Protein AF-A0A261BFL3-F1 (afdb_monomer)

Foldseek 3Di:
DDDDDDDDFFPQCQCANLQRDHDLNVVLVVCVVVVNCPVVLVVCQVPVQVQWDVSQPWDWDFLLVLVVVQLVLVVVPDDPVCVVVCLSDADPPPCVPPPPVPDDPVVVVVVVVVVPDDDDPPDDADRIDTATGDQVRAGPQQHHSLRSLLVNVDPSSLVVNLSCCVVRLVQQQHAGSHQAWGQPGSLLSCLVVVPPPSNLSSLVSPRDQFGFTQHLNQDQPVFSSVWHDDSRHNHIATDQDDLSHDLRNQATGSLSSNLSVVPLSSNVSSVVSVRDQCDAGNQQDGSLLNCLSNVPLVSNVSSVVSPHDQCRAGPVRDGSLLSNLLNLPVVNNVSSQVVQKDWPDDDVLKTKIWGFCCQADQAHLPQLHGDCSHSLNSLLPHPDLSSLVVCPPPSVVVLVLLCVLPVVVLVVVVVVLVVVLVVLVVLLVVLDDDDDDDDDDDDDDDDDDDDPPPPPPVPPDDDDPVVVVVVVVVVVPPDPPPQLSVPDQPDPSSVSNVVSLVVNLVSLVVVVVLLVVLCVLQPVVVSVVLQVVPVVSVVVVVVSVVSVVVVVVSVVSVPPPPPVVVPPPPVVVVVVVCVVPDDDPDDDDDPPPPPLADDPVSVVVVLVVVLVPPCVVSVVVLVPDPDPCSVVVVVVVVVSVVVSVVVVVVVVVVVVVVCVVCVVSVVSVVSSNSSSSSVSSSSSDDSVVSSVSVVVQWDADPVGRVTITGMDMDRHDPDPDPDDDDDDDDDDDDDDDDDDDDDDDDDDDPPLVPDDPVVSVVVVVVVVVVVVVVVVVVVPPPDDPVVVVVVVVVVVDDDPDDPQFDKDWDQDPLQAIEIEGAPQDFKKKKKKKFQQAQLPDDPLCACLLVLLQLLQLADFPVGGSCCLVVLCVVQVKDWHWDHDLGMTMIMIMGGQVCVLVVLQSRLRRGQGRPLDQVVLVVSLVVLVVVVVPDDQVLVLVLQLQLQFQPPGSSNGRRHGDPVCRPVDGSVNSVVSSVVIQANSRMYMYMYNYDRVSRNCCSPPPRPTHRDHHDDGDDGHTDAGEDEDEDAAQKKKKWKKFWADALLDLLSVLLLLLLQLQQFWADLDPPDPRCDHLLNVLQPNFKTKHWDWDYYHNIIITTIIMMGGLVCQQRSVVSNLVSLQVDAGDDSVVSLVVSLVVVVVCVVPVVSVRVVVRRSSSRDPDDSSVSSVVDDRVSNVVRSCNTSVGMHMYIYYNCPNHDGSVRD

Nearest PDB structures (foldseek):
  8ugh-assembly1_3O  TM=9.359E-01  e=1.080E-28  Sus scrofa
  8ibc-assembly1_AB  TM=9.229E-01  e=9.442E-29  Mus musculus
  8ic5-assembly1_AB  TM=9.222E-01  e=3.775E-28  Mus musculus
  6fo6-assembly1_B  TM=9.155E-01  e=2.257E-27  Bos taurus
  6fo0-assembly1_B  TM=9.151E-01  e=2.207E-26  Bos taurus

InterPro domains:
  IPR002110 Ankyrin repeat [PF00023] (182-212)
  IPR002110 Ankyrin repeat [PF12796] (255-343)
  IPR002110 Ankyrin repeat [PS50088] (182-214)
  IPR002110 Ankyrin repeat [PS50088] (283-315)
  IPR002110 Ankyrin repeat [SM00248] (182-211)
  IPR002110 Ankyrin repeat [SM00248] (250-279)
  IPR002110 Ankyrin repeat [SM00248] (283-312)
  IPR002110 Ankyrin repeat [SM00248] (316-345)
  IPR005821 Ion transport domain [PF00520] (504-667)
  IPR007863 Peptidase M16, C-terminal [PF05193] (967-1129)
  IPR011249 Metalloenzyme, LuxS/M16 peptidase-like [SSF63411] (808-998)
  IPR011249 Metalloenzyme, LuxS/M16 peptidase-like [SSF63411] (1018-1207)
  IPR011765 Peptidase M16, N-terminal [PF00675] (824-961)
  IPR024862 Transient receptor potential cation channel subfamily V [PTHR10582] (5-558)
  IPR036770 Ankyrin repeat-containing domain superfamily [G3DSA:1.25.40.20] (121-389)
  IPR036770 Ankyrin repeat-containing domain superfamily [SSF48403] (133-347)

Mean predicted aligned error: 21.4 Å

Secondary structure (DSSP, 8-state):
------S---GGGGTS-TTS-STHHHHHHHHHHHS--HHHHHHIIIIIGGGBGGGGT-EEEEHHHHHHHHHHHHHHHS-HHHHHTTTT--S--TTTTS-GGGS-HHHHHHHHHHSS---STT-----EEEE-B-STT--TTS--HHHHHHHH--HHHHHHHHHHHHH-GGGGG----STTTTT--HHHHHHHTT-HHHHHHHHHTT--TTPPP--STTS-HHHHTT-EE-TT-SSEE--S-----SS----SSHHHHHHHTT-HHHHHHHHHTT--TT---TTS--HHHHHHHTT-HHHHHHHHHTT--TT---TTS--HHHHHHHHT-HHHHHHHHHHH-EEEEEETTEEEEEEE-TTTSSB-TTT--B-TTSHHHHHHT--SGGGGGGGSSHHHHHHHHHIIIIIHHHHHHHHHHHHHHHHHHHHHHHTSPPPPP---------------GGGSSGGG----HHHHHHHHHHHHHHSSSTT-TTS---SHHHHHHHHHHHHHHHHHHHHHHHHHHHHHHH-HHHHHHHHHT-HHHHHHHHHHHHHHHHHHHHHGGGGTTTTSGGG-SHHHHHHHHHHHTT--S----------S--SHHHHHHHHHHHHHT--HHHHHHHHS--STTHHHHHHHHHHHHHHHHHHHHHHHHHHHHHHHHHHHHHHHHHHHHHHHHHHHHHHHS-HHHHHHHHHHH-EE-SS-TTSEEEEEEEE--------PPPPPPPPPPP----------SS-----GGGS-HHHHHHHHHHHHHHHHHHHHHHH---S-HHHHHHHHHHHH-------PPPEEEEE-TTS-EEEEE----SEEEEEEEES-SGGG--TT-TTHHHHHHHTTTS-BSSS-HHHHHHHHHHTT-EEEEEE-SS-EEEEEEEEGGGHHHHHHHHHHHHH-B---HHHHHHHHHHHHHHHHT--HHHHHHHHHHHHHSTTSGGGS-SSPPTTTTT---HHHHHHHHHHHSBGGGEEEEEESS-HHHHHHHHHHT--PBP-PPPPPPP-----EEEEEE-S-SEEEEEEEEE---TT-HHHHHHHHHHHHHH----SSTT-TT--SHHHHHH-SSEEEEEEEEE-SS-EEEEEEEEEEGGGHHHHHHHHHHHHHT---S-HHHHHHHHHHHHHHHHTSHHHHHHHHHHHHTT-SS-HHHHGGG--HHHHHHHHHHHHTS-EEEEEES-TTPPPGGG-

Organism: Caenorhabditis remanei (NCBI:txid31234)

Solvent-accessible surface area (backbone atoms only — not comparable to full-atom values): 68328 Å² total; per-residue (Å²): 138,90,76,87,88,85,70,84,82,52,76,54,46,54,44,49,30,102,84,64,42,43,70,51,40,63,48,46,53,48,22,67,76,69,73,52,56,67,69,52,51,56,48,45,62,62,65,52,34,79,45,24,28,80,67,43,75,37,42,78,42,52,42,47,59,56,50,48,54,32,52,53,53,52,58,68,74,48,53,74,70,43,63,74,69,57,65,76,65,55,68,85,62,83,59,79,83,50,65,74,89,74,58,59,78,67,59,55,52,52,54,50,58,73,66,60,65,78,87,67,87,87,60,88,75,74,60,58,44,74,38,25,64,36,82,90,63,34,40,96,58,33,35,50,74,63,53,56,31,59,74,67,64,39,76,62,34,52,49,50,46,52,54,49,43,71,77,31,51,62,54,50,64,33,52,24,59,23,56,48,47,19,37,41,31,56,61,44,52,28,53,76,69,68,36,60,68,55,40,53,50,45,50,75,61,66,34,63,59,77,46,56,34,68,12,51,60,38,39,32,58,78,47,58,84,54,55,37,63,50,72,85,48,88,65,65,46,67,68,80,86,77,86,69,40,69,91,55,47,38,61,30,33,43,59,27,40,22,48,66,71,65,36,65,66,54,36,52,49,41,44,73,73,66,43,69,53,69,57,56,38,91,68,31,43,28,41,58,38,47,26,46,76,71,70,37,59,71,51,40,52,52,42,46,76,75,69,35,69,74,81,56,54,24,74,79,67,31,27,39,59,26,45,15,32,58,73,37,36,58,73,52,36,55,52,48,50,63,70,67,40,44,75,77,50,75,56,89,50,36,37,32,40,30,38,64,34,78,56,42,38,43,54,35,87,86,72,21,45,77,40,79,66,9,23,53,44,31,31,60,73,42,88,56,76,60,27,47,64,56,57,62,60,70,54,38,57,52,51,50,50,47,34,74,71,47,40,54,62,55,50,50,55,50,49,53,56,47,52,53,50,50,52,37,45,48,51,30,54,71,46,49,87,74,83,76,75,92,71,90,81,82,84,89,83,83,90,77,85,80,81,82,78,68,76,76,70,69,83,76,64,97,73,55,77,69,56,56,53,50,52,50,56,58,53,60,72,80,70,64,79,80,82,55,78,88,75,69,53,90,46,77,60,29,45,53,20,53,56,26,46,52,51,45,52,52,52,48,53,56,48,54,53,51,52,52,52,49,29,66,75,62,35,59,71,54,41,50,54,59,40,64,76,37,62,68,54,50,52,50,52,51,49,50,50,51,60,62,45,46,59,64,52,61,67,46,65,83,65,63,85,68,73,67,63,74,81,57,57,67,72,55,52,54,54,56,53,52,73,74,62,74,78,70,98,80,79,87,85,77,83,80,78,73,63,96,59,88,44,78,67,55,41,53,51,53,53,50,45,42,72,76,66,64,47,67,70,58,53,53,58,56,69,72,51,94,56,96,56,42,69,57,54,51,52,52,49,53,51,49,53,51,49,53,51,51,52,51,50,52,51,47,50,56,47,57,63,46,47,67,68,37,54,70,50,48,58,36,49,47,53,39,52,53,49,49,50,48,54,52,54,54,68,74,46,53,43,66,57,46,40,54,53,52,60,72,69,40,44,67,36,89,92,46,71,89,43,49,15,40,74,47,82,43,77,49,74,92,71,87,68,86,73,73,83,81,82,78,88,83,82,86,79,86,83,91,82,94,75,91,79,88,88,83,80,100,68,91,76,76,76,66,84,80,56,62,70,74,60,47,58,54,52,54,52,50,52,53,53,52,50,52,52,56,51,55,62,66,68,58,87,77,79,54,73,62,63,58,47,50,58,52,44,62,76,64,63,71,78,82,82,69,85,73,64,67,74,48,75,47,75,46,95,63,45,32,36,38,36,25,34,49,72,78,47,68,57,19,39,40,34,45,34,25,60,46,12,29,31,76,47,55,90,92,41,56,28,50,47,42,49,56,46,67,48,53,59,46,42,25,73,89,44,54,12,67,56,50,48,49,53,36,49,76,60,68,31,49,80,45,64,50,75,41,49,64,32,28,32,35,36,41,37,30,42,40,92,51,47,77,60,48,53,58,50,50,41,42,49,60,47,37,65,46,58,51,66,68,58,58,61,69,39,48,64,55,56,54,48,56,64,69,68,57,48,73,64,58,51,24,55,41,34,33,33,36,17,22,16,64,98,21,33,62,25,46,49,65,61,47,51,82,89,38,67,83,74,72,51,39,66,62,52,51,57,50,44,70,69,30,43,17,22,32,26,30,38,42,32,30,37,24,41,65,60,65,62,52,50,51,37,64,76,76,68,54,83,50,44,80,38,75,57,79,81,79,77,83,46,65,82,64,37,33,68,36,78,46,77,42,100,44,73,41,23,37,34,36,43,31,14,57,34,41,26,47,58,38,42,65,46,44,20,33,50,48,33,41,42,52,56,38,23,41,27,55,77,54,95,82,47,93,50,54,72,31,62,31,26,66,34,21,50,92,66,23,31,25,33,58,38,75,48,74,36,72,86,33,25,36,30,37,37,36,36,40,22,38,24,95,49,24,38,61,33,51,50,35,39,52,50,54,52,72,68,57,76,85,89,57,61,68,62,33,35,55,49,29,46,50,51,53,53,57,50,50,69,40,62,69,62,34,50,53,54,47,48,61,39,60,77,55,34,89,72,61,33,74,77,42,33,80,74,54,52,68,67,53,34,47,51,50,44,52,53,20,63,70,48,56,18,38,7,34,31,21,29,49,89,43,52,75,50,78,93,79,107

Sequence (1207 aa):
MSFNSSDVPSTLYSLVDEQGGGILSPWIKYARSSGDYSILEEYLDTAVKSYLYNGGKGKLVPISQLVTIRNKQRNALLGALRRKKGRGKSGPNILEHIDQDALSSGDFLKALKVLDGGMIKGRRSFKYRELVWDMDQRGRLGENLLHVCMLLNTADMNELVKQMTYRFPKIVNDIFLSEEYYGLSPLHQAIVNEDLEMVYFLCRKGADVHQRCYGSFFCADDQKASRTDSLEHEWVDLVQNTKYIGQMYWGEYPLSFAACTNQVDCFRLLRAMKADPNMPDTNGNTVLHLTVIHDLPEMFMLAVELGANLHVRNNLKLTPLALAARLAKKQIYDLILECDMDISWRYGPVVCKAYPLNDVDTINESDGSLNPNSVIANVVYGDKVEHLEFFDGLIEEVLESKWQTFGKKQLFMSLAGYIYFLAVFYLAFMTRDAHVLPNEQNEEDEIIEADYSNYTEILSAGLSLREHLAIARLAERNVLPAHCHLWDYSGPSQQIRMISEVLCLFAVVVRTFKDCIDAQRTGFSRWWNSIKAFPEKVLHKFCQILVMCTVPLRVGCYLDDTFFVIFKSCERAEIVYREKHNYTDDEEYIERFENIMEDGVEAVMRMFIMSVGEFGALYKNLNECKSSIAPQSKVFFILFELIVTVMLLNLLIAMMTRTYEKIAETEKEWKRQWAQVILMLEQSSSASERLLSLYRYTRPIRSDKRRRAFVVKERQQPQFKLIAPRGKPSIRLSNNSSIHVFSIKNEVFINVFSLPEELRVRVYTRCAQGHKKRVSQKSGNMLSLNVVAVRGAHKAASSATASKPVEKVTKLGNGLTVGTIDSKKPLTQLVLAFRAGSRYEQANQAGLTHTIRNFVGRDSKNHFGTAIVWSAANYGGVVKSFTSRDLFGVSLTVPRDSTSYAFHVLAQAAANPGFKPWEVADVLPTMRADNGFRTAYDYVVDLIHKAAYRNGGLGNSIYAPCSTIGSVSAQTLSEFAEKHFVTGNAVLFATNAAHEDLVLFGDNYSPIRNGSAVSPSSSAYKGGEVRRDVDSKYAHVIVAGEGAAGNNAKALATQAVLLTALGNSSPVKFSSSASGVLAKAAGAHGSASAYQAVHSDSGLAGVYVVAEGAQANQVVTNVVGALKSFKVADIEAVKKQAHNNALRASAHSDNYSIERTSQLFQSQDNYIELIPNVSASDVEAAAKKLTSKLSVASYGNVNEVPYVDSL

Radius of gyration: 46.44 Å; Cα contacts (8 Å, |Δi|>4): 1643; chains: 1; bounding box: 108×110×139 Å

Structure (mmCIF, N/CA/C/O backbone):
data_AF-A0A261BFL3-F1
#
_entry.id   AF-A0A261BFL3-F1
#
loop_
_atom_site.group_PDB
_atom_site.id
_atom_site.type_symbol
_atom_site.label_atom_id
_atom_site.label_alt_id
_atom_site.label_comp_id
_atom_site.label_asym_id
_atom_site.label_entity_id
_atom_site.label_seq_id
_atom_site.pdbx_PDB_ins_code
_atom_site.Cartn_x
_atom_site.Cartn_y
_atom_site.Cartn_z
_atom_site.occupancy
_atom_site.B_iso_or_equiv
_atom_site.auth_seq_id
_atom_site.auth_comp_id
_atom_site.auth_asym_id
_atom_site.auth_atom_id
_atom_site.pdbx_PDB_model_num
ATOM 1 N N . MET A 1 1 ? -32.269 -10.586 -13.414 1.00 29.61 1 MET A N 1
ATOM 2 C CA . MET A 1 1 ? -32.080 -11.224 -14.734 1.00 29.61 1 MET A CA 1
ATOM 3 C C . MET A 1 1 ? -33.459 -11.593 -15.255 1.00 29.61 1 MET A C 1
ATOM 5 O O . MET A 1 1 ? -34.162 -12.291 -14.543 1.00 29.61 1 MET A O 1
ATOM 9 N N . SER A 1 2 ? -33.879 -11.077 -16.412 1.00 22.86 2 SER A N 1
ATOM 10 C CA . SER A 1 2 ? -35.145 -11.454 -17.059 1.00 22.86 2 SER A CA 1
ATOM 11 C C . SER A 1 2 ? -34.863 -12.529 -18.109 1.00 22.86 2 SER A C 1
ATOM 13 O O . SER A 1 2 ? -34.175 -12.253 -19.093 1.00 22.86 2 SER A O 1
ATOM 15 N N . PHE A 1 3 ? -35.353 -13.746 -17.889 1.00 32.78 3 PHE A N 1
ATOM 16 C CA . PHE A 1 3 ? -35.210 -14.862 -18.822 1.00 32.78 3 PHE A CA 1
ATOM 17 C C . PHE A 1 3 ? -36.466 -14.983 -19.707 1.00 32.78 3 PHE A C 1
ATOM 19 O O . PHE A 1 3 ? -37.584 -14.791 -19.236 1.00 32.78 3 PHE A O 1
ATOM 26 N N . ASN A 1 4 ? -36.270 -15.246 -21.005 1.00 30.06 4 ASN A N 1
ATOM 27 C CA . ASN A 1 4 ? -37.323 -15.297 -22.031 1.00 30.06 4 ASN A CA 1
ATOM 28 C C . ASN A 1 4 ? -38.400 -16.366 -21.747 1.00 30.06 4 ASN A C 1
ATOM 30 O O . ASN A 1 4 ? -38.109 -17.470 -21.290 1.00 30.06 4 ASN A O 1
ATOM 34 N N . SER A 1 5 ? -39.649 -16.025 -22.069 1.00 30.05 5 SER A N 1
ATOM 35 C CA . SER A 1 5 ? -40.896 -16.580 -21.525 1.00 30.05 5 SER A CA 1
ATOM 36 C C . SER A 1 5 ? -41.658 -17.557 -22.440 1.00 30.05 5 SER A C 1
ATOM 38 O O . SER A 1 5 ? -42.885 -17.598 -22.396 1.00 30.05 5 SER A O 1
ATOM 40 N N . SER A 1 6 ? -40.991 -18.360 -23.273 1.00 32.66 6 SER A N 1
ATOM 41 C CA . SER A 1 6 ? -41.684 -19.103 -24.343 1.00 32.66 6 SER A CA 1
ATOM 42 C C . SER A 1 6 ? -41.487 -20.624 -24.337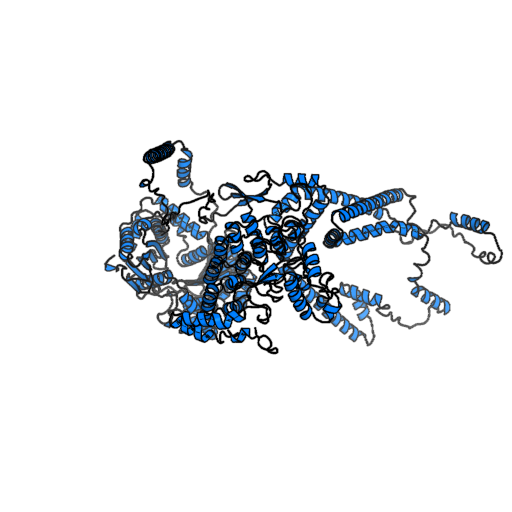 1.00 32.66 6 SER A C 1
ATOM 44 O O . SER A 1 6 ? -41.115 -21.164 -25.368 1.00 32.66 6 SER A O 1
ATOM 46 N N . ASP A 1 7 ? -41.752 -21.308 -23.218 1.00 38.84 7 ASP A N 1
ATOM 47 C CA . ASP A 1 7 ? -41.995 -22.765 -23.177 1.00 38.84 7 ASP A CA 1
ATOM 48 C C . ASP A 1 7 ? -42.851 -23.126 -21.946 1.00 38.84 7 ASP A C 1
ATOM 50 O O . ASP A 1 7 ? -42.769 -22.457 -20.918 1.00 38.84 7 ASP A O 1
ATOM 54 N N . VAL A 1 8 ? -43.706 -24.149 -22.046 1.00 43.06 8 VAL A N 1
ATOM 55 C CA . VAL A 1 8 ? -44.733 -24.543 -21.050 1.00 43.06 8 VAL A CA 1
ATOM 56 C C . VAL A 1 8 ? -44.197 -24.503 -19.598 1.00 43.06 8 VAL A C 1
ATOM 58 O O . VAL A 1 8 ? -43.133 -25.071 -19.338 1.00 43.06 8 VAL A O 1
ATOM 61 N N . PRO A 1 9 ? -44.876 -23.830 -18.641 1.00 51.12 9 PRO A N 1
ATOM 62 C CA . PRO A 1 9 ? -44.414 -23.766 -17.254 1.00 51.12 9 PRO A CA 1
ATOM 63 C C . PRO A 1 9 ? -44.399 -25.171 -16.642 1.00 51.12 9 PRO A C 1
ATOM 65 O O . PRO A 1 9 ? -45.390 -25.899 -16.722 1.00 51.12 9 PRO A O 1
ATOM 68 N N . SER A 1 10 ? -43.267 -25.571 -16.058 1.00 62.03 10 SER A N 1
ATOM 69 C CA . SER A 1 10 ? -43.170 -26.858 -15.370 1.00 62.03 10 SER A CA 1
ATOM 70 C C . SER A 1 10 ? -44.127 -26.880 -14.174 1.00 62.03 10 SER A C 1
ATOM 72 O O . SER A 1 10 ? -44.329 -25.872 -13.492 1.00 62.03 10 SER A O 1
ATOM 74 N N . THR A 1 11 ? -44.712 -28.047 -13.900 1.00 72.12 11 THR A N 1
ATOM 75 C CA . THR A 1 11 ? -45.637 -28.275 -12.775 1.00 72.12 11 THR A CA 1
ATOM 76 C C . THR A 1 11 ? -45.026 -27.875 -11.426 1.00 72.12 11 THR A C 1
ATOM 78 O O . THR A 1 11 ? -45.754 -27.456 -10.529 1.00 72.12 11 THR A O 1
ATOM 81 N N . LEU A 1 12 ? -43.693 -27.901 -11.307 1.00 83.31 12 LEU A N 1
ATOM 82 C CA . LEU A 1 12 ? -42.933 -27.464 -10.133 1.00 83.31 12 LEU A CA 1
ATOM 83 C C . LEU A 1 12 ? -43.244 -26.018 -9.705 1.00 83.31 12 LEU A C 1
ATOM 85 O O . LEU A 1 12 ? -43.482 -25.784 -8.520 1.00 83.31 12 LEU A O 1
ATOM 89 N N . TYR A 1 13 ? -43.283 -25.060 -10.640 1.00 85.00 13 TYR A N 1
ATOM 90 C CA . TYR A 1 13 ? -43.478 -23.638 -10.304 1.00 85.00 13 TYR A CA 1
ATOM 91 C C . TYR A 1 13 ? -44.912 -23.313 -9.852 1.00 85.00 13 TYR A C 1
ATOM 93 O O . TYR A 1 13 ? -45.177 -22.232 -9.334 1.00 85.00 13 TYR A O 1
ATOM 101 N N . SER A 1 14 ? -45.850 -24.262 -9.978 1.00 83.12 14 SER A N 1
ATOM 102 C CA . SER A 1 14 ? -47.188 -24.123 -9.383 1.00 83.12 14 SER A CA 1
ATOM 103 C C . SER A 1 14 ? -47.172 -24.242 -7.850 1.00 83.12 14 SER A C 1
ATOM 105 O O . SER A 1 14 ? -48.014 -23.651 -7.168 1.00 83.12 14 SER A O 1
ATOM 107 N N . LEU A 1 15 ? -46.203 -24.982 -7.291 1.00 83.94 15 LEU A N 1
ATOM 108 C CA . LEU A 1 15 ? -46.058 -25.167 -5.844 1.00 83.94 15 LEU A CA 1
ATOM 109 C C . LEU A 1 15 ? -45.499 -23.906 -5.187 1.00 83.94 15 LEU A C 1
ATOM 111 O O . LEU A 1 15 ? -46.071 -23.415 -4.209 1.00 83.94 15 LEU A O 1
ATOM 115 N N . VAL A 1 16 ? -44.404 -23.391 -5.747 1.00 83.81 16 VAL A N 1
ATOM 116 C CA . VAL A 1 16 ? -43.786 -22.114 -5.392 1.00 83.81 16 VAL A CA 1
ATOM 117 C C . VAL A 1 16 ? -43.333 -21.437 -6.680 1.00 83.81 16 VAL A C 1
ATOM 119 O O . VAL A 1 16 ? -42.542 -22.006 -7.431 1.00 83.81 16 VAL A O 1
ATOM 122 N N . ASP A 1 17 ? -43.852 -20.239 -6.923 1.00 79.94 17 ASP A N 1
ATOM 123 C CA . ASP A 1 17 ? -43.555 -19.456 -8.126 1.00 79.94 17 ASP A CA 1
ATOM 124 C C . ASP A 1 17 ? -42.246 -18.653 -7.969 1.00 79.94 17 ASP A C 1
ATOM 126 O O . ASP A 1 17 ? -41.762 -18.446 -6.853 1.00 79.94 17 ASP A O 1
ATOM 130 N N . GLU A 1 18 ? -41.701 -18.127 -9.069 1.00 74.31 18 GLU A N 1
ATOM 131 C CA . GLU A 1 18 ? -40.462 -17.330 -9.124 1.00 74.31 18 GLU A CA 1
ATOM 132 C C . GLU A 1 18 ? -40.511 -16.038 -8.282 1.00 74.31 18 GLU A C 1
ATOM 134 O O . GLU A 1 18 ? -39.479 -15.424 -8.022 1.00 74.31 18 GLU A O 1
ATOM 139 N N . GLN A 1 19 ? -41.697 -15.613 -7.831 1.00 78.06 19 GLN A N 1
ATOM 140 C CA . GLN A 1 19 ? -41.889 -14.461 -6.937 1.00 78.06 19 GLN A CA 1
ATOM 141 C C . GLN A 1 19 ? -42.128 -14.858 -5.464 1.00 78.06 19 GLN A C 1
ATOM 143 O O . GLN A 1 19 ? -42.401 -13.997 -4.628 1.00 78.06 19 GLN A O 1
ATOM 148 N N . GLY A 1 20 ? -42.070 -16.151 -5.122 1.00 70.31 20 GLY A N 1
ATOM 149 C CA . GLY A 1 20 ? -42.398 -16.661 -3.781 1.00 70.31 20 GLY A CA 1
ATOM 150 C C . GLY A 1 20 ? -43.900 -16.778 -3.488 1.00 70.31 20 GLY A C 1
ATOM 151 O O . GLY A 1 20 ? -44.307 -16.898 -2.326 1.00 70.31 20 GLY A O 1
ATOM 152 N N . GLY A 1 21 ? -44.729 -16.735 -4.537 1.00 75.81 21 GLY A N 1
ATOM 153 C CA . GLY A 1 21 ? -46.143 -17.121 -4.516 1.00 75.81 21 GLY A CA 1
ATOM 154 C C . GLY A 1 21 ? -46.328 -18.639 -4.654 1.00 75.81 21 GLY A C 1
ATOM 155 O O . GLY A 1 21 ? -45.393 -19.395 -4.421 1.00 75.81 21 GLY A O 1
ATOM 156 N N . GLY A 1 22 ? -47.520 -19.095 -5.040 1.00 84.06 22 GLY A N 1
ATOM 157 C CA . GLY A 1 22 ? -47.824 -20.520 -5.253 1.00 84.06 22 GLY A CA 1
ATOM 158 C C . GLY A 1 22 ? -48.637 -21.160 -4.126 1.00 84.06 22 GLY A C 1
ATOM 159 O O . GLY A 1 22 ? -48.965 -20.514 -3.129 1.00 84.06 22 GLY A O 1
ATOM 160 N N . ILE A 1 23 ? -48.986 -22.436 -4.298 1.00 84.56 23 ILE A N 1
ATOM 161 C CA . ILE A 1 23 ? -49.917 -23.161 -3.415 1.00 84.56 23 ILE A CA 1
ATOM 162 C C . ILE A 1 23 ? -49.405 -23.224 -1.968 1.00 84.56 23 ILE A C 1
ATOM 164 O O . ILE A 1 23 ? -50.207 -23.153 -1.041 1.00 84.56 23 ILE A O 1
ATOM 168 N N . LEU A 1 24 ? -48.088 -23.313 -1.750 1.00 86.44 24 LEU A N 1
ATOM 169 C CA . LEU A 1 24 ? -47.500 -23.467 -0.410 1.00 86.44 24 LEU A CA 1
ATOM 170 C C . LEU A 1 24 ? -47.307 -22.137 0.345 1.00 86.44 24 LEU A C 1
ATOM 172 O O . LEU A 1 24 ? -47.205 -22.139 1.573 1.00 86.44 24 LEU A O 1
ATOM 176 N N . SER A 1 25 ? -47.294 -21.000 -0.359 1.00 85.88 25 SER A N 1
ATOM 177 C CA . SER A 1 25 ? -46.985 -19.675 0.208 1.00 85.88 25 SER A CA 1
ATOM 178 C C . SER A 1 25 ? -48.018 -19.173 1.246 1.00 85.88 25 SER A C 1
ATOM 180 O O . SER A 1 25 ? -47.620 -18.686 2.308 1.00 85.88 25 SER A O 1
ATOM 182 N N . PRO A 1 26 ? -49.345 -19.321 1.043 1.00 87.38 26 PRO A N 1
ATOM 183 C CA . PRO A 1 26 ? -50.333 -18.957 2.063 1.00 87.38 26 PRO A CA 1
ATOM 184 C C . PRO A 1 26 ? -50.246 -19.831 3.321 1.00 87.38 26 PRO A C 1
ATOM 186 O O . PRO A 1 26 ? -50.366 -19.326 4.437 1.00 87.38 26 PRO A O 1
ATOM 189 N N . TRP A 1 27 ? -50.002 -21.134 3.151 1.00 86.56 27 TRP A N 1
ATOM 190 C CA . TRP A 1 27 ? -49.961 -22.090 4.259 1.00 86.56 27 TRP A CA 1
ATOM 191 C C . TRP A 1 27 ? -48.743 -21.899 5.154 1.00 86.56 27 TRP A C 1
ATOM 193 O O . TRP A 1 27 ? -48.875 -21.994 6.371 1.00 86.56 27 TRP A O 1
ATOM 203 N N . ILE A 1 28 ? -47.578 -21.557 4.594 1.00 88.44 28 ILE A N 1
ATOM 204 C CA . ILE A 1 28 ? -46.400 -21.247 5.414 1.00 88.44 28 ILE A CA 1
ATOM 205 C C . ILE A 1 28 ? -46.581 -19.944 6.208 1.00 88.44 28 ILE A C 1
ATOM 207 O O . ILE A 1 28 ? -46.198 -19.881 7.374 1.00 88.44 28 ILE A O 1
ATOM 211 N N . LYS A 1 29 ? -47.242 -18.929 5.631 1.00 88.62 29 LYS A N 1
ATOM 212 C CA . LYS A 1 29 ? -47.584 -17.686 6.346 1.00 88.62 29 LYS A CA 1
ATOM 213 C C . LYS A 1 29 ? -48.555 -17.953 7.492 1.00 88.62 29 LYS A C 1
ATOM 215 O O . LYS A 1 29 ? -48.359 -17.444 8.596 1.00 88.62 29 LYS A O 1
ATOM 220 N N . TYR A 1 30 ? -49.559 -18.796 7.249 1.00 88.25 30 TYR A N 1
ATOM 221 C CA . TYR A 1 30 ? -50.476 -19.256 8.287 1.00 88.25 30 TYR A CA 1
ATOM 222 C C . TYR A 1 30 ? -49.736 -20.020 9.394 1.00 88.25 30 TYR A C 1
ATOM 224 O O . TYR A 1 30 ? -49.858 -19.649 10.563 1.00 88.25 30 TYR A O 1
ATOM 232 N N . ALA A 1 31 ? -48.911 -21.011 9.044 1.00 87.50 31 ALA A N 1
ATOM 233 C CA . ALA A 1 31 ? -48.146 -21.815 9.999 1.00 87.50 31 ALA A CA 1
ATOM 234 C C . ALA A 1 31 ? -47.190 -20.960 10.850 1.00 87.50 31 ALA A C 1
ATOM 236 O O . ALA A 1 31 ? -47.112 -21.124 12.063 1.00 87.50 31 ALA A O 1
ATOM 237 N N . ARG A 1 32 ? -46.530 -19.966 10.245 1.00 84.94 32 ARG A N 1
ATOM 238 C CA . ARG A 1 32 ? -45.644 -19.036 10.959 1.00 84.94 32 ARG A CA 1
ATOM 239 C C . ARG A 1 32 ? -46.398 -18.130 11.938 1.00 84.94 32 ARG A C 1
ATOM 241 O O . ARG A 1 32 ? -45.884 -17.848 13.016 1.00 84.94 32 ARG A O 1
ATOM 248 N N . SER A 1 33 ? -47.593 -17.666 11.564 1.00 87.38 33 SER A N 1
ATOM 249 C CA . SER A 1 33 ? -48.430 -16.805 12.417 1.00 87.38 33 SER A CA 1
ATOM 250 C C . SER A 1 33 ? -49.089 -17.556 13.579 1.00 87.38 33 SER A C 1
ATOM 252 O O . SER A 1 33 ? -49.232 -17.000 14.664 1.00 87.38 33 SER A O 1
ATOM 254 N N . SER A 1 34 ? -49.463 -18.817 13.358 1.00 85.62 34 SER A N 1
ATOM 255 C CA . SER A 1 34 ? -50.153 -19.669 14.334 1.00 85.62 34 SER A CA 1
ATOM 256 C C . SER A 1 34 ? -49.201 -20.499 15.201 1.00 85.62 34 SER A C 1
ATOM 258 O O . SER A 1 34 ? -49.577 -20.908 16.296 1.00 85.62 34 SER A O 1
ATOM 260 N N . GLY A 1 35 ? -47.976 -20.749 14.728 1.00 82.50 35 GLY A N 1
ATOM 261 C CA . GLY A 1 35 ? -47.024 -21.674 15.344 1.00 82.50 35 GLY A CA 1
ATOM 262 C C . GLY A 1 35 ? -47.365 -23.156 15.136 1.00 82.50 35 GLY A C 1
ATOM 263 O O . GLY A 1 35 ? -46.624 -24.006 15.629 1.00 82.50 35 GLY A O 1
ATOM 264 N N . ASP A 1 36 ? -48.452 -23.473 14.422 1.00 87.56 36 ASP A N 1
ATOM 265 C CA . ASP A 1 36 ? -48.895 -24.838 14.128 1.00 87.56 36 ASP A CA 1
ATOM 266 C C . ASP A 1 36 ? -48.510 -25.239 12.694 1.00 87.56 36 ASP A C 1
ATOM 268 O O . ASP A 1 36 ? -48.960 -24.644 11.713 1.00 87.56 36 ASP A O 1
ATOM 272 N N . TYR A 1 37 ? -47.661 -26.262 12.581 1.00 86.81 37 TYR A N 1
ATOM 273 C CA . TYR A 1 37 ? -47.132 -26.767 11.310 1.00 86.81 37 TYR A CA 1
ATOM 274 C C . TYR A 1 37 ? -47.860 -28.020 10.800 1.00 86.81 37 TYR A C 1
ATOM 276 O O . TYR A 1 37 ? -47.589 -28.458 9.684 1.00 86.81 37 TYR A O 1
ATOM 284 N N . SER A 1 38 ? -48.809 -28.577 11.559 1.00 85.94 38 SER A N 1
ATOM 285 C CA . SER A 1 38 ? -49.479 -29.848 11.234 1.00 85.94 38 SER A CA 1
ATOM 286 C C . SER A 1 38 ? -50.189 -29.836 9.872 1.00 85.94 38 SER A C 1
ATOM 288 O O . SER A 1 38 ? -50.020 -30.751 9.068 1.00 85.94 38 SER A O 1
ATOM 290 N N . ILE A 1 39 ? -50.916 -28.756 9.573 1.00 85.12 39 ILE A N 1
ATOM 291 C CA . ILE A 1 39 ? -51.625 -28.574 8.296 1.00 85.12 39 ILE A CA 1
ATOM 292 C C . ILE A 1 39 ? -50.628 -28.520 7.132 1.00 85.12 39 ILE A C 1
ATOM 294 O O . ILE A 1 39 ? -50.836 -29.144 6.094 1.00 85.12 39 ILE A O 1
ATOM 298 N N . LEU A 1 40 ? -49.518 -27.798 7.303 1.00 86.50 40 LEU A N 1
ATOM 299 C CA . LEU A 1 40 ? -48.486 -27.700 6.274 1.00 86.50 40 LEU A CA 1
ATOM 300 C C . LEU A 1 40 ? -47.838 -29.068 6.006 1.00 86.50 40 LEU A C 1
ATOM 302 O O . LEU A 1 40 ? -47.579 -29.397 4.851 1.00 86.50 40 LEU A O 1
ATOM 306 N N . GLU A 1 41 ? -47.605 -29.874 7.042 1.00 84.75 41 GLU A N 1
ATOM 307 C CA . GLU A 1 41 ? -47.037 -31.221 6.910 1.00 84.75 41 GLU A CA 1
ATOM 308 C C . GLU A 1 41 ? -47.941 -32.171 6.108 1.00 84.75 41 GLU A C 1
ATOM 310 O O . GLU A 1 41 ? -47.448 -32.890 5.235 1.00 84.75 41 GLU A O 1
ATOM 315 N N . GLU A 1 42 ? -49.258 -32.140 6.333 1.00 85.56 42 GLU A N 1
ATOM 316 C CA . GLU A 1 42 ? -50.223 -32.942 5.565 1.00 85.56 42 GLU A CA 1
ATOM 317 C C . GLU A 1 42 ? -50.256 -32.529 4.081 1.00 85.56 42 GLU A C 1
ATOM 319 O O . GLU A 1 42 ? -50.272 -33.372 3.175 1.00 85.56 42 GLU A O 1
ATOM 324 N N . TYR A 1 43 ? -50.172 -31.224 3.809 1.00 83.81 43 TYR A N 1
ATOM 325 C CA . TYR A 1 43 ? -50.059 -30.711 2.443 1.00 83.81 43 TYR A CA 1
ATOM 326 C C . TYR A 1 43 ? -48.722 -31.074 1.779 1.00 83.81 43 TYR A C 1
ATOM 328 O O . TYR A 1 43 ? -48.694 -31.372 0.584 1.00 83.81 43 TYR A O 1
ATOM 336 N N . LEU A 1 44 ? -47.612 -31.115 2.522 1.00 86.62 44 LEU A N 1
ATOM 337 C CA . LEU A 1 44 ? -46.328 -31.595 1.995 1.00 86.62 44 LEU A CA 1
ATOM 338 C C . LEU A 1 44 ? -46.396 -33.086 1.615 1.00 86.62 44 LEU A C 1
ATOM 340 O O . LEU A 1 44 ? -45.870 -33.483 0.573 1.00 86.62 44 LEU A O 1
ATOM 344 N N . ASP A 1 45 ? -47.084 -33.910 2.406 1.00 84.69 45 ASP A N 1
ATOM 345 C CA . ASP A 1 45 ? -47.251 -35.343 2.138 1.00 84.69 45 ASP A CA 1
ATOM 346 C C . ASP A 1 45 ? -48.145 -35.654 0.931 1.00 84.69 45 ASP A C 1
ATOM 348 O O . ASP A 1 45 ? -47.984 -36.706 0.307 1.00 84.69 45 ASP A O 1
ATOM 352 N N . THR A 1 46 ? -49.075 -34.765 0.591 1.00 83.50 46 THR A N 1
ATOM 353 C CA . THR A 1 46 ? -49.981 -34.933 -0.554 1.00 83.50 46 THR A CA 1
ATOM 354 C C . THR A 1 46 ? -49.406 -34.306 -1.821 1.00 83.50 46 THR A C 1
ATOM 356 O O . THR A 1 46 ? -49.318 -34.973 -2.853 1.00 83.50 46 THR A O 1
ATOM 359 N N . ALA A 1 47 ? -48.955 -33.051 -1.745 1.00 81.62 47 ALA A N 1
ATOM 360 C CA . ALA A 1 47 ? -48.490 -32.294 -2.901 1.00 81.62 47 ALA A CA 1
ATOM 361 C C . ALA A 1 47 ? -47.066 -32.680 -3.326 1.00 81.62 47 ALA A C 1
ATOM 363 O O . ALA A 1 47 ? -46.840 -32.972 -4.497 1.00 81.62 47 ALA A O 1
ATOM 364 N N . VAL A 1 48 ? -46.104 -32.731 -2.394 1.00 84.25 48 VAL A N 1
ATOM 365 C CA . VAL A 1 48 ? -44.673 -32.908 -2.723 1.00 84.25 48 VAL A CA 1
ATOM 366 C C . VAL A 1 48 ? -44.303 -34.377 -2.921 1.00 84.25 48 VAL A C 1
ATOM 368 O O . VAL A 1 48 ? -43.452 -34.696 -3.747 1.00 84.25 48 VAL A O 1
ATOM 371 N N . LYS A 1 49 ? -44.963 -35.305 -2.223 1.00 83.56 49 LYS A N 1
ATOM 372 C CA . LYS A 1 49 ? -44.632 -36.740 -2.273 1.00 83.56 49 LYS A CA 1
ATOM 373 C C . LYS A 1 49 ? -44.755 -37.362 -3.668 1.00 83.56 49 LYS A C 1
ATOM 375 O O . LYS A 1 49 ? -44.022 -38.303 -3.961 1.00 83.56 49 LYS A O 1
ATOM 380 N N . SER A 1 50 ? -45.634 -36.828 -4.519 1.00 84.81 50 SER A N 1
ATOM 381 C CA . SER A 1 50 ? -45.795 -37.255 -5.919 1.00 84.81 50 SER A CA 1
ATOM 382 C C . SER A 1 50 ? -44.571 -36.947 -6.796 1.00 84.81 50 SER A C 1
ATOM 384 O O . SER A 1 50 ? -44.342 -37.642 -7.780 1.00 84.81 50 SER A O 1
ATOM 386 N N . TYR A 1 51 ? -43.747 -35.971 -6.399 1.00 85.94 51 TYR A N 1
ATOM 387 C CA . TYR A 1 51 ? -42.529 -35.548 -7.098 1.00 85.94 51 TYR A CA 1
ATOM 388 C C . TYR A 1 51 ? -41.265 -36.295 -6.624 1.00 85.94 51 TYR A C 1
ATOM 390 O O . TYR A 1 51 ? -40.173 -36.085 -7.156 1.00 85.94 51 TYR A O 1
ATOM 398 N N . LEU A 1 52 ? -41.374 -37.147 -5.596 1.00 88.19 52 LEU A N 1
ATOM 399 C CA . LEU A 1 52 ? -40.238 -37.819 -4.960 1.00 88.19 52 LEU A CA 1
ATOM 400 C C . LEU A 1 52 ? -40.184 -39.307 -5.321 1.00 88.19 52 LEU A C 1
ATOM 402 O O . LEU A 1 52 ? -41.166 -40.040 -5.186 1.00 88.19 52 LEU A O 1
ATOM 406 N N . TYR A 1 53 ? -38.988 -39.809 -5.628 1.00 86.81 53 TYR A N 1
ATOM 407 C CA . TYR A 1 53 ? -38.770 -41.241 -5.804 1.00 86.81 53 TYR A CA 1
ATOM 408 C C . TYR A 1 53 ? -39.052 -42.007 -4.508 1.00 86.81 53 TYR A C 1
ATOM 410 O O . TYR A 1 53 ? -38.496 -41.708 -3.442 1.00 86.81 53 TYR A O 1
ATOM 418 N N . ASN A 1 54 ? -39.891 -43.043 -4.609 1.00 85.25 54 ASN A N 1
ATOM 419 C CA . ASN A 1 54 ? -40.266 -43.919 -3.496 1.00 85.25 54 ASN A CA 1
ATOM 420 C C . ASN A 1 54 ? -40.780 -43.143 -2.264 1.00 85.25 54 ASN A C 1
ATOM 422 O O . ASN A 1 54 ? -40.510 -43.538 -1.125 1.00 85.25 54 ASN A O 1
ATOM 426 N N . GLY A 1 55 ? -41.460 -42.009 -2.483 1.00 79.50 55 GLY A N 1
ATOM 427 C CA . GLY A 1 55 ? -41.981 -41.150 -1.417 1.00 79.50 55 GLY A CA 1
ATOM 428 C C . GLY A 1 55 ? -40.898 -40.537 -0.522 1.00 79.50 55 GLY A C 1
ATOM 429 O O . GLY A 1 55 ? -41.124 -40.384 0.675 1.00 79.50 55 GLY A O 1
ATOM 430 N N . GLY A 1 56 ? -39.712 -40.248 -1.073 1.00 80.50 56 GLY A N 1
ATOM 431 C CA . GLY A 1 56 ? -38.606 -39.579 -0.370 1.00 80.50 56 GLY A CA 1
ATOM 432 C C . GLY A 1 56 ? -37.469 -40.498 0.092 1.00 80.50 56 GLY A C 1
ATOM 433 O O . GLY A 1 56 ? -36.513 -40.030 0.710 1.00 80.50 56 GLY A O 1
ATOM 434 N N . LYS A 1 57 ? -37.525 -41.803 -0.215 1.00 81.25 57 LYS A N 1
ATOM 435 C CA . LYS A 1 57 ? -36.439 -42.752 0.108 1.00 81.25 57 LYS A CA 1
ATOM 436 C C . LYS A 1 57 ? -35.257 -42.692 -0.865 1.00 81.25 57 LYS A C 1
ATOM 438 O O . LYS A 1 57 ? -34.183 -43.166 -0.490 1.00 81.25 57 LYS A O 1
ATOM 443 N N . GLY A 1 58 ? -35.453 -42.114 -2.051 1.00 83.25 58 GLY A N 1
ATOM 444 C CA . GLY A 1 58 ? -34.445 -41.992 -3.104 1.00 83.25 58 GLY A CA 1
ATOM 445 C C . GLY A 1 58 ? -34.391 -43.177 -4.073 1.00 83.25 58 GLY A C 1
ATOM 446 O O . GLY A 1 58 ? -34.974 -44.240 -3.829 1.00 83.25 58 GLY A O 1
ATOM 447 N N . LYS A 1 59 ? -33.696 -42.968 -5.195 1.00 85.19 59 LYS A N 1
ATOM 448 C CA . LYS A 1 59 ? -33.405 -43.943 -6.255 1.00 85.19 59 LYS A CA 1
ATOM 449 C C . LYS A 1 59 ? -31.930 -43.831 -6.646 1.00 85.19 59 LYS A C 1
ATOM 451 O O . LYS A 1 59 ? -31.411 -42.729 -6.804 1.00 85.19 59 LYS A O 1
ATOM 456 N N . LEU A 1 60 ? -31.262 -44.970 -6.818 1.00 80.81 60 LEU A N 1
ATOM 457 C CA . LEU A 1 60 ? -29.905 -45.018 -7.366 1.00 80.81 60 LEU A CA 1
ATOM 458 C C . LEU A 1 60 ? -29.975 -44.922 -8.893 1.00 80.81 60 LEU A C 1
ATOM 460 O O . LEU A 1 60 ? -30.561 -45.785 -9.545 1.00 80.81 60 LEU A O 1
ATOM 464 N N . VAL A 1 61 ? -29.386 -43.869 -9.450 1.00 82.44 61 VAL A N 1
ATOM 465 C CA . VAL A 1 61 ? -29.333 -43.583 -10.888 1.00 82.44 61 VAL A CA 1
ATOM 466 C C . VAL A 1 61 ? -27.896 -43.783 -11.384 1.00 82.44 61 VAL A C 1
ATOM 468 O O . VAL A 1 61 ? -26.965 -43.307 -10.729 1.00 82.44 61 VAL A O 1
ATOM 471 N N . PRO A 1 62 ? -27.668 -44.497 -12.502 1.00 80.81 62 PRO A N 1
ATOM 472 C CA . PRO A 1 62 ? -26.327 -44.683 -13.049 1.00 80.81 62 PRO A CA 1
ATOM 473 C C . PRO A 1 62 ? -25.749 -43.361 -13.572 1.00 80.81 62 PRO A C 1
ATOM 475 O O . PRO A 1 62 ? -26.430 -42.587 -14.243 1.00 80.81 62 PRO A O 1
ATOM 478 N N . ILE A 1 63 ? -24.465 -43.113 -13.311 1.00 78.06 63 ILE A N 1
ATOM 479 C CA . ILE A 1 63 ? -23.791 -41.860 -13.701 1.00 78.06 63 ILE A CA 1
ATOM 480 C C . ILE A 1 63 ? -23.735 -41.694 -15.221 1.00 78.06 63 ILE A C 1
ATOM 482 O O . ILE A 1 63 ? -23.876 -40.580 -15.716 1.00 78.06 63 ILE A O 1
ATOM 486 N N . SER A 1 64 ? -23.618 -42.791 -15.974 1.00 74.00 64 SER A N 1
ATOM 487 C CA . SER A 1 64 ? -23.662 -42.766 -17.442 1.00 74.00 64 SER A CA 1
ATOM 488 C C . SER A 1 64 ? -24.946 -42.122 -17.978 1.00 74.00 64 SER A C 1
ATOM 490 O O . SER A 1 64 ? -24.899 -41.368 -18.951 1.00 74.00 64 SER A O 1
ATOM 492 N N . GLN A 1 65 ? -26.086 -42.349 -17.316 1.00 78.81 65 GLN A N 1
ATOM 493 C CA . GLN A 1 65 ? -27.363 -41.736 -17.678 1.00 78.81 65 GLN A CA 1
ATOM 494 C C . GLN A 1 65 ? -27.352 -40.221 -17.417 1.00 78.81 65 GLN A C 1
ATOM 496 O O . GLN A 1 65 ? -27.758 -39.453 -18.288 1.00 78.81 65 GLN A O 1
ATOM 501 N N . LEU A 1 66 ? -26.820 -39.776 -16.273 1.00 81.31 66 LEU A N 1
ATOM 502 C CA . LEU A 1 66 ? -26.698 -38.348 -15.935 1.00 81.31 66 LEU A CA 1
ATOM 503 C C . LEU A 1 66 ? -25.761 -37.607 -16.900 1.00 81.31 66 LEU A C 1
ATOM 505 O O . LEU A 1 66 ? -26.094 -36.531 -17.400 1.00 81.31 66 LEU A O 1
ATOM 509 N N . VAL A 1 67 ? -24.619 -38.215 -17.229 1.00 77.94 67 VAL A N 1
ATOM 510 C CA . VAL A 1 67 ? -23.656 -37.675 -18.199 1.00 77.94 67 VAL A CA 1
ATOM 511 C C . VAL A 1 67 ? -24.272 -37.581 -19.599 1.00 77.94 67 VAL A C 1
ATOM 513 O O . VAL A 1 67 ? -24.045 -36.602 -20.308 1.00 77.94 67 VAL A O 1
ATOM 516 N N . THR A 1 68 ? -25.107 -38.547 -19.993 1.00 75.88 68 THR A N 1
ATOM 517 C CA . THR A 1 68 ? -25.808 -38.520 -21.289 1.00 75.88 68 THR A CA 1
ATOM 518 C C . THR A 1 68 ? -26.791 -37.350 -21.376 1.00 75.88 68 THR A C 1
ATOM 520 O O . THR A 1 68 ? -26.809 -36.638 -22.383 1.00 75.88 68 THR A O 1
ATOM 523 N N . ILE A 1 69 ? -27.563 -37.093 -20.313 1.00 78.06 69 ILE A N 1
ATOM 524 C CA . ILE A 1 69 ? -28.479 -35.941 -20.236 1.00 78.06 69 ILE A CA 1
ATOM 525 C C . ILE A 1 69 ? -27.695 -34.626 -20.345 1.00 78.06 69 ILE A C 1
ATOM 527 O O . ILE A 1 69 ? -28.050 -33.757 -21.146 1.00 78.06 69 ILE A O 1
ATOM 531 N N . ARG A 1 70 ? -26.584 -34.507 -19.610 1.00 78.81 70 ARG A N 1
ATOM 532 C CA . ARG A 1 70 ? -25.689 -33.341 -19.654 1.00 78.81 70 ARG A CA 1
ATOM 533 C C . ARG A 1 70 ? -25.105 -33.112 -21.051 1.00 78.81 70 ARG A C 1
ATOM 535 O O . ARG A 1 70 ? -25.136 -31.992 -21.557 1.00 78.81 70 ARG A O 1
ATOM 542 N N . ASN A 1 71 ? -24.637 -34.170 -21.714 1.00 75.94 71 ASN A N 1
ATOM 543 C CA . ASN A 1 71 ? -24.126 -34.104 -23.086 1.00 75.94 71 ASN A CA 1
ATOM 544 C C . ASN A 1 71 ? -25.204 -33.673 -24.089 1.00 75.94 71 ASN A C 1
ATOM 546 O O . ASN A 1 71 ? -24.925 -32.886 -24.996 1.00 75.94 71 ASN A O 1
ATOM 550 N N . LYS A 1 72 ? -26.445 -34.148 -23.920 1.00 76.00 72 LYS A N 1
ATOM 551 C CA . LYS A 1 72 ? -27.582 -33.736 -24.752 1.00 76.00 72 LYS A CA 1
ATOM 552 C C . LYS A 1 72 ? -27.859 -32.234 -24.616 1.00 76.00 72 LYS A C 1
ATOM 554 O O . LYS A 1 72 ? -28.014 -31.565 -25.637 1.00 76.00 72 LYS A O 1
ATOM 559 N N . GLN A 1 73 ? -27.858 -31.699 -23.391 1.00 76.19 73 GLN A N 1
ATOM 560 C CA . GLN A 1 73 ? -28.008 -30.257 -23.137 1.00 76.19 73 GLN A CA 1
ATOM 561 C C . GLN A 1 73 ? -26.866 -29.443 -23.767 1.00 76.19 73 GLN A C 1
ATOM 563 O O . GLN A 1 73 ? -27.127 -28.487 -24.497 1.00 76.19 73 GLN A O 1
ATOM 568 N N . ARG A 1 74 ? -25.613 -29.887 -23.609 1.00 74.44 74 ARG A N 1
ATOM 569 C CA . ARG A 1 74 ? -24.440 -29.240 -24.221 1.00 74.44 74 ARG A CA 1
ATOM 570 C C . ARG A 1 74 ? -24.532 -29.145 -25.731 1.00 74.44 74 ARG A C 1
ATOM 572 O O . ARG A 1 74 ? -24.284 -28.092 -26.319 1.00 74.44 74 ARG A O 1
ATOM 579 N N . ASN A 1 75 ? -24.915 -30.242 -26.376 1.00 71.12 75 ASN A N 1
ATOM 580 C CA . ASN A 1 75 ? -25.067 -30.283 -27.825 1.00 71.12 75 ASN A CA 1
ATOM 581 C C . ASN A 1 75 ? -26.200 -29.370 -28.319 1.00 71.12 75 ASN A C 1
ATOM 583 O O . ASN A 1 75 ? -26.082 -28.806 -29.411 1.00 71.12 75 ASN A O 1
ATOM 587 N N . ALA A 1 76 ? -27.253 -29.183 -27.516 1.00 71.00 76 ALA A N 1
ATOM 588 C CA . ALA A 1 76 ? -28.325 -28.235 -27.806 1.00 71.00 76 ALA A CA 1
ATOM 589 C C . ALA A 1 76 ? -27.852 -26.769 -27.716 1.00 71.00 76 ALA A C 1
ATOM 591 O O . ALA A 1 76 ? -28.224 -25.963 -28.568 1.00 71.00 76 ALA A O 1
ATOM 592 N N . LEU A 1 77 ? -26.976 -26.439 -26.757 1.00 68.00 77 LEU A N 1
ATOM 593 C CA . LEU A 1 77 ? -26.415 -25.091 -26.567 1.00 68.00 77 LEU A CA 1
ATOM 594 C C . LEU A 1 77 ? -25.349 -24.705 -27.616 1.00 68.00 77 LEU A C 1
ATOM 596 O O . LEU A 1 77 ? -25.053 -23.524 -27.814 1.00 68.00 77 LEU A O 1
ATOM 600 N N . LEU A 1 78 ? -24.759 -25.674 -28.327 1.00 65.69 78 LEU A N 1
ATOM 601 C CA . LEU A 1 78 ? -23.771 -25.414 -29.379 1.00 65.69 78 LEU A CA 1
ATOM 602 C C . LEU A 1 78 ? -24.430 -25.003 -30.713 1.00 65.69 78 LEU A C 1
ATOM 604 O O . LEU A 1 78 ? -25.284 -25.702 -31.266 1.00 65.69 78 LEU A O 1
ATOM 608 N N . GLY A 1 79 ? -23.956 -23.898 -31.303 1.00 60.59 79 GLY A N 1
ATOM 609 C CA . GLY A 1 79 ? -24.387 -23.436 -32.631 1.00 60.59 79 GLY A CA 1
ATOM 610 C C . GLY A 1 79 ? -24.054 -24.416 -33.773 1.00 60.59 79 GLY A C 1
ATOM 611 O O . GLY A 1 79 ? -23.069 -25.157 -33.713 1.00 60.59 79 GLY A O 1
ATOM 612 N N . ALA A 1 80 ? -24.843 -24.389 -34.856 1.00 53.97 80 ALA A N 1
ATOM 613 C CA . ALA A 1 80 ? -24.768 -25.350 -35.970 1.00 53.97 80 ALA A CA 1
ATOM 614 C C . ALA A 1 80 ? -23.369 -25.467 -36.624 1.00 53.97 80 ALA A C 1
ATOM 616 O O . ALA A 1 80 ? -22.909 -26.564 -36.939 1.00 53.97 80 ALA A O 1
ATOM 617 N N . LEU A 1 81 ? -22.646 -24.349 -36.766 1.00 46.09 81 LEU A N 1
ATOM 618 C CA . LEU A 1 81 ? -21.272 -24.301 -37.297 1.00 46.09 81 LEU A CA 1
ATOM 619 C C . LEU A 1 81 ? -20.233 -24.953 -36.366 1.00 46.09 81 LEU A C 1
ATOM 621 O O . LEU A 1 81 ? -19.274 -25.566 -36.840 1.00 46.09 81 LEU A O 1
ATOM 625 N N . ARG A 1 82 ? -20.417 -24.847 -35.041 1.00 55.03 82 ARG A N 1
ATOM 626 C CA . ARG A 1 82 ? -19.539 -25.479 -34.039 1.00 55.03 82 ARG A CA 1
ATOM 627 C C . ARG A 1 82 ? -19.753 -26.991 -33.983 1.00 55.03 82 ARG A C 1
ATOM 629 O O . ARG A 1 82 ? -18.758 -27.713 -33.946 1.00 55.03 82 ARG A O 1
ATOM 636 N N . ARG A 1 83 ? -21.006 -27.457 -34.117 1.00 56.00 83 ARG A N 1
ATOM 637 C CA . ARG A 1 83 ? -21.334 -28.887 -34.296 1.00 56.00 83 ARG A CA 1
ATOM 638 C C . ARG A 1 83 ? -20.605 -29.487 -35.506 1.00 56.00 83 ARG A C 1
ATOM 640 O O . ARG A 1 83 ? -20.000 -30.548 -35.400 1.00 56.00 83 ARG A O 1
ATOM 647 N N . LYS A 1 84 ? -20.567 -28.758 -36.630 1.00 46.25 84 LYS A N 1
ATOM 648 C CA . LYS A 1 84 ? -19.925 -29.190 -37.888 1.00 46.25 84 LYS A CA 1
ATOM 649 C C . LYS A 1 84 ? -18.386 -29.219 -37.830 1.00 46.25 84 LYS A C 1
ATOM 651 O O . LYS A 1 84 ? -17.772 -30.054 -38.482 1.00 46.25 84 LYS A O 1
ATOM 656 N N . LYS A 1 85 ? -17.754 -28.344 -37.029 1.00 49.94 85 LYS A N 1
ATOM 657 C CA . LYS A 1 85 ? -16.285 -28.288 -36.830 1.00 49.94 85 LYS A CA 1
ATOM 658 C C . LYS A 1 85 ? -15.729 -29.342 -35.858 1.00 49.94 85 LYS A C 1
ATOM 660 O O . LYS A 1 85 ? -14.527 -29.346 -35.608 1.00 49.94 85 LYS A O 1
ATOM 665 N N . GLY A 1 86 ? -16.568 -30.201 -35.273 1.00 48.44 86 GLY A N 1
ATOM 666 C CA . GLY A 1 86 ? -16.123 -31.249 -34.347 1.00 48.44 86 GLY A CA 1
ATOM 667 C C . GLY A 1 86 ? -15.567 -30.745 -33.006 1.00 48.44 86 GLY A C 1
ATOM 668 O O . GLY A 1 86 ? -14.993 -31.532 -32.259 1.00 48.44 86 GLY A O 1
ATOM 669 N N . ARG A 1 87 ? -15.734 -29.456 -32.674 1.00 45.81 87 ARG A N 1
ATOM 670 C CA . ARG A 1 87 ? -15.435 -28.919 -31.337 1.00 45.81 87 ARG A CA 1
ATOM 671 C C . ARG A 1 87 ? -16.667 -29.136 -30.460 1.00 45.81 87 ARG A C 1
ATOM 673 O O . ARG A 1 87 ? -17.669 -28.453 -30.647 1.00 45.81 87 ARG A O 1
ATOM 680 N N . GLY A 1 88 ? -16.583 -30.128 -29.577 1.00 49.22 88 GLY A N 1
ATOM 681 C CA . GLY A 1 88 ? -17.707 -30.661 -28.799 1.00 49.22 88 GLY A CA 1
ATOM 682 C C . GLY A 1 88 ? -17.924 -32.168 -28.961 1.00 49.22 88 GLY A C 1
ATOM 683 O O . GLY A 1 88 ? -18.890 -32.689 -28.420 1.00 49.22 88 GLY A O 1
ATOM 684 N N . LYS A 1 89 ? -17.056 -32.887 -29.692 1.00 44.88 89 LYS A N 1
ATOM 685 C CA . LYS A 1 89 ? -17.113 -34.353 -29.707 1.00 44.88 89 LYS A CA 1
ATOM 686 C C . LYS A 1 89 ? -16.819 -34.876 -28.298 1.00 44.88 89 LYS A C 1
ATOM 688 O O . LYS A 1 89 ? -15.705 -34.712 -27.802 1.00 44.88 89 LYS A O 1
ATOM 693 N N . SER A 1 90 ? -17.813 -35.515 -27.685 1.00 46.50 90 SER A N 1
ATOM 694 C CA . SER A 1 90 ? -17.571 -36.580 -26.715 1.00 46.50 90 SER A CA 1
ATOM 695 C C . SER A 1 90 ? -16.618 -37.600 -27.349 1.00 46.50 90 SER A C 1
ATOM 697 O O . SER A 1 90 ? -16.600 -37.752 -28.577 1.00 46.50 90 SER A O 1
ATOM 699 N N . GLY A 1 91 ? -15.813 -38.298 -26.542 1.00 43.16 91 GLY A N 1
ATOM 700 C CA . GLY A 1 91 ? -15.097 -39.481 -27.031 1.00 43.16 91 GLY A CA 1
ATOM 701 C C . GLY A 1 91 ? -16.056 -40.416 -27.789 1.00 43.16 91 GLY A C 1
ATOM 702 O O . GLY A 1 91 ? -17.270 -40.322 -27.586 1.00 43.16 91 GLY A O 1
ATOM 703 N N . PRO A 1 92 ? -15.555 -41.267 -28.703 1.00 35.88 92 PRO A N 1
ATOM 704 C CA . PRO A 1 92 ? -16.413 -42.124 -29.516 1.00 35.88 92 PRO A CA 1
ATOM 705 C C . PRO A 1 92 ? -17.411 -42.869 -28.620 1.00 35.88 92 PRO A C 1
ATOM 707 O O . PRO A 1 92 ? -17.014 -43.657 -27.761 1.00 35.88 92 PRO A O 1
ATOM 710 N N . ASN A 1 93 ? -18.705 -42.587 -28.798 1.00 43.28 93 ASN A N 1
ATOM 711 C CA . ASN A 1 93 ? -19.779 -43.326 -28.152 1.00 43.28 93 ASN A CA 1
ATOM 712 C C . ASN A 1 93 ? -19.781 -44.731 -28.755 1.00 43.28 93 ASN A C 1
ATOM 714 O O . ASN A 1 93 ? -20.436 -44.990 -29.760 1.00 43.28 93 ASN A O 1
ATOM 718 N N . ILE A 1 94 ? -19.065 -45.662 -28.130 1.00 40.44 94 ILE A N 1
ATOM 719 C CA . ILE A 1 94 ? -19.084 -47.082 -28.518 1.00 40.44 94 ILE A CA 1
ATOM 720 C C . ILE A 1 94 ? -20.524 -47.649 -28.467 1.00 40.44 94 ILE A C 1
ATOM 722 O O . ILE A 1 94 ? -20.825 -48.639 -29.124 1.00 40.44 94 ILE A O 1
ATOM 726 N N . LEU A 1 95 ? -21.435 -46.984 -27.744 1.00 41.16 95 LEU A N 1
ATOM 727 C CA . LEU A 1 95 ? -22.837 -47.368 -27.563 1.00 41.16 95 LEU A CA 1
ATOM 728 C C . LEU A 1 95 ? -23.838 -46.603 -28.456 1.00 41.16 95 LEU A C 1
ATOM 730 O O . LEU A 1 95 ? -25.014 -46.939 -28.410 1.00 41.16 95 LEU A O 1
ATOM 734 N N . GLU A 1 96 ? -23.428 -45.620 -29.277 1.00 43.56 96 GLU A N 1
ATOM 735 C CA . GLU A 1 96 ? -24.368 -44.931 -30.202 1.00 43.56 96 GLU A CA 1
ATOM 736 C C . GLU A 1 96 ? -24.855 -45.856 -31.327 1.00 43.56 96 GLU A C 1
ATOM 738 O O . GLU A 1 96 ? -25.898 -45.618 -31.924 1.00 43.56 96 GLU A O 1
ATOM 743 N N . HIS A 1 97 ? -24.103 -46.925 -31.600 1.00 40.59 97 HIS A N 1
ATOM 744 C CA . HIS A 1 97 ? -24.451 -47.959 -32.574 1.00 40.59 97 HIS A CA 1
ATOM 745 C C . HIS A 1 97 ? -25.131 -49.185 -31.950 1.00 40.59 97 HIS A C 1
ATOM 747 O O . HIS A 1 97 ? -25.359 -50.169 -32.650 1.00 40.59 97 HIS A O 1
ATOM 753 N N . ILE A 1 98 ? -25.428 -49.159 -30.648 1.00 41.59 98 ILE A N 1
ATOM 754 C CA . ILE A 1 98 ? -26.105 -50.263 -29.967 1.00 41.59 98 ILE A CA 1
ATOM 755 C C . ILE A 1 98 ? -27.545 -49.829 -29.711 1.00 41.59 98 ILE A C 1
ATOM 757 O O . ILE A 1 98 ? -27.807 -49.007 -28.835 1.00 41.59 98 ILE A O 1
ATOM 761 N N . ASP A 1 99 ? -28.463 -50.390 -30.499 1.00 42.47 99 ASP A N 1
ATOM 762 C CA . ASP A 1 99 ? -29.907 -50.212 -30.346 1.00 42.47 99 ASP A CA 1
ATOM 763 C C . ASP A 1 99 ? -30.335 -50.762 -28.976 1.00 42.47 99 ASP A C 1
ATOM 765 O O . ASP A 1 99 ? -30.373 -51.975 -28.747 1.00 42.47 99 ASP A O 1
ATOM 769 N N . GLN A 1 100 ? -30.593 -49.861 -28.027 1.00 43.91 100 GLN A N 1
ATOM 770 C CA . GLN A 1 100 ? -30.888 -50.212 -26.631 1.00 43.91 100 GLN A CA 1
ATOM 771 C C . GLN A 1 100 ? -32.235 -50.930 -26.488 1.00 43.91 100 GLN A C 1
ATOM 773 O O . GLN A 1 100 ? -32.407 -51.723 -25.564 1.00 43.91 100 GLN A O 1
ATOM 778 N N . ASP A 1 101 ? -33.140 -50.724 -27.444 1.00 45.28 101 ASP A N 1
ATOM 779 C CA . ASP A 1 101 ? -34.458 -51.357 -27.484 1.00 45.28 101 ASP A CA 1
ATOM 780 C C . ASP A 1 101 ? -34.414 -52.795 -28.040 1.00 45.28 101 ASP A C 1
ATOM 782 O O . ASP A 1 101 ? -35.382 -53.543 -27.907 1.00 45.28 101 ASP A O 1
ATOM 786 N N . ALA A 1 102 ? -33.285 -53.215 -28.631 1.00 46.38 102 ALA A N 1
ATOM 787 C CA . ALA A 1 102 ? -33.122 -54.536 -29.244 1.00 46.38 102 ALA A CA 1
ATOM 788 C C . ALA A 1 102 ? -32.452 -55.583 -28.330 1.00 46.38 102 ALA A C 1
ATOM 790 O O . ALA A 1 102 ? -32.396 -56.760 -28.697 1.00 46.38 102 ALA A O 1
ATOM 791 N N . LEU A 1 103 ? -31.943 -55.208 -27.147 1.00 44.34 103 LEU A N 1
ATOM 792 C CA . LEU A 1 103 ? -31.272 -56.151 -26.243 1.00 44.34 103 LEU A CA 1
ATOM 793 C C . LEU A 1 103 ? -32.212 -56.723 -25.173 1.00 44.34 103 LEU A C 1
ATOM 795 O O . LEU A 1 103 ? -32.738 -56.018 -24.316 1.00 44.34 103 LEU A O 1
ATOM 799 N N . SER A 1 104 ? -32.330 -58.054 -25.169 1.00 45.94 104 SER A N 1
ATOM 800 C CA . SER A 1 104 ? -32.918 -58.827 -24.073 1.00 45.94 104 SER A CA 1
ATOM 801 C C . SER A 1 104 ? -32.226 -58.491 -22.743 1.00 45.94 104 SER A C 1
ATOM 803 O O . SER A 1 104 ? -30.995 -58.453 -22.639 1.00 45.94 104 SER A O 1
ATOM 805 N N . SER A 1 105 ? -33.038 -58.285 -21.705 1.00 47.53 105 SER A N 1
ATOM 806 C CA . SER A 1 105 ? -32.654 -57.859 -20.352 1.00 47.53 105 SER A CA 1
ATOM 807 C C . SER A 1 105 ? -31.568 -58.722 -19.685 1.00 47.53 105 SER A C 1
ATOM 809 O O . SER A 1 105 ? -30.901 -58.263 -18.756 1.00 47.53 105 SER A O 1
ATOM 811 N N . GLY A 1 106 ? -31.333 -59.944 -20.177 1.00 47.28 106 GLY A N 1
ATOM 812 C CA . GLY A 1 106 ? -30.277 -60.844 -19.704 1.00 47.28 106 GLY A CA 1
ATOM 813 C C . GLY A 1 106 ? -28.862 -60.518 -20.206 1.00 47.28 106 GLY A C 1
ATOM 814 O O . GLY A 1 106 ? -27.900 -60.686 -19.452 1.00 47.28 106 GLY A O 1
ATOM 815 N N . ASP A 1 107 ? -28.713 -60.014 -21.435 1.00 44.06 107 ASP A N 1
ATOM 816 C CA . ASP A 1 107 ? -27.396 -59.720 -22.028 1.00 44.06 107 ASP A CA 1
ATOM 817 C C . ASP A 1 107 ? -26.875 -58.338 -21.612 1.00 44.06 107 ASP A C 1
ATOM 819 O O . ASP A 1 107 ? -25.674 -58.165 -21.389 1.00 44.06 107 ASP A O 1
ATOM 823 N N . PHE A 1 108 ? -27.785 -57.394 -21.348 1.00 46.84 108 PHE A N 1
ATOM 824 C CA . PHE A 1 108 ? -27.473 -56.117 -20.701 1.00 46.84 108 PHE A CA 1
ATOM 825 C C . PHE A 1 108 ? -26.900 -56.322 -19.289 1.00 46.84 108 PHE A C 1
ATOM 827 O O . PHE A 1 108 ? -25.908 -55.693 -18.927 1.00 46.84 108 PHE A O 1
ATOM 834 N N . LEU A 1 109 ? -27.445 -57.273 -18.515 1.00 45.06 109 LEU A N 1
ATOM 835 C CA . LEU A 1 109 ? -26.927 -57.624 -17.187 1.00 45.06 109 LEU A CA 1
ATOM 836 C C . LEU A 1 109 ? -25.542 -58.290 -17.246 1.00 45.06 109 LEU A C 1
ATOM 838 O O . LEU A 1 109 ? -24.725 -58.081 -16.349 1.00 45.06 109 LEU A O 1
ATOM 842 N N . LYS A 1 110 ? -25.254 -59.075 -18.294 1.00 43.81 110 LYS A N 1
ATOM 843 C CA . LYS A 1 110 ? -23.921 -59.658 -18.538 1.00 43.81 110 LYS A CA 1
ATOM 844 C C . LYS A 1 110 ? -22.897 -58.599 -18.953 1.00 43.81 110 LYS A C 1
ATOM 846 O O . LYS A 1 110 ? -21.779 -58.634 -18.443 1.00 43.81 110 LYS A O 1
ATOM 851 N N . ALA A 1 111 ? -23.278 -57.636 -19.795 1.00 48.78 111 ALA A N 1
ATOM 852 C CA . ALA A 1 111 ? -22.439 -56.488 -20.145 1.00 48.78 111 ALA A CA 1
ATOM 853 C C . ALA A 1 111 ? -22.173 -55.581 -18.925 1.00 48.78 111 ALA A C 1
ATOM 855 O O . ALA A 1 111 ? -21.034 -55.174 -18.701 1.00 48.78 111 ALA A O 1
ATOM 856 N N . LEU A 1 112 ? -23.181 -55.362 -18.069 1.00 45.72 112 LEU A N 1
ATOM 857 C CA . LEU A 1 112 ? -23.050 -54.692 -16.767 1.00 45.72 112 LEU A CA 1
ATOM 858 C C . LEU A 1 112 ? -22.119 -55.437 -15.804 1.00 45.72 112 LEU A C 1
ATOM 860 O O . LEU A 1 112 ? -21.358 -54.792 -15.094 1.00 45.72 112 LEU A O 1
ATOM 864 N N . LYS A 1 113 ? -22.119 -56.777 -15.814 1.00 42.03 113 LYS A N 1
ATOM 865 C CA . LYS A 1 113 ? -21.225 -57.603 -14.982 1.00 42.03 113 LYS A CA 1
ATOM 866 C C . LYS A 1 113 ? -19.759 -57.539 -15.419 1.00 42.03 113 LYS A C 1
ATOM 868 O O . LYS A 1 113 ? -18.873 -57.608 -14.576 1.00 42.03 113 LYS A O 1
ATOM 873 N N . VAL A 1 114 ? -19.500 -57.395 -16.720 1.00 44.88 114 VAL A N 1
ATOM 874 C CA . VAL A 1 114 ? -18.148 -57.168 -17.274 1.00 44.88 114 VAL A CA 1
ATOM 875 C C . VAL A 1 114 ? -17.706 -55.713 -17.059 1.00 44.88 114 VAL A C 1
ATOM 877 O O . VAL A 1 114 ? -16.526 -55.449 -16.834 1.00 44.88 114 VAL A O 1
ATOM 880 N N . LEU A 1 115 ? -18.658 -54.775 -17.032 1.00 46.72 115 LEU A N 1
ATOM 881 C CA . LEU A 1 115 ? -18.453 -53.383 -16.631 1.00 46.72 115 LEU A CA 1
ATOM 882 C C . LEU A 1 115 ? -18.406 -53.188 -15.112 1.00 46.72 115 LEU A C 1
ATOM 884 O O . LEU A 1 115 ? -18.027 -52.104 -14.672 1.00 46.72 115 LEU A O 1
ATOM 888 N N . ASP A 1 116 ? -18.699 -54.206 -14.295 1.00 39.59 116 ASP A N 1
ATOM 889 C CA . ASP A 1 116 ? -18.591 -54.202 -12.832 1.00 39.59 116 ASP A CA 1
ATOM 890 C C . ASP A 1 116 ? -17.140 -54.374 -12.337 1.00 39.59 116 ASP A C 1
ATOM 892 O O . ASP A 1 116 ? -16.801 -55.235 -11.542 1.00 39.59 116 ASP A O 1
ATOM 896 N N . GLY A 1 117 ? -16.272 -53.460 -12.786 1.00 41.72 117 GLY A N 1
ATOM 897 C CA . GLY A 1 117 ? -15.202 -52.868 -11.976 1.00 41.72 117 GLY A CA 1
ATOM 898 C C . GLY A 1 117 ? -14.078 -53.793 -11.505 1.00 41.72 117 GLY A C 1
ATOM 899 O O . GLY A 1 117 ? -14.014 -54.157 -10.333 1.00 41.72 117 GLY A O 1
ATOM 900 N N . GLY A 1 118 ? -13.087 -54.013 -12.370 1.00 36.47 118 GLY A N 1
ATOM 901 C CA . GLY A 1 118 ? -11.721 -54.284 -11.917 1.00 36.47 118 GLY A CA 1
ATOM 902 C C . GLY A 1 118 ? -11.115 -53.048 -11.236 1.00 36.47 118 GLY A C 1
ATOM 903 O O . GLY A 1 118 ? -11.326 -51.917 -11.675 1.00 36.47 118 GLY A O 1
ATOM 904 N N . MET A 1 119 ? -10.363 -53.252 -10.148 1.00 35.41 119 MET A N 1
ATOM 905 C CA . MET A 1 119 ? -9.640 -52.182 -9.455 1.00 35.41 119 MET A CA 1
ATOM 906 C C . MET A 1 119 ? -8.632 -51.511 -10.394 1.00 35.41 119 MET A C 1
ATOM 908 O O . MET A 1 119 ? -7.618 -52.110 -10.745 1.00 35.41 119 MET A O 1
ATOM 912 N N . ILE A 1 120 ? -8.830 -50.230 -10.700 1.00 43.03 120 ILE A N 1
ATOM 913 C CA . ILE A 1 120 ? -7.763 -49.385 -11.239 1.00 43.03 120 ILE A CA 1
ATOM 914 C C . ILE A 1 120 ? -7.322 -48.437 -10.118 1.00 43.03 120 ILE A C 1
ATOM 916 O O . ILE A 1 120 ? -8.037 -47.519 -9.728 1.00 43.03 120 ILE A O 1
ATOM 920 N N . LYS A 1 121 ? -6.127 -48.688 -9.565 1.00 39.38 121 LYS A N 1
ATOM 921 C CA . LYS A 1 121 ? -5.403 -47.805 -8.623 1.00 39.38 121 LYS A CA 1
ATOM 922 C C . LYS A 1 121 ? -6.132 -47.437 -7.313 1.00 39.38 121 LYS A C 1
ATOM 924 O O . LYS A 1 121 ? -5.991 -46.323 -6.816 1.00 39.38 121 LYS A O 1
ATOM 929 N N . GLY A 1 122 ? -6.874 -48.365 -6.709 1.00 39.75 122 GLY A N 1
ATOM 930 C CA . GLY A 1 122 ? -7.264 -48.260 -5.292 1.00 39.75 122 GLY A CA 1
ATOM 931 C C . GLY A 1 122 ? -8.291 -47.177 -4.918 1.00 39.75 122 GLY A C 1
ATOM 932 O O . GLY A 1 122 ? -8.504 -46.956 -3.727 1.00 39.75 122 GLY A O 1
ATOM 933 N N . ARG A 1 123 ? -8.961 -46.520 -5.878 1.00 40.03 123 ARG A N 1
ATOM 934 C CA . ARG A 1 123 ? -10.104 -45.623 -5.610 1.00 40.03 123 ARG A CA 1
ATOM 935 C C . ARG A 1 123 ? -11.414 -46.272 -6.058 1.00 40.03 123 ARG A C 1
ATOM 937 O O . ARG A 1 123 ? -11.525 -46.726 -7.190 1.00 40.03 123 ARG A O 1
ATOM 944 N N . ARG A 1 124 ? -12.414 -46.298 -5.169 1.00 42.38 124 ARG A N 1
ATOM 945 C CA . ARG A 1 124 ? -13.791 -46.690 -5.508 1.00 42.38 124 ARG A CA 1
ATOM 946 C C . ARG A 1 124 ? -14.397 -45.589 -6.385 1.00 42.38 124 ARG A C 1
ATOM 948 O O . ARG A 1 124 ? -14.584 -44.484 -5.885 1.00 42.38 124 ARG A O 1
ATOM 955 N N . SER A 1 125 ? -14.689 -45.857 -7.659 1.00 51.19 125 SER A N 1
ATOM 956 C CA . SER A 1 125 ? -15.601 -44.990 -8.412 1.00 51.19 125 SER A CA 1
ATOM 957 C C . SER A 1 125 ? -17.029 -45.361 -8.017 1.00 51.19 125 SER A C 1
ATOM 959 O O . SER A 1 125 ? -17.433 -46.524 -8.086 1.00 51.19 125 SER A O 1
ATOM 961 N N . PHE A 1 126 ? -17.788 -44.387 -7.521 1.00 59.53 126 PHE A N 1
ATOM 962 C CA . PHE A 1 126 ? -19.231 -44.553 -7.406 1.00 59.53 126 PHE A CA 1
ATOM 963 C C . PHE A 1 126 ? -19.753 -44.573 -8.838 1.00 59.53 126 PHE A C 1
ATOM 965 O O . PHE A 1 126 ? -19.469 -43.643 -9.573 1.00 59.53 126 PHE A O 1
ATOM 972 N N . LYS A 1 127 ? -20.424 -45.645 -9.264 1.00 68.81 127 LYS A N 1
ATOM 973 C CA . LYS A 1 127 ? -21.062 -45.734 -10.595 1.00 68.81 127 LYS A CA 1
ATOM 974 C C . LYS A 1 127 ? -22.518 -45.281 -10.582 1.00 68.81 127 LYS A C 1
ATOM 976 O O . LYS A 1 127 ? -23.118 -45.078 -11.633 1.00 68.81 127 LYS A O 1
ATOM 981 N N . TYR A 1 128 ? -23.068 -45.134 -9.382 1.00 77.56 128 TYR A N 1
ATOM 982 C CA . TYR A 1 128 ? -24.448 -44.768 -9.126 1.00 77.56 128 TYR A CA 1
ATOM 983 C C . TYR A 1 128 ? -24.489 -43.570 -8.183 1.00 77.56 128 TYR A C 1
ATOM 985 O O . TYR A 1 128 ? -23.689 -43.478 -7.250 1.00 77.56 128 TYR A O 1
ATOM 993 N N . ARG A 1 129 ? -25.448 -42.683 -8.430 1.00 83.25 129 ARG A N 1
ATOM 994 C CA . ARG A 1 129 ? -25.760 -41.493 -7.644 1.00 83.25 129 ARG A CA 1
ATOM 995 C C . ARG A 1 129 ? -27.152 -41.666 -7.041 1.00 83.25 129 ARG A C 1
ATOM 997 O O . ARG A 1 129 ? -28.075 -42.068 -7.743 1.00 83.25 129 ARG A O 1
ATOM 1004 N N . GLU A 1 130 ? -27.320 -41.378 -5.757 1.00 85.44 130 GLU A N 1
ATOM 1005 C CA . GLU A 1 130 ? -28.646 -41.375 -5.131 1.00 85.44 130 GLU A CA 1
ATOM 1006 C C . GLU A 1 130 ? -29.343 -40.033 -5.398 1.00 85.44 130 GLU A C 1
ATOM 1008 O O . GLU A 1 130 ? -28.815 -38.986 -5.030 1.00 85.44 130 GLU A O 1
ATOM 1013 N N . LEU A 1 131 ? -30.512 -40.063 -6.045 1.00 88.12 131 LEU A N 1
ATOM 1014 C CA . LEU A 1 131 ? -31.372 -38.896 -6.270 1.00 88.12 131 LEU A CA 1
ATOM 1015 C C . LEU A 1 131 ? -32.716 -39.099 -5.569 1.00 88.12 131 LEU A C 1
ATOM 1017 O O . LEU A 1 131 ? -33.278 -40.196 -5.592 1.00 88.12 131 LEU A O 1
ATOM 1021 N N . VAL A 1 132 ? -33.236 -38.043 -4.941 1.00 89.62 132 VAL A N 1
ATOM 1022 C CA . VAL A 1 132 ? -34.499 -38.097 -4.182 1.00 89.62 132 VAL A CA 1
ATOM 1023 C C . VAL A 1 132 ? -35.667 -37.556 -4.996 1.00 89.62 132 VAL A C 1
ATOM 1025 O O . VAL A 1 132 ? -36.726 -38.180 -5.016 1.00 89.62 132 VAL A O 1
ATOM 1028 N N . TRP A 1 133 ? -35.466 -36.437 -5.689 1.00 90.25 133 TRP A N 1
ATOM 1029 C CA . TRP A 1 133 ? -36.470 -35.840 -6.565 1.00 90.25 133 TRP A CA 1
ATOM 1030 C C . TRP A 1 133 ? -36.467 -36.494 -7.948 1.00 90.25 133 TRP A C 1
ATOM 1032 O O . TRP A 1 133 ? -35.387 -36.726 -8.511 1.00 90.25 133 TRP A O 1
ATOM 1042 N N . ASP A 1 134 ? -37.658 -36.760 -8.487 1.00 87.88 134 ASP A N 1
ATOM 1043 C CA . ASP A 1 134 ? -37.841 -37.391 -9.796 1.00 87.88 134 ASP A CA 1
ATOM 1044 C C . ASP A 1 134 ? -37.188 -36.563 -10.915 1.00 87.88 134 ASP A C 1
ATOM 1046 O O . ASP A 1 134 ? -37.262 -35.340 -10.908 1.00 87.88 134 ASP A O 1
ATOM 1050 N N . MET A 1 135 ? -36.508 -37.204 -11.868 1.00 83.56 135 MET A N 1
ATOM 1051 C CA . MET A 1 135 ? -35.777 -36.484 -12.920 1.00 83.56 135 MET A CA 1
ATOM 1052 C C . MET A 1 135 ? -36.722 -35.781 -13.898 1.00 83.56 135 MET A C 1
ATOM 1054 O O . MET A 1 135 ? -36.400 -34.684 -14.349 1.00 83.56 135 MET A O 1
ATOM 1058 N N . ASP A 1 136 ? -37.886 -36.374 -14.168 1.00 83.38 136 ASP A N 1
ATOM 1059 C CA . ASP A 1 136 ? -38.850 -35.849 -15.143 1.00 83.38 136 ASP A CA 1
ATOM 1060 C C . ASP A 1 136 ? -39.698 -34.695 -14.576 1.00 83.38 136 ASP A C 1
ATOM 1062 O O . ASP A 1 136 ? -40.291 -33.925 -15.326 1.00 83.38 136 ASP A O 1
ATOM 1066 N N . GLN A 1 137 ? -39.729 -34.544 -13.246 1.00 83.94 137 GLN A N 1
ATOM 1067 C CA . GLN A 1 137 ? -40.544 -33.558 -12.522 1.00 83.94 137 GLN A CA 1
ATOM 1068 C C . GLN A 1 137 ? -39.711 -32.398 -11.936 1.00 83.94 137 GLN A C 1
ATOM 1070 O O . GLN A 1 137 ? -40.079 -31.798 -10.920 1.00 83.94 137 GLN A O 1
ATOM 1075 N N . ARG A 1 138 ? -38.545 -32.105 -12.525 1.00 85.81 138 ARG A N 1
ATOM 1076 C CA . ARG A 1 138 ? -37.662 -30.990 -12.127 1.00 85.81 138 ARG A CA 1
ATOM 1077 C C . ARG A 1 138 ? -37.948 -29.713 -12.912 1.00 85.81 138 ARG A C 1
ATOM 1079 O O . ARG A 1 138 ? -38.611 -29.729 -13.946 1.00 85.81 138 ARG A O 1
ATOM 1086 N N . GLY A 1 139 ? -37.437 -28.594 -12.401 1.00 81.50 139 GLY A N 1
ATOM 1087 C CA . GLY A 1 139 ? -37.479 -27.303 -13.088 1.00 81.50 139 GLY A CA 1
ATOM 1088 C C . GLY A 1 139 ? -36.578 -27.259 -14.326 1.00 81.50 139 GLY A C 1
ATOM 1089 O O . GLY A 1 139 ? -35.864 -28.217 -14.640 1.00 81.50 139 GLY A O 1
ATOM 1090 N N . ARG A 1 140 ? -36.604 -26.135 -15.050 1.00 79.56 140 ARG A N 1
ATOM 1091 C CA . ARG A 1 140 ? -35.890 -25.987 -16.334 1.00 79.56 140 ARG A CA 1
ATOM 1092 C C . ARG A 1 140 ? -34.370 -26.131 -16.199 1.00 79.56 140 ARG A C 1
ATOM 1094 O O . ARG A 1 140 ? -33.719 -26.615 -17.121 1.00 79.56 140 ARG A O 1
ATOM 1101 N N . LEU A 1 141 ? -33.806 -25.745 -15.055 1.00 77.38 141 LEU A N 1
ATOM 1102 C CA . LEU A 1 141 ? -32.382 -25.859 -14.725 1.00 77.38 141 LEU A CA 1
ATOM 1103 C C . LEU A 1 141 ? -32.062 -27.175 -13.982 1.00 77.38 141 LEU A C 1
ATOM 1105 O O . LEU A 1 141 ? -30.946 -27.359 -13.483 1.00 77.38 141 LEU A O 1
ATOM 1109 N N . GLY A 1 142 ? -33.008 -28.117 -13.909 1.00 84.44 142 GLY A N 1
ATOM 1110 C CA . GLY A 1 142 ? -32.857 -29.367 -13.163 1.00 84.44 142 GLY A CA 1
ATOM 1111 C C . GLY A 1 142 ? -32.926 -29.183 -11.642 1.00 84.44 142 GLY A C 1
ATOM 1112 O O . GLY A 1 142 ? -32.408 -30.018 -10.894 1.00 84.44 142 GLY A O 1
ATOM 1113 N N . GLU A 1 143 ? -33.518 -28.085 -11.184 1.00 87.81 143 GLU A N 1
ATOM 1114 C CA . GLU A 1 143 ? -33.725 -27.740 -9.786 1.00 87.81 143 GLU A CA 1
ATOM 1115 C C . GLU A 1 143 ? -34.909 -28.492 -9.163 1.00 87.81 143 GLU A C 1
ATOM 1117 O O . GLU A 1 143 ? -35.822 -28.946 -9.856 1.00 87.81 143 GLU A O 1
ATOM 1122 N N . ASN A 1 144 ? -34.880 -28.628 -7.839 1.00 89.56 144 ASN A N 1
ATOM 1123 C CA . ASN A 1 144 ? -35.982 -29.160 -7.047 1.00 89.56 144 ASN A CA 1
ATOM 1124 C C . ASN A 1 144 ? -36.670 -28.011 -6.288 1.00 89.56 144 ASN A C 1
ATOM 1126 O O . ASN A 1 144 ? -36.191 -26.875 -6.285 1.00 89.56 144 ASN A O 1
ATOM 1130 N N . LEU A 1 145 ? -37.782 -28.302 -5.610 1.00 88.25 145 LEU A N 1
ATOM 1131 C CA . LEU A 1 145 ? -38.525 -27.285 -4.857 1.00 88.25 145 LEU A CA 1
ATOM 1132 C C . LEU A 1 145 ? -37.673 -26.616 -3.760 1.00 88.25 145 LEU A C 1
ATOM 1134 O O . LEU A 1 145 ? -37.800 -25.417 -3.519 1.00 88.25 145 LEU A O 1
ATOM 1138 N N . LEU A 1 146 ? -36.772 -27.376 -3.129 1.00 90.38 146 LEU A N 1
ATOM 1139 C CA . LEU A 1 146 ? -35.880 -26.876 -2.082 1.00 90.38 146 LEU A CA 1
ATOM 1140 C C . LEU A 1 146 ? -34.902 -25.826 -2.643 1.00 90.38 146 LEU A C 1
ATOM 1142 O O . LEU A 1 146 ? -34.716 -24.772 -2.039 1.00 90.38 146 LEU A O 1
ATOM 1146 N N . HIS A 1 147 ? -34.341 -26.066 -3.829 1.00 90.19 147 HIS A N 1
ATOM 1147 C CA . HIS A 1 147 ? -33.494 -25.118 -4.550 1.00 90.19 147 HIS A CA 1
ATOM 1148 C C . HIS A 1 147 ? -34.234 -23.819 -4.891 1.00 90.19 147 HIS A C 1
ATOM 1150 O O . HIS A 1 147 ? -33.689 -22.748 -4.640 1.00 90.19 147 HIS A O 1
ATOM 1156 N N . VAL A 1 148 ? -35.473 -23.899 -5.395 1.00 88.94 148 VAL A N 1
ATOM 1157 C CA . VAL A 1 148 ? -36.296 -22.710 -5.701 1.00 88.94 148 VAL A CA 1
ATOM 1158 C C . VAL A 1 148 ? -36.524 -21.870 -4.440 1.00 88.94 148 VAL A C 1
ATOM 1160 O O . VAL A 1 148 ? -36.312 -20.659 -4.454 1.00 88.94 148 VAL A O 1
ATOM 1163 N N . CYS A 1 149 ? -36.870 -22.512 -3.320 1.00 90.00 149 CYS A N 1
ATOM 1164 C CA . CYS A 1 149 ? -37.093 -21.819 -2.049 1.00 90.00 149 CYS A CA 1
ATOM 1165 C C . CYS A 1 149 ? -35.826 -21.109 -1.538 1.00 90.00 149 CYS A C 1
ATOM 1167 O O . CYS A 1 149 ? -35.902 -19.964 -1.095 1.00 90.00 149 CYS A O 1
ATOM 1169 N N . MET A 1 150 ? -34.655 -21.752 -1.635 1.00 89.88 150 MET A N 1
ATOM 1170 C CA . MET A 1 150 ? -33.391 -21.122 -1.236 1.00 89.88 150 MET A CA 1
ATOM 1171 C C . MET A 1 150 ? -32.953 -20.014 -2.196 1.00 89.88 150 MET A C 1
ATOM 1173 O O . MET A 1 150 ? -32.357 -19.048 -1.740 1.00 89.88 150 MET A O 1
ATOM 1177 N N . LEU A 1 151 ? -33.241 -20.105 -3.498 1.00 89.44 151 LEU A N 1
ATOM 1178 C CA . LEU A 1 151 ? -32.933 -19.024 -4.444 1.00 89.44 151 LEU A CA 1
ATOM 1179 C C . LEU A 1 151 ? -33.712 -17.737 -4.122 1.00 89.44 151 LEU A C 1
ATOM 1181 O O . LEU A 1 151 ? -33.180 -16.645 -4.301 1.00 89.44 151 LEU A O 1
ATOM 1185 N N . LEU A 1 152 ? -34.943 -17.860 -3.614 1.00 87.44 152 LEU A N 1
ATOM 1186 C CA . LEU A 1 152 ? -35.764 -16.722 -3.185 1.00 87.44 152 LEU A CA 1
ATOM 1187 C C . LEU A 1 152 ? -35.295 -16.099 -1.863 1.00 87.44 152 LEU A C 1
ATOM 1189 O O . LEU A 1 152 ? -35.464 -14.898 -1.665 1.00 87.44 152 LEU A O 1
ATOM 1193 N N . ASN A 1 153 ? -34.745 -16.916 -0.956 1.00 86.81 153 ASN A N 1
ATOM 1194 C CA . ASN A 1 153 ? -34.176 -16.511 0.336 1.00 86.81 153 ASN A CA 1
ATOM 1195 C C . ASN A 1 153 ? -35.071 -15.576 1.183 1.00 86.81 153 ASN A C 1
ATOM 1197 O O . ASN A 1 153 ? -34.597 -14.638 1.826 1.00 86.81 153 ASN A O 1
ATOM 1201 N N . THR A 1 154 ? -36.389 -15.796 1.185 1.00 88.88 154 THR A N 1
ATOM 1202 C CA . THR A 1 154 ? -37.304 -15.078 2.087 1.00 88.88 154 THR A CA 1
ATOM 1203 C C . THR A 1 154 ? -37.472 -15.848 3.395 1.00 88.88 154 THR A C 1
ATOM 1205 O O . THR A 1 154 ? -37.342 -17.071 3.431 1.00 88.88 154 THR A O 1
ATOM 1208 N N . ALA A 1 155 ? -37.804 -15.152 4.486 1.00 87.06 155 ALA A N 1
ATOM 1209 C CA . ALA A 1 155 ? -37.964 -15.783 5.801 1.00 87.06 155 ALA A CA 1
ATOM 1210 C C . ALA A 1 155 ? -38.996 -16.929 5.799 1.00 87.06 155 ALA A C 1
ATOM 1212 O O . ALA A 1 155 ? -38.777 -17.952 6.444 1.00 87.06 155 ALA A O 1
ATOM 1213 N N . ASP A 1 156 ? -40.088 -16.778 5.042 1.00 87.94 156 ASP A N 1
ATOM 1214 C CA . ASP A 1 156 ? -41.118 -17.813 4.909 1.00 87.94 156 ASP A CA 1
ATOM 1215 C C . ASP A 1 156 ? -40.576 -19.032 4.142 1.00 87.94 156 ASP A C 1
ATOM 1217 O O . ASP A 1 156 ? -40.762 -20.169 4.568 1.00 87.94 156 ASP A O 1
ATOM 1221 N N . MET A 1 157 ? -39.836 -18.812 3.049 1.00 89.88 157 MET A N 1
ATOM 1222 C CA . MET A 1 157 ? -39.251 -19.901 2.259 1.00 89.88 157 MET A CA 1
ATOM 1223 C C . MET A 1 157 ? -38.130 -20.628 3.012 1.00 89.88 157 MET A C 1
ATOM 1225 O O . MET A 1 157 ? -38.049 -21.851 2.931 1.00 89.88 157 MET A O 1
ATOM 1229 N N . ASN A 1 158 ? -37.316 -19.926 3.804 1.00 89.94 158 ASN A N 1
ATOM 1230 C CA . ASN A 1 158 ? -36.292 -20.555 4.646 1.00 89.94 158 ASN A CA 1
ATOM 1231 C C . ASN A 1 158 ? -36.923 -21.451 5.723 1.00 89.94 158 ASN A C 1
ATOM 1233 O O . ASN A 1 158 ? -36.390 -22.518 6.032 1.00 89.94 158 ASN A O 1
ATOM 1237 N N . GLU A 1 159 ? -38.083 -21.067 6.262 1.00 89.25 159 GLU A N 1
ATOM 1238 C CA . GLU A 1 159 ? -38.828 -21.914 7.194 1.00 89.25 159 GLU A CA 1
ATOM 1239 C C . GLU A 1 159 ? -39.461 -23.120 6.484 1.00 89.25 159 GLU A C 1
ATOM 1241 O O . GLU A 1 159 ? -39.347 -24.245 6.973 1.00 89.25 159 GLU A O 1
ATOM 1246 N N . LEU A 1 160 ? -40.017 -22.934 5.281 1.00 89.75 160 LEU A N 1
ATOM 1247 C CA . LEU A 1 160 ? -40.502 -24.036 4.441 1.00 89.75 160 LEU A CA 1
ATOM 1248 C C . LEU A 1 160 ? -39.385 -25.047 4.128 1.00 89.75 160 LEU A C 1
ATOM 1250 O O . LEU A 1 160 ? -39.600 -26.254 4.242 1.00 89.75 160 LEU A O 1
ATOM 1254 N N . VAL A 1 161 ? -38.172 -24.573 3.814 1.00 91.81 161 VAL A N 1
ATOM 1255 C CA . VAL A 1 161 ? -36.986 -25.424 3.610 1.00 91.81 161 VAL A CA 1
ATOM 1256 C C . VAL A 1 161 ? -36.697 -26.257 4.856 1.00 91.81 161 VAL A C 1
ATOM 1258 O O . VAL A 1 161 ? -36.494 -27.469 4.738 1.00 91.81 161 VAL A O 1
ATOM 1261 N N . LYS A 1 162 ? -36.733 -25.666 6.059 1.00 91.38 162 LYS A N 1
ATOM 1262 C CA . LYS A 1 162 ? -36.528 -26.415 7.312 1.00 91.38 162 LYS A CA 1
ATOM 1263 C C . LYS A 1 162 ? -37.579 -27.510 7.482 1.00 91.38 162 LYS A C 1
ATOM 1265 O O . LYS A 1 162 ? -37.198 -28.652 7.746 1.00 91.38 162 LYS A O 1
ATOM 1270 N N . GLN A 1 163 ? -38.860 -27.200 7.269 1.00 89.31 163 GLN A N 1
ATOM 1271 C CA . GLN A 1 163 ? -39.959 -28.169 7.400 1.00 89.31 163 GLN A CA 1
ATOM 1272 C C . GLN A 1 163 ? -39.848 -29.319 6.390 1.00 89.31 163 GLN A C 1
ATOM 1274 O O . GLN A 1 163 ? -39.903 -30.493 6.766 1.00 89.31 163 GLN A O 1
ATOM 1279 N N . MET A 1 164 ? -39.559 -29.013 5.122 1.00 88.50 164 MET A N 1
ATOM 1280 C CA . MET A 1 164 ? -39.290 -30.031 4.101 1.00 88.50 164 MET A CA 1
ATOM 1281 C C . MET A 1 164 ? -38.105 -30.925 4.476 1.00 88.50 164 MET A C 1
ATOM 1283 O O . MET A 1 164 ? -38.146 -32.136 4.264 1.00 88.50 164 MET A O 1
ATOM 1287 N N . THR A 1 165 ? -37.063 -30.346 5.070 1.00 91.00 165 THR A N 1
ATOM 1288 C CA . THR A 1 165 ? -35.867 -31.083 5.489 1.00 91.00 165 THR A CA 1
ATOM 1289 C C . THR A 1 165 ? -36.134 -31.999 6.686 1.00 91.00 165 THR A C 1
ATOM 1291 O O . THR A 1 165 ? -35.554 -33.082 6.775 1.00 91.00 165 THR A O 1
ATOM 1294 N N . TYR A 1 166 ? -37.021 -31.604 7.608 1.00 89.94 166 TYR A N 1
ATOM 1295 C CA . TYR A 1 166 ? -37.470 -32.483 8.689 1.00 89.94 166 TYR A CA 1
ATOM 1296 C C . TYR A 1 166 ? -38.257 -33.678 8.151 1.00 89.94 166 TYR A C 1
ATOM 1298 O O . TYR A 1 166 ? -38.029 -34.801 8.605 1.00 89.94 166 TYR A O 1
ATOM 1306 N N . ARG A 1 167 ? -39.141 -33.451 7.169 1.00 87.75 167 ARG A N 1
ATOM 1307 C CA . ARG A 1 167 ? -39.988 -34.505 6.601 1.00 87.75 167 ARG A CA 1
ATOM 1308 C C . ARG A 1 167 ? -39.224 -35.457 5.679 1.00 87.75 167 ARG A C 1
ATOM 1310 O O . ARG A 1 167 ? -39.391 -36.672 5.777 1.00 87.75 167 ARG A O 1
ATOM 1317 N N . PHE A 1 168 ? -38.361 -34.919 4.818 1.00 89.25 168 PHE A N 1
ATOM 1318 C CA . PHE A 1 168 ? -37.613 -35.664 3.803 1.00 89.25 168 PHE A CA 1
ATOM 1319 C C . PHE A 1 168 ? -36.095 -35.496 3.999 1.00 89.25 168 PHE A C 1
ATOM 1321 O O . PHE A 1 168 ? -35.452 -34.768 3.250 1.00 89.25 168 PHE A O 1
ATOM 1328 N N . PRO A 1 169 ? -35.454 -36.192 4.955 1.00 87.94 169 PRO A N 1
ATOM 1329 C CA . PRO A 1 169 ? -34.073 -35.899 5.360 1.00 87.94 169 PRO A CA 1
ATOM 1330 C C . PRO A 1 169 ? -33.020 -36.115 4.261 1.00 87.94 169 PRO A C 1
ATOM 1332 O O . PRO A 1 169 ? -31.978 -35.466 4.269 1.00 87.94 169 PRO A O 1
ATOM 1335 N N . LYS A 1 170 ? -33.269 -37.005 3.291 1.00 87.38 170 LYS A N 1
ATOM 1336 C CA . LYS A 1 170 ? -32.317 -37.282 2.202 1.00 87.38 170 LYS A CA 1
ATOM 1337 C C . LYS A 1 170 ? -32.255 -36.179 1.140 1.00 87.38 170 LYS A C 1
ATOM 1339 O O . LYS A 1 170 ? -31.279 -36.126 0.396 1.00 87.38 170 LYS A O 1
ATOM 1344 N N . ILE A 1 171 ? -33.262 -35.303 1.065 1.00 90.38 171 ILE A N 1
ATOM 1345 C CA . ILE A 1 171 ? -33.345 -34.253 0.036 1.00 90.38 171 ILE A CA 1
ATOM 1346 C C . ILE A 1 171 ? -32.208 -33.221 0.151 1.00 90.38 171 ILE A C 1
ATOM 1348 O O . ILE A 1 171 ? -31.872 -32.557 -0.822 1.00 90.38 171 ILE A O 1
ATOM 1352 N N . VAL A 1 172 ? -31.571 -33.133 1.324 1.00 91.75 172 VAL A N 1
ATOM 1353 C CA . VAL A 1 172 ? -30.458 -32.218 1.629 1.00 91.75 172 VAL A CA 1
ATOM 1354 C C . VAL A 1 172 ? -29.255 -32.402 0.697 1.00 91.75 172 VAL A C 1
ATOM 1356 O O . VAL A 1 172 ? -28.538 -31.441 0.433 1.00 91.75 172 VAL A O 1
ATOM 1359 N N . ASN A 1 173 ? -29.035 -33.620 0.194 1.00 90.75 173 ASN A N 1
ATOM 1360 C CA . ASN A 1 173 ? -27.895 -33.965 -0.666 1.00 90.75 173 ASN A CA 1
ATOM 1361 C C . ASN A 1 173 ? -28.254 -34.046 -2.155 1.00 90.75 173 ASN A C 1
ATOM 1363 O O . ASN A 1 173 ? -27.443 -34.496 -2.969 1.00 90.75 173 ASN A O 1
ATOM 1367 N N . ASP A 1 174 ? -29.471 -33.639 -2.506 1.00 90.69 174 ASP A N 1
ATOM 1368 C CA . ASP A 1 174 ? -29.895 -33.553 -3.893 1.00 90.69 174 ASP A CA 1
ATOM 1369 C C . ASP A 1 174 ? -29.158 -32.408 -4.613 1.00 90.69 174 ASP A C 1
ATOM 1371 O O . ASP A 1 174 ? -28.660 -31.482 -3.975 1.00 90.69 174 ASP A O 1
ATOM 1375 N N . ILE A 1 175 ? -29.034 -32.487 -5.937 1.00 91.38 175 ILE A N 1
ATOM 1376 C CA . ILE A 1 175 ? -28.204 -31.561 -6.726 1.00 91.38 175 ILE A CA 1
ATOM 1377 C C . ILE A 1 175 ? -28.960 -30.987 -7.919 1.00 91.38 175 ILE A C 1
ATOM 1379 O O . ILE A 1 175 ? -29.952 -31.559 -8.377 1.00 91.38 175 ILE A O 1
ATOM 1383 N N . PHE A 1 176 ? -28.478 -29.864 -8.444 1.00 91.56 176 PHE A N 1
ATOM 1384 C CA . PHE A 1 176 ? -28.864 -29.381 -9.769 1.00 91.56 176 PHE A CA 1
ATOM 1385 C C . PHE A 1 176 ? -28.306 -30.299 -10.865 1.00 91.56 176 PHE A C 1
ATOM 1387 O O . PHE A 1 176 ? -27.163 -30.758 -10.780 1.00 91.56 176 PHE A O 1
ATOM 1394 N N . LEU A 1 177 ? -29.107 -30.537 -11.909 1.00 88.44 177 LEU A N 1
ATOM 1395 C CA . LEU A 1 177 ? -28.756 -31.423 -13.030 1.00 88.44 177 LEU A CA 1
ATOM 1396 C C . LEU A 1 177 ? -28.473 -30.692 -14.353 1.00 88.44 177 LEU A C 1
ATOM 1398 O O . LEU A 1 177 ? -28.001 -31.333 -15.292 1.00 88.44 177 LEU A O 1
ATOM 1402 N N . SER A 1 178 ? -28.733 -29.382 -14.456 1.00 86.31 178 SER A N 1
ATOM 1403 C CA . SER A 1 178 ? -28.379 -28.616 -15.662 1.00 86.31 178 SER A CA 1
ATOM 1404 C C . SER A 1 178 ? -26.875 -28.574 -15.892 1.00 86.31 178 SER A C 1
ATOM 1406 O O . SER A 1 178 ? -26.093 -28.548 -14.948 1.00 86.31 178 SER A O 1
ATOM 1408 N N . GLU A 1 179 ? -26.449 -28.488 -17.151 1.00 83.56 179 GLU A N 1
ATOM 1409 C CA . GLU A 1 179 ? -25.029 -28.347 -17.486 1.00 83.56 179 GLU A CA 1
ATOM 1410 C C . GLU A 1 179 ? -24.351 -27.144 -16.799 1.00 83.56 179 GLU A C 1
ATOM 1412 O O . GLU A 1 179 ? -23.175 -27.216 -16.419 1.00 83.56 179 GLU A O 1
ATOM 1417 N N . GLU A 1 180 ? -25.071 -26.034 -16.636 1.00 86.06 180 GLU A N 1
ATOM 1418 C CA . GLU A 1 180 ? -24.537 -24.802 -16.056 1.00 86.06 180 GLU A CA 1
ATOM 1419 C C . GLU A 1 180 ? -24.279 -24.920 -14.555 1.00 86.06 180 GLU A C 1
ATOM 1421 O O . GLU A 1 180 ? -23.209 -24.504 -14.111 1.00 86.06 180 GLU A O 1
ATOM 1426 N N . TYR A 1 181 ? -25.193 -25.548 -13.809 1.00 89.88 181 TYR A N 1
ATOM 1427 C CA . TYR A 1 181 ? -25.158 -25.644 -12.343 1.00 89.88 181 TYR A CA 1
ATOM 1428 C C . TYR A 1 181 ? -24.947 -27.071 -11.823 1.00 89.88 181 TYR A C 1
ATOM 1430 O O . TYR A 1 181 ? -25.146 -27.334 -10.640 1.00 89.88 181 TYR A O 1
ATOM 1438 N N . TYR A 1 182 ? -24.538 -28.005 -12.685 1.00 90.50 182 TYR A N 1
ATOM 1439 C CA . TYR A 1 182 ? -24.435 -29.424 -12.349 1.00 90.50 182 TYR A CA 1
ATOM 1440 C C . TYR A 1 182 ? -23.680 -29.659 -11.033 1.00 90.50 182 TYR A C 1
ATOM 1442 O O . TYR A 1 182 ? -22.543 -29.214 -10.869 1.00 90.50 182 TYR A O 1
ATOM 1450 N N . GLY A 1 183 ? -24.283 -30.399 -10.104 1.00 89.81 183 GLY A N 1
ATOM 1451 C CA . GLY A 1 183 ? -23.659 -30.742 -8.823 1.00 89.81 183 GLY A CA 1
ATOM 1452 C C . GLY A 1 183 ? -23.728 -29.649 -7.751 1.00 89.81 183 GLY A C 1
ATOM 1453 O O . GLY A 1 183 ? -23.279 -29.893 -6.630 1.00 89.81 183 GLY A O 1
ATOM 1454 N N . LEU A 1 184 ? -24.299 -28.474 -8.052 1.00 92.69 184 LEU A N 1
ATOM 1455 C CA . LEU A 1 184 ? -24.623 -27.469 -7.038 1.00 92.69 184 LEU A CA 1
ATOM 1456 C C . LEU A 1 184 ? -25.611 -28.088 -6.042 1.00 92.69 184 LEU A C 1
ATOM 1458 O O . LEU A 1 184 ? -26.613 -28.675 -6.449 1.00 92.69 184 LEU A O 1
ATOM 1462 N N . SER A 1 185 ? -25.306 -27.989 -4.750 1.00 92.56 185 SER A N 1
ATOM 1463 C CA . SER A 1 185 ? -26.119 -28.568 -3.675 1.00 92.56 185 SER A CA 1
ATOM 1464 C C . SER A 1 185 ? -26.771 -27.485 -2.817 1.00 92.56 185 SER A C 1
ATOM 1466 O O . SER A 1 185 ? -26.310 -26.339 -2.836 1.00 92.56 185 SER A O 1
ATOM 1468 N N . PRO A 1 186 ? -27.775 -27.834 -1.994 1.00 93.62 186 PRO A N 1
ATOM 1469 C CA . PRO A 1 186 ? -28.377 -26.911 -1.042 1.00 93.62 186 PRO A CA 1
ATOM 1470 C C . PRO A 1 186 ? -27.369 -26.197 -0.149 1.00 93.62 186 PRO A C 1
ATOM 1472 O O . PRO A 1 186 ? -27.491 -25.002 0.108 1.00 93.62 186 PRO A O 1
ATOM 1475 N N . LEU A 1 187 ? -26.321 -26.914 0.263 1.00 94.88 187 LEU A N 1
ATOM 1476 C CA . LEU A 1 187 ? -25.257 -26.352 1.083 1.00 94.88 187 LEU A CA 1
ATOM 1477 C C . LEU A 1 187 ? -24.462 -25.266 0.342 1.00 94.88 187 LEU A C 1
ATOM 1479 O O . LEU A 1 187 ? -24.120 -24.258 0.949 1.00 94.88 187 LEU A O 1
ATOM 1483 N N . HIS A 1 188 ? -24.201 -25.433 -0.959 1.00 94.12 188 HIS A N 1
ATOM 1484 C CA . HIS A 1 188 ? -23.560 -24.385 -1.759 1.00 94.12 188 HIS A CA 1
ATOM 1485 C C . HIS A 1 188 ? -24.450 -23.145 -1.860 1.00 94.12 188 HIS A C 1
ATOM 1487 O O . HIS A 1 188 ? -23.963 -22.035 -1.670 1.00 94.12 188 HIS A O 1
ATOM 1493 N N . GLN A 1 189 ? -25.751 -23.325 -2.114 1.00 92.50 189 GLN A N 1
ATOM 1494 C CA . GLN A 1 189 ? -26.686 -22.205 -2.238 1.00 92.50 189 GLN A CA 1
ATOM 1495 C C . GLN A 1 189 ? -26.811 -21.415 -0.929 1.00 92.50 189 GLN A C 1
ATOM 1497 O O . GLN A 1 189 ? -26.800 -20.189 -0.958 1.00 92.50 189 GLN A O 1
ATOM 1502 N N . ALA A 1 190 ? -26.862 -22.096 0.221 1.00 93.75 190 ALA A N 1
ATOM 1503 C CA . ALA A 1 190 ? -26.906 -21.440 1.529 1.00 93.75 190 ALA A CA 1
ATOM 1504 C C . ALA A 1 190 ? -25.664 -20.564 1.792 1.00 93.75 190 ALA A C 1
ATOM 1506 O O . ALA A 1 190 ? -25.787 -19.477 2.351 1.00 93.75 190 ALA A O 1
ATOM 1507 N N . ILE A 1 191 ? -24.484 -21.003 1.336 1.00 95.00 191 ILE A N 1
ATOM 1508 C CA . ILE A 1 191 ? -23.240 -20.221 1.420 1.00 95.00 191 ILE A CA 1
ATOM 1509 C C . ILE A 1 191 ? -23.299 -19.009 0.485 1.00 95.00 191 ILE A C 1
ATOM 1511 O O . ILE A 1 191 ? -22.945 -17.908 0.891 1.00 95.00 191 ILE A O 1
ATOM 1515 N N . VAL A 1 192 ? -23.782 -19.179 -0.749 1.00 92.38 192 VAL A N 1
ATOM 1516 C CA . VAL A 1 192 ? -23.948 -18.063 -1.701 1.00 92.38 192 VAL A CA 1
ATOM 1517 C C . VAL A 1 192 ? -24.932 -17.011 -1.173 1.00 92.38 192 VAL A C 1
ATOM 1519 O O . VAL A 1 192 ? -24.717 -15.823 -1.382 1.00 92.38 192 VAL A O 1
ATOM 1522 N N . ASN A 1 193 ? -25.966 -17.435 -0.444 1.00 91.12 193 ASN A N 1
ATOM 1523 C CA . ASN A 1 193 ? -26.934 -16.552 0.212 1.00 91.12 193 ASN A CA 1
ATOM 1524 C C . ASN A 1 193 ? -26.412 -15.887 1.500 1.00 91.12 193 ASN A C 1
ATOM 1526 O O . ASN A 1 193 ? -27.124 -15.074 2.084 1.00 91.12 193 ASN A O 1
ATOM 1530 N N . GLU A 1 194 ? -25.212 -16.254 1.957 1.00 92.00 194 GLU A N 1
ATOM 1531 C CA . GLU A 1 194 ? -24.579 -15.770 3.193 1.00 92.00 194 GLU A CA 1
ATOM 1532 C C . GLU A 1 194 ? -25.357 -16.100 4.485 1.00 92.00 194 GLU A C 1
ATOM 1534 O O . GLU A 1 194 ? -25.218 -15.423 5.504 1.00 92.00 194 GLU A O 1
ATOM 1539 N N . ASP A 1 195 ? -26.162 -17.170 4.476 1.00 91.12 195 ASP A N 1
ATOM 1540 C CA . ASP A 1 195 ? -26.978 -17.578 5.626 1.00 91.12 195 ASP A CA 1
ATOM 1541 C C . ASP A 1 195 ? -26.257 -18.627 6.492 1.00 91.12 195 ASP A C 1
ATOM 1543 O O . ASP A 1 195 ? -26.333 -19.841 6.265 1.00 91.12 195 ASP A O 1
ATOM 1547 N N . LEU A 1 196 ? -25.569 -18.151 7.535 1.00 93.38 196 LEU A N 1
ATOM 1548 C CA . LEU A 1 196 ? -24.851 -18.999 8.491 1.00 93.38 196 LEU A CA 1
ATOM 1549 C C . LEU A 1 196 ? -25.779 -19.970 9.247 1.00 93.38 196 LEU A C 1
ATOM 1551 O O . LEU A 1 196 ? -25.374 -21.101 9.540 1.00 93.38 196 LEU A O 1
ATOM 1555 N N . GLU A 1 197 ? -27.007 -19.554 9.575 1.00 93.00 197 GLU A N 1
ATOM 1556 C CA . GLU A 1 197 ? -27.956 -20.394 10.314 1.00 93.00 197 GLU A CA 1
ATOM 1557 C C . GLU A 1 197 ? -28.418 -21.569 9.457 1.00 93.00 197 GLU A C 1
ATOM 1559 O O . GLU A 1 197 ? -28.443 -22.713 9.926 1.00 93.00 197 GLU A O 1
ATOM 1564 N N . MET A 1 198 ? -28.720 -21.307 8.183 1.00 92.69 198 MET A N 1
ATOM 1565 C CA . MET A 1 198 ? -29.084 -22.351 7.232 1.00 92.69 198 MET A CA 1
ATOM 1566 C C . MET A 1 198 ? -27.915 -23.307 6.976 1.00 92.69 198 MET A C 1
ATOM 1568 O O . MET A 1 198 ? -28.106 -24.524 6.991 1.00 92.69 198 MET A O 1
ATOM 1572 N N . VAL A 1 199 ? -26.687 -22.797 6.827 1.00 94.69 199 VAL A N 1
ATOM 1573 C CA . VAL A 1 199 ? -25.484 -23.639 6.689 1.00 94.69 199 VAL A CA 1
ATOM 1574 C C . VAL A 1 199 ? -25.322 -24.564 7.901 1.00 94.69 199 VAL A C 1
ATOM 1576 O O . VAL A 1 199 ? -25.109 -25.771 7.736 1.00 94.69 199 VAL A O 1
ATOM 1579 N N . TYR A 1 200 ? -25.475 -24.038 9.121 1.00 95.31 200 TYR A N 1
ATOM 1580 C CA . TYR A 1 200 ? -25.430 -24.837 10.350 1.00 95.31 200 TYR A CA 1
ATOM 1581 C C . TYR A 1 200 ? -26.535 -25.900 10.386 1.00 95.31 200 TYR A C 1
ATOM 1583 O O . TYR A 1 200 ? -26.272 -27.067 10.705 1.00 95.31 200 TYR A O 1
ATOM 1591 N N . PHE A 1 201 ? -27.763 -25.519 10.027 1.00 94.75 201 PHE A N 1
ATOM 1592 C CA . PHE A 1 201 ? -28.917 -26.410 9.993 1.00 94.75 201 PHE A CA 1
ATOM 1593 C C . PHE A 1 201 ? -28.718 -27.573 9.011 1.00 94.75 201 PHE A C 1
ATOM 1595 O O . PHE A 1 201 ? -28.841 -28.735 9.411 1.00 94.75 201 PHE A O 1
ATOM 1602 N N . LEU A 1 202 ? -28.345 -27.282 7.761 1.00 94.44 202 LEU A N 1
ATOM 1603 C CA . LEU A 1 202 ? -28.131 -28.289 6.719 1.00 94.44 202 LEU A CA 1
ATOM 1604 C C . LEU A 1 202 ? -27.012 -29.264 7.110 1.00 94.44 202 LEU A C 1
ATOM 1606 O O . LEU A 1 202 ? -27.189 -30.481 7.019 1.00 94.44 202 LEU A O 1
ATOM 1610 N N . CYS A 1 203 ? -25.893 -28.761 7.642 1.00 93.69 203 CYS A N 1
ATOM 1611 C CA . CYS A 1 203 ? -24.795 -29.615 8.102 1.00 93.69 203 CYS A CA 1
ATOM 1612 C C . CYS A 1 203 ? -25.228 -30.541 9.253 1.00 93.69 203 CYS A C 1
ATOM 1614 O O . CYS A 1 203 ? -24.865 -31.718 9.278 1.00 93.69 203 CYS A O 1
ATOM 1616 N N . ARG A 1 204 ? -26.052 -30.056 10.193 1.00 93.81 204 ARG A N 1
ATOM 1617 C CA . ARG A 1 204 ? -26.598 -30.876 11.290 1.00 93.81 204 ARG A CA 1
ATOM 1618 C C . ARG A 1 204 ? -27.586 -31.940 10.801 1.00 93.81 204 ARG A C 1
ATOM 1620 O O . ARG A 1 204 ? -27.736 -32.972 11.455 1.00 93.81 204 ARG A O 1
ATOM 1627 N N . LYS A 1 205 ? -28.246 -31.702 9.665 1.00 93.06 205 LYS A N 1
ATOM 1628 C CA . LYS A 1 205 ? -29.161 -32.645 9.004 1.00 93.06 205 LYS A CA 1
ATOM 1629 C C . LYS A 1 205 ? -28.476 -33.617 8.040 1.00 93.06 205 LYS A C 1
ATOM 1631 O O . LYS A 1 205 ? -29.163 -34.434 7.438 1.00 93.06 205 LYS A O 1
ATOM 1636 N N . GLY A 1 206 ? -27.144 -33.609 7.969 1.00 90.00 206 GLY A N 1
ATOM 1637 C CA . GLY A 1 206 ? -26.371 -34.577 7.188 1.00 90.00 206 GLY A CA 1
ATOM 1638 C C . GLY A 1 206 ? -26.057 -34.126 5.762 1.00 90.00 206 GLY A C 1
ATOM 1639 O O . GLY A 1 206 ? -25.872 -34.982 4.895 1.00 90.00 206 GLY A O 1
ATOM 1640 N N . ALA A 1 207 ? -25.996 -32.812 5.516 1.00 93.69 207 ALA A N 1
ATOM 1641 C CA . ALA A 1 207 ? -25.460 -32.280 4.268 1.00 93.69 207 ALA A CA 1
ATOM 1642 C C . ALA A 1 207 ? -24.009 -32.734 4.049 1.00 93.69 207 ALA A C 1
ATOM 1644 O O . ALA A 1 207 ? -23.178 -32.634 4.955 1.00 93.69 207 ALA A O 1
ATOM 1645 N N . ASP A 1 208 ? -23.704 -33.207 2.842 1.00 91.19 208 ASP A N 1
ATOM 1646 C CA . ASP A 1 208 ? -22.351 -33.585 2.453 1.00 91.19 208 ASP A CA 1
ATOM 1647 C C . ASP A 1 208 ? -21.486 -32.338 2.231 1.00 91.19 208 ASP A C 1
ATOM 1649 O O . ASP A 1 208 ? -21.649 -31.575 1.276 1.00 91.19 208 ASP A O 1
ATOM 1653 N N . VAL A 1 209 ? -20.530 -32.155 3.136 1.00 93.88 209 VAL A N 1
ATOM 1654 C CA . VAL A 1 209 ? -19.583 -31.037 3.140 1.00 93.88 209 VAL A CA 1
ATOM 1655 C C . VAL A 1 209 ? -18.532 -31.169 2.028 1.00 93.88 209 VAL A C 1
ATOM 1657 O O . VAL A 1 209 ? -17.852 -30.197 1.700 1.00 93.88 209 VAL A O 1
ATOM 1660 N N . HIS A 1 210 ? -18.406 -32.351 1.419 1.00 92.31 210 HIS A N 1
ATOM 1661 C CA . HIS A 1 210 ? -17.487 -32.633 0.315 1.00 92.31 210 HIS A CA 1
ATOM 1662 C C . HIS A 1 210 ? -18.192 -32.782 -1.036 1.00 92.31 210 HIS A C 1
ATOM 1664 O O . HIS A 1 210 ? -17.578 -33.246 -2.001 1.00 92.31 210 HIS A O 1
ATOM 1670 N N . GLN A 1 211 ? -19.458 -32.371 -1.126 1.00 91.25 211 GLN A N 1
ATOM 1671 C CA . GLN A 1 211 ? -20.204 -32.399 -2.374 1.00 91.25 211 GLN A CA 1
ATOM 1672 C C . GLN A 1 211 ? -19.507 -31.544 -3.442 1.00 91.25 211 GLN A C 1
ATOM 1674 O O . GLN A 1 211 ? -19.134 -30.412 -3.166 1.00 91.25 211 GLN A O 1
ATOM 1679 N N . ARG A 1 212 ? -19.338 -32.073 -4.659 1.00 90.88 212 ARG A N 1
ATOM 1680 C CA . ARG A 1 212 ? -18.658 -31.369 -5.759 1.00 90.88 212 ARG A CA 1
ATOM 1681 C C . ARG A 1 212 ? -19.655 -30.740 -6.732 1.00 90.88 212 ARG A C 1
ATOM 1683 O O . ARG A 1 212 ? -20.598 -31.407 -7.158 1.00 90.88 212 ARG A O 1
ATOM 1690 N N . CYS A 1 213 ? -19.405 -29.492 -7.121 1.00 91.69 213 CYS A N 1
ATOM 1691 C CA . CYS A 1 213 ? -20.118 -28.778 -8.176 1.00 91.69 213 CYS A CA 1
ATOM 1692 C C . CYS A 1 213 ? -19.282 -28.747 -9.468 1.00 91.69 213 CYS A C 1
ATOM 1694 O O . CYS A 1 213 ? -18.203 -28.171 -9.494 1.00 91.69 213 CYS A O 1
ATOM 1696 N N . TYR A 1 214 ? -19.777 -29.361 -10.546 1.00 87.75 214 TYR A N 1
ATOM 1697 C CA . TYR A 1 214 ? -19.089 -29.466 -11.843 1.00 87.75 214 TYR A CA 1
ATOM 1698 C C . TYR A 1 214 ? -19.633 -28.513 -12.906 1.00 87.75 214 TYR A C 1
ATOM 1700 O O . TYR A 1 214 ? -19.298 -28.659 -14.081 1.00 87.75 214 TYR A O 1
ATOM 1708 N N . GLY A 1 215 ? -20.528 -27.601 -12.533 1.00 87.50 215 GLY A N 1
ATOM 1709 C CA . GLY A 1 215 ? -21.257 -26.746 -13.461 1.00 87.50 215 GLY A CA 1
ATOM 1710 C C . GLY A 1 215 ? -20.357 -25.941 -14.404 1.00 87.50 215 GLY A C 1
ATOM 1711 O O . GLY A 1 215 ? -19.265 -25.507 -14.035 1.00 87.50 215 GLY A O 1
ATOM 1712 N N . SER A 1 216 ? -20.826 -25.715 -15.638 1.00 86.62 216 SER A N 1
ATOM 1713 C CA . SER A 1 216 ? -20.154 -24.816 -16.594 1.00 86.62 216 SER A CA 1
ATOM 1714 C C . SER A 1 216 ? -19.954 -23.425 -16.020 1.00 86.62 216 SER A C 1
ATOM 1716 O O . SER A 1 216 ? -18.928 -22.801 -16.270 1.00 86.62 216 SER A O 1
ATOM 1718 N N . PHE A 1 217 ? -20.926 -22.953 -15.239 1.00 88.31 217 PHE A N 1
ATOM 1719 C CA . PHE A 1 217 ? -20.927 -21.618 -14.665 1.00 88.31 217 PHE A CA 1
ATOM 1720 C C . PHE A 1 217 ? -19.729 -21.390 -13.734 1.00 88.31 217 PHE A C 1
ATOM 1722 O O . PHE A 1 217 ? -19.098 -20.337 -13.804 1.00 88.31 217 PHE A O 1
ATOM 1729 N N . PHE A 1 218 ? -19.365 -22.417 -12.958 1.00 89.06 218 PHE A N 1
ATOM 1730 C CA . PHE A 1 218 ? -18.274 -22.389 -11.980 1.00 89.06 218 PHE A CA 1
ATOM 1731 C C . PHE A 1 218 ? -16.927 -22.859 -12.540 1.00 89.06 218 PHE A C 1
ATOM 1733 O O . PHE A 1 218 ? -15.979 -23.037 -11.783 1.00 89.06 218 PHE A O 1
ATOM 1740 N N . CYS A 1 219 ? -16.820 -23.080 -13.853 1.00 87.62 219 CYS A N 1
ATOM 1741 C CA . CYS A 1 219 ? -15.558 -23.369 -14.534 1.00 87.62 219 CYS A CA 1
ATOM 1742 C C . CYS A 1 219 ? -14.911 -22.067 -15.039 1.00 87.62 219 CYS A C 1
ATOM 1744 O O . CYS A 1 219 ? -15.614 -21.125 -15.404 1.00 87.62 219 CYS A O 1
ATOM 1746 N N . ALA A 1 220 ? -13.5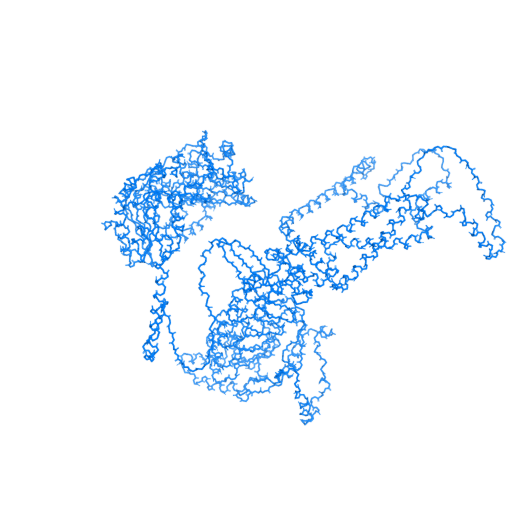78 -22.030 -15.135 1.00 89.12 220 ALA A N 1
ATOM 1747 C CA . ALA A 1 220 ? -12.872 -20.896 -15.736 1.00 89.12 220 ALA A CA 1
ATOM 1748 C C . ALA A 1 220 ? -13.291 -20.687 -17.206 1.00 89.12 220 ALA A C 1
ATOM 1750 O O . ALA A 1 220 ? -13.447 -21.650 -17.964 1.00 89.12 220 ALA A O 1
ATOM 1751 N N . ASP A 1 221 ? -13.473 -19.430 -17.616 1.00 86.81 221 ASP A N 1
ATOM 1752 C CA . ASP A 1 221 ? -14.048 -19.046 -18.912 1.00 86.81 221 ASP A CA 1
ATOM 1753 C C . ASP A 1 221 ? -13.235 -19.567 -20.104 1.00 86.81 221 ASP A C 1
ATOM 1755 O O . ASP A 1 221 ? -13.802 -19.974 -21.121 1.00 86.81 221 ASP A O 1
ATOM 1759 N N . ASP A 1 222 ? -11.909 -19.620 -19.969 1.00 86.12 222 ASP A N 1
ATOM 1760 C CA . ASP A 1 222 ? -10.994 -20.143 -20.985 1.00 86.12 222 ASP A CA 1
ATOM 1761 C C . ASP A 1 222 ? -11.129 -21.659 -21.190 1.00 86.12 222 ASP A C 1
ATOM 1763 O O . ASP A 1 222 ? -10.880 -22.166 -22.287 1.00 86.12 222 ASP A O 1
ATOM 1767 N N . GLN A 1 223 ? -11.581 -22.382 -20.163 1.00 84.50 223 GLN A N 1
ATOM 1768 C CA . GLN A 1 223 ? -11.807 -23.823 -20.222 1.00 84.50 223 GLN A CA 1
ATOM 1769 C C . GLN A 1 223 ? -13.225 -24.199 -20.657 1.00 84.50 223 GLN A C 1
ATOM 1771 O O . GLN A 1 223 ? -13.418 -25.317 -21.126 1.00 84.50 223 GLN A O 1
ATOM 1776 N N . LYS A 1 224 ? -14.221 -23.304 -20.569 1.00 81.81 224 LYS A N 1
ATOM 1777 C CA . LYS A 1 224 ? -15.634 -23.633 -20.867 1.00 81.81 224 LYS A CA 1
ATOM 1778 C C . LYS A 1 224 ? -15.829 -24.295 -22.233 1.00 81.81 224 LYS A C 1
ATOM 1780 O O . LYS A 1 224 ? -16.603 -25.239 -22.360 1.00 81.81 224 LYS A O 1
ATOM 1785 N N . ALA A 1 225 ? -15.097 -23.837 -23.250 1.00 75.94 225 ALA A N 1
ATOM 1786 C CA . ALA A 1 225 ? -15.194 -24.363 -24.612 1.00 75.94 225 ALA A CA 1
ATOM 1787 C C . ALA A 1 225 ? -14.458 -25.698 -24.841 1.00 75.94 225 ALA A C 1
ATOM 1789 O O . ALA A 1 225 ? -14.670 -26.323 -25.880 1.00 75.94 225 ALA A O 1
ATOM 1790 N N . SER A 1 226 ? -13.571 -26.106 -23.930 1.00 74.00 226 SER A N 1
ATOM 1791 C CA . SER A 1 226 ? -12.719 -27.295 -24.058 1.00 74.00 226 SER A CA 1
ATOM 1792 C C . SER A 1 226 ? -13.129 -28.448 -23.137 1.00 74.00 226 SER A C 1
ATOM 1794 O O . SER A 1 226 ? -12.427 -29.454 -23.080 1.00 74.00 226 SER A O 1
ATOM 1796 N N . ARG A 1 227 ? -14.266 -28.311 -22.445 1.00 77.00 227 ARG A N 1
ATOM 1797 C CA . ARG A 1 227 ? -14.842 -29.321 -21.549 1.00 77.00 227 ARG A CA 1
ATOM 1798 C C . ARG A 1 227 ? -15.272 -30.560 -22.328 1.00 77.00 227 ARG A C 1
ATOM 1800 O O . ARG A 1 227 ? -15.985 -30.449 -23.327 1.00 77.00 227 ARG A O 1
ATOM 1807 N N . THR A 1 228 ? -14.896 -31.730 -21.829 1.00 74.50 228 THR A N 1
ATOM 1808 C CA . THR A 1 228 ? -15.351 -33.028 -22.339 1.00 74.50 228 THR A CA 1
ATOM 1809 C C . THR A 1 228 ? -15.831 -33.901 -21.193 1.00 74.50 228 THR A C 1
ATOM 1811 O O . THR A 1 228 ? -15.308 -33.814 -20.088 1.00 74.50 228 THR A O 1
ATOM 1814 N N . ASP A 1 229 ? -16.821 -34.748 -21.455 1.00 71.56 229 ASP A N 1
ATOM 1815 C CA . ASP A 1 229 ? -17.316 -35.705 -20.469 1.00 71.56 229 ASP A CA 1
ATOM 1816 C C . ASP A 1 229 ? -16.869 -37.125 -20.807 1.00 71.56 229 ASP A C 1
ATOM 1818 O O . ASP A 1 229 ? -16.818 -37.505 -21.981 1.00 71.56 229 ASP A O 1
ATOM 1822 N N . SER A 1 230 ? -16.633 -37.910 -19.759 1.00 71.69 230 SER A N 1
ATOM 1823 C CA . SER A 1 230 ? -16.371 -39.345 -19.826 1.00 71.69 230 SER A CA 1
ATOM 1824 C C . SER A 1 230 ? -17.522 -40.106 -19.165 1.00 71.69 230 SER A C 1
ATOM 1826 O O . SER A 1 230 ? -18.043 -39.684 -18.137 1.00 71.69 230 SER A O 1
ATOM 1828 N N . LEU A 1 231 ? -17.939 -41.242 -19.736 1.00 67.44 231 LEU A N 1
ATOM 1829 C CA . LEU A 1 231 ? -19.023 -42.067 -19.167 1.00 67.44 231 LEU A CA 1
ATOM 1830 C C . LEU A 1 231 ? -18.592 -42.839 -17.906 1.00 67.44 231 LEU A C 1
ATOM 1832 O O . LEU A 1 231 ? -19.437 -43.357 -17.179 1.00 67.44 231 LEU A O 1
ATOM 1836 N N . GLU A 1 232 ? -17.285 -42.925 -17.653 1.00 63.97 232 GLU A N 1
ATOM 1837 C CA . GLU A 1 232 ? -16.702 -43.676 -16.537 1.00 63.97 232 GLU A CA 1
ATOM 1838 C C . GLU A 1 232 ? -16.767 -42.928 -15.197 1.00 63.97 232 GLU A C 1
ATOM 1840 O O . GLU A 1 232 ? -16.685 -43.555 -14.137 1.00 63.97 232 GLU A O 1
ATOM 1845 N N . HIS A 1 233 ? -16.909 -41.598 -15.223 1.00 73.81 233 HIS A N 1
ATOM 1846 C CA . HIS A 1 233 ? -16.909 -40.760 -14.026 1.00 73.81 233 HIS A CA 1
ATOM 1847 C C . HIS A 1 233 ? -17.770 -39.502 -14.163 1.00 73.81 233 HIS A C 1
ATOM 1849 O O . HIS A 1 233 ? -18.016 -38.998 -15.250 1.00 73.81 233 HIS A O 1
ATOM 1855 N N . GLU A 1 234 ? -18.205 -38.956 -13.026 1.00 78.12 234 GLU A N 1
ATOM 1856 C CA . GLU A 1 234 ? -19.136 -37.820 -12.986 1.00 78.12 234 GLU A CA 1
ATOM 1857 C C . GLU A 1 234 ? -18.470 -36.456 -13.260 1.00 78.12 234 GLU A C 1
ATOM 1859 O O . GLU A 1 234 ? -19.106 -35.552 -13.821 1.00 78.12 234 GLU A O 1
ATOM 1864 N N . TRP A 1 235 ? -17.192 -36.302 -12.884 1.00 80.00 235 TRP A N 1
ATOM 1865 C CA . TRP A 1 235 ? -16.438 -35.063 -13.102 1.00 80.00 235 TRP A CA 1
ATOM 1866 C C . TRP A 1 235 ? -16.142 -34.832 -14.588 1.00 80.00 235 TRP A C 1
ATOM 1868 O O . TRP A 1 235 ? -16.217 -35.748 -15.406 1.00 80.00 235 TRP A O 1
ATOM 1878 N N . VAL A 1 236 ? -15.826 -33.586 -14.925 1.00 80.38 236 VAL A N 1
ATOM 1879 C CA . VAL A 1 236 ? -15.599 -33.131 -16.302 1.00 80.38 236 VAL A CA 1
ATOM 1880 C C . VAL A 1 236 ? -14.105 -33.169 -16.599 1.00 80.38 236 VAL A C 1
ATOM 1882 O O . VAL A 1 236 ? -13.305 -32.765 -15.762 1.00 80.38 236 VAL A O 1
ATOM 1885 N N . ASP A 1 237 ? -13.718 -33.613 -17.788 1.00 80.00 237 ASP A N 1
ATOM 1886 C CA . ASP A 1 237 ? -12.330 -33.574 -18.233 1.00 80.00 237 ASP A CA 1
ATOM 1887 C C . ASP A 1 237 ? -12.013 -32.211 -18.851 1.00 80.00 237 ASP A C 1
ATOM 1889 O O . ASP A 1 237 ? -12.727 -31.703 -19.724 1.00 80.00 237 ASP A O 1
ATOM 1893 N N . LEU A 1 238 ? -10.933 -31.600 -18.366 1.00 81.19 238 LEU A N 1
ATOM 1894 C CA . LEU A 1 238 ? -10.512 -30.256 -18.740 1.00 81.19 238 LEU A CA 1
ATOM 1895 C C . LEU A 1 238 ? -9.137 -30.276 -19.406 1.00 81.19 238 LEU A C 1
ATOM 1897 O O . LEU A 1 238 ? -8.241 -31.036 -19.030 1.00 81.19 238 LEU A O 1
ATOM 1901 N N . VAL A 1 239 ? -8.936 -29.367 -20.361 1.00 76.75 239 VAL A N 1
ATOM 1902 C CA . VAL A 1 239 ? -7.602 -29.100 -20.906 1.00 76.75 239 VAL A CA 1
ATOM 1903 C C . VAL A 1 239 ? -6.739 -28.453 -19.824 1.00 76.75 239 VAL A C 1
ATOM 1905 O O . VAL A 1 239 ? -7.144 -27.484 -19.182 1.00 76.75 239 VAL A O 1
ATOM 1908 N N . GLN A 1 240 ? -5.527 -28.982 -19.647 1.00 70.38 240 GLN A N 1
ATOM 1909 C CA . GLN A 1 240 ? -4.651 -28.638 -18.524 1.00 70.38 240 GLN A CA 1
ATOM 1910 C C . GLN A 1 240 ? -4.048 -27.226 -18.591 1.00 70.38 240 GLN A C 1
ATOM 1912 O O . GLN A 1 240 ? -3.558 -26.746 -17.578 1.00 70.38 240 GLN A O 1
ATOM 1917 N N . ASN A 1 241 ? -4.051 -26.549 -19.744 1.00 79.38 241 ASN A N 1
ATOM 1918 C CA . ASN A 1 241 ? -3.449 -25.219 -19.876 1.00 79.38 241 ASN A CA 1
ATOM 1919 C C . ASN A 1 241 ? -4.482 -24.116 -19.629 1.00 79.38 241 ASN A C 1
ATOM 1921 O O . ASN A 1 241 ? -5.322 -23.863 -20.492 1.00 79.38 241 ASN A O 1
ATOM 1925 N N . THR A 1 242 ? -4.383 -23.454 -18.476 1.00 84.81 242 THR A N 1
ATOM 1926 C CA . THR A 1 242 ? -5.342 -22.434 -18.043 1.00 84.81 242 THR A CA 1
ATOM 1927 C C . THR A 1 242 ? -4.659 -21.132 -17.649 1.00 84.81 242 THR A C 1
ATOM 1929 O O . THR A 1 242 ? -3.503 -21.094 -17.199 1.00 84.81 242 THR A O 1
ATOM 1932 N N . LYS A 1 243 ? -5.402 -20.042 -17.827 1.00 85.50 243 LYS A N 1
ATOM 1933 C CA . LYS A 1 243 ? -5.099 -18.708 -17.301 1.00 85.50 243 LYS A CA 1
ATOM 1934 C C . LYS A 1 243 ? -6.069 -18.291 -16.190 1.00 85.50 243 LYS A C 1
ATOM 1936 O O . LYS A 1 243 ? -5.894 -17.207 -15.647 1.00 85.50 243 LYS A O 1
ATOM 1941 N N . TYR A 1 244 ? -7.042 -19.147 -15.854 1.00 88.38 244 TYR A N 1
ATOM 1942 C CA . TYR A 1 244 ? -8.071 -18.910 -14.834 1.00 88.38 244 TYR A CA 1
ATOM 1943 C C . TYR A 1 244 ? -8.825 -17.596 -15.068 1.00 88.38 244 TYR A C 1
ATOM 1945 O O . TYR A 1 244 ? -8.937 -16.756 -14.181 1.00 88.38 244 TYR A O 1
ATOM 1953 N N . ILE A 1 245 ? -9.292 -17.395 -16.303 1.00 82.75 245 ILE A N 1
ATOM 1954 C CA . ILE A 1 245 ? -10.041 -16.191 -16.674 1.00 82.75 245 ILE A CA 1
ATOM 1955 C C . ILE A 1 245 ? -11.487 -16.339 -16.179 1.00 82.75 245 ILE A C 1
ATOM 1957 O O . ILE A 1 245 ? -12.061 -17.423 -16.275 1.00 82.75 245 ILE A O 1
ATOM 1961 N N . GLY A 1 246 ? -12.071 -15.251 -15.678 1.00 78.38 246 GLY A N 1
ATOM 1962 C CA . GLY A 1 246 ? -13.458 -15.200 -15.207 1.00 78.38 246 GLY A CA 1
ATOM 1963 C C . GLY A 1 246 ? -13.577 -15.061 -13.687 1.00 78.38 246 GLY A C 1
ATOM 1964 O O . GLY A 1 246 ? -12.684 -15.450 -12.941 1.00 78.38 246 GLY A O 1
ATOM 1965 N N . GLN A 1 247 ? -14.687 -14.481 -13.223 1.00 74.50 247 GLN A N 1
ATOM 1966 C CA . GLN A 1 247 ? -14.905 -14.163 -11.800 1.00 74.50 247 GLN A CA 1
ATOM 1967 C C . GLN A 1 247 ? -15.582 -15.293 -11.002 1.00 74.50 247 GLN A C 1
ATOM 1969 O O . GLN A 1 247 ? -15.501 -15.316 -9.779 1.00 74.50 247 GLN A O 1
ATOM 1974 N N . MET A 1 248 ? -16.237 -16.244 -11.675 1.00 84.75 248 MET A N 1
ATOM 1975 C CA . MET A 1 248 ? -17.118 -17.236 -11.031 1.00 84.75 248 MET A CA 1
ATOM 1976 C C . MET A 1 248 ? -16.450 -18.595 -10.758 1.00 84.75 248 MET A C 1
ATOM 1978 O O . MET A 1 248 ? -17.121 -19.568 -10.427 1.00 84.75 248 MET A O 1
ATOM 1982 N N . TYR A 1 249 ? -15.126 -18.696 -10.893 1.00 91.56 249 TYR A N 1
ATOM 1983 C CA . TYR A 1 249 ? -14.393 -19.935 -10.620 1.00 91.56 249 TYR A CA 1
ATOM 1984 C C . TYR A 1 249 ? -14.112 -20.098 -9.116 1.00 91.56 249 TYR A C 1
ATOM 1986 O O . TYR A 1 249 ? -13.047 -19.722 -8.635 1.00 91.56 249 TYR A O 1
ATOM 1994 N N . TRP A 1 250 ? -15.060 -20.647 -8.353 1.00 91.12 250 TRP A N 1
ATOM 1995 C CA . TRP A 1 250 ? -14.963 -20.790 -6.884 1.00 91.12 250 TRP A CA 1
ATOM 1996 C C . TRP A 1 250 ? -14.480 -22.169 -6.408 1.00 91.12 250 TRP A C 1
ATOM 1998 O O . TRP A 1 250 ? -14.597 -22.530 -5.232 1.00 91.12 250 TRP A O 1
ATOM 2008 N N . GLY A 1 251 ? -13.933 -22.962 -7.329 1.00 89.75 251 GLY A N 1
ATOM 2009 C CA . GLY A 1 251 ? -13.689 -24.383 -7.108 1.00 89.75 251 GLY A CA 1
ATOM 2010 C C . GLY A 1 251 ? -14.997 -25.167 -7.047 1.00 89.75 251 GLY A C 1
ATOM 2011 O O . GLY A 1 251 ? -16.025 -24.724 -7.548 1.00 89.75 251 GLY A O 1
ATOM 2012 N N . GLU A 1 252 ? -14.951 -26.351 -6.446 1.00 91.81 252 GLU A N 1
ATOM 2013 C CA . GLU A 1 252 ? -16.062 -27.308 -6.522 1.00 91.81 252 GLU A CA 1
ATOM 2014 C C . GLU A 1 252 ? -16.691 -27.637 -5.172 1.00 91.81 252 GLU A C 1
ATOM 2016 O O . GLU A 1 252 ? -17.738 -28.270 -5.161 1.00 91.81 252 GLU A O 1
ATOM 2021 N N . TYR A 1 253 ? -16.056 -27.279 -4.053 1.00 94.25 253 TYR A N 1
ATOM 2022 C CA . TYR A 1 253 ? -16.482 -27.708 -2.721 1.00 94.25 253 TYR A CA 1
ATOM 2023 C C . TYR A 1 253 ? -17.181 -26.568 -1.961 1.00 94.25 253 TYR A C 1
ATOM 2025 O O . TYR A 1 253 ? -16.787 -25.409 -2.103 1.00 94.25 253 TYR A O 1
ATOM 2033 N N . PRO A 1 254 ? -18.102 -26.866 -1.025 1.00 95.50 254 PRO A N 1
ATOM 2034 C CA . PRO A 1 254 ? -18.733 -25.852 -0.180 1.00 95.50 254 PRO A CA 1
ATOM 2035 C C . PRO A 1 254 ? -17.709 -24.999 0.581 1.00 95.50 254 PRO A C 1
ATOM 2037 O O . PRO A 1 254 ? -17.833 -23.781 0.673 1.00 95.50 254 PRO A O 1
ATOM 2040 N N . LEU A 1 255 ? -16.638 -25.628 1.079 1.00 95.44 255 LEU A N 1
ATOM 2041 C CA . LEU A 1 255 ? -15.564 -24.921 1.777 1.00 95.44 255 LEU A CA 1
ATOM 2042 C C . LEU A 1 255 ? -14.822 -23.931 0.865 1.00 95.44 255 LEU A C 1
ATOM 2044 O O . LEU A 1 255 ? -14.411 -22.872 1.335 1.00 95.44 255 LEU A O 1
ATOM 2048 N N . SER A 1 256 ? -14.647 -24.255 -0.422 1.00 94.69 256 SER A N 1
ATOM 2049 C CA . SER A 1 256 ? -14.009 -23.335 -1.363 1.00 94.69 256 SER A CA 1
ATOM 2050 C C . SER A 1 256 ? -14.931 -22.186 -1.759 1.00 94.69 256 SER A C 1
ATOM 2052 O O . SER A 1 256 ? -14.454 -21.063 -1.867 1.00 94.69 256 SER A O 1
ATOM 2054 N N . PHE A 1 257 ? -16.243 -22.426 -1.856 1.00 94.44 257 PHE A N 1
ATOM 2055 C CA . PHE A 1 257 ? -17.238 -21.366 -2.046 1.00 94.44 257 PHE A CA 1
ATOM 2056 C C . PHE A 1 257 ? -17.186 -20.350 -0.903 1.00 94.44 257 PHE A C 1
ATOM 2058 O O . PHE A 1 257 ? -17.023 -19.165 -1.167 1.00 94.44 257 PHE A O 1
ATOM 2065 N N . ALA A 1 258 ? -17.215 -20.811 0.355 1.00 94.94 258 ALA A N 1
ATOM 2066 C CA . ALA A 1 258 ? -17.124 -19.927 1.522 1.00 94.94 258 ALA A CA 1
ATOM 2067 C C . ALA A 1 258 ? -15.806 -19.131 1.559 1.00 94.94 258 ALA A C 1
ATOM 2069 O O . ALA A 1 258 ? -15.774 -17.989 2.015 1.00 94.94 258 ALA A O 1
ATOM 2070 N N . ALA A 1 259 ? -14.712 -19.725 1.066 1.00 94.12 259 ALA A N 1
ATOM 2071 C CA . ALA A 1 259 ? -13.437 -19.029 0.945 1.00 94.12 259 ALA A CA 1
ATOM 2072 C C . ALA A 1 259 ? -13.478 -17.941 -0.142 1.00 94.12 259 ALA A C 1
ATOM 2074 O O . ALA A 1 259 ? -13.039 -16.821 0.102 1.00 94.12 259 ALA A O 1
ATOM 2075 N N . CYS A 1 260 ? -14.021 -18.246 -1.323 1.00 93.00 260 CYS A N 1
ATOM 2076 C CA . CYS A 1 260 ? -14.103 -17.311 -2.445 1.00 93.00 260 CYS A CA 1
ATOM 2077 C C . CYS A 1 260 ? -15.100 -16.167 -2.214 1.00 93.00 260 CYS A C 1
ATOM 2079 O O . CYS A 1 260 ? -14.855 -15.063 -2.690 1.00 93.00 260 CYS A O 1
ATOM 2081 N N . THR A 1 261 ? -16.178 -16.391 -1.455 1.00 90.75 261 THR A N 1
ATOM 2082 C CA . THR A 1 261 ? -17.108 -15.329 -1.026 1.00 90.75 261 THR A CA 1
ATOM 2083 C C . THR A 1 261 ? -16.605 -14.537 0.185 1.00 90.75 261 THR A C 1
ATOM 2085 O O . THR A 1 261 ? -17.293 -13.646 0.669 1.00 90.75 261 THR A O 1
ATOM 2088 N N . ASN A 1 262 ? -15.395 -14.828 0.678 1.00 92.50 262 ASN A N 1
ATOM 2089 C CA . ASN A 1 262 ? -14.778 -14.185 1.841 1.00 92.50 262 ASN A CA 1
ATOM 2090 C C . ASN A 1 262 ? -15.595 -14.306 3.152 1.00 92.50 262 ASN A C 1
ATOM 2092 O O . ASN A 1 262 ? -15.519 -13.452 4.035 1.00 92.50 262 ASN A O 1
ATOM 2096 N N . GLN A 1 263 ? -16.352 -15.396 3.322 1.00 92.50 263 GLN A N 1
ATOM 2097 C CA . GLN A 1 263 ? -17.179 -15.640 4.509 1.00 92.50 263 GLN A CA 1
ATOM 2098 C C . GLN A 1 263 ? -16.412 -16.413 5.589 1.00 92.50 263 GLN A C 1
ATOM 2100 O O . GLN A 1 263 ? -16.413 -17.647 5.650 1.00 92.50 263 GLN A O 1
ATOM 2105 N N . VAL A 1 264 ? -15.768 -15.668 6.489 1.00 93.56 264 VAL A N 1
ATOM 2106 C CA . VAL A 1 264 ? -14.914 -16.198 7.570 1.00 93.56 264 VAL A CA 1
ATOM 2107 C C . VAL A 1 264 ? -15.661 -17.148 8.515 1.00 93.56 264 VAL A C 1
ATOM 2109 O O . VAL A 1 264 ? -15.122 -18.191 8.901 1.00 93.56 264 VAL A O 1
ATOM 2112 N N . ASP A 1 265 ? -16.899 -16.822 8.885 1.00 93.56 265 ASP A N 1
ATOM 2113 C CA . ASP A 1 265 ? -17.663 -17.612 9.856 1.00 93.56 265 ASP A CA 1
ATOM 2114 C C . ASP A 1 265 ? -18.197 -18.914 9.252 1.00 93.56 265 ASP A C 1
ATOM 2116 O O . ASP A 1 265 ? -18.057 -19.975 9.868 1.00 93.56 265 ASP A O 1
ATOM 2120 N N . CYS A 1 266 ? -18.689 -18.872 8.008 1.00 92.88 266 CYS A N 1
ATOM 2121 C CA . CYS A 1 266 ? -19.044 -20.070 7.245 1.00 92.88 266 CYS A CA 1
ATOM 2122 C C . CYS A 1 266 ? -17.829 -20.993 7.083 1.00 92.88 266 CYS A C 1
ATOM 2124 O O . CYS A 1 266 ? -17.930 -22.199 7.310 1.00 92.88 266 CYS A O 1
ATOM 2126 N N . PHE A 1 267 ? -16.653 -20.436 6.777 1.00 94.81 267 PHE A N 1
ATOM 2127 C CA . PHE A 1 267 ? -15.420 -21.210 6.642 1.00 94.81 267 PHE A CA 1
ATOM 2128 C C . PHE A 1 267 ? -15.029 -21.926 7.949 1.00 94.81 267 PHE A C 1
ATOM 2130 O O . PHE A 1 267 ? -14.744 -23.129 7.953 1.00 94.81 267 PHE A O 1
ATOM 2137 N N . ARG A 1 268 ? -15.071 -21.215 9.086 1.00 94.25 268 ARG A N 1
ATOM 2138 C CA . ARG A 1 268 ? -14.815 -21.792 10.420 1.00 94.25 268 ARG A CA 1
ATOM 2139 C C . ARG A 1 268 ? -15.826 -22.877 10.776 1.00 94.25 268 ARG A C 1
ATOM 2141 O O . ARG A 1 268 ? -15.435 -23.923 11.297 1.00 94.25 268 ARG A O 1
ATOM 2148 N N . LEU A 1 269 ? -17.104 -22.642 10.484 1.00 94.06 269 LEU A N 1
ATOM 2149 C CA . LEU A 1 269 ? -18.178 -23.589 10.750 1.00 94.06 269 LEU A CA 1
ATOM 2150 C C . LEU A 1 269 ? -18.006 -24.877 9.935 1.00 94.06 269 LEU A C 1
ATOM 2152 O O . LEU A 1 269 ? -18.028 -25.968 10.503 1.00 94.06 269 LEU A O 1
ATOM 2156 N N . LEU A 1 270 ? -17.767 -24.771 8.628 1.00 93.88 270 LEU A N 1
ATOM 2157 C CA . LEU A 1 270 ? -17.535 -25.931 7.764 1.00 93.88 270 LEU A CA 1
ATOM 2158 C C . LEU A 1 270 ? -16.306 -26.723 8.224 1.00 93.88 270 LEU A C 1
ATOM 2160 O O . LEU A 1 270 ? -16.347 -27.954 8.295 1.00 93.88 270 LEU A O 1
ATOM 2164 N N . ARG A 1 271 ? -15.230 -26.039 8.637 1.00 94.25 271 ARG A N 1
ATOM 2165 C CA . ARG A 1 271 ? -14.059 -26.709 9.214 1.00 94.25 271 ARG A CA 1
ATOM 2166 C C . ARG A 1 271 ? -14.382 -27.420 10.531 1.00 94.25 271 ARG A C 1
ATOM 2168 O O . ARG A 1 271 ? -13.900 -28.532 10.749 1.00 94.25 271 ARG A O 1
ATOM 2175 N N . ALA A 1 272 ? -15.220 -26.833 11.388 1.00 92.81 272 ALA A N 1
ATOM 2176 C CA . ALA A 1 272 ? -15.720 -27.493 12.597 1.00 92.81 272 ALA A CA 1
ATOM 2177 C C . ALA A 1 272 ? -16.559 -28.744 12.266 1.00 92.81 272 ALA A C 1
ATOM 2179 O O . ALA A 1 272 ? -16.470 -29.747 12.977 1.00 92.81 272 ALA A O 1
ATOM 2180 N N . MET A 1 273 ? -17.274 -28.727 11.136 1.00 92.31 273 MET A N 1
ATOM 2181 C CA . MET A 1 273 ? -17.997 -29.868 10.559 1.00 92.31 273 MET A CA 1
ATOM 2182 C C . MET A 1 273 ? -17.101 -30.827 9.748 1.00 92.31 273 MET A C 1
ATOM 2184 O O . MET A 1 273 ? -17.607 -31.655 8.997 1.00 92.31 273 MET A O 1
ATOM 2188 N N . LYS A 1 274 ? -15.774 -30.780 9.955 1.00 91.38 274 LYS A N 1
ATOM 2189 C CA . LYS A 1 274 ? -14.751 -31.654 9.343 1.00 91.38 274 LYS A CA 1
ATOM 2190 C C . LYS A 1 274 ? -14.530 -31.467 7.834 1.00 91.38 274 LYS A C 1
ATOM 2192 O O . LYS A 1 274 ? -13.991 -32.366 7.199 1.00 91.38 274 LYS A O 1
ATOM 2197 N N . ALA A 1 275 ? -14.852 -30.304 7.266 1.00 93.69 275 ALA A N 1
ATOM 2198 C CA . ALA A 1 275 ? -14.444 -29.974 5.898 1.00 93.69 275 ALA A CA 1
ATOM 2199 C C . ALA A 1 275 ? -12.913 -29.964 5.761 1.00 93.69 275 ALA A C 1
ATOM 2201 O O . ALA A 1 275 ? -12.233 -29.346 6.585 1.00 93.69 275 ALA A O 1
ATOM 2202 N N . ASP A 1 276 ? -12.363 -30.573 4.709 1.00 91.31 276 ASP A N 1
ATOM 2203 C CA . ASP A 1 276 ? -10.916 -30.645 4.479 1.00 91.31 276 ASP A CA 1
ATOM 2204 C C . ASP A 1 276 ? -10.441 -29.594 3.459 1.00 91.31 276 ASP A C 1
ATOM 2206 O O . ASP A 1 276 ? -10.811 -29.673 2.287 1.00 91.31 276 ASP A O 1
ATOM 2210 N N . PRO A 1 277 ? -9.567 -28.640 3.848 1.00 94.19 277 PRO A N 1
ATOM 2211 C CA . PRO A 1 277 ? -9.119 -27.548 2.970 1.00 94.19 277 PRO A CA 1
ATOM 2212 C C . PRO A 1 277 ? -8.128 -27.983 1.880 1.00 94.19 277 PRO A C 1
ATOM 2214 O O . PRO A 1 277 ? -7.828 -27.220 0.962 1.00 94.19 277 PRO A O 1
ATOM 2217 N N . ASN A 1 278 ? -7.601 -29.205 1.984 1.00 94.25 278 ASN A N 1
ATOM 2218 C CA . ASN A 1 278 ? -6.586 -29.746 1.080 1.00 94.25 278 ASN A CA 1
ATOM 2219 C C . ASN A 1 278 ? -7.178 -30.605 -0.045 1.00 94.25 278 ASN A C 1
ATOM 2221 O O . ASN A 1 278 ? -6.418 -31.183 -0.820 1.00 94.25 278 ASN A O 1
ATOM 2225 N N . MET A 1 279 ? -8.507 -30.716 -0.128 1.00 91.38 279 MET A N 1
ATOM 2226 C CA . MET A 1 279 ? -9.167 -31.445 -1.206 1.00 91.38 279 MET A CA 1
ATOM 2227 C C . MET A 1 279 ? -9.015 -30.674 -2.525 1.00 91.38 279 MET A C 1
ATOM 2229 O O . MET A 1 279 ? -9.390 -29.501 -2.582 1.00 91.38 279 MET A O 1
ATOM 2233 N N . PRO A 1 280 ? -8.444 -31.297 -3.570 1.00 92.06 280 PRO A N 1
ATOM 2234 C CA . PRO A 1 280 ? -8.287 -30.653 -4.861 1.00 92.06 280 PRO A CA 1
ATOM 2235 C C . PRO A 1 280 ? -9.574 -30.730 -5.688 1.00 92.06 280 PRO A C 1
ATOM 2237 O O . PRO A 1 280 ? -10.314 -31.720 -5.621 1.00 92.06 280 PRO A O 1
ATOM 2240 N N . ASP A 1 281 ? -9.810 -29.695 -6.487 1.00 90.50 281 ASP A N 1
ATOM 2241 C CA . ASP A 1 281 ? -10.817 -29.685 -7.549 1.00 90.50 281 ASP A CA 1
ATOM 2242 C C . ASP A 1 281 ? -10.337 -30.428 -8.819 1.00 90.50 281 ASP A C 1
ATOM 2244 O O . ASP A 1 281 ? -9.268 -31.046 -8.831 1.00 90.50 281 ASP A O 1
ATOM 2248 N N . THR A 1 282 ? -11.105 -30.375 -9.915 1.00 88.56 282 THR A N 1
ATOM 2249 C CA . THR A 1 282 ? -10.732 -31.003 -11.200 1.00 88.56 282 THR A CA 1
ATOM 2250 C C . THR A 1 282 ? -9.419 -30.466 -11.789 1.00 88.56 282 THR A C 1
ATOM 2252 O O . THR A 1 282 ? -8.664 -31.225 -12.400 1.00 88.56 282 THR A O 1
ATOM 2255 N N . ASN A 1 283 ? -9.085 -29.190 -11.569 1.00 89.31 283 ASN A N 1
ATOM 2256 C CA . ASN A 1 283 ? -7.811 -28.596 -11.995 1.00 89.31 283 ASN A CA 1
ATOM 2257 C C . ASN A 1 283 ? -6.647 -28.927 -11.034 1.00 89.31 283 ASN A C 1
ATOM 2259 O O . ASN A 1 283 ? -5.494 -28.564 -11.291 1.00 89.31 283 ASN A O 1
ATOM 2263 N N . GLY A 1 284 ? -6.918 -29.640 -9.940 1.00 90.81 284 GLY A N 1
ATOM 2264 C CA . GLY A 1 284 ? -5.944 -29.933 -8.894 1.00 90.81 284 GLY A CA 1
ATOM 2265 C C . GLY A 1 284 ? -5.754 -28.782 -7.899 1.00 90.81 284 GLY A C 1
ATOM 2266 O O . GLY A 1 284 ? -4.830 -28.828 -7.090 1.00 90.81 284 GLY A O 1
ATOM 2267 N N . ASN A 1 285 ? -6.580 -27.738 -7.959 1.00 93.69 285 ASN A N 1
ATOM 2268 C CA . ASN A 1 285 ? -6.487 -26.567 -7.098 1.00 93.69 285 ASN A CA 1
ATOM 2269 C C . ASN A 1 285 ? -7.137 -26.846 -5.740 1.00 93.69 285 ASN A C 1
ATOM 2271 O O . ASN A 1 285 ? -8.245 -27.370 -5.647 1.00 93.69 285 ASN A O 1
ATOM 2275 N N . THR A 1 286 ? -6.431 -26.478 -4.676 1.00 95.31 286 THR A N 1
ATOM 2276 C CA . THR A 1 286 ? -6.950 -26.481 -3.300 1.00 95.31 286 THR A CA 1
ATOM 2277 C C . THR A 1 286 ? -7.577 -25.131 -2.954 1.00 95.31 286 THR A C 1
ATOM 2279 O O . THR A 1 286 ? -7.436 -24.166 -3.707 1.00 95.31 286 THR A O 1
ATOM 2282 N N . VAL A 1 287 ? -8.181 -25.019 -1.766 1.00 95.69 287 VAL A N 1
ATOM 2283 C CA . VAL A 1 287 ? -8.716 -23.745 -1.250 1.00 95.69 287 VAL A CA 1
ATOM 2284 C C . VAL A 1 287 ? -7.678 -22.617 -1.322 1.00 95.69 287 VAL A C 1
ATOM 2286 O O . VAL A 1 287 ? -8.007 -21.516 -1.749 1.00 95.69 287 VAL A O 1
ATOM 2289 N N . LEU A 1 288 ? -6.408 -22.902 -1.002 1.00 95.94 288 LEU A N 1
ATOM 2290 C CA . LEU A 1 288 ? -5.337 -21.899 -1.062 1.00 95.94 288 LEU A CA 1
ATOM 2291 C C . LEU A 1 288 ? -5.059 -21.401 -2.484 1.00 95.94 288 LEU A C 1
ATOM 2293 O O . LEU A 1 288 ? -4.806 -20.215 -2.683 1.00 95.94 288 LEU A O 1
ATOM 2297 N N . HIS A 1 289 ? -5.126 -22.281 -3.486 1.00 95.31 289 HIS A N 1
ATOM 2298 C CA . HIS A 1 289 ? -4.977 -21.867 -4.883 1.00 95.31 289 HIS A CA 1
ATOM 2299 C C . HIS A 1 289 ? -6.131 -20.950 -5.306 1.00 95.31 289 HIS A C 1
ATOM 2301 O O . HIS A 1 289 ? -5.912 -19.980 -6.022 1.00 95.31 289 HIS A O 1
ATOM 2307 N N . LEU A 1 290 ? -7.347 -21.219 -4.831 1.00 94.44 290 LEU A N 1
ATOM 2308 C CA . LEU A 1 290 ? -8.525 -20.415 -5.157 1.00 94.44 290 LEU A CA 1
ATOM 2309 C C . LEU A 1 290 ? -8.463 -19.030 -4.501 1.00 94.44 290 LEU A C 1
ATOM 2311 O O . LEU A 1 290 ? -8.707 -18.033 -5.173 1.00 94.44 290 LEU A O 1
ATOM 2315 N N . THR A 1 291 ? -8.032 -18.937 -3.240 1.00 94.25 291 THR A N 1
ATOM 2316 C CA . THR A 1 291 ? -7.790 -17.637 -2.587 1.00 94.25 291 THR A CA 1
ATOM 2317 C C . THR A 1 291 ? -6.698 -16.820 -3.283 1.00 94.25 291 THR A C 1
ATOM 2319 O O . THR A 1 291 ? -6.779 -15.597 -3.295 1.00 94.25 291 THR A O 1
ATOM 2322 N N . VAL A 1 292 ? -5.709 -17.479 -3.910 1.00 95.06 292 VAL A N 1
ATOM 2323 C CA . VAL A 1 292 ? -4.683 -16.817 -4.739 1.00 95.06 292 VAL A CA 1
ATOM 2324 C C . VAL A 1 292 ? -5.283 -16.275 -6.038 1.00 95.06 292 VAL A C 1
ATOM 2326 O O . VAL A 1 292 ? -4.972 -15.154 -6.427 1.00 95.06 292 VAL A O 1
ATOM 2329 N N . ILE A 1 293 ? -6.140 -17.049 -6.712 1.00 93.75 293 ILE A N 1
ATOM 2330 C CA . ILE A 1 293 ? -6.787 -16.632 -7.968 1.00 93.75 293 ILE A CA 1
ATOM 2331 C C . ILE A 1 293 ? -7.658 -15.388 -7.745 1.00 93.75 293 ILE A C 1
ATOM 2333 O O . ILE A 1 293 ? -7.593 -14.453 -8.543 1.00 93.75 293 ILE A O 1
ATOM 2337 N N . HIS A 1 294 ? -8.416 -15.363 -6.643 1.00 91.44 294 HIS A N 1
ATOM 2338 C CA . HIS A 1 294 ? -9.338 -14.270 -6.295 1.00 91.44 294 HIS A CA 1
ATOM 2339 C C . HIS A 1 294 ? -8.717 -13.120 -5.504 1.00 91.44 294 HIS A C 1
ATOM 2341 O O . HIS A 1 294 ? -9.396 -12.133 -5.254 1.00 91.44 294 HIS A O 1
ATOM 2347 N N . ASP A 1 295 ? -7.438 -13.212 -5.144 1.00 92.44 295 ASP A N 1
ATOM 2348 C CA . ASP A 1 295 ? -6.729 -12.151 -4.422 1.00 92.44 295 ASP A CA 1
ATOM 2349 C C . ASP A 1 295 ? -7.299 -11.843 -3.014 1.00 92.44 295 ASP A C 1
ATOM 2351 O O . ASP A 1 295 ? -7.484 -10.690 -2.635 1.00 92.44 295 ASP A O 1
ATOM 2355 N N . LEU A 1 296 ? -7.589 -12.889 -2.221 1.00 93.75 296 LEU A N 1
ATOM 2356 C CA . LEU A 1 296 ? -8.143 -12.795 -0.859 1.00 93.75 296 LEU A CA 1
ATOM 2357 C C . LEU A 1 296 ? -7.101 -13.093 0.252 1.00 93.75 296 LEU A C 1
ATOM 2359 O O . LEU A 1 296 ? -7.013 -14.236 0.719 1.00 93.75 296 LEU A O 1
ATOM 2363 N N . PRO A 1 297 ? -6.324 -12.098 0.734 1.00 92.44 297 PRO A N 1
ATOM 2364 C CA . PRO A 1 297 ? -5.243 -12.315 1.706 1.00 92.44 297 PRO A CA 1
ATOM 2365 C C . PRO A 1 297 ? -5.729 -12.711 3.111 1.00 92.44 297 PRO A C 1
ATOM 2367 O O . PRO A 1 297 ? -5.132 -13.571 3.760 1.00 92.44 297 PRO A O 1
ATOM 2370 N N . GLU A 1 298 ? -6.825 -12.125 3.598 1.00 91.62 298 GLU A N 1
ATOM 2371 C CA . GLU A 1 298 ? -7.353 -12.418 4.941 1.00 91.62 298 GLU A CA 1
ATOM 2372 C C . GLU A 1 298 ? -7.871 -13.858 5.045 1.00 91.62 298 GLU A C 1
ATOM 2374 O O . GLU A 1 298 ? -7.554 -14.583 5.992 1.00 91.62 298 GLU A O 1
ATOM 2379 N N . MET A 1 299 ? -8.607 -14.306 4.024 1.00 92.75 299 MET A N 1
ATOM 2380 C CA . MET A 1 299 ? -9.084 -15.684 3.930 1.00 92.75 299 MET A CA 1
ATOM 2381 C C . MET A 1 299 ? -7.929 -16.675 3.750 1.00 92.75 299 MET A C 1
ATOM 2383 O O . MET A 1 299 ? -7.957 -17.763 4.328 1.00 92.75 299 MET A O 1
ATOM 2387 N N . PHE A 1 300 ? -6.888 -16.299 2.999 1.00 95.25 300 PHE A N 1
ATOM 2388 C CA . PHE A 1 300 ? -5.681 -17.113 2.860 1.00 95.25 300 PHE A CA 1
ATOM 2389 C C . PHE A 1 300 ? -5.047 -17.400 4.230 1.00 95.25 300 PHE A C 1
ATOM 2391 O O . PHE A 1 300 ? -4.785 -18.560 4.559 1.00 95.25 300 PHE A O 1
ATOM 2398 N N . MET A 1 301 ? -4.867 -16.364 5.060 1.00 93.94 301 MET A N 1
ATOM 2399 C CA . MET A 1 301 ? -4.345 -16.510 6.425 1.00 93.94 301 MET A CA 1
ATOM 2400 C C . MET A 1 301 ? -5.208 -17.446 7.268 1.00 93.94 301 MET A C 1
ATOM 2402 O O . MET A 1 301 ? -4.689 -18.376 7.887 1.00 93.94 301 MET A O 1
ATOM 2406 N N . LEU A 1 302 ? -6.527 -17.242 7.254 1.00 92.56 302 LEU A N 1
ATOM 2407 C CA . LEU A 1 302 ? -7.463 -18.080 7.999 1.00 92.56 302 LEU A CA 1
ATOM 2408 C C . LEU A 1 302 ? -7.384 -19.553 7.569 1.00 92.56 302 LEU A C 1
ATOM 2410 O O . LEU A 1 302 ? -7.387 -20.451 8.412 1.00 92.56 302 LEU A O 1
ATOM 2414 N N . ALA A 1 303 ? -7.302 -19.818 6.264 1.00 93.94 303 ALA A N 1
ATOM 2415 C CA . ALA A 1 303 ? -7.203 -21.173 5.737 1.00 93.94 303 ALA A CA 1
ATOM 2416 C C . ALA A 1 303 ? -5.908 -21.867 6.194 1.00 93.94 303 ALA A C 1
ATOM 2418 O O . ALA A 1 303 ? -5.950 -23.030 6.610 1.00 93.94 303 ALA A O 1
ATOM 2419 N N . VAL A 1 304 ? -4.774 -21.155 6.180 1.00 94.38 304 VAL A N 1
ATOM 2420 C CA . VAL A 1 304 ? -3.488 -21.661 6.691 1.00 94.38 304 VAL A CA 1
ATOM 2421 C C . VAL A 1 304 ? -3.571 -21.948 8.194 1.00 94.38 304 VAL A C 1
ATOM 2423 O O . VAL A 1 304 ? -3.187 -23.035 8.629 1.00 94.38 304 VAL A O 1
ATOM 2426 N N . GLU A 1 305 ? -4.146 -21.038 8.987 1.00 91.94 305 GLU A N 1
ATOM 2427 C CA . GLU A 1 305 ? -4.350 -21.228 10.433 1.00 91.94 305 GLU A CA 1
ATOM 2428 C C . GLU A 1 305 ? -5.220 -22.455 10.756 1.00 91.94 305 GLU A C 1
ATOM 2430 O O . GLU A 1 305 ? -4.989 -23.145 11.752 1.00 91.94 305 GLU A O 1
ATOM 2435 N N . LEU A 1 306 ? -6.189 -22.770 9.891 1.00 91.25 306 LEU A N 1
ATOM 2436 C CA . LEU A 1 306 ? -7.112 -23.900 10.035 1.00 91.25 306 LEU A CA 1
ATOM 2437 C C . LEU A 1 306 ? -6.614 -25.219 9.401 1.00 91.25 306 LEU A C 1
ATOM 2439 O O . LEU A 1 306 ? -7.353 -26.216 9.352 1.00 91.25 306 LEU A O 1
ATOM 2443 N N . GLY A 1 307 ? -5.343 -25.267 8.987 1.00 88.81 307 GLY A N 1
ATOM 2444 C CA . GLY A 1 307 ? -4.642 -26.489 8.579 1.00 88.81 307 GLY A CA 1
ATOM 2445 C C . GLY A 1 307 ? -4.579 -26.741 7.069 1.00 88.81 307 GLY A C 1
ATOM 2446 O O . GLY A 1 307 ? -4.431 -27.896 6.653 1.00 88.81 307 GLY A O 1
ATOM 2447 N N . ALA A 1 308 ? -4.707 -25.702 6.242 1.00 93.62 308 ALA A N 1
ATOM 2448 C CA . ALA A 1 308 ? -4.415 -25.799 4.815 1.00 93.62 308 ALA A CA 1
ATOM 2449 C C . ALA A 1 308 ? -2.898 -25.901 4.558 1.00 93.62 308 ALA A C 1
ATOM 2451 O O . ALA A 1 308 ? -2.092 -25.245 5.215 1.00 93.62 308 ALA A O 1
ATOM 2452 N N . ASN A 1 309 ? -2.497 -26.740 3.601 1.00 92.25 309 ASN A N 1
ATOM 2453 C CA . ASN A 1 309 ? -1.098 -27.031 3.296 1.00 92.25 309 ASN A CA 1
ATOM 2454 C C . ASN A 1 309 ? -0.594 -26.191 2.110 1.00 92.25 309 ASN A C 1
ATOM 2456 O O . ASN A 1 309 ? -1.123 -26.284 1.002 1.00 92.25 309 ASN A O 1
ATOM 2460 N N . LEU A 1 310 ? 0.480 -25.430 2.340 1.00 91.62 310 LEU A N 1
ATOM 2461 C CA . LEU A 1 310 ? 1.106 -24.521 1.373 1.00 91.62 310 LEU A CA 1
ATOM 2462 C C . LEU A 1 310 ? 1.837 -25.232 0.224 1.00 91.62 310 LEU A C 1
ATOM 2464 O O . LEU A 1 310 ? 2.066 -24.627 -0.815 1.00 91.62 310 LEU A O 1
ATOM 2468 N N . HIS A 1 311 ? 2.213 -26.503 0.384 1.00 89.06 311 HIS A N 1
ATOM 2469 C CA . HIS A 1 311 ? 3.087 -27.197 -0.572 1.00 89.06 311 HIS A CA 1
ATOM 2470 C C . HIS A 1 311 ? 2.346 -28.156 -1.520 1.00 89.06 311 HIS A C 1
ATOM 2472 O O . HIS A 1 311 ? 2.977 -28.946 -2.225 1.00 89.06 311 HIS A O 1
ATOM 2478 N N . VAL A 1 312 ? 1.009 -28.140 -1.531 1.00 92.12 312 VAL A N 1
ATOM 2479 C CA . VAL A 1 312 ? 0.226 -28.954 -2.475 1.00 92.12 312 VAL A CA 1
ATOM 2480 C C . VAL A 1 312 ? 0.387 -28.379 -3.880 1.00 92.12 312 VAL A C 1
ATOM 2482 O O . VAL A 1 312 ? 0.319 -27.168 -4.059 1.00 92.12 312 VAL A O 1
ATOM 2485 N N . ARG A 1 313 ? 0.596 -29.246 -4.875 1.00 91.44 313 ARG A N 1
ATOM 2486 C CA . ARG A 1 313 ? 0.739 -28.855 -6.281 1.00 91.44 313 ARG A CA 1
ATOM 2487 C C . ARG A 1 313 ? -0.517 -29.203 -7.068 1.00 91.44 313 ARG A C 1
ATOM 2489 O O . ARG A 1 313 ? -1.030 -30.312 -6.925 1.00 91.44 313 ARG A O 1
ATOM 2496 N N . ASN A 1 314 ? -0.963 -28.285 -7.919 1.00 92.12 314 ASN A N 1
ATOM 2497 C CA . ASN A 1 314 ? -2.071 -28.523 -8.843 1.00 92.12 314 ASN A CA 1
ATOM 2498 C C . ASN A 1 314 ? -1.643 -29.333 -10.083 1.00 92.12 314 ASN A C 1
ATOM 2500 O O . ASN A 1 314 ? -0.484 -29.744 -10.208 1.00 92.12 314 ASN A O 1
ATOM 2504 N N . ASN A 1 315 ? -2.558 -29.543 -11.038 1.00 90.69 315 ASN A N 1
ATOM 2505 C CA . ASN A 1 315 ? -2.262 -30.302 -12.263 1.00 90.69 315 ASN A CA 1
ATOM 2506 C C . ASN A 1 315 ? -1.197 -29.621 -13.146 1.00 90.69 315 ASN A C 1
ATOM 2508 O O . ASN A 1 315 ? -0.475 -30.299 -13.876 1.00 90.69 315 ASN A O 1
ATOM 2512 N N . LEU A 1 316 ? -1.031 -28.297 -13.023 1.00 88.12 316 LEU A N 1
ATOM 2513 C CA . LEU A 1 316 ? 0.056 -27.527 -13.644 1.00 88.12 316 LEU A CA 1
ATOM 2514 C C . LEU A 1 316 ? 1.405 -27.680 -12.914 1.00 88.12 316 LEU A C 1
ATOM 2516 O O . LEU A 1 316 ? 2.399 -27.075 -13.317 1.00 88.12 316 LEU A O 1
ATOM 2520 N N . LYS A 1 317 ? 1.465 -28.494 -11.853 1.00 89.62 317 LYS A N 1
ATOM 2521 C CA . LYS A 1 317 ? 2.615 -28.658 -10.950 1.00 89.62 317 LYS A CA 1
ATOM 2522 C C . LYS A 1 317 ? 3.019 -27.361 -10.235 1.00 89.62 317 LYS A C 1
ATOM 2524 O O . LYS A 1 317 ? 4.173 -27.234 -9.831 1.00 89.62 317 LYS A O 1
ATOM 2529 N N . LEU A 1 318 ? 2.095 -26.414 -10.085 1.00 92.00 318 LEU A N 1
ATOM 2530 C CA . LEU A 1 318 ? 2.304 -25.150 -9.379 1.00 92.00 318 LEU A CA 1
ATOM 2531 C C . LEU A 1 318 ? 1.817 -25.285 -7.938 1.00 92.00 318 LEU A C 1
ATOM 2533 O O . LEU A 1 318 ? 0.768 -25.879 -7.702 1.00 92.00 318 LEU A O 1
ATOM 2537 N N . THR A 1 319 ? 2.572 -24.730 -6.994 1.00 93.06 319 THR A N 1
ATOM 2538 C CA . THR A 1 319 ? 2.100 -24.462 -5.629 1.00 93.06 319 THR A CA 1
ATOM 2539 C C . THR A 1 319 ? 1.311 -23.148 -5.585 1.00 93.06 319 THR A C 1
ATOM 2541 O O . THR A 1 319 ? 1.413 -22.359 -6.531 1.00 93.06 319 THR A O 1
ATOM 2544 N N . PRO A 1 320 ? 0.573 -22.841 -4.499 1.00 94.88 320 PRO A N 1
ATOM 2545 C CA . PRO A 1 320 ? -0.086 -21.546 -4.327 1.00 94.88 320 PRO A CA 1
ATOM 2546 C C . PRO A 1 320 ? 0.874 -20.359 -4.514 1.00 94.88 320 PRO A C 1
ATOM 2548 O O . PRO A 1 320 ? 0.512 -19.379 -5.160 1.00 94.88 320 PRO A O 1
ATOM 2551 N N . LEU A 1 321 ? 2.124 -20.481 -4.044 1.00 94.62 321 LEU A N 1
ATOM 2552 C CA . LEU A 1 321 ? 3.171 -19.468 -4.229 1.00 94.62 321 LEU A CA 1
ATOM 2553 C C . LEU A 1 321 ? 3.545 -19.284 -5.709 1.00 94.62 321 LEU A C 1
ATOM 2555 O O . LEU A 1 321 ? 3.560 -18.165 -6.223 1.00 94.62 321 LEU A O 1
ATOM 2559 N N . ALA A 1 322 ? 3.821 -20.384 -6.416 1.00 93.44 322 ALA A N 1
ATOM 2560 C CA . ALA A 1 322 ? 4.165 -20.340 -7.837 1.00 93.44 322 ALA A CA 1
ATOM 2561 C C . ALA A 1 322 ? 2.982 -19.874 -8.708 1.00 93.44 322 ALA A C 1
ATOM 2563 O O . ALA A 1 322 ? 3.186 -19.219 -9.732 1.00 93.44 322 ALA A O 1
ATOM 2564 N N . LEU A 1 323 ? 1.745 -20.174 -8.296 1.00 93.75 323 LEU A N 1
ATOM 2565 C CA . LEU A 1 323 ? 0.533 -19.689 -8.948 1.00 93.75 323 LEU A CA 1
ATOM 2566 C C . LEU A 1 323 ? 0.362 -18.173 -8.767 1.00 93.75 323 LEU A C 1
ATOM 2568 O O . LEU A 1 323 ? 0.059 -17.495 -9.748 1.00 93.75 323 LEU A O 1
ATOM 2572 N N . ALA A 1 324 ? 0.620 -17.635 -7.569 1.00 94.25 324 ALA A N 1
ATOM 2573 C CA . ALA A 1 324 ? 0.591 -16.191 -7.315 1.00 94.25 324 ALA A CA 1
ATOM 2574 C C . ALA A 1 324 ? 1.586 -15.452 -8.221 1.00 94.25 324 ALA A C 1
ATOM 2576 O O . ALA A 1 324 ? 1.240 -14.453 -8.851 1.00 94.25 324 ALA A O 1
ATOM 2577 N N . ALA A 1 325 ? 2.788 -16.015 -8.376 1.00 93.69 325 ALA A N 1
ATOM 2578 C CA . ALA A 1 325 ? 3.810 -15.506 -9.284 1.00 93.69 325 ALA A CA 1
ATOM 2579 C C . ALA A 1 325 ? 3.374 -15.551 -10.758 1.00 93.69 325 ALA A C 1
ATOM 2581 O O . ALA A 1 325 ? 3.583 -14.585 -11.484 1.00 93.69 325 ALA A O 1
ATOM 2582 N N . ARG A 1 326 ? 2.727 -16.639 -11.203 1.00 91.88 326 ARG A N 1
ATOM 2583 C CA . ARG A 1 326 ? 2.217 -16.791 -12.579 1.00 91.88 326 ARG A CA 1
ATOM 2584 C C . ARG A 1 326 ? 1.064 -15.839 -12.904 1.00 91.88 326 ARG A C 1
ATOM 2586 O O . ARG A 1 326 ? 0.968 -15.384 -14.039 1.00 91.88 326 ARG A O 1
ATOM 2593 N N . LEU A 1 327 ? 0.177 -15.569 -11.947 1.00 91.94 327 LEU A N 1
ATOM 2594 C CA . LEU A 1 327 ? -0.967 -14.667 -12.134 1.00 91.94 327 LEU A CA 1
ATOM 2595 C C . LEU A 1 327 ? -0.627 -13.191 -11.877 1.00 91.94 327 LEU A C 1
ATOM 2597 O O . LEU A 1 327 ? -1.469 -12.342 -12.173 1.00 91.94 327 LEU A O 1
ATOM 2601 N N . ALA A 1 328 ? 0.590 -12.913 -11.397 1.00 93.62 328 ALA A N 1
ATOM 2602 C CA . ALA A 1 328 ? 1.102 -11.605 -10.988 1.00 93.62 328 ALA A CA 1
ATOM 2603 C C . ALA A 1 328 ? 0.389 -10.991 -9.763 1.00 93.62 328 ALA A C 1
ATOM 2605 O O . ALA A 1 328 ? 0.161 -9.789 -9.688 1.00 93.62 328 ALA A O 1
ATOM 2606 N N . LYS A 1 329 ? 0.052 -11.821 -8.767 1.00 93.56 329 LYS A N 1
ATOM 2607 C CA . LYS A 1 329 ? -0.606 -11.404 -7.516 1.00 93.56 329 LYS A CA 1
ATOM 2608 C C . LYS A 1 329 ? 0.402 -11.096 -6.405 1.00 93.56 329 LYS A C 1
ATOM 2610 O O . LYS A 1 329 ? 0.688 -11.955 -5.570 1.00 93.56 329 LYS A O 1
ATOM 2615 N N . LYS A 1 330 ? 0.960 -9.878 -6.405 1.00 91.75 330 LYS A N 1
ATOM 2616 C CA . LYS A 1 330 ? 2.064 -9.489 -5.505 1.00 91.75 330 LYS A CA 1
ATOM 2617 C C . LYS A 1 330 ? 1.695 -9.497 -4.015 1.00 91.75 330 LYS A C 1
ATOM 2619 O O . LYS A 1 330 ? 2.447 -10.040 -3.214 1.00 91.75 330 LYS A O 1
ATOM 2624 N N . GLN A 1 331 ? 0.532 -8.965 -3.637 1.00 92.31 331 GLN A N 1
ATOM 2625 C CA . GLN A 1 331 ? 0.136 -8.870 -2.222 1.00 92.31 331 GLN A CA 1
ATOM 2626 C C . GLN A 1 331 ? 0.053 -10.247 -1.547 1.00 92.31 331 GLN A C 1
ATOM 2628 O O . GLN A 1 331 ? 0.620 -10.463 -0.477 1.00 92.31 331 GLN A O 1
ATOM 2633 N N . ILE A 1 332 ? -0.610 -11.205 -2.200 1.00 93.12 332 ILE A N 1
ATOM 2634 C CA . ILE A 1 332 ? -0.670 -12.586 -1.713 1.00 93.12 332 ILE A CA 1
ATOM 2635 C C . ILE A 1 332 ? 0.691 -13.266 -1.782 1.00 93.12 332 ILE A C 1
ATOM 2637 O O . ILE A 1 332 ? 1.025 -14.031 -0.884 1.00 93.12 332 ILE A O 1
ATOM 2641 N N . TYR A 1 333 ? 1.489 -13.006 -2.816 1.00 93.88 333 TYR A N 1
ATOM 2642 C CA . TYR A 1 333 ? 2.837 -13.555 -2.906 1.00 93.88 333 TYR A CA 1
ATOM 2643 C C . TYR A 1 333 ? 3.687 -13.196 -1.675 1.00 93.88 333 TYR A C 1
ATOM 2645 O O . TYR A 1 333 ? 4.253 -14.095 -1.050 1.00 93.88 333 TYR A O 1
ATOM 2653 N N . ASP A 1 334 ? 3.702 -11.921 -1.277 1.00 91.69 334 ASP A N 1
ATOM 2654 C CA . ASP A 1 334 ? 4.436 -11.461 -0.094 1.00 91.69 334 ASP A CA 1
ATOM 2655 C C . ASP A 1 334 ? 3.885 -12.106 1.191 1.00 91.69 334 ASP A C 1
ATOM 2657 O O . ASP A 1 334 ? 4.650 -12.591 2.026 1.00 91.69 334 ASP A O 1
ATOM 2661 N N . LEU A 1 335 ? 2.558 -12.222 1.314 1.00 92.19 335 LEU A N 1
ATOM 2662 C CA . LEU A 1 335 ? 1.902 -12.900 2.437 1.00 92.19 335 LEU A CA 1
ATOM 2663 C C . LEU A 1 335 ? 2.290 -14.386 2.546 1.00 92.19 335 LEU A C 1
ATOM 2665 O O . LEU A 1 335 ? 2.552 -14.887 3.642 1.00 92.19 335 LEU A O 1
ATOM 2669 N N . ILE A 1 336 ? 2.334 -15.106 1.420 1.00 93.19 336 ILE A N 1
ATOM 2670 C CA . ILE A 1 336 ? 2.730 -16.519 1.392 1.00 93.19 336 ILE A CA 1
ATOM 2671 C C . ILE A 1 336 ? 4.190 -16.664 1.815 1.00 93.19 336 ILE A C 1
ATOM 2673 O O . ILE A 1 336 ? 4.504 -17.549 2.615 1.00 93.19 336 ILE A O 1
ATOM 2677 N N . LEU A 1 337 ? 5.074 -15.786 1.328 1.00 90.44 337 LEU A N 1
ATOM 2678 C CA . LEU A 1 337 ? 6.472 -15.767 1.754 1.00 90.44 337 LEU A CA 1
ATOM 2679 C C . LEU A 1 337 ? 6.599 -15.512 3.257 1.00 90.44 337 LEU A C 1
ATOM 2681 O O . LEU A 1 337 ? 7.400 -16.171 3.916 1.00 90.44 337 LEU A O 1
ATOM 2685 N N . GLU A 1 338 ? 5.802 -14.605 3.822 1.00 88.69 338 GLU A N 1
ATOM 2686 C CA . GLU A 1 338 ? 5.786 -14.358 5.266 1.00 88.69 338 GLU A CA 1
ATOM 2687 C C . GLU A 1 338 ? 5.303 -15.570 6.078 1.00 88.69 338 GLU A C 1
ATOM 2689 O O . GLU A 1 338 ? 5.787 -15.782 7.195 1.00 88.69 338 GLU A O 1
ATOM 2694 N N . CYS A 1 339 ? 4.386 -16.373 5.527 1.00 87.75 339 CYS A N 1
ATOM 2695 C CA . CYS A 1 339 ? 3.894 -17.602 6.155 1.00 87.75 339 CYS A CA 1
ATOM 2696 C C . CYS A 1 339 ? 4.918 -18.746 6.123 1.00 87.75 339 CYS A C 1
ATOM 2698 O O . CYS A 1 339 ? 5.006 -19.497 7.095 1.00 87.75 339 CYS A O 1
ATOM 2700 N N . ASP A 1 340 ? 5.667 -18.890 5.025 1.00 87.12 340 ASP A N 1
ATOM 2701 C CA . ASP A 1 340 ? 6.638 -19.983 4.818 1.00 87.12 340 ASP A CA 1
ATOM 2702 C C . ASP A 1 340 ? 8.040 -19.663 5.386 1.00 87.12 340 ASP A C 1
ATOM 2704 O O . ASP A 1 340 ? 8.904 -20.530 5.519 1.00 87.12 340 ASP A O 1
ATOM 2708 N N . MET A 1 341 ? 8.290 -18.402 5.740 1.00 86.88 341 MET A N 1
ATOM 2709 C CA . MET A 1 341 ? 9.572 -17.925 6.257 1.00 86.88 341 MET A CA 1
ATOM 2710 C C . MET A 1 341 ? 9.827 -18.319 7.718 1.00 86.88 341 MET A C 1
ATOM 2712 O O . MET A 1 341 ? 9.007 -18.106 8.614 1.00 86.88 341 MET A O 1
ATOM 2716 N N . ASP A 1 342 ? 11.071 -18.720 7.989 1.00 85.75 342 ASP A N 1
ATOM 2717 C CA . ASP A 1 342 ? 11.587 -18.961 9.333 1.00 85.75 342 ASP A CA 1
ATOM 2718 C C . ASP A 1 342 ? 12.480 -17.816 9.832 1.00 85.75 342 ASP A C 1
ATOM 2720 O O . ASP A 1 342 ? 13.272 -17.223 9.101 1.00 85.75 342 ASP A O 1
ATOM 2724 N N . ILE A 1 343 ? 12.418 -17.518 11.131 1.00 86.56 343 ILE A N 1
ATOM 2725 C CA . ILE A 1 343 ? 13.266 -16.484 11.740 1.00 86.56 343 ILE A CA 1
ATOM 2726 C C . ILE A 1 343 ? 14.507 -17.138 12.336 1.00 86.56 343 ILE A C 1
ATOM 2728 O O . ILE A 1 343 ? 14.437 -17.829 13.354 1.00 86.56 343 ILE A O 1
ATOM 2732 N N . SER A 1 344 ? 15.664 -16.874 11.728 1.00 82.25 344 SER A N 1
ATOM 2733 C CA . SER A 1 344 ? 16.947 -17.428 12.171 1.00 82.25 344 SER A CA 1
ATOM 2734 C C . SER A 1 344 ? 17.392 -16.829 13.507 1.00 82.25 344 SER A C 1
ATOM 2736 O O . SER A 1 344 ? 17.710 -17.560 14.449 1.00 82.25 344 SER A O 1
ATOM 2738 N N . TRP A 1 345 ? 17.406 -15.496 13.603 1.00 82.75 345 TRP A N 1
ATOM 2739 C CA . TRP A 1 345 ? 17.735 -14.752 14.822 1.00 82.75 345 TRP A CA 1
ATOM 2740 C C . TRP A 1 345 ? 17.202 -13.313 14.760 1.00 82.75 345 TRP A C 1
ATOM 2742 O O . TRP A 1 345 ? 16.894 -12.793 13.687 1.00 82.75 345 TRP A O 1
ATOM 2752 N N . ARG A 1 346 ? 17.095 -12.664 15.925 1.00 85.06 346 ARG A N 1
ATOM 2753 C CA . ARG A 1 346 ? 16.734 -11.246 16.076 1.00 85.06 346 ARG A CA 1
ATOM 2754 C C . ARG A 1 346 ? 17.754 -10.563 16.981 1.00 85.06 346 ARG A C 1
ATOM 2756 O O . ARG A 1 346 ? 18.042 -11.081 18.058 1.00 85.06 346 ARG A O 1
ATOM 2763 N N . TYR A 1 347 ? 18.283 -9.421 16.557 1.00 80.75 347 TYR A N 1
ATOM 2764 C CA . TYR A 1 347 ? 19.218 -8.611 17.333 1.00 80.75 347 TYR A CA 1
ATOM 2765 C C . TYR A 1 347 ? 18.841 -7.130 17.240 1.00 80.75 347 TYR A C 1
ATOM 2767 O O . TYR A 1 347 ? 19.066 -6.475 16.222 1.00 80.75 347 TYR A O 1
ATOM 2775 N N . GLY A 1 348 ? 18.242 -6.601 18.311 1.00 85.19 348 GLY A N 1
ATOM 2776 C CA . GLY A 1 348 ? 17.718 -5.235 18.329 1.00 85.19 348 GLY A CA 1
ATOM 2777 C C . GLY A 1 348 ? 16.721 -5.006 17.179 1.00 85.19 348 GLY A C 1
ATOM 2778 O O . GLY A 1 348 ? 15.765 -5.775 17.072 1.00 85.19 348 GLY A O 1
ATOM 2779 N N . PRO A 1 349 ? 16.930 -3.994 16.315 1.00 85.25 349 PRO A N 1
ATOM 2780 C CA . PRO A 1 349 ? 16.089 -3.749 15.143 1.00 85.25 349 PRO A CA 1
ATOM 2781 C C . PRO A 1 349 ? 16.383 -4.687 13.959 1.00 85.25 349 PRO A C 1
ATOM 2783 O O . PRO A 1 349 ? 15.681 -4.632 12.958 1.00 85.25 349 PRO A O 1
ATOM 2786 N N . VAL A 1 350 ? 17.426 -5.520 14.014 1.00 84.50 350 VAL A N 1
ATOM 2787 C CA . VAL A 1 350 ? 17.821 -6.380 12.889 1.00 84.50 350 VAL A CA 1
ATOM 2788 C C . VAL A 1 350 ? 17.203 -7.765 13.044 1.00 84.50 350 VAL A C 1
ATOM 2790 O O . VAL A 1 350 ? 17.404 -8.442 14.057 1.00 84.50 350 VAL A O 1
ATOM 2793 N N . VAL A 1 351 ? 16.476 -8.208 12.023 1.00 86.81 351 VAL A N 1
ATOM 2794 C CA . VAL A 1 351 ? 15.875 -9.539 11.939 1.00 86.81 351 VAL A CA 1
ATOM 2795 C C . VAL A 1 351 ? 16.505 -10.291 10.777 1.00 86.81 351 VAL A C 1
ATOM 2797 O O . VAL A 1 351 ? 16.646 -9.771 9.675 1.00 86.81 351 VAL A O 1
ATOM 2800 N N . CYS A 1 352 ? 16.891 -11.533 11.038 1.00 87.88 352 CYS A N 1
ATOM 2801 C CA . CYS A 1 352 ? 17.433 -12.431 10.036 1.00 87.88 352 CYS A CA 1
ATOM 2802 C C . CYS A 1 352 ? 16.360 -13.448 9.651 1.00 87.88 352 CYS A C 1
ATOM 2804 O O . CYS A 1 352 ? 15.984 -14.305 10.461 1.00 87.88 352 CYS A O 1
ATOM 2806 N N . LYS A 1 353 ? 15.850 -13.299 8.432 1.00 88.44 353 LYS A N 1
ATOM 2807 C CA . LYS A 1 353 ? 14.751 -14.061 7.845 1.00 88.44 353 LYS A CA 1
ATOM 2808 C C . LYS A 1 353 ? 15.322 -15.125 6.908 1.00 88.44 353 LYS A C 1
ATOM 2810 O O . LYS A 1 353 ? 16.227 -14.835 6.134 1.00 88.44 353 LYS A O 1
ATOM 2815 N N . ALA A 1 354 ? 14.847 -16.358 7.013 1.00 90.56 354 ALA A N 1
ATOM 2816 C CA . ALA A 1 354 ? 15.256 -17.481 6.181 1.00 90.56 354 ALA A CA 1
ATOM 2817 C C . ALA A 1 354 ? 14.067 -17.936 5.329 1.00 90.56 354 ALA A C 1
ATOM 2819 O O . ALA A 1 354 ? 13.081 -18.434 5.869 1.00 90.56 354 ALA A O 1
ATOM 2820 N N . TYR A 1 355 ? 14.176 -17.763 4.013 1.00 90.69 355 TYR A N 1
ATOM 2821 C CA . TYR A 1 355 ? 13.146 -18.122 3.039 1.00 90.69 355 TYR A CA 1
ATOM 2822 C C . TYR A 1 355 ? 13.493 -19.447 2.348 1.00 90.69 355 TYR A C 1
ATOM 2824 O O . TYR A 1 355 ? 14.568 -19.533 1.743 1.00 90.69 355 TYR A O 1
ATOM 2832 N N . PRO A 1 356 ? 12.639 -20.483 2.419 1.00 88.44 356 PRO A N 1
ATOM 2833 C CA . PRO A 1 356 ? 12.864 -21.733 1.697 1.00 88.44 356 PRO A CA 1
ATOM 2834 C C . PRO A 1 356 ? 12.804 -21.506 0.178 1.00 88.44 356 PRO A C 1
ATOM 2836 O O . PRO A 1 356 ? 11.940 -20.786 -0.315 1.00 88.44 356 PRO A O 1
ATOM 2839 N N . LEU A 1 357 ? 13.723 -22.120 -0.576 1.00 84.81 357 LEU A N 1
ATOM 2840 C CA . LEU A 1 357 ? 13.864 -21.859 -2.018 1.00 84.81 357 LEU A CA 1
ATOM 2841 C C . LEU A 1 357 ? 13.246 -22.917 -2.943 1.00 84.81 357 LEU A C 1
ATOM 2843 O O . LEU A 1 357 ? 13.194 -22.682 -4.147 1.00 84.81 357 LEU A O 1
ATOM 2847 N N . ASN A 1 358 ? 12.745 -24.037 -2.413 1.00 80.25 358 ASN A N 1
ATOM 2848 C CA . ASN A 1 358 ? 12.317 -25.217 -3.185 1.00 80.25 358 ASN A CA 1
ATOM 2849 C C . ASN A 1 358 ? 11.441 -24.937 -4.422 1.00 80.25 358 ASN A C 1
ATOM 2851 O O . ASN A 1 358 ? 11.622 -25.588 -5.448 1.00 80.25 358 ASN A O 1
ATOM 2855 N N . ASP A 1 359 ? 10.495 -23.997 -4.331 1.00 82.75 359 ASP A N 1
ATOM 2856 C CA . ASP A 1 359 ? 9.628 -23.610 -5.457 1.00 82.75 359 ASP A CA 1
ATOM 2857 C C . ASP A 1 359 ? 9.911 -22.185 -5.972 1.00 82.75 359 ASP A C 1
ATOM 2859 O O . ASP A 1 359 ? 9.385 -21.775 -7.011 1.00 82.75 359 ASP A O 1
ATOM 2863 N N . VAL A 1 360 ? 10.743 -21.424 -5.254 1.00 89.69 360 VAL A N 1
ATOM 2864 C CA . VAL A 1 360 ? 11.098 -20.047 -5.616 1.00 89.69 360 VAL A CA 1
ATOM 2865 C C . VAL A 1 360 ? 12.189 -20.048 -6.681 1.00 89.69 360 VAL A C 1
ATOM 2867 O O . VAL A 1 360 ? 12.079 -19.356 -7.696 1.00 89.69 360 VAL A O 1
ATOM 2870 N N . ASP A 1 361 ? 13.225 -20.852 -6.456 1.00 91.12 361 ASP A N 1
ATOM 2871 C CA . ASP A 1 361 ? 14.415 -20.899 -7.289 1.00 91.12 361 ASP A CA 1
ATOM 2872 C C . ASP A 1 361 ? 14.230 -21.806 -8.520 1.00 91.12 361 ASP A C 1
ATOM 2874 O O . ASP A 1 361 ? 13.431 -22.742 -8.541 1.00 91.12 361 ASP A O 1
ATOM 2878 N N . THR A 1 362 ? 14.968 -21.518 -9.587 1.00 90.81 362 THR A N 1
ATOM 2879 C CA . THR A 1 362 ? 15.004 -22.308 -10.826 1.00 90.81 362 THR A CA 1
ATOM 2880 C C . THR A 1 362 ? 15.794 -23.606 -10.685 1.00 90.81 362 THR A C 1
ATOM 2882 O O . THR A 1 362 ? 15.627 -24.484 -11.527 1.00 90.81 362 THR A O 1
ATOM 2885 N N . ILE A 1 363 ? 16.635 -23.769 -9.659 1.00 89.56 363 ILE A N 1
ATOM 2886 C CA . ILE A 1 363 ? 17.434 -24.984 -9.432 1.00 89.56 363 ILE A CA 1
ATOM 2887 C C . ILE A 1 363 ? 16.741 -25.874 -8.396 1.00 89.56 363 ILE A C 1
ATOM 2889 O O . ILE A 1 363 ? 16.513 -25.452 -7.266 1.00 89.56 363 ILE A O 1
ATOM 2893 N N . ASN A 1 364 ? 16.477 -27.134 -8.747 1.00 87.25 364 ASN A N 1
ATOM 2894 C CA . ASN A 1 364 ? 15.998 -28.125 -7.783 1.00 87.25 364 ASN A CA 1
ATOM 2895 C C . ASN A 1 364 ? 17.113 -28.563 -6.822 1.00 87.25 364 ASN A C 1
ATOM 2897 O O . ASN A 1 364 ? 18.215 -28.904 -7.259 1.00 87.25 364 ASN A O 1
ATOM 2901 N N . GLU A 1 365 ? 16.792 -28.655 -5.528 1.00 83.00 365 GLU A N 1
ATOM 2902 C CA . GLU A 1 365 ? 17.739 -29.062 -4.478 1.00 83.00 365 GLU A CA 1
ATOM 2903 C C . GLU A 1 365 ? 18.212 -30.526 -4.597 1.00 83.00 365 GLU A C 1
ATOM 2905 O O . GLU A 1 365 ? 19.306 -30.839 -4.126 1.00 83.00 365 GLU A O 1
ATOM 2910 N N . SER A 1 366 ? 17.412 -31.418 -5.204 1.00 82.75 366 SER A N 1
ATOM 2911 C CA . SER A 1 366 ? 17.705 -32.860 -5.294 1.00 82.75 366 SER A CA 1
ATOM 2912 C C . SER A 1 366 ? 18.785 -33.187 -6.324 1.00 82.75 366 SER A C 1
ATOM 2914 O O . SER A 1 366 ? 19.788 -33.811 -5.994 1.00 82.75 366 SER A O 1
ATOM 2916 N N . ASP A 1 367 ? 18.579 -32.741 -7.563 1.00 83.56 367 ASP A N 1
ATOM 2917 C CA . ASP A 1 367 ? 19.338 -33.228 -8.723 1.00 83.56 367 ASP A CA 1
ATOM 2918 C C . ASP A 1 367 ? 20.070 -32.098 -9.461 1.00 83.56 367 ASP A C 1
ATOM 2920 O O . ASP A 1 367 ? 20.728 -32.323 -10.477 1.00 83.56 367 ASP A O 1
ATOM 2924 N N . GLY A 1 368 ? 19.908 -30.848 -9.009 1.00 83.62 368 GLY A N 1
ATOM 2925 C CA . GLY A 1 368 ? 20.405 -29.672 -9.721 1.00 83.62 368 GLY A CA 1
ATOM 2926 C C . GLY A 1 368 ? 19.729 -29.458 -11.077 1.00 83.62 368 GLY A C 1
ATOM 2927 O O . GLY A 1 368 ? 20.227 -28.682 -11.886 1.00 83.62 368 GLY A O 1
ATOM 2928 N N . SER A 1 369 ? 18.618 -30.142 -11.377 1.00 86.75 369 SER A N 1
ATOM 2929 C CA . SER A 1 369 ? 17.819 -29.951 -12.595 1.00 86.75 369 SER A CA 1
ATOM 2930 C C . SER A 1 369 ? 17.088 -28.603 -12.578 1.00 86.75 369 SER A C 1
ATOM 2932 O O . SER A 1 369 ? 16.755 -28.108 -11.502 1.00 86.75 369 SER A O 1
ATOM 2934 N N . LEU A 1 370 ? 16.773 -28.040 -13.747 1.00 85.50 370 LEU A N 1
ATOM 2935 C CA . LEU A 1 370 ? 15.985 -26.806 -13.813 1.00 85.50 370 LEU A CA 1
ATOM 2936 C C . LEU A 1 370 ? 14.493 -27.071 -13.589 1.00 85.50 370 LEU A C 1
ATOM 2938 O O . LEU A 1 370 ? 13.911 -27.945 -14.232 1.00 85.50 370 LEU A O 1
ATOM 2942 N N . ASN A 1 371 ? 13.871 -26.265 -12.733 1.00 85.62 371 ASN A N 1
ATOM 2943 C CA . ASN A 1 371 ? 12.430 -26.177 -12.577 1.00 85.62 371 ASN A CA 1
ATOM 2944 C C . ASN A 1 371 ? 11.882 -25.031 -13.444 1.00 85.62 371 ASN A C 1
ATOM 2946 O O . ASN A 1 371 ? 12.064 -23.862 -13.103 1.00 85.62 371 ASN A O 1
ATOM 2950 N N . PRO A 1 372 ? 11.190 -25.331 -14.556 1.00 81.62 372 PRO A N 1
ATOM 2951 C CA . PRO A 1 372 ? 10.642 -24.294 -15.422 1.00 81.62 372 PRO A CA 1
ATOM 2952 C C . PRO A 1 372 ? 9.413 -23.591 -14.836 1.00 81.62 372 PRO A C 1
ATOM 2954 O O . PRO A 1 372 ? 9.015 -22.557 -15.358 1.00 81.62 372 PRO A O 1
ATOM 2957 N N . ASN A 1 373 ? 8.808 -24.167 -13.795 1.00 84.81 373 ASN A N 1
ATOM 2958 C CA . ASN A 1 373 ? 7.599 -23.665 -13.150 1.00 84.81 373 ASN A CA 1
ATOM 2959 C C . ASN A 1 373 ? 7.915 -22.916 -11.844 1.00 84.81 373 ASN A C 1
ATOM 2961 O O . ASN A 1 373 ? 7.005 -22.684 -11.047 1.00 84.81 373 ASN A O 1
ATOM 2965 N N . SER A 1 374 ? 9.185 -22.578 -11.602 1.00 90.19 374 SER A N 1
ATOM 2966 C CA . SER A 1 374 ? 9.591 -21.818 -10.422 1.00 90.19 374 SER A CA 1
ATOM 2967 C C . SER A 1 374 ? 9.022 -20.400 -10.434 1.00 90.19 374 SER A C 1
ATOM 2969 O O . SER A 1 374 ? 8.667 -19.858 -11.486 1.00 90.19 374 SER A O 1
ATOM 2971 N N . VAL A 1 375 ? 8.962 -19.776 -9.257 1.00 92.81 375 VAL A N 1
ATOM 2972 C CA . VAL A 1 375 ? 8.540 -18.374 -9.108 1.00 92.81 375 VAL A CA 1
ATOM 2973 C C . VAL A 1 375 ? 9.371 -17.461 -10.007 1.00 92.81 375 VAL A C 1
ATOM 2975 O O . VAL A 1 375 ? 8.796 -16.712 -10.792 1.00 92.81 375 VAL A O 1
ATOM 2978 N N . ILE A 1 376 ? 10.706 -17.556 -9.944 1.00 93.12 376 ILE A N 1
ATOM 2979 C CA . ILE A 1 376 ? 11.595 -16.688 -10.732 1.00 93.12 376 ILE A CA 1
ATOM 2980 C C . ILE A 1 376 ? 11.332 -16.865 -12.233 1.00 93.12 376 ILE A C 1
ATOM 2982 O O . ILE A 1 376 ? 11.227 -15.876 -12.954 1.00 93.12 376 ILE A O 1
ATOM 2986 N N . ALA A 1 377 ? 11.162 -18.100 -12.718 1.00 90.12 377 ALA A N 1
ATOM 2987 C CA . ALA A 1 377 ? 10.871 -18.339 -14.130 1.00 90.12 377 ALA A CA 1
ATOM 2988 C C . ALA A 1 377 ? 9.513 -17.748 -14.550 1.00 90.12 377 ALA A C 1
ATOM 2990 O O . ALA A 1 377 ? 9.429 -17.088 -15.586 1.00 90.12 377 ALA A O 1
ATOM 2991 N N . ASN A 1 378 ? 8.466 -17.940 -13.742 1.00 90.69 378 ASN A N 1
ATOM 2992 C CA . ASN A 1 378 ? 7.130 -17.415 -14.034 1.00 90.69 378 ASN A CA 1
ATOM 2993 C C . ASN A 1 378 ? 7.082 -15.878 -14.030 1.00 90.69 378 ASN A C 1
ATOM 2995 O O . ASN A 1 378 ? 6.364 -15.305 -14.842 1.00 90.69 378 ASN A O 1
ATOM 2999 N N . VAL A 1 379 ? 7.849 -15.218 -13.155 1.00 92.50 379 VAL A N 1
ATOM 3000 C CA . VAL A 1 379 ? 7.952 -13.749 -13.105 1.00 92.50 379 VAL A CA 1
ATOM 3001 C C . VAL A 1 379 ? 8.733 -13.209 -14.304 1.00 92.50 379 VAL A C 1
ATOM 3003 O O . VAL A 1 379 ? 8.293 -12.273 -14.964 1.00 92.50 379 VAL A O 1
ATOM 3006 N N . VAL A 1 380 ? 9.884 -13.809 -14.622 1.00 90.00 380 VAL A N 1
ATOM 3007 C CA . VAL A 1 380 ? 10.787 -13.317 -15.676 1.00 90.00 380 VAL A CA 1
ATOM 3008 C C . VAL A 1 380 ? 10.195 -13.475 -17.080 1.00 90.00 380 VAL A C 1
ATOM 3010 O O . VAL A 1 380 ? 10.371 -12.594 -17.925 1.00 90.00 380 VAL A O 1
ATOM 3013 N N . TYR A 1 381 ? 9.503 -14.590 -17.331 1.00 86.75 381 TYR A N 1
ATOM 3014 C CA . TYR A 1 381 ? 8.827 -14.870 -18.603 1.00 86.75 381 TYR A CA 1
ATOM 3015 C C . TYR A 1 381 ? 7.341 -14.479 -18.590 1.00 86.75 381 TYR A C 1
ATOM 3017 O O . TYR A 1 381 ? 6.595 -14.898 -19.473 1.00 86.75 381 TYR A O 1
ATOM 3025 N N . GLY A 1 382 ? 6.901 -13.722 -17.583 1.00 85.94 382 GLY A N 1
ATOM 3026 C CA . GLY A 1 382 ? 5.537 -13.226 -17.480 1.00 85.94 382 GLY A CA 1
ATOM 3027 C C . GLY A 1 382 ? 5.261 -12.081 -18.459 1.00 85.94 382 GLY A C 1
ATOM 3028 O O . GLY A 1 382 ? 6.085 -11.180 -18.629 1.00 85.94 382 GLY A O 1
ATOM 3029 N N . ASP A 1 383 ? 4.083 -12.106 -19.086 1.00 82.88 383 ASP A N 1
ATOM 3030 C CA . ASP A 1 383 ? 3.694 -11.128 -20.114 1.00 82.88 383 ASP A CA 1
ATOM 3031 C C . ASP A 1 383 ? 3.078 -9.845 -19.524 1.00 82.88 383 ASP A C 1
ATOM 3033 O O . ASP A 1 383 ? 3.074 -8.798 -20.167 1.00 82.88 383 ASP A O 1
ATOM 3037 N N . LYS A 1 384 ? 2.523 -9.915 -18.307 1.00 87.12 384 LYS A N 1
ATOM 3038 C CA . LYS A 1 384 ? 1.849 -8.781 -17.658 1.00 87.12 384 LYS A CA 1
ATOM 3039 C C . LYS A 1 384 ? 2.833 -7.761 -17.077 1.00 87.12 384 LYS A C 1
ATOM 3041 O O . LYS A 1 384 ? 3.863 -8.134 -16.520 1.00 87.12 384 LYS A O 1
ATOM 3046 N N . VAL A 1 385 ? 2.438 -6.487 -17.084 1.00 85.44 385 VAL A N 1
ATOM 3047 C CA . VAL A 1 385 ? 3.184 -5.386 -16.439 1.00 85.44 385 VAL A CA 1
ATOM 3048 C C . VAL A 1 385 ? 3.292 -5.595 -14.921 1.00 85.44 385 VAL A C 1
ATOM 3050 O O . VAL A 1 385 ? 4.340 -5.345 -14.340 1.00 85.44 385 VAL A O 1
ATOM 3053 N N . GLU A 1 386 ? 2.260 -6.173 -14.297 1.00 88.94 386 GLU A N 1
ATOM 3054 C CA . GLU A 1 386 ? 2.207 -6.523 -12.865 1.00 88.94 386 GLU A CA 1
ATOM 3055 C C . GLU A 1 386 ? 3.394 -7.400 -12.403 1.00 88.94 386 GLU A C 1
ATOM 3057 O O . GLU A 1 386 ? 3.814 -7.328 -11.249 1.00 88.94 386 GLU A O 1
ATOM 3062 N N . HIS A 1 387 ? 3.997 -8.206 -13.291 1.00 90.44 387 HIS A N 1
ATOM 3063 C CA . HIS A 1 387 ? 5.175 -9.011 -12.936 1.00 90.44 387 HIS A CA 1
ATOM 3064 C C . HIS A 1 387 ? 6.413 -8.161 -12.632 1.00 90.44 387 HIS A C 1
ATOM 3066 O O . HIS A 1 387 ? 7.286 -8.610 -11.893 1.00 90.44 387 HIS A O 1
ATOM 3072 N N . LEU A 1 388 ? 6.503 -6.939 -13.169 1.00 89.44 388 LEU A N 1
ATOM 3073 C CA . LEU A 1 388 ? 7.640 -6.049 -12.932 1.00 89.44 388 LEU A CA 1
ATOM 3074 C C . LEU A 1 388 ? 7.774 -5.669 -11.454 1.00 89.44 388 LEU A C 1
ATOM 3076 O O . LEU A 1 388 ? 8.879 -5.422 -10.979 1.00 89.44 388 LEU A O 1
ATOM 3080 N N . GLU A 1 389 ? 6.673 -5.674 -10.702 1.00 90.00 389 GLU A N 1
ATOM 3081 C CA . GLU A 1 389 ? 6.698 -5.368 -9.275 1.00 90.00 389 GLU A CA 1
ATOM 3082 C C . GLU A 1 389 ? 7.397 -6.451 -8.443 1.00 90.00 389 GLU A C 1
ATOM 3084 O O . GLU A 1 389 ? 7.885 -6.161 -7.355 1.00 90.00 389 GLU A O 1
ATOM 3089 N N . PHE A 1 390 ? 7.489 -7.692 -8.922 1.00 91.44 390 PHE A N 1
ATOM 3090 C CA . PHE A 1 390 ? 8.105 -8.797 -8.176 1.00 91.44 390 PHE A CA 1
ATOM 3091 C C . PHE A 1 390 ? 9.633 -8.678 -8.069 1.00 91.44 390 PHE A C 1
ATOM 3093 O O . PHE A 1 390 ? 10.237 -9.353 -7.237 1.00 91.44 390 PHE A O 1
ATOM 3100 N N . PHE A 1 391 ? 10.264 -7.834 -8.892 1.00 89.38 391 PHE A N 1
ATOM 3101 C CA . PHE A 1 391 ? 11.712 -7.610 -8.857 1.00 89.38 391 PHE A CA 1
ATOM 3102 C C . PHE A 1 391 ? 12.179 -6.750 -7.684 1.00 89.38 391 PHE A C 1
ATOM 3104 O O . PHE A 1 391 ? 13.379 -6.560 -7.554 1.00 89.38 391 PHE A O 1
ATOM 3111 N N . ASP A 1 392 ? 11.277 -6.264 -6.832 1.00 84.81 392 ASP A N 1
ATOM 3112 C CA . ASP A 1 392 ? 11.640 -5.577 -5.595 1.00 84.81 392 ASP A CA 1
ATOM 3113 C C . ASP A 1 392 ? 11.618 -6.578 -4.422 1.00 84.81 392 ASP A C 1
ATOM 3115 O O . ASP A 1 392 ? 10.622 -7.272 -4.207 1.00 84.81 392 ASP A O 1
ATOM 3119 N N . GLY A 1 393 ? 12.700 -6.659 -3.639 1.00 85.75 393 GLY A N 1
ATOM 3120 C CA . GLY A 1 393 ? 12.778 -7.500 -2.433 1.00 85.75 393 GLY A CA 1
ATOM 3121 C C . GLY A 1 393 ? 13.525 -8.826 -2.628 1.00 85.75 393 GLY A C 1
ATOM 3122 O O . GLY A 1 393 ? 14.668 -8.839 -3.079 1.00 85.75 393 GLY A O 1
ATOM 3123 N N . LEU A 1 394 ? 12.912 -9.961 -2.254 1.00 89.50 394 LEU A N 1
ATOM 3124 C CA . LEU A 1 394 ? 13.596 -11.268 -2.185 1.00 89.50 394 LEU A CA 1
ATOM 3125 C C . LEU A 1 394 ? 14.184 -11.719 -3.532 1.00 89.50 394 LEU A C 1
ATOM 3127 O O . LEU A 1 394 ? 15.298 -12.239 -3.569 1.00 89.50 394 LEU A O 1
ATOM 3131 N N . ILE A 1 395 ? 13.443 -11.547 -4.632 1.00 92.44 395 ILE A N 1
ATOM 3132 C CA . ILE A 1 395 ? 13.890 -11.986 -5.963 1.00 92.44 395 ILE A CA 1
ATOM 3133 C C . ILE A 1 395 ? 15.137 -11.205 -6.391 1.00 92.44 395 ILE A C 1
ATOM 3135 O O . ILE A 1 395 ? 16.061 -11.809 -6.932 1.00 92.44 395 ILE A O 1
ATOM 3139 N N . GLU A 1 396 ? 15.202 -9.905 -6.095 1.00 91.81 396 GLU A N 1
ATOM 3140 C CA . GLU A 1 396 ? 16.380 -9.072 -6.356 1.00 91.81 396 GLU A CA 1
ATOM 3141 C C . GLU A 1 396 ? 17.617 -9.608 -5.638 1.00 91.81 396 GLU A C 1
ATOM 3143 O O . GLU A 1 396 ? 18.647 -9.841 -6.265 1.00 91.81 396 GLU A O 1
ATOM 3148 N N . GLU A 1 397 ? 17.504 -9.885 -4.337 1.00 91.50 397 GLU A N 1
ATOM 3149 C CA . GLU A 1 397 ? 18.629 -10.374 -3.535 1.00 91.50 397 GLU A CA 1
ATOM 3150 C C . GLU A 1 397 ? 19.110 -11.767 -3.973 1.00 91.50 397 GLU A C 1
ATOM 3152 O O . GLU A 1 397 ? 20.315 -12.057 -3.956 1.00 91.50 397 GLU A O 1
ATOM 3157 N N . VAL A 1 398 ? 18.182 -12.638 -4.387 1.00 92.75 398 VAL A N 1
ATOM 3158 C CA . VAL A 1 398 ? 18.515 -13.962 -4.931 1.00 92.75 398 VAL A CA 1
ATOM 3159 C C . VAL A 1 398 ? 19.222 -13.822 -6.280 1.00 92.75 398 VAL A C 1
ATOM 3161 O O . VAL A 1 398 ? 20.253 -14.463 -6.492 1.00 92.75 398 VAL A O 1
ATOM 3164 N N . LEU A 1 399 ? 18.718 -12.973 -7.180 1.00 93.75 399 LEU A N 1
ATOM 3165 C CA . LEU A 1 399 ? 19.345 -12.714 -8.480 1.00 93.75 399 LEU A CA 1
ATOM 3166 C C . LEU A 1 399 ? 20.732 -12.082 -8.325 1.00 93.75 399 LEU A C 1
ATOM 3168 O O . LEU A 1 399 ? 21.671 -12.520 -8.988 1.00 93.75 399 LEU A O 1
ATOM 3172 N N . GLU A 1 400 ? 20.901 -11.147 -7.392 1.00 93.31 400 GLU A N 1
ATOM 3173 C CA . GLU A 1 400 ? 22.200 -10.543 -7.088 1.00 93.31 400 GLU A CA 1
ATOM 3174 C C . GLU A 1 400 ? 23.180 -11.594 -6.551 1.00 93.31 400 GLU A C 1
ATOM 3176 O O . GLU A 1 400 ? 24.329 -11.686 -6.986 1.00 93.31 400 GLU A O 1
ATOM 3181 N N . SER A 1 401 ? 22.714 -12.487 -5.677 1.00 91.62 401 SER A N 1
ATOM 3182 C CA . SER A 1 401 ? 23.536 -13.595 -5.180 1.00 91.62 401 SER A CA 1
ATOM 3183 C C . SER A 1 401 ? 23.952 -14.560 -6.297 1.00 91.62 401 SER A C 1
ATOM 3185 O O . SER A 1 401 ? 25.100 -15.020 -6.328 1.00 91.62 401 SER A O 1
ATOM 3187 N N . LYS A 1 402 ? 23.068 -14.844 -7.263 1.00 92.81 402 LYS A N 1
ATOM 3188 C CA . LYS A 1 402 ? 23.408 -15.621 -8.470 1.00 92.81 402 LYS A CA 1
ATOM 3189 C C . LYS A 1 402 ? 24.431 -14.896 -9.345 1.00 92.81 402 LYS A C 1
ATOM 3191 O O . LYS A 1 402 ? 25.398 -15.502 -9.820 1.00 92.81 402 LYS A O 1
ATOM 3196 N N . TRP A 1 403 ? 24.262 -13.589 -9.511 1.00 93.19 403 TRP A N 1
ATOM 3197 C CA . TRP A 1 403 ? 25.171 -12.750 -10.280 1.00 93.19 403 TRP A CA 1
ATOM 3198 C C . TRP A 1 403 ? 26.592 -12.759 -9.706 1.00 93.19 403 TRP A C 1
ATOM 3200 O O . TRP A 1 403 ? 27.556 -12.989 -10.444 1.00 93.19 403 TRP A O 1
ATOM 3210 N N . GLN A 1 404 ? 26.723 -12.607 -8.386 1.00 91.88 404 GLN A N 1
ATOM 3211 C CA . GLN A 1 404 ? 28.014 -12.622 -7.694 1.00 91.88 404 GLN A CA 1
ATOM 3212 C C . GLN A 1 404 ? 28.663 -14.013 -7.656 1.00 91.88 404 GLN A C 1
ATOM 3214 O O . GLN A 1 404 ? 29.888 -14.125 -7.704 1.00 91.88 404 GLN A O 1
ATOM 3219 N N . THR A 1 405 ? 27.872 -15.090 -7.578 1.00 88.50 405 THR A N 1
ATOM 3220 C CA . THR A 1 405 ? 28.414 -16.455 -7.449 1.00 88.50 405 THR A CA 1
ATOM 3221 C C . THR A 1 405 ? 28.933 -17.041 -8.759 1.00 88.50 405 THR A C 1
ATOM 3223 O O . THR A 1 405 ? 29.983 -17.693 -8.740 1.00 88.50 405 THR A O 1
ATOM 3226 N N . PHE A 1 406 ? 28.231 -16.839 -9.879 1.00 87.75 406 PHE A N 1
ATOM 3227 C CA . PHE A 1 406 ? 28.664 -17.363 -11.182 1.00 87.75 406 PHE A CA 1
ATOM 3228 C C . PHE A 1 406 ? 28.407 -16.420 -12.365 1.00 87.75 406 PHE A C 1
ATOM 3230 O O . PHE A 1 406 ? 29.232 -16.390 -13.283 1.00 87.75 406 PHE A O 1
ATOM 3237 N N . GLY A 1 407 ? 27.333 -15.620 -12.338 1.00 85.69 407 GLY A N 1
ATOM 3238 C CA . GLY A 1 407 ? 26.909 -14.808 -13.485 1.00 85.69 407 GLY A CA 1
ATOM 3239 C C . GLY A 1 407 ? 28.006 -13.879 -14.017 1.00 85.69 407 GLY A C 1
ATOM 3240 O O . GLY A 1 407 ? 28.335 -13.925 -15.202 1.00 85.69 407 GLY A O 1
ATOM 3241 N N . LYS A 1 408 ? 28.666 -13.118 -13.132 1.00 87.88 408 LYS A N 1
ATOM 3242 C CA . LYS A 1 408 ? 29.744 -12.183 -13.499 1.00 87.88 408 LYS A CA 1
ATOM 3243 C C . LYS A 1 408 ? 30.931 -12.879 -14.169 1.00 87.88 408 LYS A C 1
ATOM 3245 O O . LYS A 1 408 ? 31.447 -12.399 -15.177 1.00 87.88 408 LYS A O 1
ATOM 3250 N N . LYS A 1 409 ? 31.365 -14.020 -13.620 1.00 86.75 409 LYS A N 1
ATOM 3251 C CA . LYS A 1 409 ? 32.495 -14.791 -14.163 1.00 86.75 409 LYS A CA 1
ATOM 3252 C C . LYS A 1 409 ? 32.156 -15.332 -15.549 1.00 86.75 409 LYS A C 1
ATOM 3254 O O . LYS A 1 409 ? 32.973 -15.234 -16.459 1.00 86.75 409 LYS A O 1
ATOM 3259 N N . GLN A 1 410 ? 30.961 -15.891 -15.710 1.00 83.75 410 GLN A N 1
ATOM 3260 C CA . GLN A 1 410 ? 30.537 -16.497 -16.968 1.00 83.75 410 GLN A CA 1
ATOM 3261 C C . GLN A 1 410 ? 30.310 -15.446 -18.058 1.00 83.75 410 GLN A C 1
ATOM 3263 O O . GLN A 1 410 ? 30.758 -15.647 -19.188 1.00 83.75 410 GLN A O 1
ATOM 3268 N N . LEU A 1 411 ? 29.725 -14.292 -17.710 1.00 84.31 411 LEU A N 1
ATOM 3269 C CA . LEU A 1 411 ? 29.619 -13.164 -18.632 1.00 84.31 411 LEU A CA 1
ATOM 3270 C C . LEU A 1 411 ? 31.007 -12.669 -19.057 1.00 84.31 411 LEU A C 1
ATOM 3272 O O . LEU A 1 411 ? 31.233 -12.487 -20.247 1.00 84.31 411 LEU A O 1
ATOM 3276 N N . PHE A 1 412 ? 31.949 -12.500 -18.123 1.00 86.44 412 PHE A N 1
ATOM 3277 C CA . PHE A 1 412 ? 33.300 -12.031 -18.450 1.00 86.44 412 PHE A CA 1
ATOM 3278 C C . PHE A 1 412 ? 34.045 -13.001 -19.376 1.00 86.44 412 PHE A C 1
ATOM 3280 O O . PHE A 1 412 ? 34.657 -12.571 -20.350 1.00 86.44 412 PHE A O 1
ATOM 3287 N N . MET A 1 413 ? 33.938 -14.313 -19.135 1.00 83.56 413 MET A N 1
ATOM 3288 C CA . MET A 1 413 ? 34.508 -15.328 -20.030 1.00 83.56 413 MET A CA 1
ATOM 3289 C C . MET A 1 413 ? 33.869 -15.284 -21.426 1.00 83.56 413 MET A C 1
ATOM 3291 O O . MET A 1 413 ? 34.569 -15.393 -22.433 1.00 83.56 413 MET A O 1
ATOM 3295 N N . SER A 1 414 ? 32.549 -15.086 -21.498 1.00 78.62 414 SER A N 1
ATOM 3296 C CA . SER A 1 414 ? 31.835 -14.931 -22.769 1.00 78.62 414 SER A CA 1
ATOM 3297 C C . SER A 1 414 ? 32.239 -13.649 -23.506 1.00 78.62 414 SER A C 1
ATOM 3299 O O . SER A 1 414 ? 32.452 -13.684 -24.717 1.00 78.62 414 SER A O 1
ATOM 3301 N N . LEU A 1 415 ? 32.376 -12.530 -22.790 1.00 82.69 415 LEU A N 1
ATOM 3302 C CA . LEU A 1 415 ? 32.784 -11.238 -23.340 1.00 82.69 415 LEU A CA 1
ATOM 3303 C C . LEU A 1 415 ? 34.224 -11.289 -23.857 1.00 82.69 415 LEU A C 1
ATOM 3305 O O . LEU A 1 415 ? 34.476 -10.863 -24.978 1.00 82.69 415 LEU A O 1
ATOM 3309 N N . ALA A 1 416 ? 35.151 -11.875 -23.096 1.00 84.69 416 ALA A N 1
ATOM 3310 C CA . ALA A 1 416 ? 36.531 -12.076 -23.530 1.00 84.69 416 ALA A CA 1
ATOM 3311 C C . ALA A 1 416 ? 36.598 -12.919 -24.816 1.00 84.69 416 ALA A C 1
ATOM 3313 O O . ALA A 1 416 ? 37.299 -12.561 -25.761 1.00 84.69 416 ALA A O 1
ATOM 3314 N N . GLY A 1 417 ? 35.799 -13.990 -24.898 1.00 79.75 417 GLY A N 1
ATOM 3315 C CA . GLY A 1 417 ? 35.673 -14.788 -26.119 1.00 79.75 417 GLY A CA 1
ATOM 3316 C C . GLY A 1 417 ? 35.060 -14.019 -27.298 1.00 79.75 417 GLY A C 1
ATOM 3317 O O . GLY A 1 417 ? 35.407 -14.279 -28.452 1.00 79.75 417 GLY A O 1
ATOM 3318 N N . TYR A 1 418 ? 34.151 -13.075 -27.043 1.00 80.56 418 TYR A N 1
ATOM 3319 C CA . TYR A 1 418 ? 33.579 -12.207 -28.076 1.00 80.56 418 TYR A CA 1
ATOM 3320 C C . TYR A 1 418 ? 34.579 -11.165 -28.584 1.00 80.56 418 TYR A C 1
ATOM 3322 O O . TYR A 1 418 ? 34.743 -11.041 -29.793 1.00 80.56 418 TYR A O 1
ATOM 3330 N N . ILE A 1 419 ? 35.297 -10.489 -27.682 1.00 84.06 419 ILE A N 1
ATOM 3331 C CA . ILE A 1 419 ? 36.348 -9.517 -28.020 1.00 84.06 419 ILE A CA 1
ATOM 3332 C C . ILE A 1 419 ? 37.448 -10.188 -28.841 1.00 84.06 419 ILE A C 1
ATOM 3334 O O . ILE A 1 419 ? 37.863 -9.641 -29.858 1.00 84.06 419 ILE A O 1
ATOM 3338 N N . TYR A 1 420 ? 37.865 -11.398 -28.455 1.00 85.38 420 TYR A N 1
ATOM 3339 C CA . TYR A 1 420 ? 38.821 -12.183 -29.233 1.00 85.38 420 TYR A CA 1
ATOM 3340 C C . TYR A 1 420 ? 38.329 -12.414 -30.669 1.00 85.38 420 TYR A C 1
ATOM 3342 O O . TYR A 1 420 ? 39.048 -12.132 -31.621 1.00 85.38 420 TYR A O 1
ATOM 3350 N N . PHE A 1 421 ? 37.079 -12.854 -30.842 1.00 82.56 421 PHE A N 1
ATOM 3351 C CA . PHE A 1 421 ? 36.496 -13.024 -32.175 1.00 82.56 421 PHE A CA 1
ATOM 3352 C C . PHE A 1 421 ? 36.432 -11.713 -32.968 1.00 82.56 421 PHE A C 1
ATOM 3354 O O . PHE A 1 421 ? 36.756 -11.713 -34.150 1.00 82.56 421 PHE A O 1
ATOM 3361 N N . LEU A 1 422 ? 36.031 -10.607 -32.336 1.00 82.06 422 LEU A N 1
ATOM 3362 C CA . LEU A 1 422 ? 35.916 -9.311 -33.003 1.00 82.06 422 LEU A CA 1
ATOM 3363 C C . LEU A 1 422 ? 37.285 -8.772 -33.430 1.00 82.06 422 LEU A C 1
ATOM 3365 O O . LEU A 1 422 ? 37.398 -8.226 -34.519 1.00 82.06 422 LEU A O 1
ATOM 3369 N N . ALA A 1 423 ? 38.329 -8.989 -32.626 1.00 83.81 423 ALA A N 1
ATOM 3370 C CA . ALA A 1 423 ? 39.702 -8.648 -32.984 1.00 83.81 423 ALA A CA 1
ATOM 3371 C C . ALA A 1 423 ? 40.199 -9.461 -34.191 1.00 83.81 423 ALA A C 1
ATOM 3373 O O . ALA A 1 423 ? 40.776 -8.885 -35.108 1.00 83.81 423 ALA A O 1
ATOM 3374 N N . VAL A 1 424 ? 39.933 -10.774 -34.230 1.00 82.56 424 VAL A N 1
ATOM 3375 C CA . VAL A 1 424 ? 40.295 -11.625 -35.381 1.00 82.56 424 VAL A CA 1
ATOM 3376 C C . VAL A 1 424 ? 39.498 -11.225 -36.631 1.00 82.56 424 VAL A C 1
ATOM 3378 O O . VAL A 1 424 ? 40.072 -11.133 -37.712 1.00 82.56 424 VAL A O 1
ATOM 3381 N N . PHE A 1 425 ? 38.205 -10.922 -36.489 1.00 80.88 425 PHE A N 1
ATOM 3382 C CA . PHE A 1 425 ? 37.355 -10.460 -37.592 1.00 80.88 425 PHE A CA 1
ATOM 3383 C C . PHE A 1 425 ? 37.792 -9.093 -38.131 1.00 80.88 425 PHE A C 1
ATOM 3385 O O . PHE A 1 425 ? 37.881 -8.901 -39.340 1.00 80.88 425 PHE A O 1
ATOM 3392 N N . TYR A 1 426 ? 38.111 -8.150 -37.246 1.00 82.38 426 TYR A N 1
ATOM 3393 C CA . TYR A 1 426 ? 38.627 -6.836 -37.621 1.00 82.38 426 TYR A CA 1
ATOM 3394 C C . TYR A 1 426 ? 39.996 -6.937 -38.297 1.00 82.38 426 TYR A C 1
ATOM 3396 O O . TYR A 1 426 ? 40.229 -6.255 -39.288 1.00 82.38 426 TYR A O 1
ATOM 3404 N N . LEU A 1 427 ? 40.877 -7.821 -37.819 1.00 79.31 427 LEU A N 1
ATOM 3405 C CA . LEU A 1 427 ? 42.156 -8.096 -38.470 1.00 79.31 427 LEU A CA 1
ATOM 3406 C C . LEU A 1 427 ? 41.947 -8.646 -39.889 1.00 79.31 427 LEU A C 1
ATOM 3408 O O . LEU A 1 427 ? 42.603 -8.179 -40.815 1.00 79.31 427 LEU A O 1
ATOM 3412 N N . ALA A 1 428 ? 40.996 -9.568 -40.076 1.00 74.25 428 ALA A N 1
ATOM 3413 C CA . ALA A 1 428 ? 40.630 -10.086 -41.396 1.00 74.25 428 ALA A CA 1
ATOM 3414 C C . ALA A 1 428 ? 40.045 -8.998 -42.318 1.00 74.25 428 ALA A C 1
ATOM 3416 O O . ALA A 1 428 ? 40.283 -9.016 -43.523 1.00 74.25 428 ALA A O 1
ATOM 3417 N N . PHE A 1 429 ? 39.296 -8.039 -41.763 1.00 74.62 429 PHE A N 1
ATOM 3418 C CA . PHE A 1 429 ? 38.725 -6.928 -42.525 1.00 74.62 429 PHE A CA 1
ATOM 3419 C C . PHE A 1 429 ? 39.760 -5.855 -42.884 1.00 74.62 429 PHE A C 1
ATOM 3421 O O . PHE A 1 429 ? 39.792 -5.414 -44.024 1.00 74.62 429 PHE A O 1
ATOM 3428 N N . MET A 1 430 ? 40.623 -5.445 -41.952 1.00 72.81 430 MET A N 1
ATOM 3429 C CA . MET A 1 430 ? 41.621 -4.391 -42.193 1.00 72.81 430 MET A CA 1
ATOM 3430 C C . MET A 1 430 ? 42.787 -4.843 -43.072 1.00 72.81 430 MET A C 1
ATOM 3432 O O . MET A 1 430 ? 43.446 -4.015 -43.686 1.00 72.81 430 MET A O 1
ATOM 3436 N N . THR A 1 431 ? 43.036 -6.150 -43.152 1.00 70.88 431 THR A N 1
ATOM 3437 C CA . THR A 1 431 ? 43.994 -6.738 -44.103 1.00 70.88 431 THR A CA 1
ATOM 3438 C C . THR A 1 431 ? 43.379 -6.977 -45.488 1.00 70.88 431 THR A C 1
ATOM 3440 O O . THR A 1 431 ? 43.996 -7.621 -46.335 1.00 70.88 431 THR A O 1
ATOM 3443 N N . ARG A 1 432 ? 42.154 -6.483 -45.731 1.00 65.81 432 ARG A N 1
ATOM 3444 C CA . ARG A 1 432 ? 41.524 -6.460 -47.052 1.00 65.81 432 ARG A CA 1
ATOM 3445 C C . ARG A 1 432 ? 42.016 -5.235 -47.816 1.00 65.81 432 ARG A C 1
ATOM 3447 O O . ARG A 1 432 ? 41.779 -4.110 -47.389 1.00 65.81 432 ARG A O 1
ATOM 3454 N N . ASP A 1 433 ? 42.628 -5.465 -48.969 1.00 57.75 433 ASP A N 1
ATOM 3455 C CA . ASP A 1 433 ? 43.049 -4.383 -49.853 1.00 57.75 433 ASP A CA 1
ATOM 3456 C C . ASP A 1 433 ? 41.813 -3.619 -50.372 1.00 57.75 433 ASP A C 1
ATOM 3458 O O . ASP A 1 433 ? 40.889 -4.204 -50.947 1.00 57.75 433 ASP A O 1
ATOM 3462 N N . ALA A 1 434 ? 41.766 -2.308 -50.116 1.00 50.53 434 ALA A N 1
ATOM 3463 C CA . ALA A 1 434 ? 40.827 -1.389 -50.750 1.00 50.53 434 ALA A CA 1
ATOM 3464 C C . ALA A 1 434 ? 41.488 -0.877 -52.032 1.00 50.53 434 ALA A C 1
ATOM 3466 O O . ALA A 1 434 ? 42.588 -0.330 -51.971 1.00 50.53 434 ALA A O 1
ATOM 3467 N N . HIS A 1 435 ? 40.851 -1.071 -53.188 1.00 42.88 435 HIS A N 1
ATOM 3468 C CA . HIS A 1 435 ? 41.385 -0.544 -54.441 1.00 42.88 435 HIS A CA 1
ATOM 3469 C C . HIS A 1 435 ? 41.592 0.971 -54.340 1.00 42.88 435 HIS A C 1
ATOM 3471 O O . HIS A 1 435 ? 40.674 1.726 -54.015 1.00 42.88 435 HIS A O 1
ATOM 3477 N N . VAL A 1 436 ? 42.813 1.390 -54.661 1.00 36.38 436 VAL A N 1
ATOM 3478 C CA . VAL A 1 436 ? 43.149 2.754 -55.056 1.00 36.38 436 VAL A CA 1
ATOM 3479 C C . VAL A 1 436 ? 42.399 3.020 -56.366 1.00 36.38 436 VAL A C 1
ATOM 3481 O O . VAL A 1 436 ? 42.582 2.287 -57.338 1.00 36.38 436 VAL A O 1
ATOM 3484 N N . LEU A 1 437 ? 41.508 4.019 -56.381 1.00 36.09 437 LEU A N 1
ATOM 3485 C CA . LEU A 1 437 ? 41.025 4.626 -57.628 1.00 36.09 437 LEU A CA 1
ATOM 3486 C C . LEU A 1 437 ? 42.261 5.052 -58.434 1.00 36.09 437 LEU A C 1
ATOM 3488 O O . LEU A 1 437 ? 43.151 5.652 -57.829 1.00 36.09 437 LEU A O 1
ATOM 3492 N N . PRO A 1 438 ? 42.356 4.764 -59.743 1.00 34.88 438 PRO A N 1
ATOM 3493 C CA . PRO A 1 438 ? 43.506 5.178 -60.531 1.00 34.88 438 PRO A CA 1
ATOM 3494 C C . PRO A 1 438 ? 43.457 6.701 -60.700 1.00 34.88 438 PRO A C 1
ATOM 3496 O O . PRO A 1 438 ? 42.873 7.209 -61.648 1.00 34.88 438 PRO A O 1
ATOM 3499 N N . ASN A 1 439 ? 44.040 7.433 -59.752 1.00 31.12 439 ASN A N 1
ATOM 3500 C CA . ASN A 1 439 ? 44.414 8.822 -59.951 1.00 31.12 439 ASN A CA 1
ATOM 3501 C C . ASN A 1 439 ? 45.873 8.848 -60.393 1.00 31.12 439 ASN A C 1
ATOM 3503 O O . ASN A 1 439 ? 46.756 8.438 -59.644 1.00 31.12 439 ASN A O 1
ATOM 3507 N N . GLU A 1 440 ? 46.050 9.308 -61.631 1.00 43.34 440 GLU A N 1
ATOM 3508 C CA . GLU A 1 440 ? 47.187 10.064 -62.155 1.00 43.34 440 GLU A CA 1
ATOM 3509 C C . GLU A 1 440 ? 48.467 9.997 -61.314 1.00 43.34 440 GLU A C 1
ATOM 3511 O O . GLU A 1 440 ? 48.617 10.749 -60.351 1.00 43.34 440 GLU A O 1
ATOM 3516 N N . GLN A 1 441 ? 49.425 9.168 -61.734 1.00 33.00 441 GLN A N 1
ATOM 3517 C CA . GLN A 1 441 ? 50.822 9.593 -61.792 1.00 33.00 441 GLN A CA 1
ATOM 3518 C C . GLN A 1 441 ? 51.690 8.627 -62.605 1.00 33.00 441 GLN A C 1
ATOM 3520 O O . GLN A 1 441 ? 51.797 7.445 -62.294 1.00 33.00 441 GLN A O 1
ATOM 3525 N N . ASN A 1 442 ? 52.376 9.255 -63.559 1.00 28.53 442 ASN A N 1
ATOM 3526 C CA . ASN A 1 442 ? 53.612 8.876 -64.234 1.00 28.53 442 ASN A CA 1
ATOM 3527 C C . ASN A 1 442 ? 53.484 8.008 -65.491 1.00 28.53 442 ASN A C 1
ATOM 3529 O O . ASN A 1 442 ? 53.158 6.826 -65.465 1.00 28.53 442 ASN A O 1
ATOM 3533 N N . GLU A 1 443 ? 53.762 8.713 -66.587 1.00 41.28 443 GLU A N 1
ATOM 3534 C CA . GLU A 1 443 ? 54.165 8.252 -67.906 1.00 41.28 443 GLU A CA 1
ATOM 3535 C C . GLU A 1 443 ? 55.278 7.192 -67.849 1.00 41.28 443 GLU A C 1
ATOM 3537 O O . GLU A 1 443 ? 56.048 7.138 -66.890 1.00 41.28 443 GLU A O 1
ATOM 3542 N N . GLU A 1 444 ? 55.368 6.455 -68.961 1.00 36.78 444 GLU A N 1
ATOM 3543 C CA . GLU A 1 444 ? 56.390 5.468 -69.338 1.00 36.78 444 GLU A CA 1
ATOM 3544 C C . GLU A 1 444 ? 56.168 4.054 -68.771 1.00 36.78 444 GLU A C 1
ATOM 3546 O O . GLU A 1 444 ? 56.630 3.714 -67.691 1.00 36.78 444 GLU A O 1
ATOM 3551 N N . ASP A 1 445 ? 55.419 3.224 -69.515 1.00 27.83 445 ASP A N 1
ATOM 3552 C CA . ASP A 1 445 ? 55.974 1.992 -70.108 1.00 27.83 445 ASP A CA 1
ATOM 3553 C C . ASP A 1 445 ? 54.963 1.273 -71.042 1.00 27.83 445 ASP A C 1
ATOM 3555 O O . ASP A 1 445 ? 53.835 0.954 -70.676 1.00 27.83 445 ASP A O 1
ATOM 3559 N N . GLU A 1 446 ? 55.419 1.073 -72.284 1.00 29.34 446 GLU A N 1
ATOM 3560 C CA . GLU A 1 446 ? 55.022 0.123 -73.343 1.00 29.34 446 GLU A CA 1
ATOM 3561 C C . GLU A 1 446 ? 53.532 -0.198 -73.611 1.00 29.34 446 GLU A C 1
ATOM 3563 O O . GLU A 1 446 ? 52.916 -1.100 -73.043 1.00 29.34 446 GLU A O 1
ATOM 3568 N N . ILE A 1 447 ? 53.005 0.435 -74.668 1.00 29.27 447 ILE A N 1
ATOM 3569 C CA . ILE A 1 447 ? 51.860 -0.058 -75.446 1.00 29.27 447 ILE A CA 1
ATOM 3570 C C . ILE A 1 447 ? 52.302 -1.325 -76.198 1.00 29.27 447 ILE A C 1
ATOM 3572 O O . ILE A 1 447 ? 52.993 -1.242 -77.212 1.00 29.27 447 ILE A O 1
ATOM 3576 N N . ILE A 1 448 ? 51.880 -2.502 -75.732 1.00 30.31 448 ILE A N 1
ATOM 3577 C CA . ILE A 1 448 ? 51.817 -3.702 -76.576 1.00 30.31 448 ILE A CA 1
ATOM 3578 C C . ILE A 1 448 ? 50.476 -3.654 -77.315 1.00 30.31 448 ILE A C 1
ATOM 3580 O O . ILE A 1 448 ? 49.421 -3.908 -76.732 1.00 30.31 448 ILE A O 1
ATOM 3584 N N . GLU A 1 449 ? 50.516 -3.315 -78.604 1.00 31.84 449 GLU A N 1
ATOM 3585 C CA . GLU A 1 449 ? 49.410 -3.535 -79.540 1.00 31.84 449 GLU A CA 1
ATOM 3586 C C . GLU A 1 449 ? 49.071 -5.034 -79.584 1.00 31.84 449 GLU A C 1
ATOM 3588 O O . GLU A 1 449 ? 49.845 -5.850 -80.087 1.00 31.84 449 GLU A O 1
ATOM 3593 N N . ALA A 1 450 ? 47.903 -5.413 -79.062 1.00 31.34 450 ALA A N 1
ATOM 3594 C CA . ALA A 1 450 ? 47.311 -6.717 -79.331 1.00 31.34 450 ALA A CA 1
ATOM 3595 C C . ALA A 1 450 ? 46.376 -6.593 -80.544 1.00 31.34 450 ALA A C 1
ATOM 3597 O O . ALA A 1 450 ? 45.285 -6.030 -80.467 1.00 31.34 450 ALA A O 1
ATOM 3598 N N . ASP A 1 451 ? 46.862 -7.111 -81.665 1.00 28.00 451 ASP A N 1
ATOM 3599 C CA . ASP A 1 451 ? 46.233 -7.181 -82.980 1.00 28.00 451 ASP A CA 1
ATOM 3600 C C . ASP A 1 451 ? 44.932 -8.022 -82.948 1.00 28.00 451 ASP A C 1
ATOM 3602 O O . ASP A 1 451 ? 44.940 -9.215 -82.632 1.00 28.00 451 ASP A O 1
ATOM 3606 N N . TYR A 1 452 ? 43.790 -7.398 -83.260 1.00 39.91 452 TYR A N 1
ATOM 3607 C CA . TYR A 1 452 ? 42.443 -8.002 -83.244 1.00 39.91 452 TYR A CA 1
ATOM 3608 C C . TYR A 1 452 ? 42.017 -8.592 -84.607 1.00 39.91 452 TYR A C 1
ATOM 3610 O O . TYR A 1 452 ? 40.828 -8.770 -84.877 1.00 39.91 452 TYR A O 1
ATOM 3618 N N . SER A 1 453 ? 42.965 -8.920 -85.486 1.00 33.06 453 SER A N 1
ATOM 3619 C CA . SER A 1 453 ? 42.683 -9.401 -86.848 1.00 33.06 453 SER A CA 1
ATOM 3620 C C . SER A 1 453 ? 42.383 -10.911 -86.971 1.00 33.06 453 SER A C 1
ATOM 3622 O O . SER A 1 453 ? 41.816 -11.335 -87.976 1.00 33.06 453 SER A O 1
ATOM 3624 N N . ASN A 1 454 ? 42.640 -11.732 -85.944 1.00 38.72 454 ASN A N 1
ATOM 3625 C CA . ASN A 1 454 ? 42.571 -13.206 -86.052 1.00 38.72 454 ASN A CA 1
ATOM 3626 C C . ASN A 1 454 ? 41.250 -13.883 -85.627 1.00 38.72 454 ASN A C 1
ATOM 3628 O O . ASN A 1 454 ? 41.160 -15.112 -85.620 1.00 38.72 454 ASN A O 1
ATOM 3632 N N . TYR A 1 455 ? 40.194 -13.135 -85.293 1.00 39.91 455 TYR A N 1
ATOM 3633 C CA . TYR A 1 455 ? 38.932 -13.745 -84.832 1.00 39.91 455 TYR A CA 1
ATOM 3634 C C . TYR A 1 455 ? 38.017 -14.265 -85.955 1.00 39.91 455 TYR A C 1
ATOM 3636 O O . TYR A 1 455 ? 37.051 -14.975 -85.675 1.00 39.91 455 TYR A O 1
ATOM 3644 N N . THR A 1 456 ? 38.310 -13.960 -87.224 1.00 40.47 456 THR A N 1
ATOM 3645 C CA . THR A 1 456 ? 37.448 -14.346 -88.357 1.00 40.47 456 THR A CA 1
ATOM 3646 C C . THR A 1 456 ? 37.848 -15.655 -89.053 1.00 40.47 456 THR A C 1
ATOM 3648 O O . THR A 1 456 ? 37.016 -16.224 -89.756 1.00 40.47 456 THR A O 1
ATOM 3651 N N . GLU A 1 457 ? 39.035 -16.222 -88.792 1.00 40.62 457 GLU A N 1
ATOM 3652 C CA . GLU A 1 457 ? 39.453 -17.515 -89.378 1.00 40.62 457 GLU A CA 1
ATOM 3653 C C . GLU A 1 457 ? 39.112 -18.753 -88.520 1.00 40.62 457 GLU A C 1
ATOM 3655 O O . GLU A 1 457 ? 39.067 -19.870 -89.035 1.00 40.62 457 GLU A O 1
ATOM 3660 N N . ILE A 1 458 ? 38.774 -18.592 -87.235 1.00 40.81 458 ILE A N 1
ATOM 3661 C CA . ILE A 1 458 ? 38.536 -19.730 -86.315 1.00 40.81 458 ILE A CA 1
ATOM 3662 C C . ILE A 1 458 ? 37.105 -20.303 -86.433 1.00 40.81 458 ILE A C 1
ATOM 3664 O O . ILE A 1 458 ? 36.820 -21.404 -85.966 1.00 40.81 458 ILE A O 1
ATOM 3668 N N . LEU A 1 459 ? 36.199 -19.621 -87.140 1.00 39.19 459 LEU A N 1
ATOM 3669 C CA . LEU A 1 459 ? 34.804 -20.051 -87.309 1.00 39.19 459 LEU A CA 1
ATOM 3670 C C . LEU A 1 459 ? 34.580 -21.123 -88.397 1.00 39.19 459 LEU A C 1
ATOM 3672 O O . LEU A 1 459 ? 33.435 -21.518 -88.611 1.00 39.19 459 LEU A O 1
ATOM 3676 N N . SER A 1 460 ? 35.630 -21.624 -89.070 1.00 42.53 460 SER A N 1
ATOM 3677 C CA . SER A 1 460 ? 35.469 -22.541 -90.219 1.00 42.53 460 SER A CA 1
ATOM 3678 C C . SER A 1 460 ? 36.215 -23.886 -90.172 1.00 42.53 460 SER A C 1
ATOM 3680 O O . SER A 1 460 ? 36.044 -24.688 -91.089 1.00 42.53 460 SER A O 1
ATOM 3682 N N . ALA A 1 461 ? 36.956 -24.219 -89.110 1.00 39.56 461 ALA A N 1
ATOM 3683 C CA . ALA A 1 461 ? 37.649 -25.510 -89.015 1.00 39.56 461 ALA A CA 1
ATOM 3684 C C . ALA A 1 461 ? 37.156 -26.340 -87.820 1.00 39.56 461 ALA A C 1
ATOM 3686 O O . ALA A 1 461 ? 37.408 -26.018 -86.661 1.00 39.56 461 ALA A O 1
ATOM 3687 N N . GLY A 1 462 ? 36.455 -27.441 -88.109 1.00 49.34 462 GLY A N 1
ATOM 3688 C CA . GLY A 1 462 ? 36.065 -28.436 -87.111 1.00 49.34 462 GLY A CA 1
ATOM 3689 C C . GLY A 1 462 ? 37.291 -29.083 -86.461 1.00 49.34 462 GLY A C 1
ATOM 3690 O O . GLY A 1 462 ? 37.936 -29.932 -87.071 1.00 49.34 462 GLY A O 1
ATOM 3691 N N . LEU A 1 463 ? 37.592 -28.689 -85.222 1.00 42.97 463 LEU A N 1
ATOM 3692 C CA . LEU A 1 463 ? 38.705 -29.198 -84.413 1.00 42.97 463 LEU A CA 1
ATOM 3693 C C . LEU A 1 463 ? 38.198 -29.928 -83.164 1.00 42.97 463 LEU A C 1
ATOM 3695 O O . LEU A 1 463 ? 37.144 -29.617 -82.604 1.00 42.97 463 LEU A O 1
ATOM 3699 N N . SER A 1 464 ? 38.952 -30.941 -82.741 1.00 44.59 464 SER A N 1
ATOM 3700 C CA . SER A 1 464 ? 38.538 -31.933 -81.746 1.00 44.59 464 SER A CA 1
ATOM 3701 C C . SER A 1 464 ? 38.548 -31.391 -80.306 1.00 44.59 464 SER A C 1
ATOM 3703 O O . SER A 1 464 ? 39.252 -30.436 -79.972 1.00 44.59 464 SER A O 1
ATOM 3705 N N . LEU A 1 465 ? 37.815 -32.061 -79.404 1.00 41.81 465 LEU A N 1
ATOM 3706 C CA . LEU A 1 465 ? 37.711 -31.741 -77.967 1.00 41.81 465 LEU A CA 1
ATOM 3707 C C . LEU A 1 465 ? 39.082 -31.629 -77.257 1.00 41.81 465 LEU A C 1
ATOM 3709 O O . LEU A 1 465 ? 39.205 -30.963 -76.232 1.00 41.81 465 LEU A O 1
ATOM 3713 N N . ARG A 1 466 ? 40.130 -32.261 -77.803 1.00 41.12 466 ARG A N 1
ATOM 3714 C CA . ARG A 1 466 ? 41.492 -32.238 -77.248 1.00 41.12 466 ARG A CA 1
ATOM 3715 C C . ARG A 1 466 ? 42.241 -30.939 -77.563 1.00 41.12 466 ARG A C 1
ATOM 3717 O O . ARG A 1 466 ? 43.060 -30.516 -76.754 1.00 41.12 466 ARG A O 1
ATOM 3724 N N . GLU A 1 467 ? 41.933 -30.297 -78.686 1.00 43.84 467 GLU A N 1
ATOM 3725 C CA . GLU A 1 467 ? 42.511 -29.005 -79.083 1.00 43.84 467 GLU A CA 1
ATOM 3726 C C . GLU A 1 467 ? 41.774 -27.840 -78.413 1.00 43.84 467 GLU A C 1
ATOM 3728 O O . GLU A 1 467 ? 42.421 -26.897 -77.968 1.00 43.84 467 GLU A O 1
ATOM 3733 N N . HIS A 1 468 ? 40.465 -27.974 -78.166 1.00 46.47 468 HIS A N 1
ATOM 3734 C CA . HIS A 1 468 ? 39.725 -27.063 -77.280 1.00 46.47 468 HIS A CA 1
ATOM 3735 C C . HIS A 1 468 ? 40.269 -27.087 -75.842 1.00 46.47 468 HIS A C 1
ATOM 3737 O O . HIS A 1 468 ? 40.397 -26.041 -75.216 1.00 46.47 468 HIS A O 1
ATOM 3743 N N . LEU A 1 469 ? 40.674 -28.258 -75.333 1.00 40.41 469 LEU A N 1
ATOM 3744 C CA . LEU A 1 469 ? 41.334 -28.395 -74.027 1.00 40.41 469 LEU A CA 1
ATOM 3745 C C . LEU A 1 469 ? 42.772 -27.848 -74.005 1.00 40.41 469 LEU A C 1
ATOM 3747 O O . LEU A 1 469 ? 43.256 -27.464 -72.944 1.00 40.41 469 LEU A O 1
ATOM 3751 N N . ALA A 1 470 ? 43.466 -27.803 -75.147 1.00 39.84 470 ALA A N 1
ATOM 3752 C CA . ALA A 1 470 ? 44.809 -27.228 -75.251 1.00 39.84 470 ALA A CA 1
ATOM 3753 C C . ALA A 1 470 ? 44.774 -25.694 -75.363 1.00 39.84 470 ALA A C 1
ATOM 3755 O O . ALA A 1 470 ? 45.582 -25.025 -74.721 1.00 39.84 470 ALA A O 1
ATOM 3756 N N . ILE A 1 471 ? 43.802 -25.141 -76.096 1.00 42.19 471 ILE A N 1
ATOM 3757 C CA . ILE A 1 471 ? 43.544 -23.694 -76.168 1.00 42.19 471 ILE A CA 1
ATOM 3758 C C . ILE A 1 471 ? 42.970 -23.190 -74.835 1.00 42.19 471 ILE A C 1
ATOM 3760 O O . ILE A 1 471 ? 43.413 -22.154 -74.351 1.00 42.19 471 ILE A O 1
ATOM 3764 N N . ALA A 1 472 ? 42.103 -23.962 -74.166 1.00 41.31 472 ALA A N 1
ATOM 3765 C CA . ALA A 1 472 ? 41.656 -23.661 -72.803 1.00 41.31 472 ALA A CA 1
ATOM 3766 C C . ALA A 1 472 ? 42.825 -23.649 -71.799 1.00 41.31 472 ALA A C 1
ATOM 3768 O O . ALA A 1 472 ? 42.907 -22.742 -70.981 1.00 41.31 472 ALA A O 1
ATOM 3769 N N . ARG A 1 473 ? 43.790 -24.575 -71.918 1.00 37.59 473 ARG A N 1
ATOM 3770 C CA . ARG A 1 473 ? 44.997 -24.599 -71.065 1.00 37.59 473 ARG A CA 1
ATOM 3771 C C . ARG A 1 473 ? 46.011 -23.488 -71.364 1.00 37.59 473 ARG A C 1
ATOM 3773 O O . ARG A 1 473 ? 46.773 -23.119 -70.474 1.00 37.59 473 ARG A O 1
ATOM 3780 N N . LEU A 1 474 ? 46.058 -22.972 -72.595 1.00 37.47 474 LEU A N 1
ATOM 3781 C CA . LEU A 1 474 ? 46.891 -21.815 -72.960 1.00 37.47 474 LEU A CA 1
ATOM 3782 C C . LEU A 1 474 ? 46.225 -20.488 -72.560 1.00 37.47 474 LEU A C 1
ATOM 3784 O O . LEU A 1 474 ? 46.919 -19.595 -72.077 1.00 37.47 474 LEU A O 1
ATOM 3788 N N . ALA A 1 475 ? 44.895 -20.392 -72.652 1.00 39.47 475 ALA A N 1
ATOM 3789 C CA . ALA A 1 475 ? 44.116 -19.272 -72.119 1.00 39.47 475 ALA A CA 1
ATOM 3790 C C . ALA A 1 475 ? 44.125 -19.228 -70.574 1.00 39.47 475 ALA A C 1
ATOM 3792 O O . ALA A 1 475 ? 44.114 -18.149 -69.984 1.00 39.47 475 ALA A O 1
ATOM 3793 N N . GLU A 1 476 ? 44.236 -20.387 -69.913 1.00 39.34 476 GLU A N 1
ATOM 3794 C CA . GLU A 1 476 ? 44.308 -20.518 -68.449 1.00 39.34 476 GLU A CA 1
ATOM 3795 C C . GLU A 1 476 ? 45.580 -19.938 -67.815 1.00 39.34 476 GLU A C 1
ATOM 3797 O O . GLU A 1 476 ? 45.576 -19.682 -66.611 1.00 39.34 476 GLU A O 1
ATOM 3802 N N . ARG A 1 477 ? 46.674 -19.718 -68.563 1.00 37.09 477 ARG A N 1
ATOM 3803 C CA . ARG A 1 477 ? 47.949 -19.318 -67.939 1.00 37.09 477 ARG A CA 1
ATOM 3804 C C . ARG A 1 477 ? 48.197 -17.816 -67.837 1.00 37.09 477 ARG A C 1
ATOM 3806 O O . ARG A 1 477 ? 48.901 -17.428 -66.914 1.00 37.09 477 ARG A O 1
ATOM 3813 N N . ASN A 1 478 ? 47.615 -16.985 -68.707 1.00 39.97 478 ASN A N 1
ATOM 3814 C CA . ASN A 1 478 ? 48.030 -15.576 -68.814 1.00 39.97 478 ASN A CA 1
ATOM 3815 C C . ASN A 1 478 ? 46.908 -14.521 -68.725 1.00 39.97 478 ASN A C 1
ATOM 3817 O O . ASN A 1 478 ? 47.233 -13.340 -68.746 1.00 39.97 478 ASN A O 1
ATOM 3821 N N . VAL A 1 479 ? 45.622 -14.884 -68.591 1.00 42.00 479 VAL A N 1
ATOM 3822 C CA . VAL A 1 479 ? 44.524 -13.877 -68.543 1.00 42.00 479 VAL A CA 1
ATOM 3823 C C . VAL A 1 479 ? 43.541 -14.070 -67.371 1.00 42.00 479 VAL A C 1
ATOM 3825 O O . VAL A 1 479 ? 42.779 -13.167 -67.047 1.00 42.00 479 VAL A O 1
ATOM 3828 N N . LEU A 1 480 ? 43.589 -15.194 -66.650 1.00 37.38 480 LEU A N 1
ATOM 3829 C CA . LEU A 1 480 ? 42.612 -15.512 -65.595 1.00 37.38 480 LEU A CA 1
ATOM 3830 C C . LEU A 1 480 ? 42.944 -15.183 -64.117 1.00 37.38 480 LEU A C 1
ATOM 3832 O O . LEU A 1 480 ? 42.018 -15.304 -63.314 1.00 37.38 480 LEU A O 1
ATOM 3836 N N . PRO A 1 481 ? 44.141 -14.728 -63.675 1.00 41.38 481 PRO A N 1
ATOM 3837 C CA . PRO A 1 481 ? 44.306 -14.336 -62.269 1.00 41.38 481 PRO A CA 1
ATOM 3838 C C . PRO A 1 481 ? 43.785 -12.922 -61.948 1.00 41.38 481 PRO A C 1
ATOM 3840 O O . PRO A 1 481 ? 43.652 -12.582 -60.776 1.00 41.38 481 PRO A O 1
ATOM 3843 N N . ALA A 1 482 ? 43.487 -12.086 -62.950 1.00 45.38 482 ALA A N 1
ATOM 3844 C CA . ALA A 1 482 ? 43.301 -10.644 -62.747 1.00 45.38 482 ALA A CA 1
ATOM 3845 C C . ALA A 1 482 ? 41.902 -10.210 -62.265 1.00 45.38 482 ALA A C 1
ATOM 3847 O O . ALA A 1 482 ? 41.731 -9.048 -61.913 1.00 45.38 482 ALA A O 1
ATOM 3848 N N . HIS A 1 483 ? 40.900 -11.097 -62.223 1.00 45.19 483 HIS A N 1
ATOM 3849 C CA . HIS A 1 483 ? 39.512 -10.685 -61.941 1.00 45.19 483 HIS A CA 1
ATOM 3850 C C . HIS A 1 483 ? 38.842 -11.370 -60.743 1.00 45.19 483 HIS A C 1
ATOM 3852 O O . HIS A 1 483 ? 37.683 -11.101 -60.453 1.00 45.19 483 HIS A O 1
ATOM 3858 N N . CYS A 1 484 ? 39.580 -12.158 -59.952 1.00 52.81 484 CYS A N 1
ATOM 3859 C CA . CYS A 1 484 ? 39.108 -12.617 -58.641 1.00 52.81 484 CYS A CA 1
ATOM 3860 C C . CYS A 1 484 ? 40.094 -12.224 -57.529 1.00 52.81 484 CYS A C 1
ATOM 3862 O O . CYS A 1 484 ? 40.666 -13.070 -56.840 1.00 52.81 484 CYS A O 1
ATOM 3864 N N . HIS A 1 485 ? 40.248 -10.912 -57.308 1.00 54.12 485 HIS A N 1
ATOM 3865 C CA . HIS A 1 485 ? 41.100 -10.308 -56.264 1.00 54.12 485 HIS A CA 1
ATOM 3866 C C . HIS A 1 485 ? 40.808 -10.796 -54.825 1.00 54.12 485 HIS A C 1
ATOM 3868 O O . HIS A 1 485 ? 41.552 -10.512 -53.889 1.00 54.12 485 HIS A O 1
ATOM 3874 N N . LEU A 1 486 ? 39.719 -11.540 -54.605 1.00 53.22 486 LEU A N 1
ATOM 3875 C CA . LEU A 1 486 ? 39.332 -12.073 -53.298 1.00 53.22 486 LEU A CA 1
ATOM 3876 C C . LEU A 1 486 ? 40.134 -13.314 -52.853 1.00 53.22 486 LEU A C 1
ATOM 3878 O O . LEU A 1 486 ? 40.044 -13.636 -51.665 1.00 53.22 486 LEU A O 1
ATOM 3882 N N . TRP A 1 487 ? 40.886 -13.976 -53.748 1.00 54.75 487 TRP A N 1
ATOM 3883 C CA . TRP A 1 487 ? 41.654 -15.217 -53.491 1.00 54.75 487 TRP A CA 1
ATOM 3884 C C . TRP A 1 487 ? 43.185 -15.076 -53.617 1.00 54.75 487 TRP A C 1
ATOM 3886 O O . TRP A 1 487 ? 43.896 -16.072 -53.476 1.00 54.75 487 TRP A O 1
ATOM 3896 N N . ASP A 1 488 ? 43.709 -13.872 -53.852 1.00 59.34 488 ASP A N 1
ATOM 3897 C CA . ASP A 1 488 ? 45.158 -13.651 -53.862 1.00 59.34 488 ASP A CA 1
ATOM 3898 C C . ASP A 1 488 ? 45.699 -13.577 -52.421 1.00 59.34 488 ASP A C 1
ATOM 3900 O O . ASP A 1 488 ? 45.287 -12.730 -51.623 1.00 59.34 488 ASP A O 1
ATOM 3904 N N . TYR A 1 489 ? 46.575 -14.523 -52.073 1.00 67.81 489 TYR A N 1
ATOM 3905 C CA . TYR A 1 489 ? 47.194 -14.660 -50.748 1.00 67.81 489 TYR A CA 1
ATOM 3906 C C . TYR A 1 489 ? 48.732 -14.591 -50.805 1.00 67.81 489 TYR A C 1
ATOM 3908 O O . TYR A 1 489 ? 49.418 -15.117 -49.923 1.00 67.81 489 TYR A O 1
ATOM 3916 N N . SER A 1 490 ? 49.283 -13.993 -51.862 1.00 62.91 490 SER A N 1
ATOM 3917 C CA . SER A 1 490 ? 50.717 -13.998 -52.165 1.00 62.91 490 SER A CA 1
ATOM 3918 C C . SER A 1 490 ? 51.565 -13.066 -51.276 1.00 62.91 490 SER A C 1
ATOM 3920 O O . SER A 1 490 ? 52.769 -13.294 -51.146 1.00 62.91 490 SER A O 1
ATOM 3922 N N . GLY A 1 491 ? 50.964 -12.081 -50.590 1.00 72.19 491 GLY A N 1
ATOM 3923 C CA . GLY A 1 491 ? 51.656 -11.146 -49.684 1.00 72.19 491 GLY A CA 1
ATOM 3924 C C . GLY A 1 491 ? 51.650 -11.519 -48.182 1.00 72.19 491 GLY A C 1
ATOM 3925 O O . GLY A 1 491 ? 50.765 -12.239 -47.714 1.00 72.19 491 GLY A O 1
ATOM 3926 N N . PRO A 1 492 ? 52.582 -10.983 -47.361 1.00 72.38 492 PRO A N 1
ATOM 3927 C CA . PRO A 1 492 ? 52.644 -11.254 -45.915 1.00 72.38 492 PRO A CA 1
ATOM 3928 C C . PRO A 1 492 ? 51.410 -10.748 -45.142 1.00 72.38 492 PRO A C 1
ATOM 3930 O O . PRO A 1 492 ? 50.953 -11.405 -44.206 1.00 72.38 492 PRO A O 1
ATOM 3933 N N . SER A 1 493 ? 50.818 -9.621 -45.553 1.00 70.69 493 SER A N 1
ATOM 3934 C CA . SER A 1 493 ? 49.530 -9.126 -45.035 1.00 70.69 493 SER A CA 1
ATOM 3935 C C . SER A 1 493 ? 48.368 -10.061 -45.392 1.00 70.69 493 SER A C 1
ATOM 3937 O O . SER A 1 493 ? 47.476 -10.300 -44.576 1.00 70.69 493 SER A O 1
ATOM 3939 N N . GLN A 1 494 ? 48.410 -10.656 -46.582 1.00 70.81 494 GLN A N 1
ATOM 3940 C CA . GLN A 1 494 ? 47.372 -11.550 -47.086 1.00 70.81 494 GLN A CA 1
ATOM 3941 C C . GLN A 1 494 ? 47.467 -12.958 -46.463 1.00 70.81 494 GLN A C 1
ATOM 3943 O O . GLN A 1 494 ? 46.445 -13.599 -46.221 1.00 70.81 494 GLN A O 1
ATOM 3948 N N . GLN A 1 495 ? 48.656 -13.426 -46.070 1.00 76.19 495 GLN A N 1
ATOM 3949 C CA . GLN A 1 495 ? 48.800 -14.649 -45.264 1.00 76.19 495 GLN A CA 1
ATOM 3950 C C . GLN A 1 495 ? 48.174 -14.498 -43.866 1.00 76.19 495 GLN A C 1
ATOM 3952 O O . GLN A 1 495 ? 47.501 -15.411 -43.380 1.00 76.19 495 GLN A O 1
ATOM 3957 N N . ILE A 1 496 ? 48.323 -13.324 -43.238 1.00 78.75 496 ILE A N 1
ATOM 3958 C CA . ILE A 1 496 ? 47.641 -12.987 -41.976 1.00 78.75 496 ILE A CA 1
ATOM 3959 C C . ILE A 1 496 ? 46.116 -12.968 -42.178 1.00 78.75 496 ILE A C 1
ATOM 3961 O O . ILE A 1 496 ? 45.373 -13.475 -41.329 1.00 78.75 496 ILE A O 1
ATOM 3965 N N . ARG A 1 497 ? 45.638 -12.459 -43.322 1.00 76.75 497 ARG A N 1
ATOM 3966 C CA . ARG A 1 497 ? 44.222 -12.523 -43.714 1.00 76.75 497 ARG A CA 1
ATOM 3967 C C . ARG A 1 497 ? 43.724 -13.966 -43.826 1.00 76.75 497 ARG A C 1
ATOM 3969 O O . ARG A 1 497 ? 42.706 -14.294 -43.232 1.00 76.75 497 ARG A O 1
ATOM 3976 N N . MET A 1 498 ? 44.452 -14.853 -44.500 1.00 77.69 498 MET A N 1
ATOM 3977 C CA . MET A 1 498 ? 44.069 -16.266 -44.639 1.00 77.69 498 MET A CA 1
ATOM 3978 C C . MET A 1 498 ? 43.913 -16.957 -43.276 1.00 77.69 498 MET A C 1
ATOM 3980 O O . MET A 1 498 ? 42.898 -17.598 -43.001 1.00 77.69 498 MET A O 1
ATOM 3984 N N . ILE A 1 499 ? 44.900 -16.786 -42.390 1.00 82.19 499 ILE A N 1
ATOM 3985 C CA . ILE A 1 499 ? 44.889 -17.384 -41.049 1.00 82.19 499 ILE A CA 1
ATOM 3986 C C . ILE A 1 499 ? 43.724 -16.823 -40.222 1.00 82.19 499 ILE A C 1
ATOM 3988 O O . ILE A 1 499 ? 43.005 -17.580 -39.567 1.00 82.19 499 ILE A O 1
ATOM 3992 N N . SER A 1 500 ? 43.500 -15.507 -40.264 1.00 81.81 500 SER A N 1
ATOM 3993 C CA . SER A 1 500 ? 42.405 -14.862 -39.528 1.00 81.81 500 SER A CA 1
ATOM 3994 C C . SER A 1 500 ? 41.016 -15.210 -40.080 1.00 81.81 500 SER A C 1
ATOM 3996 O O . SER A 1 500 ? 40.093 -15.411 -39.289 1.00 81.81 500 SER A O 1
ATOM 3998 N N . GLU A 1 501 ? 40.855 -15.381 -41.394 1.00 78.94 501 GLU A N 1
ATOM 3999 C CA . GLU A 1 501 ? 39.611 -15.843 -42.026 1.00 78.94 501 GLU A CA 1
ATOM 4000 C C . GLU A 1 501 ? 39.279 -17.294 -41.629 1.00 78.94 501 GLU A C 1
ATOM 4002 O O . GLU A 1 501 ? 38.142 -17.580 -41.240 1.00 78.94 501 GLU A O 1
ATOM 4007 N N . VAL A 1 502 ? 40.269 -18.196 -41.630 1.00 83.81 502 VAL A N 1
ATOM 4008 C CA . VAL A 1 502 ? 40.097 -19.592 -41.180 1.00 83.81 502 VAL A CA 1
ATOM 4009 C C . VAL A 1 502 ? 39.739 -19.654 -39.693 1.00 83.81 502 VAL A C 1
ATOM 4011 O O . VAL A 1 502 ? 38.818 -20.379 -39.305 1.00 83.81 502 VAL A O 1
ATOM 4014 N N . LEU A 1 503 ? 40.411 -18.861 -38.853 1.00 84.81 503 LEU A N 1
ATOM 4015 C CA . LEU A 1 503 ? 40.098 -18.759 -37.426 1.00 84.81 503 LEU A CA 1
ATOM 4016 C C . LEU A 1 503 ? 38.692 -18.187 -37.182 1.00 84.81 503 LEU A C 1
ATOM 4018 O O . LEU A 1 503 ? 37.977 -18.689 -36.311 1.00 84.81 503 LEU A O 1
ATOM 4022 N N . CYS A 1 504 ? 38.264 -17.184 -37.959 1.00 83.12 504 CYS A N 1
ATOM 4023 C CA . CYS A 1 504 ? 36.905 -16.641 -37.896 1.00 83.12 504 CYS A CA 1
ATOM 4024 C C . CYS A 1 504 ? 35.859 -17.698 -38.245 1.00 83.12 504 CYS A C 1
ATOM 4026 O O . CYS A 1 504 ? 34.875 -17.853 -37.516 1.00 83.12 504 CYS A O 1
ATOM 4028 N N . LEU A 1 505 ? 36.079 -18.445 -39.328 1.00 84.44 505 LEU A N 1
ATOM 4029 C CA . LEU A 1 505 ? 35.153 -19.476 -39.776 1.00 84.44 505 LEU A CA 1
ATOM 4030 C C . LEU A 1 505 ? 35.049 -20.620 -38.766 1.00 84.44 505 LEU A C 1
ATOM 4032 O O . LEU A 1 505 ? 33.946 -21.007 -38.380 1.00 84.44 505 LEU A O 1
ATOM 4036 N N . PHE A 1 506 ? 36.184 -21.102 -38.257 1.00 85.94 506 PHE A N 1
ATOM 4037 C CA . PHE A 1 506 ? 36.209 -22.112 -37.202 1.00 85.94 506 PHE A CA 1
ATOM 4038 C C . PHE A 1 506 ? 35.468 -21.635 -35.941 1.00 85.94 506 PHE A C 1
ATOM 4040 O O . PHE A 1 506 ? 34.650 -22.366 -35.379 1.00 85.94 506 PHE A O 1
ATOM 4047 N N . ALA A 1 507 ? 35.682 -20.383 -35.521 1.00 82.75 507 ALA A N 1
ATOM 4048 C CA . ALA A 1 507 ? 34.986 -19.801 -34.377 1.00 82.75 507 ALA A CA 1
ATOM 4049 C C . ALA A 1 507 ? 33.461 -19.703 -34.588 1.00 82.75 507 ALA A C 1
ATOM 4051 O O . ALA A 1 507 ? 32.699 -19.939 -33.643 1.00 82.75 507 ALA A O 1
ATOM 4052 N N . VAL A 1 508 ? 32.999 -19.390 -35.806 1.00 85.25 508 VAL A N 1
ATOM 4053 C CA . VAL A 1 508 ? 31.566 -19.353 -36.157 1.00 85.25 508 VAL A CA 1
ATOM 4054 C C . VAL A 1 508 ? 30.957 -20.759 -36.138 1.00 85.25 508 VAL A C 1
ATOM 4056 O O . VAL A 1 508 ? 29.885 -20.948 -35.559 1.00 85.25 508 VAL A O 1
ATOM 4059 N N . VAL A 1 509 ? 31.653 -21.769 -36.665 1.00 86.50 509 VAL A N 1
ATOM 4060 C CA . VAL A 1 509 ? 31.207 -23.175 -36.626 1.00 86.50 509 VAL A CA 1
ATOM 4061 C C . VAL A 1 509 ? 31.092 -23.687 -35.184 1.00 86.50 509 VAL A C 1
ATOM 4063 O O . VAL A 1 509 ? 30.076 -24.262 -34.797 1.00 86.50 509 VAL A O 1
ATOM 4066 N N . VAL A 1 510 ? 32.087 -23.420 -34.334 1.00 85.31 510 VAL A N 1
ATOM 4067 C CA . VAL A 1 510 ? 32.038 -23.825 -32.917 1.00 85.31 510 VAL A CA 1
ATOM 4068 C C . VAL A 1 510 ? 30.892 -23.132 -32.168 1.00 85.31 510 VAL A C 1
ATOM 4070 O O . VAL A 1 510 ? 30.252 -23.747 -31.311 1.00 85.31 510 VAL A O 1
ATOM 4073 N N . ARG A 1 511 ? 30.606 -21.858 -32.470 1.00 83.25 511 ARG A N 1
ATOM 4074 C CA . ARG A 1 511 ? 29.490 -21.120 -31.855 1.00 83.25 511 ARG A CA 1
ATOM 4075 C C . ARG A 1 511 ? 28.129 -21.646 -32.295 1.00 83.25 511 ARG A C 1
ATOM 4077 O O . ARG A 1 511 ? 27.308 -21.921 -31.429 1.00 83.25 511 ARG A O 1
ATOM 4084 N N . THR A 1 512 ? 27.924 -21.856 -33.592 1.00 83.44 512 THR A N 1
ATOM 4085 C CA . THR A 1 512 ? 26.665 -22.407 -34.126 1.00 83.44 512 THR A CA 1
ATOM 4086 C C . THR A 1 512 ? 26.376 -23.808 -33.581 1.00 83.44 512 THR A C 1
ATOM 4088 O O . THR A 1 512 ? 25.228 -24.123 -33.265 1.00 83.44 512 THR A O 1
ATOM 4091 N N . PHE A 1 513 ? 27.410 -24.629 -33.357 1.00 85.38 513 PHE A N 1
ATOM 4092 C CA . PHE A 1 513 ? 27.255 -25.930 -32.702 1.00 85.38 513 PHE A CA 1
ATOM 4093 C C . PHE A 1 513 ? 26.828 -25.805 -31.230 1.00 85.38 513 PHE A C 1
ATOM 4095 O O . PHE A 1 513 ? 25.928 -26.517 -30.782 1.00 85.38 513 PHE A O 1
ATOM 4102 N N . LYS A 1 514 ? 27.417 -24.863 -30.476 1.00 81.06 514 LYS A N 1
ATOM 4103 C CA . LYS A 1 514 ? 26.981 -24.556 -29.101 1.00 81.06 514 LYS A CA 1
ATOM 4104 C C . LYS A 1 514 ? 25.538 -24.049 -29.060 1.00 81.06 514 LYS A C 1
ATOM 4106 O O . LYS A 1 514 ? 24.770 -24.518 -28.228 1.00 81.06 514 LYS A O 1
ATOM 4111 N N . ASP A 1 515 ? 25.146 -23.188 -29.997 1.00 78.50 515 ASP A N 1
ATOM 4112 C CA . ASP A 1 515 ? 23.768 -22.697 -30.094 1.00 78.50 515 ASP A CA 1
ATOM 4113 C C . ASP A 1 515 ? 22.765 -23.830 -30.362 1.00 78.50 515 ASP A C 1
ATOM 4115 O O . ASP A 1 515 ? 21.675 -23.832 -29.792 1.00 78.50 515 ASP A O 1
ATOM 4119 N N . CYS A 1 516 ? 23.133 -24.817 -31.188 1.00 81.69 516 CYS A N 1
ATOM 4120 C CA . CYS A 1 516 ? 22.305 -26.002 -31.434 1.00 81.69 516 CYS A CA 1
ATOM 4121 C C . CYS A 1 516 ? 22.136 -26.855 -30.170 1.00 81.69 516 CYS A C 1
ATOM 4123 O O . CYS A 1 516 ? 21.027 -27.302 -29.872 1.00 81.69 516 CYS A O 1
ATOM 4125 N N . ILE A 1 517 ? 23.214 -27.054 -29.404 1.00 80.12 517 ILE A N 1
ATOM 4126 C CA . ILE A 1 517 ? 23.163 -27.763 -28.117 1.00 80.12 517 ILE A CA 1
ATOM 4127 C C . ILE A 1 517 ? 22.259 -27.013 -27.130 1.00 80.12 517 ILE A C 1
ATOM 4129 O O . ILE A 1 517 ? 21.435 -27.630 -26.451 1.00 80.12 517 ILE A O 1
ATOM 4133 N N . ASP A 1 518 ? 22.370 -25.689 -27.068 1.00 73.00 518 ASP A N 1
ATOM 4134 C CA . ASP A 1 518 ? 21.547 -24.863 -26.186 1.00 73.00 518 ASP A CA 1
ATOM 4135 C C . ASP A 1 518 ? 20.068 -24.897 -26.598 1.00 73.00 518 ASP A C 1
ATOM 4137 O O . ASP A 1 518 ? 19.195 -25.051 -25.739 1.00 73.00 518 ASP A O 1
ATOM 4141 N N . ALA A 1 519 ? 19.765 -24.857 -27.900 1.00 78.75 519 ALA A N 1
ATOM 4142 C CA . ALA A 1 519 ? 18.406 -25.003 -28.423 1.00 78.75 519 ALA A CA 1
ATOM 4143 C C . ALA A 1 519 ? 17.792 -26.373 -28.079 1.00 78.75 519 ALA A C 1
ATOM 4145 O O . ALA A 1 519 ? 16.615 -26.455 -27.717 1.00 78.75 519 ALA A O 1
ATOM 4146 N N . GLN A 1 520 ? 18.591 -27.446 -28.128 1.00 77.88 520 GLN A N 1
ATOM 4147 C CA . GLN A 1 520 ? 18.160 -28.789 -27.728 1.00 77.88 520 GLN A CA 1
ATOM 4148 C C . GLN A 1 520 ? 17.899 -28.897 -26.219 1.00 77.88 520 GLN A C 1
ATOM 4150 O O . GLN A 1 520 ? 16.902 -29.492 -25.813 1.00 77.88 520 GLN A O 1
ATOM 4155 N N . ARG A 1 521 ? 18.756 -28.305 -25.376 1.00 69.00 521 ARG A N 1
ATOM 4156 C CA . ARG A 1 521 ? 18.614 -28.353 -23.907 1.00 69.00 521 ARG A CA 1
ATOM 4157 C C . ARG A 1 521 ? 17.436 -27.531 -23.386 1.00 69.00 521 ARG A C 1
ATOM 4159 O O . ARG A 1 521 ? 16.816 -27.911 -22.396 1.00 69.00 521 ARG A O 1
ATOM 4166 N N . THR A 1 522 ? 17.145 -26.398 -24.020 1.00 63.22 522 THR A N 1
ATOM 4167 C CA . THR A 1 522 ? 16.139 -25.424 -23.551 1.00 63.22 522 THR A CA 1
ATOM 4168 C C . THR A 1 522 ? 14.761 -25.610 -24.189 1.00 63.22 522 THR A C 1
ATOM 4170 O O . THR A 1 522 ? 13.751 -25.173 -23.626 1.00 63.22 522 THR A O 1
ATOM 4173 N N . GLY A 1 523 ? 14.709 -26.289 -25.337 1.00 71.62 523 GLY A N 1
ATOM 4174 C CA . GLY A 1 523 ? 13.530 -26.394 -26.183 1.00 71.62 523 GLY A CA 1
ATOM 4175 C C . GLY A 1 523 ? 13.397 -25.181 -27.106 1.00 71.62 523 GLY A C 1
ATOM 4176 O O . GLY A 1 523 ? 13.447 -24.029 -26.669 1.00 71.62 523 GLY A O 1
ATOM 4177 N N . PHE A 1 524 ? 13.160 -25.446 -28.394 1.00 76.12 524 PHE A N 1
ATOM 4178 C CA . PHE A 1 524 ? 13.223 -24.444 -29.464 1.00 76.12 524 PHE A CA 1
ATOM 4179 C C . PHE A 1 524 ? 12.362 -23.197 -29.211 1.00 76.12 524 PHE A C 1
ATOM 4181 O O . PHE A 1 524 ? 12.809 -22.080 -29.443 1.00 76.12 524 PHE A O 1
ATOM 4188 N N . SER A 1 525 ? 11.147 -23.362 -28.678 1.00 73.12 525 SER A N 1
ATOM 4189 C CA . SER A 1 525 ? 10.245 -22.232 -28.419 1.00 73.12 525 SER A CA 1
ATOM 4190 C C . SER A 1 525 ? 10.798 -21.258 -27.372 1.00 73.12 525 SER A C 1
ATOM 4192 O O . SER A 1 525 ? 10.727 -20.045 -27.561 1.00 73.12 525 SER A O 1
ATOM 4194 N N . ARG A 1 526 ? 11.388 -21.766 -26.284 1.00 68.12 526 ARG A N 1
ATOM 4195 C CA . ARG A 1 526 ? 11.960 -20.917 -25.228 1.00 68.12 526 ARG A CA 1
ATOM 4196 C C . ARG A 1 526 ? 13.276 -20.301 -25.663 1.00 68.12 526 ARG A C 1
ATOM 4198 O O . ARG A 1 526 ? 13.494 -19.123 -25.404 1.00 68.12 526 ARG A O 1
ATOM 4205 N N . TRP A 1 527 ? 14.101 -21.073 -26.365 1.00 77.19 527 TRP A N 1
ATOM 4206 C CA . TRP A 1 527 ? 15.318 -20.581 -27.001 1.00 77.19 527 TRP A CA 1
ATOM 4207 C C . TRP A 1 527 ? 15.026 -19.418 -27.958 1.00 77.19 527 TRP A C 1
ATOM 4209 O O . TRP A 1 527 ? 15.653 -18.366 -27.868 1.00 77.19 527 TRP A O 1
ATOM 4219 N N . TRP A 1 528 ? 14.006 -19.559 -28.809 1.00 78.38 528 TRP A N 1
ATOM 4220 C CA . TRP A 1 528 ? 13.606 -18.519 -29.752 1.00 78.38 528 TRP A CA 1
ATOM 4221 C C . TRP A 1 528 ? 13.051 -17.275 -29.054 1.00 78.38 528 TRP A C 1
ATOM 4223 O O . TRP A 1 528 ? 13.446 -16.160 -29.384 1.00 78.38 528 TRP A O 1
ATOM 4233 N N . ASN A 1 529 ? 12.188 -17.447 -28.048 1.00 69.62 529 ASN A N 1
ATOM 4234 C CA . ASN A 1 529 ? 11.664 -16.324 -27.263 1.00 69.62 529 ASN A CA 1
ATOM 4235 C C . ASN A 1 529 ? 12.783 -15.574 -26.520 1.00 69.62 529 ASN A C 1
ATOM 4237 O O . ASN A 1 529 ? 12.776 -14.347 -26.465 1.00 69.62 529 ASN A O 1
ATOM 4241 N N . SER A 1 530 ? 13.768 -16.313 -26.007 1.00 69.12 530 SER A N 1
ATOM 4242 C CA . SER A 1 530 ? 14.978 -15.792 -25.365 1.00 69.12 530 SER A CA 1
ATOM 4243 C C . SER A 1 530 ? 15.846 -14.974 -26.332 1.00 69.12 530 SER A C 1
ATOM 4245 O O . SER A 1 530 ? 16.283 -13.874 -25.995 1.00 69.12 530 SER A O 1
ATOM 4247 N N . ILE A 1 531 ? 16.048 -15.455 -27.562 1.00 71.50 531 ILE A N 1
ATOM 4248 C CA . ILE A 1 531 ? 16.800 -14.722 -28.590 1.00 71.50 531 ILE A CA 1
ATOM 4249 C C . ILE A 1 531 ? 16.030 -13.490 -29.071 1.00 71.50 531 ILE A C 1
ATOM 4251 O O . ILE A 1 531 ? 16.620 -12.422 -29.209 1.00 71.50 531 ILE A O 1
ATOM 4255 N N . LYS A 1 532 ? 14.714 -13.609 -29.273 1.00 71.06 532 LYS A N 1
ATOM 4256 C CA . LYS A 1 532 ? 13.850 -12.508 -29.720 1.00 71.06 532 LYS A CA 1
ATOM 4257 C C . LYS A 1 532 ? 13.832 -11.334 -28.737 1.00 71.06 532 LYS A C 1
ATOM 4259 O O . LYS A 1 532 ? 13.653 -10.200 -29.169 1.00 71.06 532 LYS A O 1
ATOM 4264 N N . ALA A 1 533 ? 14.041 -11.591 -27.444 1.00 63.06 533 ALA A N 1
ATOM 4265 C CA . ALA A 1 533 ? 14.146 -10.541 -26.432 1.00 63.06 533 ALA A CA 1
ATOM 4266 C C . ALA A 1 533 ? 15.318 -9.572 -26.690 1.00 63.06 533 ALA A C 1
ATOM 4268 O O . ALA A 1 533 ? 15.261 -8.425 -26.259 1.00 63.06 533 ALA A O 1
ATOM 4269 N N . PHE A 1 534 ? 16.348 -10.007 -27.427 1.00 69.94 534 PHE A N 1
ATOM 4270 C CA . PHE A 1 534 ? 17.519 -9.204 -27.771 1.00 69.94 534 PHE A CA 1
ATOM 4271 C C . PHE A 1 534 ? 17.684 -9.149 -29.300 1.00 69.94 534 PHE A C 1
ATOM 4273 O O . PHE A 1 534 ? 18.356 -10.014 -29.870 1.00 69.94 534 PHE A O 1
ATOM 4280 N N . PRO A 1 535 ? 17.103 -8.151 -29.994 1.00 68.38 535 PRO A N 1
ATOM 4281 C CA . PRO A 1 535 ? 17.160 -8.059 -31.457 1.00 68.38 535 PRO A CA 1
ATOM 4282 C C . PRO A 1 535 ? 18.598 -8.026 -32.001 1.00 68.38 535 PRO A C 1
ATOM 4284 O O . PRO A 1 535 ? 18.872 -8.593 -33.057 1.00 68.38 535 PRO A O 1
ATOM 4287 N N . GLU A 1 536 ? 19.548 -7.482 -31.238 1.00 70.81 536 GLU A N 1
ATOM 4288 C CA . GLU A 1 536 ? 20.982 -7.526 -31.548 1.00 70.81 536 GLU A CA 1
ATOM 4289 C C . GLU A 1 536 ? 21.526 -8.958 -31.667 1.00 70.81 536 GLU A C 1
ATOM 4291 O O . GLU A 1 536 ? 22.351 -9.239 -32.534 1.00 70.81 536 GLU A O 1
ATOM 4296 N N . LYS A 1 537 ? 21.043 -9.900 -30.841 1.00 72.06 537 LYS A N 1
ATOM 4297 C CA . LYS A 1 537 ? 21.440 -11.312 -30.936 1.00 72.06 537 LYS A CA 1
ATOM 4298 C C . LYS A 1 537 ? 20.892 -11.949 -32.205 1.00 72.06 537 LYS A C 1
ATOM 4300 O O . LYS A 1 537 ? 21.617 -12.713 -32.833 1.00 72.06 537 LYS A O 1
ATOM 4305 N N . VAL A 1 538 ? 19.653 -11.630 -32.592 1.00 76.88 538 VAL A N 1
ATOM 4306 C CA . VAL A 1 538 ? 19.060 -12.093 -33.862 1.00 76.88 538 VAL A CA 1
ATOM 4307 C C . VAL A 1 538 ? 19.910 -11.610 -35.031 1.00 76.88 538 VAL A C 1
ATOM 4309 O O . VAL A 1 538 ? 20.316 -12.419 -35.864 1.00 76.88 538 VAL A O 1
ATOM 4312 N N . LEU A 1 539 ? 20.243 -10.316 -35.047 1.00 76.56 539 LEU A N 1
ATOM 4313 C CA . LEU A 1 539 ? 21.096 -9.725 -36.072 1.00 76.56 539 LEU A CA 1
ATOM 4314 C C . LEU A 1 539 ? 22.487 -10.368 -36.074 1.00 76.56 539 LEU A C 1
ATOM 4316 O O . LEU A 1 539 ? 23.002 -10.718 -37.128 1.00 76.56 539 LEU A O 1
ATOM 4320 N N . HIS A 1 540 ? 23.067 -10.625 -34.900 1.00 78.19 540 HIS A N 1
ATOM 4321 C CA . HIS A 1 540 ? 24.348 -11.314 -34.796 1.00 78.19 540 HIS A CA 1
ATOM 4322 C C . HIS A 1 540 ? 24.294 -12.744 -35.356 1.00 78.19 540 HIS A C 1
ATOM 4324 O O . HIS A 1 540 ? 25.217 -13.151 -36.057 1.00 78.19 540 HIS A O 1
ATOM 4330 N N . LYS A 1 541 ? 23.223 -13.510 -35.097 1.00 81.25 541 LYS A N 1
ATOM 4331 C CA . LYS A 1 541 ? 23.035 -14.845 -35.697 1.00 81.25 541 LYS A CA 1
ATOM 4332 C C . LYS A 1 541 ? 22.857 -14.764 -37.208 1.00 81.25 541 LYS A C 1
ATOM 4334 O O . LYS A 1 541 ? 23.429 -15.576 -37.926 1.00 81.25 541 LYS A O 1
ATOM 4339 N N . PHE A 1 542 ? 22.131 -13.761 -37.692 1.00 81.12 542 PHE A N 1
ATOM 4340 C CA . PHE A 1 542 ? 22.020 -13.490 -39.121 1.00 81.12 542 PHE A CA 1
ATOM 4341 C C . PHE A 1 542 ? 23.392 -13.185 -39.744 1.00 81.12 542 PHE A C 1
ATOM 4343 O O . PHE A 1 542 ? 23.756 -13.799 -40.742 1.00 81.12 542 PHE A O 1
ATOM 4350 N N . CYS A 1 543 ? 24.218 -12.355 -39.101 1.00 79.81 543 CYS A N 1
ATOM 4351 C CA . CYS A 1 543 ? 25.594 -12.107 -39.531 1.00 79.81 543 CYS A CA 1
ATOM 4352 C C . CYS A 1 543 ? 26.462 -13.375 -39.501 1.00 79.81 543 CYS A C 1
ATOM 4354 O O . CYS A 1 543 ? 27.265 -13.580 -40.403 1.00 79.81 543 CYS A O 1
ATOM 4356 N N . GLN A 1 544 ? 26.301 -14.256 -38.507 1.00 82.12 544 GLN A N 1
ATOM 4357 C CA . GLN A 1 544 ? 27.002 -15.548 -38.473 1.00 82.12 544 GLN A CA 1
ATOM 4358 C C . GLN A 1 544 ? 26.622 -16.431 -39.667 1.00 82.12 544 GLN A C 1
ATOM 4360 O O . GLN A 1 544 ? 27.497 -17.058 -40.261 1.00 82.12 544 GLN A O 1
ATOM 4365 N N . ILE A 1 545 ? 25.340 -16.445 -40.045 1.00 81.31 545 ILE A N 1
ATOM 4366 C CA . ILE A 1 545 ? 24.863 -17.143 -41.243 1.00 81.31 545 ILE A CA 1
ATOM 4367 C C . ILE A 1 545 ? 25.480 -16.514 -42.497 1.00 81.31 545 ILE A C 1
ATOM 4369 O O . ILE A 1 545 ? 26.009 -17.244 -43.326 1.00 81.31 545 ILE A O 1
ATOM 4373 N N . LEU A 1 546 ? 25.514 -15.181 -42.606 1.00 77.00 546 LEU A N 1
ATOM 4374 C CA . LEU A 1 546 ? 26.168 -14.493 -43.726 1.00 77.00 546 LEU A CA 1
ATOM 4375 C C . LEU A 1 546 ? 27.659 -14.835 -43.829 1.00 77.00 546 LEU A C 1
ATOM 4377 O O . LEU A 1 546 ? 28.132 -15.127 -44.922 1.00 77.00 546 LEU A O 1
ATOM 4381 N N . VAL A 1 547 ? 28.389 -14.866 -42.707 1.00 78.00 547 VAL A N 1
ATOM 4382 C CA . VAL A 1 547 ? 29.805 -15.268 -42.675 1.00 78.00 547 VAL A CA 1
ATOM 4383 C C . VAL A 1 547 ? 29.966 -16.717 -43.141 1.00 78.00 547 VAL A C 1
ATOM 4385 O O . VAL A 1 547 ? 30.854 -16.993 -43.943 1.00 78.00 547 VAL A O 1
ATOM 4388 N N . MET A 1 548 ? 29.076 -17.631 -42.744 1.00 77.56 548 MET A N 1
ATOM 4389 C CA . MET A 1 548 ? 29.071 -19.007 -43.264 1.00 77.56 548 MET A CA 1
ATOM 4390 C C . MET A 1 548 ? 28.763 -19.060 -44.769 1.00 77.56 548 MET A C 1
ATOM 4392 O O . MET A 1 548 ? 29.347 -19.872 -45.484 1.00 77.56 548 MET A O 1
ATOM 4396 N N . CYS A 1 549 ? 27.898 -18.170 -45.266 1.00 72.44 549 CYS A N 1
ATOM 4397 C CA . CYS A 1 549 ? 27.581 -18.030 -46.687 1.00 72.44 549 CYS A CA 1
ATOM 4398 C C . CYS A 1 549 ? 28.712 -17.387 -47.508 1.00 72.44 549 CYS A C 1
ATOM 4400 O O . CYS A 1 549 ? 28.721 -17.546 -48.726 1.00 72.44 549 CYS A O 1
ATOM 4402 N N . THR A 1 550 ? 29.697 -16.716 -46.894 1.00 68.62 550 THR A N 1
ATOM 4403 C CA . THR A 1 550 ? 30.821 -16.128 -47.652 1.00 68.62 550 THR A CA 1
ATOM 4404 C C . THR A 1 550 ? 31.686 -17.178 -48.346 1.00 68.62 550 THR A C 1
ATOM 4406 O O . THR A 1 550 ? 32.204 -16.906 -49.424 1.00 68.62 550 THR A O 1
ATOM 4409 N N . VAL A 1 551 ? 31.813 -18.386 -47.787 1.00 66.88 551 VAL A N 1
ATOM 4410 C CA . VAL A 1 551 ? 32.570 -19.480 -48.418 1.00 66.88 551 VAL A CA 1
ATOM 4411 C C . VAL A 1 551 ? 31.947 -19.924 -49.745 1.00 66.88 551 VAL A C 1
ATOM 4413 O O . VAL A 1 551 ? 32.649 -19.864 -50.753 1.00 66.88 551 VAL A O 1
ATOM 4416 N N . PRO A 1 552 ? 30.654 -20.303 -49.815 1.00 62.94 552 PRO A N 1
ATOM 4417 C CA . PRO A 1 552 ? 30.025 -20.634 -51.091 1.00 62.94 552 PRO A CA 1
ATOM 4418 C C . PRO A 1 552 ? 29.916 -19.429 -52.039 1.00 62.94 552 PRO A C 1
ATOM 4420 O O . PRO A 1 552 ? 30.063 -19.612 -53.243 1.00 62.94 552 PRO A O 1
ATOM 4423 N N . LEU A 1 553 ? 29.740 -18.201 -51.530 1.00 59.16 553 LEU A N 1
ATOM 4424 C CA . LEU A 1 553 ? 29.713 -16.989 -52.366 1.00 59.16 553 LEU A CA 1
ATOM 4425 C C . LEU A 1 553 ? 31.071 -16.688 -53.022 1.00 59.16 553 LEU A C 1
ATOM 4427 O O . LEU A 1 553 ? 31.102 -16.291 -54.180 1.00 59.16 553 LEU A O 1
ATOM 4431 N N . ARG A 1 554 ? 32.194 -16.925 -52.330 1.00 61.44 554 ARG A N 1
ATOM 4432 C CA . ARG A 1 554 ? 33.545 -16.762 -52.900 1.00 61.44 554 ARG A CA 1
ATOM 4433 C C . ARG A 1 554 ? 33.891 -17.841 -53.923 1.00 61.44 554 ARG A C 1
ATOM 4435 O O . ARG A 1 554 ? 34.589 -17.552 -54.883 1.00 61.44 554 ARG A O 1
ATOM 4442 N N . VAL A 1 555 ? 33.384 -19.062 -53.747 1.00 57.50 555 VAL A N 1
ATOM 4443 C CA . VAL A 1 555 ? 33.458 -20.111 -54.783 1.00 57.50 555 VAL A CA 1
ATOM 4444 C C . VAL A 1 555 ? 32.591 -19.735 -55.999 1.00 57.50 555 VAL A C 1
ATOM 4446 O O . VAL A 1 555 ? 32.909 -20.103 -57.125 1.00 57.50 555 VAL A O 1
ATOM 4449 N N . GLY A 1 556 ? 31.537 -18.940 -55.782 1.00 54.31 556 GLY A N 1
ATOM 4450 C CA . GLY A 1 556 ? 30.662 -18.386 -56.815 1.00 54.31 556 GLY A CA 1
ATOM 4451 C C . GLY A 1 556 ? 31.242 -17.237 -57.651 1.00 54.31 556 GLY A C 1
ATOM 4452 O O . GLY A 1 556 ? 30.629 -16.905 -58.658 1.00 54.31 556 GLY A O 1
ATOM 4453 N N . CYS A 1 557 ? 32.417 -16.672 -57.326 1.00 50.88 557 CYS A N 1
ATOM 4454 C CA . CYS A 1 557 ? 33.096 -15.668 -58.176 1.00 50.88 557 CYS A CA 1
ATOM 4455 C C . CYS A 1 557 ? 33.474 -16.190 -59.577 1.00 50.88 557 CYS A C 1
ATOM 4457 O O . CYS A 1 557 ? 33.869 -15.412 -60.434 1.00 50.88 557 CYS A O 1
ATOM 4459 N N . TYR A 1 558 ? 33.310 -17.486 -59.844 1.00 49.84 558 TYR A N 1
ATOM 4460 C CA . TYR A 1 558 ? 33.395 -18.053 -61.191 1.00 49.84 558 TYR A CA 1
ATOM 4461 C C . TYR A 1 558 ? 32.152 -17.786 -62.074 1.00 49.84 558 TYR A C 1
ATOM 4463 O O . TYR A 1 558 ? 32.121 -18.243 -63.212 1.00 49.84 558 TYR A O 1
ATOM 4471 N N . LEU A 1 559 ? 31.120 -17.084 -61.579 1.00 49.16 559 LEU A N 1
ATOM 4472 C CA . LEU A 1 559 ? 29.828 -16.883 -62.266 1.00 49.16 559 LEU A CA 1
ATOM 4473 C C . LEU A 1 559 ? 29.553 -15.421 -62.715 1.00 49.16 559 LEU A C 1
ATOM 4475 O O . LEU A 1 559 ? 28.432 -15.123 -63.127 1.00 49.16 559 LEU A O 1
ATOM 4479 N N . ASP A 1 560 ? 30.530 -14.508 -62.625 1.00 45.16 560 ASP A N 1
ATOM 4480 C CA . ASP A 1 560 ? 30.298 -13.056 -62.443 1.00 45.16 560 ASP A CA 1
ATOM 4481 C C . ASP A 1 560 ? 30.021 -12.181 -63.692 1.00 45.16 560 ASP A C 1
ATOM 4483 O O . ASP A 1 560 ? 29.800 -10.982 -63.555 1.00 45.16 560 ASP A O 1
ATOM 4487 N N . ASP A 1 561 ? 29.924 -12.710 -64.914 1.00 39.31 561 ASP A N 1
ATOM 4488 C CA . ASP A 1 561 ? 29.752 -11.815 -66.083 1.00 39.31 561 ASP A CA 1
ATOM 4489 C C . ASP A 1 561 ? 28.310 -11.311 -66.317 1.00 39.31 561 ASP A C 1
ATOM 4491 O O . ASP A 1 561 ? 28.072 -10.457 -67.172 1.00 39.31 561 ASP A O 1
ATOM 4495 N N . THR A 1 562 ? 27.310 -11.781 -65.563 1.00 42.38 562 THR A N 1
ATOM 4496 C CA . THR A 1 562 ? 25.890 -11.440 -65.828 1.00 42.38 562 THR A CA 1
ATOM 4497 C C . THR A 1 562 ? 25.266 -10.435 -64.860 1.00 42.38 562 THR A C 1
ATOM 4499 O O . THR A 1 562 ? 24.241 -9.836 -65.188 1.00 42.38 562 THR A O 1
ATOM 4502 N N . PHE A 1 563 ? 25.874 -10.183 -63.698 1.00 37.66 563 PHE A N 1
ATOM 4503 C CA . PHE A 1 563 ? 25.259 -9.342 -62.662 1.00 37.66 563 PHE A CA 1
ATOM 4504 C C . PHE A 1 563 ? 25.570 -7.840 -62.831 1.00 37.66 563 PHE A C 1
ATOM 4506 O O . PHE A 1 563 ? 24.752 -6.996 -62.463 1.00 37.66 563 PHE A O 1
ATOM 4513 N N . PHE A 1 564 ? 26.700 -7.488 -63.463 1.00 41.34 564 PHE A N 1
ATOM 4514 C CA . PHE A 1 564 ? 27.131 -6.095 -63.676 1.00 41.34 564 PHE A CA 1
ATOM 4515 C C . PHE A 1 564 ? 26.453 -5.379 -64.861 1.00 41.34 564 PHE A C 1
ATOM 4517 O O . PHE A 1 564 ? 26.405 -4.150 -64.899 1.00 41.34 564 PHE A O 1
AT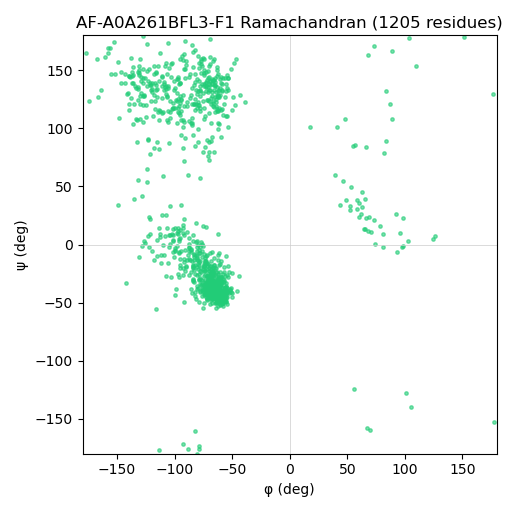OM 4524 N N . VAL A 1 565 ? 25.872 -6.119 -65.812 1.00 41.09 565 VAL A N 1
ATOM 4525 C CA . VAL A 1 565 ? 25.259 -5.556 -67.035 1.00 41.09 565 VAL A CA 1
ATOM 4526 C C . VAL A 1 565 ? 23.920 -4.852 -66.759 1.00 41.09 565 VAL A C 1
ATOM 4528 O O . VAL A 1 565 ? 23.521 -3.960 -67.504 1.00 41.09 565 VAL A O 1
ATOM 4531 N N . ILE A 1 566 ? 23.239 -5.190 -65.660 1.00 35.66 566 ILE A N 1
ATOM 4532 C CA . ILE A 1 566 ? 21.889 -4.689 -65.349 1.00 35.66 566 ILE A CA 1
ATOM 4533 C C . ILE A 1 566 ? 21.900 -3.242 -64.816 1.00 35.66 566 ILE A C 1
ATOM 4535 O O . ILE A 1 566 ? 20.914 -2.531 -64.973 1.00 35.66 566 ILE A O 1
ATOM 4539 N N . PHE A 1 567 ? 23.012 -2.767 -64.241 1.00 37.09 567 PHE A N 1
ATOM 4540 C CA . PHE A 1 567 ? 23.070 -1.460 -63.563 1.00 37.09 567 PHE A CA 1
ATOM 4541 C C . PHE A 1 567 ? 23.631 -0.298 -64.408 1.00 37.09 567 PHE A C 1
ATOM 4543 O O . PHE A 1 567 ? 23.663 0.833 -63.934 1.00 37.09 567 PHE A O 1
ATOM 4550 N N . LYS A 1 568 ? 24.048 -0.536 -65.659 1.00 37.12 568 LYS A N 1
ATOM 4551 C CA . LYS A 1 568 ? 24.666 0.474 -66.551 1.00 37.12 568 LYS A CA 1
ATOM 4552 C C . LYS A 1 568 ? 23.988 0.542 -67.933 1.00 37.12 568 LYS A C 1
ATOM 4554 O O . LYS A 1 568 ? 24.659 0.637 -68.958 1.00 37.12 568 LYS A O 1
ATOM 4559 N N . SER A 1 569 ? 22.654 0.473 -67.993 1.00 39.25 569 SER A N 1
ATOM 4560 C CA . SER A 1 569 ? 21.915 0.515 -69.270 1.00 39.25 569 SER A CA 1
ATOM 4561 C C . SER A 1 569 ? 21.637 1.930 -69.804 1.00 39.25 569 SER A C 1
ATOM 4563 O O . SER A 1 569 ? 21.602 2.101 -71.020 1.00 39.25 569 SER A O 1
ATOM 4565 N N . CYS A 1 570 ? 21.475 2.948 -68.947 1.00 36.38 570 CYS A N 1
ATOM 4566 C CA . CYS A 1 570 ? 21.066 4.295 -69.388 1.00 36.38 570 CYS A CA 1
ATOM 4567 C C . CYS A 1 570 ? 22.224 5.163 -69.919 1.00 36.38 570 CYS A C 1
ATOM 4569 O O . CYS A 1 570 ? 22.079 5.757 -70.982 1.00 36.38 570 CYS A O 1
ATOM 4571 N N . GLU A 1 571 ? 23.408 5.137 -69.294 1.00 43.50 571 GLU A N 1
ATOM 4572 C CA . GLU A 1 571 ? 24.608 5.840 -69.809 1.00 43.50 571 GLU A CA 1
ATOM 4573 C C . GLU A 1 571 ? 25.047 5.318 -71.189 1.00 43.50 571 GLU A C 1
ATOM 4575 O O . GLU A 1 571 ? 25.577 6.054 -72.020 1.00 43.50 571 GLU A O 1
ATOM 4580 N N . ARG A 1 572 ? 24.796 4.033 -71.465 1.00 38.19 572 ARG A N 1
ATOM 4581 C CA . ARG A 1 572 ? 25.204 3.384 -72.716 1.00 38.19 572 ARG A CA 1
ATOM 4582 C C . ARG A 1 572 ? 24.271 3.711 -73.886 1.00 38.19 572 ARG A C 1
ATOM 4584 O O . ARG A 1 572 ? 24.708 3.667 -75.031 1.00 38.19 572 ARG A O 1
ATOM 4591 N N . ALA A 1 573 ? 23.010 4.056 -73.616 1.00 42.91 573 ALA A N 1
ATOM 4592 C CA . ALA A 1 573 ? 22.057 4.464 -74.648 1.00 42.91 573 ALA A CA 1
ATOM 4593 C C . ALA A 1 573 ? 22.317 5.899 -75.142 1.00 42.91 573 ALA A C 1
ATOM 4595 O O . ALA A 1 573 ? 22.155 6.168 -76.330 1.00 42.91 573 ALA A O 1
ATOM 4596 N N . GLU A 1 574 ? 22.777 6.796 -74.265 1.00 42.91 574 GLU A N 1
ATOM 4597 C CA . GLU A 1 574 ? 23.036 8.204 -74.595 1.00 42.91 574 GLU A CA 1
ATOM 4598 C C . GLU A 1 574 ? 24.338 8.396 -75.397 1.00 42.91 574 GLU A C 1
ATOM 4600 O O . GLU A 1 574 ? 24.359 9.143 -76.377 1.00 42.91 574 GLU A O 1
ATOM 4605 N N . ILE A 1 575 ? 25.395 7.643 -75.062 1.00 50.31 575 ILE A N 1
ATOM 4606 C CA . ILE A 1 575 ? 26.673 7.657 -75.800 1.00 50.31 575 ILE A CA 1
ATOM 4607 C C . ILE A 1 575 ? 26.485 7.103 -77.224 1.00 50.31 575 ILE A C 1
ATOM 4609 O O . ILE A 1 575 ? 26.923 7.720 -78.194 1.00 50.31 575 ILE A O 1
ATOM 4613 N N . VAL A 1 576 ? 25.734 6.004 -77.375 1.00 46.69 576 VAL A N 1
ATOM 4614 C CA . VAL A 1 576 ? 25.451 5.390 -78.686 1.00 46.69 576 VAL A CA 1
ATOM 4615 C C . VAL A 1 576 ? 24.507 6.252 -79.540 1.00 46.69 576 VAL A C 1
ATOM 4617 O O . VAL A 1 576 ? 24.606 6.232 -80.767 1.00 46.69 576 VAL A O 1
ATOM 4620 N N . TYR A 1 577 ? 23.605 7.040 -78.940 1.00 48.66 577 TYR A N 1
ATOM 4621 C CA . TYR A 1 577 ? 22.744 7.965 -79.691 1.00 48.66 577 TYR A CA 1
ATOM 4622 C C . TYR A 1 577 ? 23.519 9.193 -80.204 1.00 48.66 577 TYR A C 1
ATOM 4624 O O . TYR A 1 577 ? 23.273 9.627 -81.334 1.00 48.66 577 TYR A O 1
ATOM 4632 N N . ARG A 1 578 ? 24.491 9.698 -79.421 1.00 46.34 578 ARG A N 1
ATOM 4633 C CA . ARG A 1 578 ? 25.411 10.788 -79.806 1.00 46.34 578 ARG A CA 1
ATOM 4634 C C . ARG A 1 578 ? 26.376 10.387 -80.924 1.00 46.34 578 ARG A C 1
ATOM 4636 O O . ARG A 1 578 ? 26.519 11.141 -81.882 1.00 46.34 578 ARG A O 1
ATOM 4643 N N . GLU A 1 579 ? 26.962 9.190 -80.859 1.00 49.00 579 GLU A N 1
ATOM 4644 C CA . GLU A 1 579 ? 27.870 8.685 -81.907 1.00 49.00 579 GLU A CA 1
ATOM 4645 C C . GLU A 1 579 ? 27.159 8.410 -83.242 1.00 49.00 579 GLU A C 1
ATOM 4647 O O . GLU A 1 579 ? 27.774 8.480 -84.304 1.00 49.00 579 GLU A O 1
ATOM 4652 N N . LYS A 1 580 ? 25.850 8.125 -83.226 1.00 46.84 580 LYS A N 1
ATOM 4653 C CA . LYS A 1 580 ? 25.092 7.777 -84.440 1.00 46.84 580 LYS A CA 1
ATOM 4654 C C . LYS A 1 580 ? 24.534 8.983 -85.211 1.00 46.84 580 LYS A C 1
ATOM 4656 O O . LYS A 1 580 ? 24.102 8.797 -86.346 1.00 46.84 580 LYS A O 1
ATOM 4661 N N . HIS A 1 581 ? 24.527 10.186 -84.624 1.00 51.12 581 HIS A N 1
ATOM 4662 C CA . HIS A 1 581 ? 23.910 11.389 -85.217 1.00 51.12 581 HIS A CA 1
ATOM 4663 C C . HIS A 1 581 ? 24.859 12.587 -85.432 1.00 51.12 581 HIS A C 1
ATOM 4665 O O . HIS A 1 581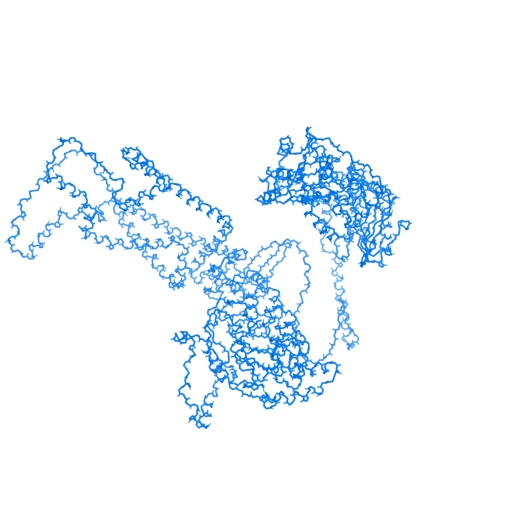 ? 24.367 13.644 -85.809 1.00 51.12 581 HIS A O 1
ATOM 4671 N N . ASN A 1 582 ? 26.183 12.437 -85.263 1.00 43.25 582 ASN A N 1
ATOM 4672 C CA . ASN A 1 582 ? 27.219 13.420 -85.650 1.00 43.25 582 ASN A CA 1
ATOM 4673 C C . ASN A 1 582 ? 26.853 14.901 -85.389 1.00 43.25 582 ASN A C 1
ATOM 4675 O O . ASN A 1 582 ? 26.823 15.722 -86.305 1.00 43.25 582 ASN A O 1
ATOM 4679 N N . TYR A 1 583 ? 26.589 15.251 -84.130 1.00 45.56 583 TYR A N 1
ATOM 4680 C CA . TYR A 1 583 ? 26.497 16.654 -83.720 1.00 45.56 583 TYR A CA 1
ATOM 4681 C C . TYR A 1 583 ? 27.895 17.195 -83.394 1.00 45.56 583 TYR A C 1
ATOM 4683 O O . TYR A 1 583 ? 28.580 16.657 -82.528 1.00 45.56 583 TYR A O 1
ATOM 4691 N N . THR A 1 584 ? 28.310 18.244 -84.103 1.00 47.53 584 THR A N 1
ATOM 4692 C CA . THR A 1 584 ? 29.487 19.070 -83.796 1.00 47.53 584 THR A CA 1
ATOM 4693 C C . THR A 1 584 ? 29.100 20.198 -82.840 1.00 47.53 584 THR A C 1
ATOM 4695 O O . THR A 1 584 ? 28.003 20.736 -82.959 1.00 47.53 584 THR A O 1
ATOM 4698 N N . ASP A 1 585 ? 30.003 20.551 -81.922 1.00 48.41 585 ASP A N 1
ATOM 4699 C CA . ASP A 1 585 ? 29.801 21.402 -80.730 1.00 48.41 585 ASP A CA 1
ATOM 4700 C C . ASP A 1 585 ? 29.367 22.871 -80.958 1.00 48.41 585 ASP A C 1
ATOM 4702 O O . ASP A 1 585 ? 29.293 23.636 -79.998 1.00 48.41 585 ASP A O 1
ATOM 4706 N N . ASP A 1 586 ? 29.013 23.277 -82.176 1.00 42.66 586 ASP A N 1
ATOM 4707 C CA . ASP A 1 586 ? 28.661 24.661 -82.504 1.00 42.66 586 ASP A CA 1
ATOM 4708 C C . ASP A 1 586 ? 27.212 24.771 -83.004 1.00 42.66 586 ASP A C 1
ATOM 4710 O O . ASP A 1 586 ? 26.968 24.793 -84.206 1.00 42.66 586 ASP A O 1
ATOM 4714 N N . GLU A 1 587 ? 26.241 24.849 -82.088 1.00 36.59 587 GLU A N 1
ATOM 4715 C CA . GLU A 1 587 ? 25.041 25.683 -82.258 1.00 36.59 587 GLU A CA 1
ATOM 4716 C C . GLU A 1 587 ? 24.313 25.901 -80.917 1.00 36.59 587 GLU A C 1
ATOM 4718 O O . GLU A 1 587 ? 24.114 25.006 -80.095 1.00 36.59 587 GLU A O 1
ATOM 4723 N N . GLU A 1 588 ? 23.973 27.162 -80.695 1.00 48.34 588 GLU A N 1
ATOM 4724 C CA . GLU A 1 588 ? 23.452 27.770 -79.478 1.00 48.34 588 GLU A CA 1
ATOM 4725 C C . GLU A 1 588 ? 21.993 27.333 -79.193 1.00 48.34 588 GLU A C 1
ATOM 4727 O O . GLU A 1 588 ? 21.165 27.261 -80.097 1.00 48.34 588 GLU A O 1
ATOM 4732 N N . TYR A 1 589 ? 21.655 27.154 -77.906 1.00 41.59 589 TYR A N 1
ATOM 4733 C CA . TYR A 1 589 ? 20.286 27.118 -77.348 1.00 41.59 589 TYR A CA 1
ATOM 4734 C C . TYR A 1 589 ? 19.458 25.807 -77.422 1.00 41.59 589 TYR A C 1
ATOM 4736 O O . TYR A 1 589 ? 18.457 25.709 -78.127 1.00 41.59 589 TYR A O 1
ATOM 4744 N N . ILE A 1 590 ? 19.744 24.864 -76.513 1.00 38.28 590 ILE A N 1
ATOM 4745 C CA . ILE A 1 590 ? 18.698 24.116 -75.785 1.00 38.28 590 ILE A CA 1
ATOM 4746 C C . ILE A 1 590 ? 19.107 24.107 -74.309 1.00 38.28 590 ILE A C 1
ATOM 4748 O O . ILE A 1 590 ? 20.070 23.443 -73.932 1.00 38.28 590 ILE A O 1
ATOM 4752 N N . GLU A 1 591 ? 18.400 24.860 -73.462 1.00 38.72 591 GLU A N 1
ATOM 4753 C CA . GLU A 1 591 ? 18.496 24.684 -72.010 1.00 38.72 591 GLU A CA 1
ATOM 4754 C C . GLU A 1 591 ? 18.194 23.210 -71.694 1.00 38.72 591 GLU A C 1
ATOM 4756 O O . GLU A 1 591 ? 17.060 22.752 -71.854 1.00 38.72 591 GLU A O 1
ATOM 4761 N N . ARG A 1 592 ? 19.215 22.452 -71.267 1.00 41.91 592 ARG A N 1
ATOM 4762 C CA . ARG A 1 592 ? 19.032 21.173 -70.574 1.00 41.91 592 ARG A CA 1
ATOM 4763 C C . ARG A 1 592 ? 18.111 21.437 -69.389 1.00 41.91 592 ARG A C 1
ATOM 4765 O O . ARG A 1 592 ? 18.552 21.947 -68.363 1.00 41.91 592 ARG A O 1
ATOM 4772 N N . PHE A 1 593 ? 16.837 21.093 -69.514 1.00 41.81 593 PHE A N 1
ATOM 4773 C CA . PHE A 1 593 ? 16.007 20.920 -68.336 1.00 41.81 593 PHE A CA 1
ATOM 4774 C C . PHE A 1 593 ? 16.328 19.536 -67.765 1.00 41.81 593 PHE A C 1
ATOM 4776 O O . PHE A 1 593 ? 15.717 18.543 -68.154 1.00 41.81 593 PHE A O 1
ATOM 4783 N N . GLU A 1 594 ? 17.332 19.464 -66.887 1.00 48.09 594 GLU A N 1
ATOM 4784 C CA . GLU A 1 594 ? 17.503 18.313 -65.997 1.00 48.09 594 GLU A CA 1
ATOM 4785 C C . GLU A 1 594 ? 16.269 18.251 -65.099 1.00 48.09 594 GLU A C 1
ATOM 4787 O O . GLU A 1 594 ? 15.977 19.172 -64.326 1.00 48.09 594 GLU A O 1
ATOM 4792 N N . ASN A 1 595 ? 15.489 17.183 -65.239 1.00 45.53 595 ASN A N 1
ATOM 4793 C CA . ASN A 1 595 ? 14.362 16.961 -64.355 1.00 45.53 595 ASN A CA 1
ATOM 4794 C C . ASN A 1 595 ? 14.921 16.807 -62.936 1.00 45.53 595 ASN A C 1
ATOM 4796 O O . ASN A 1 595 ? 15.801 15.988 -62.698 1.00 45.53 595 ASN A O 1
ATOM 4800 N N . ILE A 1 596 ? 14.411 17.586 -61.977 1.00 52.12 596 ILE A N 1
ATOM 4801 C CA . ILE A 1 596 ? 14.957 17.626 -60.606 1.00 52.12 596 ILE A CA 1
ATOM 4802 C C . ILE A 1 596 ? 14.965 16.226 -59.947 1.00 52.12 596 ILE A C 1
ATOM 4804 O O . ILE A 1 596 ? 15.760 15.990 -59.030 1.00 52.12 596 ILE A O 1
ATOM 4808 N N . MET A 1 597 ? 14.104 15.306 -60.416 1.00 55.72 597 MET A N 1
ATOM 4809 C CA . MET A 1 597 ? 14.088 13.880 -60.064 1.00 55.72 597 MET A CA 1
ATOM 4810 C C . MET A 1 597 ? 13.800 13.041 -61.324 1.00 55.72 597 MET A C 1
ATOM 4812 O O . MET A 1 597 ? 12.721 13.181 -61.903 1.00 55.72 597 MET A O 1
ATOM 4816 N N . GLU A 1 598 ? 14.748 12.204 -61.759 1.00 52.16 598 GLU A N 1
ATOM 4817 C CA . GLU A 1 598 ? 14.628 11.407 -62.994 1.00 52.16 598 GLU A CA 1
ATOM 4818 C C . GLU A 1 598 ? 13.897 10.073 -62.766 1.00 52.16 598 GLU A C 1
ATOM 4820 O O . GLU A 1 598 ? 13.045 9.700 -63.572 1.00 52.16 598 GLU A O 1
ATOM 4825 N N . ASP A 1 599 ? 14.139 9.410 -61.628 1.00 59.25 599 ASP A N 1
ATOM 4826 C CA . ASP A 1 599 ? 13.544 8.113 -61.280 1.00 59.25 599 ASP A CA 1
ATOM 4827 C C . ASP A 1 599 ? 12.636 8.165 -60.040 1.00 59.25 599 ASP A C 1
ATOM 4829 O O . ASP A 1 599 ? 12.892 8.870 -59.064 1.00 59.25 599 ASP A O 1
ATOM 4833 N N . GLY A 1 600 ? 11.596 7.323 -60.004 1.00 58.78 600 GLY A N 1
ATOM 4834 C CA . GLY A 1 600 ? 10.688 7.223 -58.849 1.00 58.78 600 GLY A CA 1
ATOM 4835 C C . GLY A 1 600 ? 11.371 6.756 -57.552 1.00 58.78 600 GLY A C 1
ATOM 4836 O O . GLY A 1 600 ? 10.958 7.140 -56.459 1.00 58.78 600 GLY A O 1
ATOM 4837 N N . VAL A 1 601 ? 12.440 5.960 -57.656 1.00 57.88 601 VAL A N 1
ATOM 4838 C CA . VAL A 1 601 ? 13.235 5.501 -56.499 1.00 57.88 601 VAL A CA 1
ATOM 4839 C C . VAL A 1 601 ? 14.168 6.604 -56.006 1.00 57.88 601 VAL A C 1
ATOM 4841 O O . VAL A 1 601 ? 14.291 6.814 -54.797 1.00 57.88 601 VAL A O 1
ATOM 4844 N N . GLU A 1 602 ? 14.769 7.351 -56.932 1.00 63.44 602 GLU A N 1
ATOM 4845 C CA . GLU A 1 602 ? 15.577 8.523 -56.610 1.00 63.44 602 GLU A CA 1
ATOM 4846 C C . GLU A 1 602 ? 14.719 9.610 -55.957 1.00 63.44 602 GLU A C 1
ATOM 4848 O O . GLU A 1 602 ? 15.128 10.206 -54.962 1.00 63.44 602 GLU A O 1
ATOM 4853 N N . ALA A 1 603 ? 13.486 9.789 -56.434 1.00 59.16 603 ALA A N 1
ATOM 4854 C CA . ALA A 1 603 ? 12.523 10.705 -55.851 1.00 59.16 603 ALA A CA 1
ATOM 4855 C C . ALA A 1 603 ? 12.211 10.390 -54.383 1.00 59.16 603 ALA A C 1
ATOM 4857 O O . ALA A 1 603 ? 12.227 11.277 -53.528 1.00 59.16 603 ALA A O 1
ATOM 4858 N N . VAL A 1 604 ? 11.984 9.114 -54.063 1.00 67.50 604 VAL A N 1
ATOM 4859 C CA . VAL A 1 604 ? 11.733 8.662 -52.687 1.00 67.50 604 VAL A CA 1
ATOM 4860 C C . VAL A 1 604 ? 12.982 8.811 -51.812 1.00 67.50 604 VAL A C 1
ATOM 4862 O O . VAL A 1 604 ? 12.873 9.267 -50.673 1.00 67.50 604 VAL A O 1
ATOM 4865 N N . MET A 1 605 ? 14.169 8.483 -52.332 1.00 69.44 605 MET A N 1
ATOM 4866 C CA . MET A 1 605 ? 15.437 8.679 -51.617 1.00 69.44 605 MET A CA 1
ATOM 4867 C C . MET A 1 605 ? 15.716 10.157 -51.336 1.00 69.44 605 MET A C 1
ATOM 4869 O O . MET A 1 605 ? 16.032 10.505 -50.201 1.00 69.44 605 MET A O 1
ATOM 4873 N N . ARG A 1 606 ? 15.538 11.042 -52.322 1.00 65.88 606 ARG A N 1
ATOM 4874 C CA . ARG A 1 606 ? 15.719 12.491 -52.157 1.00 65.88 606 ARG A CA 1
ATOM 4875 C C . ARG A 1 606 ? 14.684 13.086 -51.199 1.00 65.88 606 ARG A C 1
ATOM 4877 O O . ARG A 1 606 ? 15.047 13.916 -50.370 1.00 65.88 606 ARG A O 1
ATOM 4884 N N . MET A 1 607 ? 13.432 12.612 -51.212 1.00 68.12 607 MET A N 1
ATOM 4885 C CA . MET A 1 607 ? 12.432 12.975 -50.194 1.00 68.12 607 MET A CA 1
ATOM 4886 C C . MET A 1 607 ? 12.825 12.507 -48.783 1.00 68.12 607 MET A C 1
ATOM 4888 O O . MET A 1 607 ? 12.612 13.236 -47.813 1.00 68.12 607 MET A O 1
ATOM 4892 N N . PHE A 1 608 ? 13.418 11.318 -48.651 1.00 72.56 608 PHE A N 1
ATOM 4893 C CA . PHE A 1 608 ? 13.914 10.809 -47.372 1.00 72.56 608 PHE A CA 1
ATOM 4894 C C . PHE A 1 608 ? 15.113 11.623 -46.864 1.00 72.56 608 PHE A C 1
ATOM 4896 O O . PHE A 1 608 ? 15.096 12.078 -45.723 1.00 72.56 608 PHE A O 1
ATOM 4903 N N . ILE A 1 609 ? 16.102 11.898 -47.717 1.00 70.75 609 ILE A N 1
ATOM 4904 C CA . ILE A 1 609 ? 17.264 12.748 -47.405 1.00 70.75 609 ILE A CA 1
ATOM 4905 C C . ILE A 1 609 ? 16.813 14.160 -46.986 1.00 70.75 609 ILE A C 1
ATOM 4907 O O . ILE A 1 609 ? 17.283 14.699 -45.983 1.00 70.75 609 ILE A O 1
ATOM 4911 N N . MET A 1 610 ? 15.811 14.716 -47.675 1.00 70.50 610 MET A N 1
ATOM 4912 C CA . MET A 1 610 ? 15.196 15.999 -47.327 1.00 70.50 610 MET A CA 1
ATOM 4913 C C . MET A 1 610 ? 14.537 15.977 -45.938 1.00 70.50 610 MET A C 1
ATOM 4915 O O . MET A 1 610 ? 14.639 16.955 -45.202 1.00 70.50 610 MET A O 1
ATOM 4919 N N . SER A 1 611 ? 13.920 14.860 -45.532 1.00 70.75 611 SER A N 1
ATOM 4920 C CA . SER A 1 611 ? 13.365 14.703 -44.177 1.00 70.75 611 SER A CA 1
ATOM 4921 C C . SER A 1 611 ? 14.428 14.538 -43.076 1.00 70.75 611 SER A C 1
ATOM 4923 O O . SER A 1 611 ? 14.139 14.813 -41.913 1.00 70.75 611 SER A O 1
ATOM 4925 N N . VAL A 1 612 ? 15.654 14.125 -43.432 1.00 72.25 612 VAL A N 1
ATOM 4926 C CA . VAL A 1 612 ? 16.795 13.954 -42.508 1.00 72.25 612 VAL A CA 1
ATOM 4927 C C . VAL A 1 612 ? 17.545 15.274 -42.261 1.00 72.25 612 VAL A C 1
ATOM 4929 O O . VAL A 1 612 ? 18.192 15.411 -41.224 1.00 72.25 612 VAL A O 1
ATOM 4932 N N . GLY A 1 613 ? 17.403 16.270 -43.147 1.00 64.56 613 GLY A N 1
ATOM 4933 C CA . GLY A 1 613 ? 17.866 17.645 -42.905 1.00 64.56 613 GLY A CA 1
ATOM 4934 C C . GLY A 1 613 ? 18.799 18.245 -43.962 1.00 64.56 613 GLY A C 1
ATOM 4935 O O . GLY A 1 613 ? 19.300 19.348 -43.759 1.00 64.56 613 GLY A O 1
ATOM 4936 N N . GLU A 1 614 ? 19.026 17.586 -45.100 1.00 71.69 614 GLU A N 1
ATOM 4937 C CA . GLU A 1 614 ? 19.809 18.152 -46.212 1.00 71.69 614 GLU A CA 1
ATOM 4938 C C . GLU A 1 614 ? 18.905 18.890 -47.222 1.00 71.69 614 GLU A C 1
ATOM 4940 O O . GLU A 1 614 ? 18.651 18.429 -48.331 1.00 71.69 614 GLU A O 1
ATOM 4945 N N . PHE A 1 615 ? 18.383 20.060 -46.835 1.00 67.94 615 PHE A N 1
ATOM 4946 C CA . PHE A 1 615 ? 17.442 20.861 -47.647 1.00 67.94 615 PHE A CA 1
ATOM 4947 C C . PHE A 1 615 ? 18.113 21.930 -48.533 1.00 67.94 615 PHE A C 1
ATOM 4949 O O . PHE A 1 615 ? 17.524 22.397 -49.511 1.00 67.94 615 PHE A O 1
ATOM 4956 N N . GLY A 1 616 ? 19.350 22.324 -48.209 1.00 62.41 616 GLY A N 1
ATOM 4957 C CA . GLY A 1 616 ? 20.033 23.462 -48.838 1.00 62.41 616 GLY A CA 1
ATOM 4958 C C . GLY A 1 616 ? 20.351 23.273 -50.325 1.00 62.41 616 GLY A C 1
ATOM 4959 O O . GLY A 1 616 ? 20.206 24.217 -51.100 1.00 62.41 616 GLY A O 1
ATOM 4960 N N . ALA A 1 617 ? 20.732 22.061 -50.738 1.00 61.38 617 ALA A N 1
ATOM 4961 C CA . ALA A 1 617 ? 21.064 21.763 -52.133 1.00 61.38 617 ALA A CA 1
ATOM 4962 C C . ALA A 1 617 ? 19.821 21.803 -53.043 1.00 61.38 617 ALA A C 1
ATOM 4964 O O . ALA A 1 617 ? 19.853 22.396 -54.119 1.00 61.38 617 ALA A O 1
ATOM 4965 N N . LEU A 1 618 ? 18.694 21.250 -52.581 1.00 59.94 618 LEU A N 1
ATOM 4966 C CA . LEU A 1 618 ? 17.450 21.193 -53.353 1.00 59.94 618 LEU A CA 1
ATOM 4967 C C . LEU A 1 618 ? 16.760 22.565 -53.444 1.00 59.94 618 LEU A C 1
ATOM 4969 O O . LEU A 1 618 ? 16.303 22.949 -54.517 1.00 59.94 618 LEU A O 1
ATOM 4973 N N . TYR A 1 619 ? 16.710 23.327 -52.342 1.00 64.38 619 TYR A N 1
ATOM 4974 C CA . TYR A 1 619 ? 16.099 24.664 -52.319 1.00 64.38 619 TYR A CA 1
ATOM 4975 C C . TYR A 1 619 ? 16.852 25.657 -53.212 1.00 64.38 619 TYR A C 1
ATOM 4977 O O . TYR A 1 619 ? 16.227 26.472 -53.891 1.00 64.38 619 TYR A O 1
ATOM 4985 N N . LYS A 1 620 ? 18.189 25.566 -53.250 1.00 63.38 620 LYS A N 1
ATOM 4986 C CA . LYS A 1 620 ? 19.029 26.389 -54.127 1.00 63.38 620 LYS A CA 1
ATOM 4987 C C . LYS A 1 620 ? 18.722 26.110 -55.603 1.00 63.38 620 LYS A C 1
ATOM 4989 O O . LYS A 1 620 ? 18.412 27.049 -56.332 1.00 63.38 620 LYS A O 1
ATOM 4994 N N . ASN A 1 621 ? 18.647 24.834 -55.984 1.00 61.84 621 ASN A N 1
ATOM 4995 C CA . ASN A 1 621 ? 18.298 24.416 -57.346 1.00 61.84 621 ASN A CA 1
ATOM 4996 C C . ASN A 1 621 ? 16.846 24.793 -57.727 1.00 61.84 621 ASN A C 1
ATOM 4998 O O . ASN A 1 621 ? 16.581 25.205 -58.852 1.00 61.84 621 ASN A O 1
ATOM 5002 N N . LEU A 1 622 ? 15.895 24.738 -56.782 1.00 60.66 622 LEU A N 1
ATOM 5003 C CA . LEU A 1 622 ? 14.504 25.192 -56.975 1.00 60.66 622 LEU A CA 1
ATOM 5004 C C . LEU A 1 622 ? 14.369 26.717 -57.124 1.00 60.66 622 LEU A C 1
ATOM 5006 O O . LEU A 1 622 ? 13.420 27.192 -57.750 1.00 60.66 622 LEU A O 1
ATOM 5010 N N . ASN A 1 623 ? 15.276 27.496 -56.529 1.00 61.09 623 ASN A N 1
ATOM 5011 C CA . ASN A 1 623 ? 15.239 28.958 -56.568 1.00 61.09 623 ASN A CA 1
ATOM 5012 C C . ASN A 1 623 ? 15.869 29.542 -57.843 1.00 61.09 623 ASN A C 1
ATOM 5014 O O . ASN A 1 623 ? 15.534 30.663 -58.221 1.00 61.09 623 ASN A O 1
ATOM 5018 N N . GLU A 1 624 ? 16.739 28.781 -58.509 1.00 58.03 624 GLU A N 1
ATOM 5019 C CA . GLU A 1 624 ? 17.394 29.154 -59.771 1.00 58.03 624 GLU A CA 1
ATOM 5020 C C . GLU A 1 624 ? 16.512 28.871 -61.013 1.00 58.03 624 GLU A C 1
ATOM 5022 O O . GLU A 1 624 ? 16.807 29.346 -62.108 1.00 58.03 624 GLU A O 1
ATOM 5027 N N . CYS A 1 625 ? 15.372 28.183 -60.854 1.00 53.78 625 CYS A N 1
ATOM 5028 C CA . CYS A 1 625 ? 14.469 27.817 -61.950 1.00 53.78 625 CYS A CA 1
ATOM 5029 C C . CYS A 1 625 ? 13.512 28.966 -62.362 1.00 53.78 625 CYS A C 1
ATOM 5031 O O . CYS A 1 625 ? 12.694 29.433 -61.565 1.00 53.78 625 CYS A O 1
ATOM 5033 N N . LYS A 1 626 ? 13.564 29.395 -63.634 1.00 51.94 626 LYS A N 1
ATOM 5034 C CA . LYS A 1 626 ? 12.789 30.516 -64.223 1.00 51.94 626 LYS A CA 1
ATOM 5035 C C . LYS A 1 626 ? 11.472 30.094 -64.916 1.00 51.94 626 LYS A C 1
ATOM 5037 O O . LYS A 1 626 ? 11.065 30.707 -65.898 1.00 51.94 626 LYS A O 1
ATOM 5042 N N . SER A 1 627 ? 10.776 29.063 -64.423 1.00 56.97 627 SER A N 1
ATOM 5043 C CA . SER A 1 627 ? 9.494 28.602 -64.999 1.00 56.97 627 SER A CA 1
ATOM 5044 C C . SER A 1 627 ? 8.260 29.060 -64.199 1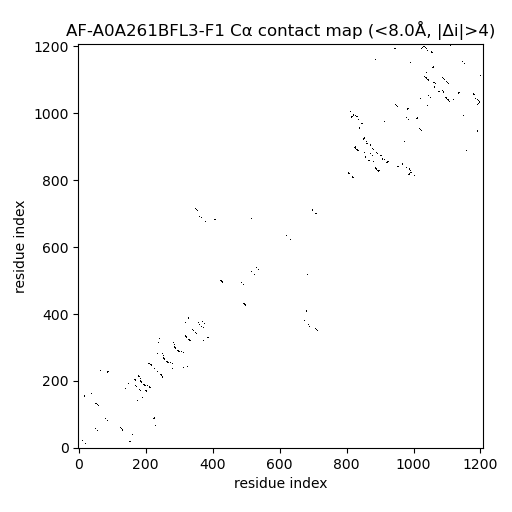.00 56.97 627 SER A C 1
ATOM 5046 O O . SER A 1 627 ? 8.328 29.298 -62.992 1.00 56.97 627 SER A O 1
ATOM 5048 N N . SER A 1 628 ? 7.091 29.127 -64.853 1.00 55.09 628 SER A N 1
ATOM 5049 C CA . SER A 1 628 ? 5.802 29.516 -64.239 1.00 55.09 628 SER A CA 1
ATOM 5050 C C . SER A 1 628 ? 5.311 28.570 -63.120 1.00 55.09 628 SER A C 1
ATOM 5052 O O . SER A 1 628 ? 4.333 28.893 -62.444 1.00 55.09 628 SER A O 1
ATOM 5054 N N . ILE A 1 629 ? 5.958 27.415 -62.916 1.00 55.75 629 ILE A N 1
ATOM 5055 C CA . ILE A 1 629 ? 5.582 26.384 -61.928 1.00 55.75 629 ILE A CA 1
ATOM 5056 C C . ILE A 1 629 ? 6.366 26.550 -60.609 1.00 55.75 629 ILE A C 1
ATOM 5058 O O . ILE A 1 629 ? 5.924 26.094 -59.554 1.00 55.75 629 ILE A O 1
ATOM 5062 N N . ALA A 1 630 ? 7.478 27.295 -60.621 1.00 57.41 630 ALA A N 1
ATOM 5063 C CA . ALA A 1 630 ? 8.306 27.572 -59.445 1.00 57.41 630 ALA A CA 1
ATOM 5064 C C . ALA A 1 630 ? 7.543 28.096 -58.201 1.00 57.41 630 ALA A C 1
ATOM 5066 O O . ALA A 1 630 ? 7.829 27.618 -57.098 1.00 57.41 630 ALA A O 1
ATOM 5067 N N . PRO A 1 631 ? 6.559 29.020 -58.298 1.00 63.84 631 PRO A N 1
ATOM 5068 C CA . PRO A 1 631 ? 5.812 29.459 -57.116 1.00 63.84 631 PRO A CA 1
ATOM 5069 C C . PRO A 1 631 ? 4.919 28.356 -56.526 1.00 63.84 631 PRO A C 1
ATOM 5071 O O . PRO A 1 631 ? 4.756 28.304 -55.310 1.00 63.84 631 PRO A O 1
ATOM 5074 N N . GLN A 1 632 ? 4.387 27.442 -57.345 1.00 60.91 632 GLN A N 1
ATOM 5075 C CA . GLN A 1 632 ? 3.561 26.326 -56.867 1.00 60.91 632 GLN A CA 1
ATOM 5076 C C . GLN A 1 632 ? 4.414 25.284 -56.129 1.00 60.91 632 GLN A C 1
ATOM 5078 O O . GLN A 1 632 ? 4.053 24.860 -55.032 1.00 60.91 632 GLN A O 1
ATOM 5083 N N . SER A 1 633 ? 5.592 24.941 -56.661 1.00 62.53 633 SER A N 1
ATOM 5084 C CA . SER A 1 633 ? 6.530 24.014 -56.010 1.00 62.53 633 SER A CA 1
ATOM 5085 C C . SER A 1 633 ? 7.071 24.552 -54.680 1.00 62.53 633 SER A C 1
ATOM 5087 O O . SER A 1 633 ? 7.228 23.786 -53.732 1.00 62.53 633 SER A O 1
ATOM 5089 N N . LYS A 1 634 ? 7.281 25.873 -54.563 1.00 68.12 634 LYS A N 1
ATOM 5090 C CA . LYS A 1 634 ? 7.660 26.530 -53.296 1.00 68.12 634 LYS A CA 1
ATOM 5091 C C . LYS A 1 634 ? 6.566 26.410 -52.229 1.00 68.12 634 LYS A C 1
ATOM 5093 O O . LYS A 1 634 ? 6.878 26.155 -51.070 1.00 68.12 634 LYS A O 1
ATOM 5098 N N . VAL A 1 635 ? 5.291 26.526 -52.610 1.00 72.62 635 VAL A N 1
ATOM 5099 C CA . VAL A 1 635 ? 4.158 26.317 -51.689 1.00 72.62 635 VAL A CA 1
ATOM 5100 C C . VAL A 1 635 ? 4.072 24.856 -51.236 1.00 72.62 635 VAL A C 1
ATOM 5102 O O . VAL A 1 635 ? 3.901 24.606 -50.045 1.00 72.62 635 VAL A O 1
ATOM 5105 N N . PHE A 1 636 ? 4.248 23.889 -52.145 1.00 72.31 636 PHE A N 1
ATOM 5106 C CA . PHE A 1 636 ? 4.277 22.466 -51.782 1.00 72.31 636 PHE A CA 1
ATOM 5107 C C . PHE A 1 636 ? 5.464 22.105 -50.883 1.00 72.31 636 PHE A C 1
ATOM 5109 O O . PHE A 1 636 ? 5.293 21.314 -49.958 1.00 72.31 636 PHE A O 1
ATOM 5116 N N . PHE A 1 637 ? 6.633 22.710 -51.103 1.00 73.44 637 PHE A N 1
ATOM 5117 C CA . PHE A 1 637 ? 7.807 22.531 -50.248 1.00 73.44 637 PHE A CA 1
ATOM 5118 C C . PHE A 1 637 ? 7.559 23.052 -48.822 1.00 73.44 637 PHE A C 1
ATOM 5120 O O . PHE A 1 637 ? 7.773 22.315 -47.864 1.00 73.44 637 PHE A O 1
ATOM 5127 N N . ILE A 1 638 ? 7.011 24.266 -48.675 1.00 77.38 638 ILE A N 1
ATOM 5128 C CA . ILE A 1 638 ? 6.655 24.837 -47.362 1.00 77.38 638 ILE A CA 1
ATOM 5129 C C . ILE A 1 638 ? 5.583 23.988 -46.662 1.00 77.38 638 ILE A C 1
ATOM 5131 O O . ILE A 1 638 ? 5.665 23.749 -45.458 1.00 77.38 638 ILE A O 1
ATOM 5135 N N . LEU A 1 639 ? 4.581 23.499 -47.402 1.00 78.75 639 LEU A N 1
ATOM 5136 C CA . LEU A 1 639 ? 3.548 22.619 -46.853 1.00 78.75 639 LEU A CA 1
ATOM 5137 C C . LEU A 1 639 ? 4.134 21.275 -46.394 1.00 78.75 639 LEU A C 1
ATOM 5139 O O . LEU A 1 639 ? 3.772 20.787 -45.325 1.00 78.75 639 LEU A O 1
ATOM 5143 N N . PHE A 1 640 ? 5.047 20.688 -47.173 1.00 80.38 640 PHE A N 1
ATOM 5144 C CA . PHE A 1 640 ? 5.753 19.460 -46.812 1.00 80.38 640 PHE A CA 1
ATOM 5145 C C . PHE A 1 640 ? 6.599 19.653 -45.548 1.00 80.38 640 PHE A C 1
ATOM 5147 O O . PHE A 1 640 ? 6.501 18.844 -44.627 1.00 80.38 640 PHE A O 1
ATOM 5154 N N . GLU A 1 641 ? 7.356 20.748 -45.454 1.00 77.56 641 GLU A N 1
ATOM 5155 C CA . GLU A 1 641 ? 8.160 21.084 -44.274 1.00 77.56 641 GLU A CA 1
ATOM 5156 C C . GLU A 1 641 ? 7.281 21.295 -43.030 1.00 77.56 641 GLU A C 1
ATOM 5158 O O . GLU A 1 641 ? 7.571 20.764 -41.955 1.00 77.56 641 GLU A O 1
ATOM 5163 N N . LEU A 1 642 ? 6.141 21.979 -43.172 1.00 82.00 642 LEU A N 1
ATOM 5164 C CA . LEU A 1 642 ? 5.172 22.155 -42.087 1.00 82.00 642 LEU A CA 1
ATOM 5165 C C . LEU A 1 642 ? 4.570 20.814 -41.635 1.00 82.00 642 LEU A C 1
ATOM 5167 O O . LEU A 1 642 ? 4.429 20.568 -40.440 1.00 82.00 642 LEU A O 1
ATOM 5171 N N . ILE A 1 643 ? 4.250 19.908 -42.562 1.00 81.81 643 ILE A N 1
ATOM 5172 C CA . ILE A 1 643 ? 3.726 18.578 -42.220 1.00 81.81 643 ILE A CA 1
ATOM 5173 C C . ILE A 1 643 ? 4.797 17.729 -41.525 1.00 81.81 643 ILE A C 1
ATOM 5175 O O . ILE A 1 643 ? 4.504 17.119 -40.497 1.00 81.81 643 ILE A O 1
ATOM 5179 N N . VAL A 1 644 ? 6.034 17.703 -42.034 1.00 82.19 644 VAL A N 1
ATOM 5180 C CA . VAL A 1 644 ? 7.142 16.944 -41.428 1.00 82.19 644 VAL A CA 1
ATOM 5181 C C . VAL A 1 644 ? 7.455 17.470 -40.028 1.00 82.19 644 VAL A C 1
ATOM 5183 O O . VAL A 1 644 ? 7.575 16.677 -39.094 1.00 82.19 644 VAL A O 1
ATOM 5186 N N . THR A 1 645 ? 7.508 18.790 -39.841 1.00 82.38 645 THR A N 1
ATOM 5187 C CA . THR A 1 645 ? 7.723 19.393 -38.516 1.00 82.38 645 THR A CA 1
ATOM 5188 C C . THR A 1 645 ? 6.575 19.098 -37.551 1.00 82.38 645 THR A C 1
ATOM 5190 O O . THR A 1 645 ? 6.839 18.726 -36.409 1.00 82.38 645 THR A O 1
ATOM 5193 N N . VAL A 1 646 ? 5.312 19.151 -37.991 1.00 83.88 646 VAL A N 1
ATOM 5194 C CA . VAL A 1 646 ? 4.157 18.745 -37.167 1.00 83.88 646 VAL A CA 1
ATOM 5195 C C . VAL A 1 646 ? 4.200 17.250 -36.831 1.00 83.88 646 VAL A C 1
ATOM 5197 O O . VAL A 1 646 ? 3.905 16.874 -35.699 1.00 83.88 646 VAL A O 1
ATOM 5200 N N . MET A 1 647 ? 4.602 16.378 -37.761 1.00 78.50 647 MET A N 1
ATOM 5201 C CA . MET A 1 647 ? 4.756 14.941 -37.497 1.00 78.50 647 MET A CA 1
ATOM 5202 C C . MET A 1 647 ? 5.882 14.649 -36.501 1.00 78.50 647 MET A C 1
ATOM 5204 O O . MET A 1 647 ? 5.685 13.846 -35.587 1.00 78.50 647 MET A O 1
ATOM 5208 N N . LEU A 1 648 ? 7.032 15.316 -36.631 1.00 79.62 648 LEU A N 1
ATOM 5209 C CA . LEU A 1 648 ? 8.142 15.219 -35.680 1.00 79.62 648 LEU A CA 1
ATOM 5210 C C . LEU A 1 648 ? 7.737 15.741 -34.302 1.00 79.62 648 LEU A C 1
ATOM 5212 O O . LEU A 1 648 ? 8.030 15.098 -33.297 1.00 79.62 648 LEU A O 1
ATOM 5216 N N . LEU A 1 649 ? 7.012 16.858 -34.249 1.00 81.50 649 LEU A N 1
ATOM 5217 C CA . LEU A 1 649 ? 6.491 17.424 -33.010 1.00 81.50 649 LEU A CA 1
ATOM 5218 C C . LEU A 1 649 ? 5.459 16.488 -32.366 1.00 81.50 649 LEU A C 1
ATOM 5220 O O . LEU A 1 649 ? 5.535 16.250 -31.167 1.00 81.50 649 LEU A O 1
ATOM 5224 N N . ASN A 1 650 ? 4.571 15.862 -33.142 1.00 77.44 650 ASN A N 1
ATOM 5225 C CA . ASN A 1 650 ? 3.634 14.848 -32.645 1.00 77.44 650 ASN A CA 1
ATOM 5226 C C . ASN A 1 650 ? 4.351 13.591 -32.130 1.00 77.44 650 ASN A C 1
ATOM 5228 O O . ASN A 1 650 ? 3.950 13.034 -31.108 1.00 77.44 650 ASN A O 1
ATOM 5232 N N . LEU A 1 651 ? 5.425 13.154 -32.794 1.00 81.00 651 LEU A N 1
ATOM 5233 C CA . LEU A 1 651 ? 6.255 12.039 -32.334 1.00 81.00 651 LEU A CA 1
ATOM 5234 C C . LEU A 1 651 ? 7.024 12.402 -31.057 1.00 81.00 651 LEU A C 1
ATOM 5236 O O . LEU A 1 651 ? 7.110 11.580 -30.148 1.00 81.00 651 LEU A O 1
ATOM 5240 N N . LEU A 1 652 ? 7.525 13.634 -30.952 1.00 75.50 652 LEU A N 1
ATOM 5241 C CA . LEU A 1 652 ? 8.225 14.136 -29.774 1.00 75.50 652 LEU A CA 1
ATOM 5242 C C . LEU A 1 652 ? 7.270 14.333 -28.596 1.00 75.50 652 LEU A C 1
ATOM 5244 O O . LEU A 1 652 ? 7.614 13.930 -27.491 1.00 75.50 652 LEU A O 1
ATOM 5248 N N . ILE A 1 653 ? 6.055 14.843 -28.825 1.00 77.94 653 ILE A N 1
ATOM 5249 C CA . ILE A 1 653 ? 4.978 14.878 -27.826 1.00 77.94 653 ILE A CA 1
ATOM 5250 C C . ILE A 1 653 ? 4.660 13.451 -27.373 1.00 77.94 653 ILE A C 1
ATOM 5252 O O . ILE A 1 653 ? 4.716 13.170 -26.182 1.00 77.94 653 ILE A O 1
ATOM 5256 N N . ALA A 1 654 ? 4.421 12.514 -28.296 1.00 72.25 654 ALA A N 1
ATOM 5257 C CA . ALA A 1 654 ? 4.126 11.123 -27.949 1.00 72.25 654 ALA A CA 1
ATOM 5258 C C . ALA A 1 654 ? 5.278 10.431 -27.193 1.00 72.25 654 ALA A C 1
ATOM 5260 O O . ALA A 1 654 ? 5.035 9.606 -26.308 1.00 72.25 654 ALA A O 1
ATOM 5261 N N . MET A 1 655 ? 6.531 10.760 -27.522 1.00 70.75 655 MET A N 1
ATOM 5262 C CA . MET A 1 655 ? 7.725 10.257 -26.846 1.00 70.75 655 MET A CA 1
ATOM 5263 C C . MET A 1 655 ? 7.876 10.874 -25.452 1.00 70.75 655 MET A C 1
ATOM 5265 O O . MET A 1 655 ? 8.037 10.124 -24.500 1.00 70.75 655 MET A O 1
ATOM 5269 N N . MET A 1 656 ? 7.744 12.195 -25.315 1.00 71.25 656 MET A N 1
ATOM 5270 C CA . MET A 1 656 ? 7.794 12.936 -24.048 1.00 71.25 656 MET A CA 1
ATOM 5271 C C . MET A 1 656 ? 6.682 12.522 -23.076 1.00 71.25 656 MET A C 1
ATOM 5273 O O . MET A 1 656 ? 6.919 12.372 -21.881 1.00 71.25 656 MET A O 1
ATOM 5277 N N . THR A 1 657 ? 5.460 12.306 -23.571 1.00 64.88 657 THR A N 1
ATOM 5278 C CA . THR A 1 657 ? 4.347 11.822 -22.743 1.00 64.88 657 THR A CA 1
ATOM 5279 C C . THR A 1 657 ? 4.609 10.394 -22.261 1.00 64.88 657 THR A C 1
ATOM 5281 O O . THR A 1 657 ? 4.353 10.080 -21.104 1.00 64.88 657 THR A O 1
ATOM 5284 N N . ARG A 1 658 ? 5.186 9.532 -23.111 1.00 58.16 658 ARG A N 1
ATOM 5285 C CA . ARG A 1 658 ? 5.535 8.153 -22.737 1.00 58.16 658 ARG A CA 1
ATOM 5286 C C . ARG A 1 658 ? 6.778 8.047 -21.862 1.00 58.16 658 ARG A C 1
ATOM 5288 O O . ARG A 1 658 ? 6.845 7.104 -21.086 1.00 58.16 658 ARG A O 1
ATOM 5295 N N . THR A 1 659 ? 7.766 8.933 -21.979 1.00 64.94 659 THR A N 1
ATOM 5296 C CA . THR A 1 659 ? 9.002 8.851 -21.183 1.00 64.94 659 THR A CA 1
ATOM 5297 C C . THR A 1 659 ? 8.726 9.054 -19.701 1.00 64.94 659 THR A C 1
ATOM 5299 O O . THR A 1 659 ? 9.330 8.357 -18.896 1.00 64.94 659 THR A O 1
ATOM 5302 N N . TYR A 1 660 ? 7.782 9.922 -19.327 1.00 57.34 660 TYR A N 1
ATOM 5303 C CA . TYR A 1 660 ? 7.479 10.176 -17.918 1.00 57.34 660 TYR A CA 1
ATOM 5304 C C . TYR A 1 660 ? 6.937 8.934 -17.187 1.00 57.34 660 TYR A C 1
ATOM 5306 O O . TYR A 1 660 ? 7.468 8.554 -16.146 1.00 57.34 660 TYR A O 1
ATOM 5314 N N . GLU A 1 661 ? 5.944 8.250 -17.761 1.00 55.56 661 GLU A N 1
ATOM 5315 C CA . GLU A 1 661 ? 5.408 6.995 -17.206 1.00 55.56 661 GLU A CA 1
ATOM 5316 C C . GLU A 1 661 ? 6.413 5.839 -17.351 1.00 55.56 661 GLU A C 1
ATOM 5318 O O . GLU A 1 661 ? 6.577 5.026 -16.439 1.00 55.56 661 GLU A O 1
ATOM 5323 N N . LYS A 1 662 ? 7.172 5.810 -18.457 1.00 60.03 662 LYS A N 1
ATOM 5324 C CA . LYS A 1 662 ? 8.154 4.754 -18.715 1.00 60.03 662 LYS A CA 1
ATOM 5325 C C . LYS A 1 662 ? 9.382 4.804 -17.827 1.00 60.03 662 LYS A C 1
ATOM 5327 O O . LYS A 1 662 ? 9.964 3.751 -17.651 1.00 60.03 662 LYS A O 1
ATOM 5332 N N . ILE A 1 663 ? 9.835 5.934 -17.278 1.00 61.94 663 ILE A N 1
ATOM 5333 C CA . ILE A 1 663 ? 11.120 5.948 -16.542 1.00 61.94 663 ILE A CA 1
ATOM 5334 C C . ILE A 1 663 ? 11.097 4.970 -15.350 1.00 61.94 663 ILE A C 1
ATOM 5336 O O . ILE A 1 663 ? 12.024 4.173 -15.199 1.00 61.94 663 ILE A O 1
ATOM 5340 N N . ALA A 1 664 ? 10.014 4.935 -14.568 1.00 56.66 664 ALA A N 1
ATOM 5341 C CA . ALA A 1 664 ? 9.877 3.975 -13.466 1.00 56.66 664 ALA A CA 1
ATOM 5342 C C . ALA A 1 664 ? 9.715 2.522 -13.959 1.00 56.66 664 ALA A C 1
ATOM 5344 O O . ALA A 1 664 ? 10.246 1.589 -13.353 1.00 56.66 664 ALA A O 1
ATOM 5345 N N . GLU A 1 665 ? 9.009 2.317 -15.074 1.00 68.44 665 GLU A N 1
ATOM 5346 C CA . GLU A 1 665 ? 8.876 0.998 -15.701 1.00 68.44 665 GLU A CA 1
ATOM 5347 C C . GLU A 1 665 ? 10.203 0.518 -16.307 1.00 68.44 665 GLU A C 1
ATOM 5349 O O . GLU A 1 665 ? 10.525 -0.658 -16.190 1.00 68.44 665 GLU A O 1
ATOM 5354 N N . THR A 1 666 ? 11.022 1.411 -16.867 1.00 75.81 666 THR A N 1
ATOM 5355 C CA . THR A 1 666 ? 12.290 1.085 -17.536 1.00 75.81 666 THR A CA 1
ATOM 5356 C C . THR A 1 666 ? 13.340 0.563 -16.565 1.00 75.81 666 THR A C 1
ATOM 5358 O O . THR A 1 666 ? 14.075 -0.356 -16.918 1.00 75.81 666 THR A O 1
ATOM 5361 N N . GLU A 1 667 ? 13.382 1.062 -15.323 1.00 81.88 667 GLU A N 1
ATOM 5362 C CA . GLU A 1 667 ? 14.255 0.499 -14.286 1.00 81.88 667 GLU A CA 1
ATOM 5363 C C . GLU A 1 667 ? 13.859 -0.952 -13.966 1.00 81.88 667 GLU A C 1
ATOM 5365 O O . GLU A 1 667 ? 14.705 -1.849 -13.909 1.00 81.88 667 GLU A O 1
ATOM 5370 N N . LYS A 1 668 ? 12.558 -1.220 -13.817 1.00 84.06 668 LYS A N 1
ATOM 5371 C CA . LYS A 1 668 ? 12.057 -2.573 -13.540 1.00 84.06 668 LYS A CA 1
ATOM 5372 C C . LYS A 1 668 ? 12.184 -3.496 -14.754 1.00 84.06 668 LYS A C 1
ATOM 5374 O O . LYS A 1 668 ? 12.496 -4.678 -14.607 1.00 84.06 668 LYS A O 1
ATOM 5379 N N . GLU A 1 669 ? 11.996 -2.978 -15.963 1.00 84.94 669 GLU A N 1
ATOM 5380 C CA . GLU A 1 669 ? 12.238 -3.707 -17.208 1.00 84.94 669 GLU A CA 1
ATOM 5381 C C . GLU A 1 669 ? 13.716 -4.060 -17.374 1.00 84.94 669 GLU A C 1
ATOM 5383 O O . GLU A 1 669 ? 14.025 -5.181 -17.786 1.00 84.94 669 GLU A O 1
ATOM 5388 N N . TRP A 1 670 ? 14.626 -3.161 -16.988 1.00 86.31 670 TRP A N 1
ATOM 5389 C CA . TRP A 1 670 ? 16.052 -3.456 -16.908 1.00 86.31 670 TRP A CA 1
ATOM 5390 C C . TRP A 1 670 ? 16.326 -4.603 -15.930 1.00 86.31 670 TRP A C 1
ATOM 5392 O O . TRP A 1 670 ? 16.997 -5.568 -16.304 1.00 86.31 670 TRP A O 1
ATOM 5402 N N . LYS A 1 671 ? 15.741 -4.577 -14.719 1.00 89.12 671 LYS A N 1
ATOM 5403 C CA . LYS A 1 671 ? 15.841 -5.699 -13.762 1.00 89.12 671 LYS A CA 1
ATOM 5404 C C . LYS A 1 671 ? 15.333 -7.012 -14.377 1.00 89.12 671 LYS A C 1
ATOM 5406 O O . LYS A 1 671 ? 15.983 -8.048 -14.224 1.00 89.12 671 LYS A O 1
ATOM 5411 N N . ARG A 1 672 ? 14.231 -6.983 -15.141 1.00 88.62 672 ARG A N 1
ATOM 5412 C CA . ARG A 1 672 ? 13.720 -8.156 -15.877 1.00 88.62 672 ARG A CA 1
ATOM 5413 C C . ARG A 1 672 ? 14.712 -8.658 -16.927 1.00 88.62 672 ARG A C 1
ATOM 5415 O O . ARG A 1 672 ? 14.961 -9.860 -16.983 1.00 88.62 672 ARG A O 1
ATOM 5422 N N . GLN A 1 673 ? 15.286 -7.779 -17.748 1.00 86.12 673 GLN A N 1
ATOM 5423 C CA . GLN A 1 673 ? 16.289 -8.156 -18.754 1.00 86.12 673 GLN A CA 1
ATOM 5424 C C . GLN A 1 673 ? 17.550 -8.738 -18.104 1.00 86.12 673 GLN A C 1
ATOM 5426 O O . GLN A 1 673 ? 18.056 -9.771 -18.543 1.00 86.12 673 GLN A O 1
ATOM 5431 N N . TRP A 1 674 ? 18.023 -8.129 -17.017 1.00 89.12 674 TRP A N 1
ATOM 5432 C CA . TRP A 1 674 ? 19.138 -8.641 -16.226 1.00 89.12 674 TRP A CA 1
ATOM 5433 C C . TRP A 1 674 ? 18.847 -10.043 -15.673 1.00 89.12 674 TRP A C 1
ATOM 5435 O O . TRP A 1 674 ? 19.663 -10.955 -15.824 1.00 89.12 674 TRP A O 1
ATOM 5445 N N . ALA A 1 675 ? 17.644 -10.263 -15.138 1.00 90.56 675 ALA A N 1
ATOM 5446 C CA . ALA A 1 675 ? 17.199 -11.579 -14.695 1.00 90.56 675 ALA A CA 1
ATOM 5447 C C . ALA A 1 675 ? 17.148 -12.602 -15.845 1.00 90.56 675 ALA A C 1
ATOM 5449 O O . ALA A 1 675 ? 17.602 -13.734 -15.674 1.00 90.56 675 ALA A O 1
ATOM 5450 N N . GLN A 1 676 ? 16.666 -12.216 -17.035 1.00 86.75 676 GLN A N 1
ATOM 5451 C CA . GLN A 1 676 ? 16.689 -13.077 -18.227 1.00 86.75 676 GLN A CA 1
ATOM 5452 C C . GLN A 1 676 ? 18.117 -13.502 -18.582 1.00 86.75 676 GLN A C 1
ATOM 5454 O O . GLN A 1 676 ? 18.349 -14.678 -18.856 1.00 86.75 676 GLN A O 1
ATOM 5459 N N . VAL A 1 677 ? 19.087 -12.583 -18.522 1.00 85.25 677 VAL A N 1
ATOM 5460 C CA . VAL A 1 677 ? 20.504 -12.902 -18.754 1.00 85.25 677 VAL A CA 1
ATOM 5461 C C . VAL A 1 677 ? 21.021 -13.899 -17.716 1.00 85.25 677 VAL A C 1
ATOM 5463 O O . VAL A 1 677 ? 21.654 -14.883 -18.097 1.00 85.25 677 VAL A O 1
ATOM 5466 N N . ILE A 1 678 ? 20.718 -13.708 -16.428 1.00 88.94 678 ILE A N 1
ATOM 5467 C CA . ILE A 1 678 ? 21.115 -14.650 -15.367 1.00 88.94 678 ILE A CA 1
ATOM 5468 C C . ILE A 1 678 ? 20.552 -16.048 -15.638 1.00 88.94 678 ILE A C 1
ATOM 5470 O O . ILE A 1 678 ? 21.298 -17.025 -15.582 1.00 88.94 678 ILE A O 1
ATOM 5474 N N . LEU A 1 679 ? 19.263 -16.153 -15.979 1.00 87.00 679 LEU A N 1
ATOM 5475 C CA . LEU A 1 679 ? 18.629 -17.439 -16.278 1.00 87.00 679 LEU A CA 1
ATOM 5476 C C . LEU A 1 679 ? 19.206 -18.102 -17.538 1.00 87.00 679 LEU A C 1
ATOM 5478 O O . LEU A 1 679 ? 19.331 -19.326 -17.581 1.00 87.00 679 LEU A O 1
ATOM 5482 N N . MET A 1 680 ? 19.597 -17.326 -18.552 1.00 79.12 680 MET A N 1
ATOM 5483 C CA . MET A 1 680 ? 20.299 -17.861 -19.727 1.00 79.12 680 MET A CA 1
ATOM 5484 C C . MET A 1 680 ? 21.684 -18.411 -19.359 1.00 79.12 680 MET A C 1
ATOM 5486 O O . MET A 1 680 ? 22.047 -19.508 -19.785 1.00 79.12 680 MET A O 1
ATOM 5490 N N . LEU A 1 681 ? 22.454 -17.685 -18.542 1.00 83.06 681 LEU A N 1
ATOM 5491 C CA . LEU A 1 681 ? 23.766 -18.143 -18.067 1.00 83.06 681 LEU A CA 1
ATOM 5492 C C . LEU A 1 681 ? 23.631 -19.413 -17.213 1.00 83.06 681 LEU A C 1
ATOM 5494 O O . LEU A 1 681 ? 24.407 -20.359 -17.361 1.00 83.06 681 LEU A O 1
ATOM 5498 N N . GLU A 1 682 ? 22.594 -19.481 -16.382 1.00 84.81 682 GLU A N 1
ATOM 5499 C CA . GLU A 1 682 ? 22.268 -20.657 -15.582 1.00 84.81 682 GLU A CA 1
ATOM 5500 C C . GLU A 1 682 ? 21.962 -21.881 -16.456 1.00 84.81 682 GLU A C 1
ATOM 5502 O O . GLU A 1 682 ? 22.491 -22.963 -16.203 1.00 84.81 682 GLU A O 1
ATOM 5507 N N . GLN A 1 683 ? 21.175 -21.713 -17.523 1.00 79.50 683 GLN A N 1
ATOM 5508 C CA . GLN A 1 683 ? 20.858 -22.785 -18.475 1.00 79.50 683 GLN A CA 1
ATOM 5509 C C . GLN A 1 683 ? 22.091 -23.339 -19.194 1.00 79.50 683 GLN A C 1
ATOM 5511 O O . GLN A 1 683 ? 22.144 -24.536 -19.480 1.00 79.50 683 GLN A O 1
ATOM 5516 N N . SER A 1 684 ? 23.090 -22.494 -19.452 1.00 76.50 684 SER A N 1
ATOM 5517 C CA . SER A 1 684 ? 24.337 -22.921 -20.096 1.00 76.50 684 SER A CA 1
ATOM 5518 C C . SER A 1 684 ? 25.263 -23.732 -19.171 1.00 76.50 684 SER A C 1
ATOM 5520 O O . SER A 1 684 ? 26.165 -24.421 -19.651 1.00 76.50 684 SER A O 1
ATOM 5522 N N . SER A 1 685 ? 25.028 -23.699 -17.854 1.00 81.50 685 SER A N 1
ATOM 5523 C CA . SER A 1 685 ? 25.848 -24.382 -16.846 1.00 81.50 685 SER A CA 1
ATOM 5524 C C . SER A 1 685 ? 25.419 -25.838 -16.611 1.00 81.50 685 SER A C 1
ATOM 5526 O O . SER A 1 685 ? 24.234 -26.196 -16.662 1.00 81.50 685 SER A O 1
ATOM 5528 N N . SER A 1 686 ? 26.382 -26.711 -16.301 1.00 84.62 686 SER A N 1
ATOM 5529 C CA . SER A 1 686 ? 26.098 -28.126 -16.017 1.00 84.62 686 SER A CA 1
ATOM 5530 C C . SER A 1 686 ? 25.289 -28.306 -14.718 1.00 84.62 686 SER A C 1
ATOM 5532 O O . SER A 1 686 ? 25.265 -27.431 -13.853 1.00 84.62 686 SER A O 1
ATOM 5534 N N . ALA A 1 687 ? 24.581 -29.434 -14.564 1.00 86.25 687 ALA A N 1
ATOM 5535 C CA . ALA A 1 687 ? 23.729 -29.673 -13.386 1.00 86.25 687 ALA A CA 1
ATOM 5536 C C . ALA A 1 687 ? 24.525 -29.701 -12.065 1.00 86.25 687 ALA A C 1
ATOM 5538 O O . ALA A 1 687 ? 24.062 -29.181 -11.051 1.00 86.25 687 ALA A O 1
ATOM 5539 N N . SER A 1 688 ? 25.746 -30.241 -12.092 1.00 86.44 688 SER A N 1
ATOM 5540 C CA . SER A 1 688 ? 26.655 -30.278 -10.942 1.00 86.44 688 SER A CA 1
ATOM 5541 C C . SER A 1 688 ? 27.157 -28.886 -10.551 1.00 86.44 688 SER A C 1
ATOM 5543 O O . SER A 1 688 ? 27.169 -28.548 -9.368 1.00 86.44 688 SER A O 1
ATOM 5545 N N . GLU A 1 689 ? 27.522 -28.049 -11.526 1.00 86.88 689 GLU A N 1
ATOM 5546 C CA . GLU A 1 689 ? 27.921 -26.655 -11.284 1.00 86.88 689 GLU A CA 1
ATOM 5547 C C . GLU A 1 689 ? 26.766 -25.826 -10.721 1.00 86.88 689 GLU A C 1
ATOM 5549 O O . GLU A 1 689 ? 26.965 -25.052 -9.782 1.00 86.88 689 GLU A O 1
ATOM 5554 N N . ARG A 1 690 ? 25.548 -26.032 -11.238 1.00 89.12 690 ARG A N 1
ATOM 5555 C CA . ARG A 1 690 ? 24.331 -25.395 -10.723 1.00 89.12 690 ARG A CA 1
ATOM 5556 C C . ARG A 1 690 ? 24.084 -25.772 -9.268 1.00 89.12 690 ARG A C 1
ATOM 5558 O O . ARG A 1 690 ? 23.940 -24.883 -8.432 1.00 89.12 690 ARG A O 1
ATOM 5565 N N . LEU A 1 691 ? 24.142 -27.056 -8.928 1.00 88.94 691 LEU A N 1
ATOM 5566 C CA . LEU A 1 691 ? 23.982 -27.502 -7.542 1.00 88.94 691 LEU A CA 1
ATOM 5567 C C . LEU A 1 691 ? 25.062 -26.912 -6.613 1.00 88.94 691 LEU A C 1
ATOM 5569 O O . LEU A 1 691 ? 24.767 -26.463 -5.505 1.00 88.94 691 LEU A O 1
ATOM 5573 N N . LEU A 1 692 ? 26.311 -26.843 -7.082 1.00 89.38 692 LEU A N 1
ATOM 5574 C CA . LEU A 1 692 ? 27.402 -26.228 -6.328 1.00 89.38 692 LEU A CA 1
ATOM 5575 C C . LEU A 1 692 ? 27.187 -24.719 -6.129 1.00 89.38 692 LEU A C 1
ATOM 5577 O O . LEU A 1 692 ? 27.462 -24.206 -5.044 1.00 89.38 692 LEU A O 1
ATOM 5581 N N . SER A 1 693 ? 26.678 -24.006 -7.141 1.00 88.06 693 SER A N 1
ATOM 5582 C CA . SER A 1 693 ? 26.308 -22.593 -7.005 1.00 88.06 693 SER A CA 1
ATOM 5583 C C . SER A 1 693 ? 25.175 -22.396 -5.996 1.00 88.06 693 SER A C 1
ATOM 5585 O O . SER A 1 693 ? 25.322 -21.558 -5.106 1.00 88.06 693 SER A O 1
ATOM 5587 N N . LEU A 1 694 ? 24.133 -23.239 -6.032 1.00 89.81 694 LEU A N 1
ATOM 5588 C CA . LEU A 1 694 ? 23.021 -23.231 -5.078 1.00 89.81 694 LEU A CA 1
ATOM 5589 C C . LEU A 1 694 ? 23.522 -23.351 -3.634 1.00 89.81 694 LEU A C 1
ATOM 5591 O O . LEU A 1 694 ? 23.109 -22.598 -2.752 1.00 89.81 694 LEU A O 1
ATOM 5595 N N . TYR A 1 695 ? 24.475 -24.247 -3.370 1.00 89.25 695 TYR A N 1
ATOM 5596 C CA . TYR A 1 695 ? 25.036 -24.418 -2.028 1.00 89.25 695 TYR A CA 1
ATOM 5597 C C . TYR A 1 695 ? 25.887 -23.246 -1.535 1.00 89.25 695 TYR A C 1
ATOM 5599 O O . TYR A 1 695 ? 26.082 -23.135 -0.324 1.00 89.25 695 TYR A O 1
ATOM 5607 N N . ARG A 1 696 ? 26.377 -22.369 -2.421 1.00 89.75 696 ARG A N 1
ATOM 5608 C CA . ARG A 1 696 ? 27.166 -21.190 -2.025 1.00 89.75 696 ARG A CA 1
ATOM 5609 C C . ARG A 1 696 ? 26.304 -20.071 -1.450 1.00 89.75 696 ARG A C 1
ATOM 5611 O O . ARG A 1 696 ? 26.746 -19.419 -0.507 1.00 89.75 696 ARG A O 1
ATOM 5618 N N . TYR A 1 697 ? 25.102 -19.852 -1.987 1.00 90.56 697 TYR A N 1
ATOM 5619 C CA . TYR A 1 697 ? 24.207 -18.781 -1.525 1.00 90.56 697 TYR A CA 1
ATOM 5620 C C . TYR A 1 697 ? 23.093 -19.251 -0.575 1.00 90.56 697 TYR A C 1
ATOM 5622 O O . TYR A 1 697 ? 22.393 -18.420 -0.000 1.00 90.56 697 TYR A O 1
ATOM 5630 N N . THR A 1 698 ? 22.943 -20.559 -0.341 1.00 90.50 698 THR A N 1
ATOM 5631 C CA . THR A 1 698 ? 21.929 -21.113 0.576 1.00 90.50 698 THR A CA 1
ATOM 5632 C C . THR A 1 698 ? 22.509 -21.643 1.885 1.00 90.50 698 THR A C 1
ATOM 5634 O O . THR A 1 698 ? 23.670 -22.046 1.974 1.00 90.50 698 THR A O 1
ATOM 5637 N N . ARG A 1 699 ? 21.672 -21.696 2.928 1.00 88.12 699 ARG A N 1
ATOM 5638 C CA . ARG A 1 699 ? 22.001 -22.271 4.243 1.00 88.12 699 ARG A CA 1
ATOM 5639 C C . ARG A 1 699 ? 20.913 -23.248 4.704 1.00 88.12 699 ARG A C 1
ATOM 5641 O O . ARG A 1 699 ? 19.758 -23.053 4.348 1.00 88.12 699 ARG A O 1
ATOM 5648 N N . PRO A 1 700 ? 21.238 -24.288 5.492 1.00 85.75 700 PRO A N 1
ATOM 5649 C CA . PRO A 1 700 ? 20.227 -25.199 6.031 1.00 85.75 700 PRO A CA 1
ATOM 5650 C C . PRO A 1 700 ? 19.313 -24.486 7.036 1.00 85.75 700 PRO A C 1
ATOM 5652 O O . PRO A 1 700 ? 19.780 -23.667 7.836 1.00 85.75 700 PRO A O 1
ATOM 5655 N N . ILE A 1 701 ? 18.021 -24.817 7.012 1.00 82.62 701 ILE A N 1
ATOM 5656 C CA . ILE A 1 701 ? 17.024 -24.244 7.921 1.00 82.62 701 ILE A CA 1
ATOM 5657 C C . ILE A 1 701 ? 17.187 -24.849 9.324 1.00 82.62 701 ILE A C 1
ATOM 5659 O O . ILE A 1 701 ? 17.597 -25.999 9.503 1.00 82.62 701 ILE A O 1
ATOM 5663 N N . ARG A 1 702 ? 16.889 -24.056 10.360 1.00 75.19 702 ARG A N 1
ATOM 5664 C CA . ARG A 1 702 ? 16.992 -24.491 11.761 1.00 75.19 702 ARG A CA 1
ATOM 5665 C C . ARG A 1 702 ? 15.926 -25.528 12.143 1.00 75.19 702 ARG A C 1
ATOM 5667 O O . ARG A 1 702 ? 16.235 -26.421 12.930 1.00 75.19 702 ARG A O 1
ATOM 5674 N N . SER A 1 703 ? 14.698 -25.366 11.650 1.00 71.94 703 SER A N 1
ATOM 5675 C CA . SER A 1 703 ? 13.541 -26.231 11.923 1.00 71.94 703 SER A CA 1
ATOM 5676 C C . SER A 1 703 ? 13.663 -27.586 11.216 1.00 71.94 703 SER A C 1
ATOM 5678 O O . SER A 1 703 ? 13.494 -28.624 11.854 1.00 71.94 703 SER A O 1
ATOM 5680 N N . ASP A 1 704 ? 14.049 -27.576 9.938 1.00 74.94 704 ASP A N 1
ATOM 5681 C CA . ASP A 1 704 ? 14.307 -28.762 9.125 1.00 74.94 704 ASP A CA 1
ATOM 5682 C C . ASP A 1 704 ? 15.665 -28.655 8.417 1.00 74.94 704 ASP A C 1
ATOM 5684 O O . ASP A 1 704 ? 15.833 -27.916 7.450 1.00 74.94 704 ASP A O 1
ATOM 5688 N N . LYS A 1 705 ? 16.645 -29.444 8.876 1.00 76.38 705 LYS A N 1
ATOM 5689 C CA . LYS A 1 705 ? 18.001 -29.457 8.301 1.00 76.38 705 LYS A CA 1
ATOM 5690 C C . LYS A 1 705 ? 18.060 -30.045 6.890 1.00 76.38 705 LYS A C 1
ATOM 5692 O O . LYS A 1 705 ? 19.095 -29.912 6.240 1.00 76.38 705 LYS A O 1
ATOM 5697 N N . ARG A 1 706 ? 17.005 -30.735 6.440 1.00 76.56 706 ARG A N 1
ATOM 5698 C CA . ARG A 1 706 ? 16.929 -31.283 5.078 1.00 76.56 706 ARG A CA 1
ATOM 5699 C C . ARG A 1 706 ? 16.596 -30.212 4.050 1.00 76.56 706 ARG A C 1
ATOM 5701 O O . ARG A 1 706 ? 16.919 -30.401 2.886 1.00 76.56 706 ARG A O 1
ATOM 5708 N N . ARG A 1 707 ? 15.972 -29.115 4.481 1.00 79.38 707 ARG A N 1
ATOM 5709 C CA . ARG A 1 707 ? 15.611 -27.986 3.629 1.00 79.38 707 ARG A CA 1
ATOM 5710 C C . ARG A 1 707 ? 16.662 -26.892 3.721 1.00 79.38 707 ARG A C 1
ATOM 5712 O O . ARG A 1 707 ? 17.228 -26.636 4.793 1.00 79.38 707 ARG A O 1
ATOM 5719 N N . ARG A 1 708 ? 16.904 -26.217 2.602 1.00 85.62 708 ARG A N 1
ATOM 5720 C CA . ARG A 1 708 ? 17.760 -25.035 2.548 1.00 85.62 708 ARG A CA 1
ATOM 5721 C C . ARG A 1 708 ? 16.932 -23.775 2.326 1.00 85.62 708 ARG A C 1
ATOM 5723 O O . ARG A 1 708 ? 15.827 -23.798 1.796 1.00 85.62 708 ARG A O 1
ATOM 5730 N N . ALA A 1 709 ? 17.476 -22.664 2.798 1.00 89.75 709 ALA A N 1
ATOM 5731 C CA . ALA A 1 709 ? 16.877 -21.350 2.691 1.00 89.75 709 ALA A CA 1
ATOM 5732 C C . ALA A 1 709 ? 17.904 -20.298 2.288 1.00 89.75 709 ALA A C 1
ATOM 5734 O O . ALA A 1 709 ? 19.099 -20.396 2.596 1.00 89.75 709 ALA A O 1
ATOM 5735 N N . PHE A 1 710 ? 17.396 -19.260 1.639 1.00 92.38 710 PHE A N 1
ATOM 5736 C CA . PHE A 1 710 ? 18.092 -18.006 1.434 1.00 92.38 710 PHE A CA 1
ATOM 5737 C C . PHE A 1 710 ? 17.901 -17.108 2.654 1.00 92.38 710 PHE A C 1
ATOM 5739 O O . PHE A 1 710 ? 16.800 -17.009 3.195 1.00 92.38 710 PHE A O 1
ATOM 5746 N N . VAL A 1 711 ? 18.980 -16.485 3.124 1.00 90.25 711 VAL A N 1
ATOM 5747 C CA . VAL A 1 711 ? 18.972 -15.734 4.381 1.00 90.25 711 VAL A CA 1
ATOM 5748 C C . VAL A 1 711 ? 19.097 -14.245 4.103 1.00 90.25 711 VAL A C 1
ATOM 5750 O O . VAL A 1 711 ? 20.156 -13.782 3.687 1.00 90.25 711 VAL A O 1
ATOM 5753 N N . VAL A 1 712 ? 18.040 -13.510 4.430 1.00 89.75 712 VAL A N 1
ATOM 5754 C CA . VAL A 1 712 ? 17.923 -12.062 4.254 1.00 89.75 712 VAL A CA 1
ATOM 5755 C C . VAL A 1 712 ? 18.056 -11.370 5.605 1.00 89.75 712 VAL A C 1
ATOM 5757 O O . VAL A 1 712 ? 17.460 -11.787 6.605 1.00 89.75 712 VAL A O 1
ATOM 5760 N N . LYS A 1 713 ? 18.855 -10.303 5.656 1.00 88.06 713 LYS A N 1
ATOM 5761 C CA . LYS A 1 713 ? 19.014 -9.470 6.854 1.00 88.06 713 LYS A CA 1
ATOM 5762 C C . LYS A 1 713 ? 18.235 -8.181 6.665 1.00 88.06 713 LYS A C 1
ATOM 5764 O O . LYS A 1 713 ? 18.617 -7.345 5.859 1.00 88.06 713 LYS A O 1
ATOM 5769 N N . GLU A 1 714 ? 17.203 -7.992 7.471 1.00 82.12 714 GLU A N 1
ATOM 5770 C CA . GLU A 1 714 ? 16.330 -6.830 7.379 1.00 82.12 714 GLU A CA 1
ATOM 5771 C C . GLU A 1 714 ? 16.432 -5.980 8.649 1.00 82.12 714 GLU A C 1
ATOM 5773 O O . GLU A 1 714 ? 16.458 -6.502 9.768 1.00 82.12 714 GLU A O 1
ATOM 5778 N N . ARG A 1 715 ? 16.486 -4.654 8.495 1.00 80.69 715 ARG A N 1
ATOM 5779 C CA . ARG A 1 715 ? 16.437 -3.711 9.617 1.00 80.69 715 ARG A CA 1
ATOM 5780 C C . ARG A 1 715 ? 15.012 -3.190 9.767 1.00 80.69 715 ARG A C 1
ATOM 5782 O O . ARG A 1 715 ? 14.590 -2.314 9.024 1.00 80.69 715 ARG A O 1
ATOM 5789 N N . GLN A 1 716 ? 14.299 -3.681 10.770 1.00 68.81 716 GLN A N 1
ATOM 5790 C CA . GLN A 1 716 ? 12.971 -3.193 11.113 1.00 68.81 716 GLN A CA 1
ATOM 5791 C C . GLN A 1 716 ? 13.075 -1.894 11.921 1.00 68.81 716 GLN A C 1
ATOM 5793 O O . GLN A 1 716 ? 13.822 -1.806 12.901 1.00 68.81 716 GLN A O 1
ATOM 5798 N N . GLN A 1 717 ? 12.305 -0.872 11.540 1.00 46.12 717 GLN A N 1
ATOM 5799 C CA . GLN A 1 717 ? 12.035 0.239 12.454 1.00 46.12 717 GLN A CA 1
ATOM 5800 C C . GLN A 1 717 ? 11.276 -0.299 13.680 1.00 46.12 717 GLN A C 1
ATOM 5802 O O . GLN A 1 717 ? 10.497 -1.243 13.529 1.00 46.12 717 GLN A O 1
ATOM 5807 N N . PRO A 1 718 ? 11.480 0.251 14.894 1.00 35.22 718 PRO A N 1
ATOM 5808 C CA . PRO A 1 718 ? 10.803 -0.229 16.093 1.00 35.22 718 PRO A CA 1
ATOM 5809 C C . PRO A 1 718 ? 9.306 0.116 16.043 1.00 35.22 718 PRO A C 1
ATOM 5811 O O . PRO A 1 718 ? 8.845 1.068 16.664 1.00 35.22 718 PRO A O 1
ATOM 5814 N N . GLN A 1 719 ? 8.530 -0.677 15.310 1.00 35.44 719 GLN A N 1
ATOM 5815 C CA . GLN A 1 719 ? 7.087 -0.744 15.456 1.00 35.44 719 GLN A CA 1
ATOM 5816 C C . GLN A 1 719 ? 6.794 -1.724 16.587 1.00 35.44 719 GLN A C 1
ATOM 5818 O O . GLN A 1 719 ? 6.871 -2.942 16.422 1.00 35.44 719 GLN A O 1
ATOM 5823 N N . PHE A 1 720 ? 6.452 -1.199 17.761 1.00 30.84 720 PHE A N 1
ATOM 5824 C CA . PHE A 1 720 ? 5.849 -1.996 18.824 1.00 30.84 720 PHE A CA 1
ATOM 5825 C C . PHE A 1 720 ? 4.421 -2.389 18.410 1.00 30.84 720 PHE A C 1
ATOM 5827 O O . PHE A 1 720 ? 3.445 -1.860 18.932 1.00 30.84 720 PHE A O 1
ATOM 5834 N N . LYS A 1 721 ? 4.276 -3.325 17.464 1.00 27.33 721 LYS A N 1
ATOM 5835 C CA . LYS A 1 721 ? 3.035 -4.092 17.334 1.00 27.33 721 LYS A CA 1
ATOM 5836 C C . LYS A 1 721 ? 3.012 -5.094 18.485 1.00 27.33 721 LYS A C 1
ATOM 5838 O O . LYS A 1 721 ? 3.893 -5.945 18.599 1.00 27.33 721 LYS A O 1
ATOM 5843 N N . LEU A 1 722 ? 2.017 -4.964 19.362 1.00 25.33 722 LEU A N 1
ATOM 5844 C CA . LEU A 1 722 ? 1.656 -5.975 20.354 1.00 25.33 722 LEU A CA 1
ATOM 5845 C C . LEU A 1 722 ? 1.287 -7.264 19.607 1.00 25.33 722 LEU A C 1
ATOM 5847 O O . LEU A 1 722 ? 0.155 -7.453 19.179 1.00 25.33 722 LEU A O 1
ATOM 5851 N N . ILE A 1 723 ? 2.266 -8.144 19.413 1.00 25.88 723 ILE A N 1
ATOM 5852 C CA . ILE A 1 723 ? 2.024 -9.501 18.933 1.00 25.88 723 ILE A CA 1
ATOM 5853 C C . ILE A 1 723 ? 1.424 -10.265 20.115 1.00 25.88 723 ILE A C 1
ATOM 5855 O O . ILE A 1 723 ? 2.119 -10.552 21.093 1.00 25.88 723 ILE A O 1
ATOM 5859 N N . ALA A 1 724 ? 0.128 -10.569 20.040 1.00 24.19 724 ALA A N 1
ATOM 5860 C CA . ALA A 1 724 ? -0.501 -11.533 20.933 1.00 24.19 724 ALA A CA 1
ATOM 5861 C C . ALA A 1 724 ? 0.260 -12.875 20.847 1.00 24.19 724 ALA A C 1
ATOM 5863 O O . ALA A 1 724 ? 0.675 -13.277 19.755 1.00 24.19 724 ALA A O 1
ATOM 5864 N N . PRO A 1 725 ? 0.505 -13.573 21.968 1.00 26.98 725 PRO A N 1
ATOM 5865 C CA . PRO A 1 725 ? 1.265 -14.815 21.947 1.00 26.98 725 PRO A CA 1
ATOM 5866 C C . PRO A 1 725 ? 0.528 -15.876 21.117 1.00 26.98 725 PRO A C 1
ATOM 5868 O O . PRO A 1 725 ? -0.562 -16.310 21.479 1.00 26.98 725 PRO A O 1
ATOM 5871 N N . ARG A 1 726 ? 1.159 -16.299 20.010 1.00 29.92 726 ARG A N 1
ATOM 5872 C CA . ARG A 1 726 ? 0.765 -17.446 19.178 1.00 29.92 726 ARG A CA 1
ATOM 5873 C C . ARG A 1 726 ? 0.476 -18.664 20.068 1.00 29.92 726 ARG A C 1
ATOM 5875 O O . ARG A 1 726 ? 1.363 -19.129 20.789 1.00 29.92 726 ARG A O 1
ATOM 5882 N N . GLY A 1 727 ? -0.751 -19.178 20.002 1.00 27.62 727 GLY A N 1
ATOM 5883 C CA . GLY A 1 727 ? -1.132 -20.451 20.610 1.00 27.62 727 GLY A CA 1
ATOM 5884 C C . GLY A 1 727 ? -0.342 -21.602 19.984 1.00 27.62 727 GLY A C 1
ATOM 5885 O O . GLY A 1 727 ? -0.215 -21.690 18.766 1.00 27.62 727 GLY A O 1
ATOM 5886 N N . LYS A 1 728 ? 0.233 -22.473 20.818 1.00 26.25 728 LYS A N 1
ATOM 5887 C CA . LYS A 1 728 ? 0.823 -23.744 20.373 1.00 26.25 728 LYS A CA 1
ATOM 5888 C C . LYS A 1 728 ? -0.283 -24.786 20.127 1.00 26.25 728 LYS A C 1
ATOM 5890 O O . LYS A 1 728 ? -1.311 -24.723 20.799 1.00 26.25 728 LYS A O 1
ATOM 5895 N N . PRO A 1 729 ? -0.064 -25.757 19.221 1.00 27.30 729 PRO A N 1
ATOM 5896 C CA . PRO A 1 729 ? -1.065 -26.749 18.839 1.00 27.30 729 PRO A CA 1
ATOM 5897 C C . PRO A 1 729 ? -1.339 -27.739 19.977 1.00 27.30 729 PRO A C 1
ATOM 5899 O O . PRO A 1 729 ? -0.417 -28.204 20.652 1.00 27.30 729 PRO A O 1
ATOM 5902 N N . SER A 1 730 ? -2.611 -28.073 20.179 1.00 23.56 730 SER A N 1
ATOM 5903 C CA . SER A 1 730 ? -3.051 -29.120 21.096 1.00 23.56 730 SER A CA 1
ATOM 5904 C C . SER A 1 730 ? -2.938 -30.496 20.433 1.00 23.56 730 SER A C 1
ATOM 5906 O O . SER A 1 730 ? -3.486 -30.753 19.364 1.00 23.56 730 SER A O 1
ATOM 5908 N N . ILE A 1 731 ? -2.220 -31.403 21.093 1.00 25.05 731 ILE A N 1
ATOM 5909 C CA . ILE A 1 731 ? -2.211 -32.835 20.787 1.00 25.05 731 ILE A CA 1
ATOM 5910 C C . ILE A 1 731 ? -3.489 -33.429 21.397 1.00 25.05 731 ILE A C 1
ATOM 5912 O O . ILE A 1 731 ? -3.686 -33.343 22.609 1.00 25.05 731 ILE A O 1
ATOM 5916 N N . ARG A 1 732 ? -4.366 -34.024 20.578 1.00 24.02 732 ARG A N 1
ATOM 5917 C CA . ARG A 1 732 ? -5.478 -34.860 21.063 1.00 24.02 732 ARG A CA 1
ATOM 5918 C C . ARG A 1 732 ? -4.950 -36.251 21.416 1.00 24.02 732 ARG A C 1
ATOM 5920 O O . ARG A 1 732 ? -4.470 -36.960 20.538 1.00 24.02 732 ARG A O 1
ATOM 5927 N N . LEU A 1 733 ? -5.114 -36.649 22.676 1.00 25.78 733 LEU A N 1
ATOM 5928 C CA . LEU A 1 733 ? -5.241 -38.053 23.070 1.00 25.78 733 LEU A CA 1
ATOM 5929 C C . LEU A 1 733 ? -6.733 -38.380 23.209 1.00 25.78 733 LEU A C 1
ATOM 5931 O O . LEU A 1 733 ? -7.538 -37.536 23.600 1.00 25.78 733 LEU A O 1
ATOM 5935 N N . SER A 1 734 ? -7.089 -39.589 22.795 1.00 32.50 734 SER A N 1
ATOM 5936 C CA . SER A 1 734 ? -8.448 -40.097 22.644 1.00 32.50 734 SER A CA 1
ATOM 5937 C C . SER A 1 734 ? -9.146 -40.436 23.966 1.00 32.50 734 SER A C 1
ATOM 5939 O O . SER A 1 734 ? -8.524 -40.975 24.875 1.00 32.50 734 SER A O 1
ATOM 5941 N N . ASN A 1 735 ? -10.472 -40.284 23.914 1.00 30.69 735 ASN A N 1
ATOM 5942 C CA . ASN A 1 735 ? -11.537 -40.951 24.673 1.00 30.69 735 ASN A CA 1
ATOM 5943 C C . ASN A 1 735 ? -11.982 -40.397 26.042 1.00 30.69 735 ASN A C 1
ATOM 5945 O O . ASN A 1 735 ? -11.248 -40.374 27.020 1.00 30.69 735 ASN A O 1
ATOM 5949 N N . ASN A 1 736 ? -13.286 -40.081 26.049 1.00 34.91 736 ASN A N 1
ATOM 5950 C CA . ASN A 1 736 ? -14.279 -40.168 27.123 1.00 34.91 736 ASN A CA 1
ATOM 5951 C C . ASN A 1 736 ? -14.022 -39.439 28.448 1.00 34.91 736 ASN A C 1
ATOM 5953 O O . ASN A 1 736 ? -13.649 -40.061 29.431 1.00 34.91 736 ASN A O 1
ATOM 5957 N N . SER A 1 737 ? -14.401 -38.157 28.497 1.00 25.67 737 SER A N 1
ATOM 5958 C CA . SER A 1 737 ? -15.336 -37.608 29.503 1.00 25.67 737 SER A CA 1
ATOM 5959 C C . SER A 1 737 ? -15.470 -36.092 29.316 1.00 25.67 737 SER A C 1
ATOM 5961 O O . SER A 1 737 ? -14.475 -35.376 29.220 1.00 25.67 737 SER A O 1
ATOM 5963 N N . SER A 1 738 ? -16.705 -35.611 29.238 1.00 28.94 738 SER A N 1
ATOM 5964 C CA . SER A 1 738 ? -17.096 -34.210 29.066 1.00 28.94 738 SER A CA 1
ATOM 5965 C C . SER A 1 738 ? -16.853 -33.370 30.326 1.00 28.94 738 SER A C 1
ATOM 5967 O O . SER A 1 738 ? -17.418 -33.673 31.374 1.00 28.94 738 SER A O 1
ATOM 5969 N N . ILE A 1 739 ? -16.094 -32.273 30.207 1.00 25.06 739 ILE A N 1
ATOM 5970 C CA . ILE A 1 739 ? -16.059 -31.173 31.187 1.00 25.06 739 ILE A CA 1
ATOM 5971 C C . ILE A 1 739 ? -16.123 -29.847 30.419 1.00 25.06 739 ILE A C 1
ATOM 5973 O O . ILE A 1 739 ? -15.267 -29.557 29.584 1.00 25.06 739 ILE A O 1
ATOM 5977 N N . HIS A 1 740 ? -17.151 -29.048 30.704 1.00 25.98 740 HIS A N 1
ATOM 5978 C CA . HIS A 1 740 ? -17.274 -27.670 30.236 1.00 25.98 740 HIS A CA 1
ATOM 5979 C C . HIS A 1 740 ? -16.286 -26.771 30.989 1.00 25.98 740 HIS A C 1
ATOM 5981 O O . HIS A 1 740 ? -16.231 -26.804 32.217 1.00 25.98 740 HIS A O 1
ATOM 5987 N N . VAL A 1 741 ? -15.540 -25.933 30.265 1.00 23.41 741 VAL A N 1
ATOM 5988 C CA . VAL A 1 741 ? -14.697 -24.883 30.854 1.00 23.41 741 VAL A CA 1
ATOM 5989 C C . VAL A 1 741 ? -15.081 -23.544 30.233 1.00 23.41 741 VAL A C 1
ATOM 5991 O O . VAL A 1 741 ? -14.802 -23.290 29.064 1.00 23.41 741 VAL A O 1
ATOM 5994 N N . PHE A 1 742 ? -15.716 -22.686 31.032 1.00 23.70 742 PHE A N 1
ATOM 5995 C CA . PHE A 1 742 ? -15.792 -21.247 30.780 1.00 23.70 742 PHE A CA 1
ATOM 5996 C C . PHE A 1 742 ? -14.486 -20.587 31.244 1.00 23.70 742 PHE A C 1
ATOM 5998 O O . PHE A 1 742 ? -13.937 -20.962 32.280 1.00 23.70 742 PHE A O 1
ATOM 6005 N N . SER A 1 743 ? -13.993 -19.588 30.505 1.00 23.44 743 SER A N 1
ATOM 6006 C CA . SER A 1 743 ? -12.819 -18.800 30.898 1.00 23.44 743 SER A CA 1
ATOM 6007 C C . SER A 1 743 ? -13.127 -17.305 30.867 1.00 23.44 743 SER A C 1
ATOM 6009 O O . SER A 1 743 ? -13.445 -16.748 29.819 1.00 23.44 743 SER A O 1
ATOM 6011 N N . ILE A 1 744 ? -12.989 -16.658 32.027 1.00 25.50 744 ILE A N 1
ATOM 6012 C CA . ILE A 1 744 ? -12.871 -15.206 32.177 1.00 25.50 744 ILE A CA 1
ATOM 6013 C C . ILE A 1 744 ? -11.519 -14.940 32.857 1.00 25.50 744 ILE A C 1
ATOM 6015 O O . ILE A 1 744 ? -11.263 -15.439 33.946 1.00 25.50 744 ILE A O 1
ATOM 6019 N N . LYS A 1 745 ? -10.675 -14.132 32.200 1.00 28.64 745 LYS A N 1
ATOM 6020 C CA . LYS A 1 745 ? -9.476 -13.444 32.726 1.00 28.64 745 LYS A CA 1
ATOM 6021 C C . LYS A 1 745 ? -8.390 -14.311 33.406 1.00 28.64 745 LYS A C 1
ATOM 6023 O O . LYS A 1 745 ? -8.271 -14.344 34.619 1.00 28.64 745 LYS A O 1
ATOM 6028 N N . ASN A 1 746 ? -7.494 -14.863 32.584 1.00 32.69 746 ASN A N 1
ATOM 6029 C CA . ASN A 1 746 ? -6.025 -14.849 32.745 1.00 32.69 746 ASN A CA 1
ATOM 6030 C C . ASN A 1 746 ? -5.353 -15.115 34.120 1.00 32.69 746 ASN A C 1
ATOM 6032 O O . ASN A 1 746 ? -4.249 -14.624 34.340 1.00 32.69 746 ASN A O 1
ATOM 6036 N N . GLU A 1 747 ? -5.897 -15.976 34.981 1.00 26.48 747 GLU A N 1
ATOM 6037 C CA . GLU A 1 747 ? -5.124 -16.669 36.026 1.00 26.48 747 GLU A CA 1
ATOM 6038 C C . GLU A 1 747 ? -5.556 -18.142 36.123 1.00 26.48 747 GLU A C 1
ATOM 6040 O O . GLU A 1 747 ? -6.737 -18.456 36.251 1.00 26.48 747 GLU A O 1
ATOM 6045 N N . VAL A 1 748 ? -4.598 -19.072 36.025 1.00 25.66 748 VAL A N 1
ATOM 6046 C CA . VAL A 1 748 ? -4.856 -20.515 36.164 1.00 25.66 748 VAL A CA 1
ATOM 6047 C C . VAL A 1 748 ? -4.843 -20.869 37.649 1.00 25.66 748 VAL A C 1
ATOM 6049 O O . VAL A 1 748 ? -3.790 -21.166 38.212 1.00 25.66 748 VAL A O 1
ATOM 6052 N N . PHE A 1 749 ? -6.016 -20.877 38.280 1.00 27.03 749 PHE A N 1
ATOM 6053 C CA . PHE A 1 749 ? -6.229 -21.654 39.499 1.00 27.03 749 PHE A CA 1
ATOM 6054 C C . PHE A 1 749 ? -6.597 -23.082 39.095 1.00 27.03 749 PHE A C 1
ATOM 6056 O O . PHE A 1 749 ? -7.682 -23.345 38.581 1.00 27.03 749 PHE A O 1
ATOM 6063 N N . ILE A 1 750 ? -5.680 -24.025 39.316 1.00 31.77 750 ILE A N 1
ATOM 6064 C CA . ILE A 1 750 ? -6.041 -25.444 39.329 1.00 31.77 750 ILE A CA 1
ATOM 6065 C C . ILE A 1 750 ? -6.933 -25.617 40.555 1.00 31.77 750 ILE A C 1
ATOM 6067 O O . ILE A 1 750 ? -6.492 -25.334 41.667 1.00 31.77 750 ILE A O 1
ATOM 6071 N N . ASN A 1 751 ? -8.184 -26.040 40.378 1.00 30.80 751 ASN A N 1
ATOM 6072 C CA . ASN A 1 751 ? -9.044 -26.362 41.509 1.00 30.80 751 ASN A CA 1
ATOM 6073 C C . ASN A 1 751 ? -8.538 -27.675 42.123 1.00 30.80 751 ASN A C 1
ATOM 6075 O O . ASN A 1 751 ? -8.889 -28.771 41.693 1.00 30.80 751 ASN A O 1
ATOM 6079 N N . VAL A 1 752 ? -7.621 -27.548 43.082 1.00 35.19 752 VAL A N 1
ATOM 6080 C CA . VAL A 1 752 ? -6.858 -28.656 43.671 1.00 35.19 752 VAL A CA 1
ATOM 6081 C C . VAL A 1 752 ? -7.749 -29.606 44.496 1.00 35.19 752 VAL A C 1
ATOM 6083 O O . VAL A 1 752 ? -7.308 -30.681 44.893 1.00 35.19 752 VAL A O 1
ATOM 6086 N N . PHE A 1 753 ? -9.026 -29.268 44.704 1.00 38.88 753 PHE A N 1
ATOM 6087 C CA . PHE A 1 753 ? -9.956 -30.027 45.539 1.00 38.88 753 PHE A CA 1
ATOM 6088 C C . PHE A 1 753 ? -10.457 -31.364 44.965 1.00 38.88 753 PHE A C 1
ATOM 6090 O O . PHE A 1 753 ? -11.012 -32.149 45.730 1.00 38.88 753 PHE A O 1
ATOM 6097 N N . SER A 1 754 ? -10.202 -31.677 43.692 1.00 39.19 754 SER A N 1
ATOM 6098 C CA . SER A 1 754 ? -10.671 -32.916 43.039 1.00 39.19 754 SER A CA 1
ATOM 6099 C C . SER A 1 754 ? -9.600 -34.002 42.845 1.00 39.19 754 SER A C 1
ATOM 6101 O O . SER A 1 754 ? -9.898 -35.067 42.312 1.00 39.19 754 SER A O 1
ATOM 6103 N N . LEU A 1 755 ? -8.355 -33.767 43.279 1.00 37.25 755 LEU A N 1
ATOM 6104 C CA . LEU A 1 755 ? -7.265 -34.749 43.176 1.00 37.25 755 LEU A CA 1
ATOM 6105 C C . LEU A 1 755 ? -7.171 -35.640 44.431 1.00 37.25 755 LEU A C 1
ATOM 6107 O O . LEU A 1 755 ? -7.324 -35.098 45.537 1.00 37.25 755 LEU A O 1
ATOM 6111 N N . PRO A 1 756 ? -6.838 -36.944 44.284 1.00 45.66 756 PRO A N 1
ATOM 6112 C CA . PRO A 1 756 ? -6.454 -37.822 45.392 1.00 45.66 756 PRO A CA 1
ATOM 6113 C C . PRO A 1 756 ? -5.309 -37.214 46.218 1.00 45.66 756 PRO A C 1
ATOM 6115 O O . PRO A 1 756 ? -4.408 -36.572 45.666 1.00 45.66 756 PRO A O 1
ATOM 6118 N N . GLU A 1 757 ? -5.343 -37.408 47.537 1.00 45.34 757 GLU A N 1
ATOM 6119 C CA . GLU A 1 757 ? -4.522 -36.683 48.522 1.00 45.34 757 GLU A CA 1
ATOM 6120 C C . GLU A 1 757 ? -3.006 -36.754 48.241 1.00 45.34 757 GLU A C 1
ATOM 6122 O O . GLU A 1 757 ? -2.296 -35.749 48.327 1.00 45.34 757 GLU A O 1
ATOM 6127 N N . GLU A 1 758 ? -2.516 -37.902 47.767 1.00 51.66 758 GLU A N 1
ATOM 6128 C CA . GLU A 1 758 ? -1.098 -38.127 47.453 1.00 51.66 758 GLU A CA 1
ATOM 6129 C C . GLU A 1 758 ? -0.572 -37.261 46.293 1.00 51.66 758 GLU A C 1
ATOM 6131 O O . GLU A 1 758 ? 0.563 -36.768 46.315 1.00 51.66 758 GLU A O 1
ATOM 6136 N N . LEU A 1 759 ? -1.399 -37.029 45.268 1.00 45.66 759 LEU A N 1
ATOM 6137 C CA . LEU A 1 759 ? -1.044 -36.184 44.123 1.00 45.66 759 LEU A CA 1
ATOM 6138 C C . LEU A 1 759 ? -1.061 -34.702 44.506 1.00 45.66 759 LEU A C 1
ATOM 6140 O O . LEU A 1 759 ? -0.255 -33.917 43.998 1.00 45.66 759 LEU A O 1
ATOM 6144 N N . ARG A 1 760 ? -1.920 -34.334 45.461 1.00 47.12 760 ARG A N 1
ATOM 6145 C CA . ARG A 1 760 ? -2.039 -32.979 46.001 1.00 47.12 760 ARG A CA 1
ATOM 6146 C C . ARG A 1 760 ? -0.741 -32.528 46.673 1.00 47.12 760 ARG A C 1
ATOM 6148 O O . ARG A 1 760 ? -0.197 -31.474 46.337 1.00 47.12 760 ARG A O 1
ATOM 6155 N N . VAL A 1 761 ? -0.190 -33.371 47.547 1.00 50.34 761 VAL A N 1
ATOM 6156 C CA . VAL A 1 761 ? 1.054 -33.094 48.286 1.00 50.34 761 VAL A CA 1
ATOM 6157 C C . VAL A 1 761 ? 2.251 -32.951 47.339 1.00 50.34 761 VAL A C 1
ATOM 6159 O O . VAL A 1 761 ? 3.066 -32.038 47.508 1.00 50.34 761 VAL A O 1
ATOM 6162 N N . ARG A 1 762 ? 2.334 -33.782 46.289 1.00 49.97 762 ARG A N 1
ATOM 6163 C CA . ARG A 1 762 ? 3.408 -33.735 45.274 1.00 49.97 762 ARG A CA 1
ATOM 6164 C C . ARG A 1 762 ? 3.389 -32.474 44.407 1.00 49.97 762 ARG A C 1
ATOM 6166 O O . ARG A 1 762 ? 4.452 -31.956 44.055 1.00 49.97 762 ARG A O 1
ATOM 6173 N N . VAL A 1 763 ? 2.207 -31.972 44.052 1.00 47.19 763 VAL A N 1
ATOM 6174 C CA . VAL A 1 763 ? 2.076 -30.746 43.245 1.00 47.19 763 VAL A CA 1
ATOM 6175 C C . VAL A 1 763 ? 2.458 -29.516 44.071 1.00 47.19 763 VAL A C 1
ATOM 6177 O O . VAL A 1 763 ? 3.244 -28.690 43.601 1.00 47.19 763 VAL A O 1
ATOM 6180 N N . TYR A 1 764 ? 2.004 -29.429 45.327 1.00 48.16 764 TYR A N 1
ATOM 6181 C CA . TYR A 1 764 ? 2.376 -28.324 46.217 1.00 48.16 764 TYR A CA 1
ATOM 6182 C C . TYR A 1 764 ? 3.877 -28.292 46.525 1.00 48.16 764 TYR A C 1
ATOM 6184 O O . TYR A 1 764 ? 4.494 -27.227 46.449 1.00 48.16 764 TYR A O 1
ATOM 6192 N N . THR A 1 765 ? 4.502 -29.444 46.786 1.00 49.59 765 THR A N 1
ATOM 6193 C CA . THR A 1 765 ? 5.955 -29.509 47.029 1.00 49.59 765 THR A CA 1
ATOM 6194 C C . THR A 1 765 ? 6.774 -29.127 45.794 1.00 49.59 765 THR A C 1
ATOM 6196 O O . THR A 1 765 ? 7.745 -28.378 45.925 1.00 49.59 765 THR A O 1
ATOM 6199 N N . ARG A 1 766 ? 6.367 -29.538 44.582 1.00 48.69 766 ARG A N 1
ATOM 6200 C CA . ARG A 1 766 ? 7.045 -29.123 43.336 1.00 48.69 766 ARG A CA 1
ATOM 6201 C C . ARG A 1 766 ? 6.884 -27.633 43.034 1.00 48.69 766 ARG A C 1
ATOM 6203 O O . ARG A 1 766 ? 7.863 -26.995 42.643 1.00 48.69 766 ARG A O 1
ATOM 6210 N N . CYS A 1 767 ? 5.700 -27.057 43.243 1.00 44.47 767 CYS A N 1
ATOM 6211 C CA . CYS A 1 767 ? 5.486 -25.619 43.062 1.00 44.47 767 CYS A CA 1
ATOM 6212 C C . CYS A 1 767 ? 6.285 -24.790 44.079 1.00 44.47 767 CYS A C 1
ATOM 6214 O O . CYS A 1 767 ? 6.943 -23.821 43.693 1.00 44.47 767 CYS A O 1
ATOM 6216 N N . ALA A 1 768 ? 6.322 -25.204 45.350 1.00 46.16 768 ALA A N 1
ATOM 6217 C CA . ALA A 1 768 ? 7.109 -24.534 46.385 1.00 46.16 768 ALA A CA 1
ATOM 6218 C C . ALA A 1 768 ? 8.625 -24.604 46.110 1.00 46.16 768 ALA A C 1
ATOM 6220 O O . ALA A 1 768 ? 9.334 -23.607 46.271 1.00 46.16 768 ALA A O 1
ATOM 6221 N N . GLN A 1 769 ? 9.132 -25.744 45.625 1.00 49.53 769 GLN A N 1
ATOM 6222 C CA . GLN A 1 769 ? 10.534 -25.889 45.213 1.00 49.53 769 GLN A CA 1
ATOM 6223 C C . GLN A 1 769 ? 10.871 -25.053 43.966 1.00 49.53 769 GLN A C 1
ATOM 6225 O O . GLN A 1 769 ? 11.932 -24.427 43.917 1.00 49.53 769 GLN A O 1
ATOM 6230 N N . GLY A 1 770 ? 9.967 -24.982 42.983 1.00 46.53 770 GLY A N 1
ATOM 6231 C CA . GLY A 1 770 ? 10.120 -24.129 41.800 1.00 46.53 770 GLY A CA 1
ATOM 6232 C C . GLY A 1 770 ? 10.142 -22.636 42.143 1.00 46.53 770 GLY A C 1
ATOM 6233 O O . GLY A 1 770 ? 10.955 -21.882 41.601 1.00 46.53 770 GLY A O 1
ATOM 6234 N N . HIS A 1 771 ? 9.310 -22.214 43.098 1.00 47.81 771 HIS A N 1
ATOM 6235 C CA . HIS A 1 771 ? 9.277 -20.834 43.576 1.00 47.81 771 HIS A CA 1
ATOM 6236 C C . HIS A 1 771 ? 10.528 -20.481 44.397 1.00 47.81 771 HIS A C 1
ATOM 6238 O O . HIS A 1 771 ? 11.137 -19.440 44.153 1.00 47.81 771 HIS A O 1
ATOM 6244 N N . LYS A 1 772 ? 10.990 -21.370 45.293 1.00 45.94 772 LYS A N 1
ATOM 6245 C CA . LYS A 1 772 ? 12.257 -21.186 46.030 1.00 45.94 772 LYS A CA 1
ATOM 6246 C C . LYS A 1 772 ? 13.467 -21.097 45.093 1.00 45.94 772 LYS A C 1
ATOM 6248 O O . LYS A 1 772 ? 14.309 -20.228 45.297 1.00 45.94 772 LYS A O 1
ATOM 6253 N N . LYS A 1 773 ? 13.525 -21.903 44.023 1.00 50.66 773 LYS A N 1
ATOM 6254 C CA . LYS A 1 773 ? 14.582 -21.802 42.995 1.00 50.66 773 LYS A CA 1
ATOM 6255 C C . LYS A 1 773 ? 14.549 -20.477 42.228 1.00 50.66 773 LYS A C 1
ATOM 6257 O O . LYS A 1 773 ? 15.601 -19.877 42.034 1.00 50.66 773 LYS A O 1
ATOM 6262 N N . ARG A 1 774 ? 13.368 -19.986 41.826 1.00 47.09 774 ARG A N 1
ATOM 6263 C CA . ARG A 1 774 ? 13.235 -18.686 41.133 1.00 47.09 774 ARG A CA 1
ATOM 6264 C C . ARG A 1 774 ? 13.599 -17.494 42.017 1.00 47.09 774 ARG A C 1
ATOM 6266 O O . ARG A 1 774 ? 14.177 -16.533 41.520 1.00 47.09 774 ARG A O 1
ATOM 6273 N N . VAL A 1 775 ? 13.265 -17.547 43.305 1.00 47.91 775 VAL A N 1
ATOM 6274 C CA . VAL A 1 775 ? 13.618 -16.490 44.265 1.00 47.91 775 VAL A CA 1
ATOM 6275 C C . VAL A 1 775 ? 15.115 -16.530 44.589 1.00 47.91 775 VAL A C 1
ATOM 6277 O O . VAL A 1 775 ? 15.755 -15.485 44.563 1.00 47.91 775 VAL A O 1
ATOM 6280 N N . SER A 1 776 ? 15.701 -17.721 44.759 1.00 44.62 776 SER A N 1
ATOM 6281 C CA . SER A 1 776 ? 17.152 -17.912 44.933 1.00 44.62 776 SER A CA 1
ATOM 6282 C C . SER A 1 776 ? 17.970 -17.446 43.716 1.00 44.62 776 SER A C 1
ATOM 6284 O O . SER A 1 776 ? 19.011 -16.817 43.885 1.00 44.62 776 SER A O 1
ATOM 6286 N N . GLN A 1 777 ? 17.482 -17.668 42.488 1.00 46.28 777 GLN A N 1
ATOM 6287 C CA . GLN A 1 777 ? 18.109 -17.127 41.272 1.00 46.28 777 GLN A CA 1
ATOM 6288 C C . GLN A 1 777 ? 17.998 -15.600 41.154 1.00 46.28 777 GLN A C 1
ATOM 6290 O O . GLN A 1 777 ? 18.855 -14.984 40.529 1.00 46.28 777 GLN A O 1
ATOM 6295 N N . LYS A 1 778 ? 16.964 -14.980 41.738 1.00 44.38 778 LYS A N 1
ATOM 6296 C CA . LYS A 1 778 ? 16.815 -13.516 41.774 1.00 44.38 778 LYS A CA 1
ATOM 6297 C C . LYS A 1 778 ? 17.613 -12.851 42.900 1.00 44.38 778 LYS A C 1
ATOM 6299 O O . LYS A 1 778 ? 17.942 -11.680 42.758 1.00 44.38 778 LYS A O 1
ATOM 6304 N N . SER A 1 779 ? 17.913 -13.554 43.996 1.00 35.94 779 SER A N 1
ATOM 6305 C CA . SER A 1 779 ? 18.680 -13.001 45.124 1.00 35.94 779 SER A CA 1
ATOM 6306 C C . SER A 1 779 ? 20.197 -13.029 44.907 1.00 35.94 779 SER A C 1
ATOM 6308 O O . SER A 1 779 ? 20.926 -12.316 45.590 1.00 35.94 779 SER A O 1
ATOM 6310 N N . GLY A 1 780 ? 20.686 -13.827 43.952 1.00 39.97 780 GLY A N 1
ATOM 6311 C CA . GLY A 1 780 ? 22.079 -13.807 43.511 1.00 39.97 780 GLY A CA 1
ATOM 6312 C C . GLY A 1 780 ? 22.364 -12.595 42.626 1.00 39.97 780 GLY A C 1
ATOM 6313 O O . GLY A 1 780 ? 22.394 -12.712 41.403 1.00 39.97 780 GLY A O 1
ATOM 6314 N N . ASN A 1 781 ? 22.574 -11.426 43.232 1.00 46.00 781 ASN A N 1
ATOM 6315 C CA . ASN A 1 781 ? 23.101 -10.239 42.556 1.00 46.00 781 ASN A CA 1
ATOM 6316 C C . ASN A 1 781 ? 24.551 -10.486 42.101 1.00 46.00 781 ASN A C 1
ATOM 6318 O O . ASN A 1 781 ? 25.504 -10.045 42.732 1.00 46.00 781 ASN A O 1
ATOM 6322 N N . MET A 1 782 ? 24.713 -11.192 40.984 1.00 37.41 782 MET A N 1
ATOM 6323 C CA . MET A 1 782 ? 25.976 -11.317 40.252 1.00 37.41 782 MET A CA 1
ATOM 6324 C C . MET A 1 782 ? 25.737 -11.143 38.743 1.00 37.41 782 MET A C 1
ATOM 6326 O O . MET A 1 782 ? 26.315 -11.828 37.908 1.00 37.41 782 MET A O 1
ATOM 6330 N N . LEU A 1 783 ? 24.854 -10.207 38.380 1.00 39.81 783 LEU A N 1
ATOM 6331 C CA . LEU A 1 783 ? 24.714 -9.694 37.016 1.00 39.81 783 LEU A CA 1
ATOM 6332 C C . LEU A 1 783 ? 25.143 -8.226 37.001 1.00 39.81 783 LEU A C 1
ATOM 6334 O O . LEU A 1 783 ? 24.336 -7.307 37.076 1.00 39.81 783 LEU A O 1
ATOM 6338 N N . SER A 1 784 ? 26.466 -8.068 36.920 1.00 40.00 784 SER A N 1
ATOM 6339 C CA . SER A 1 784 ? 27.219 -6.905 36.444 1.00 40.00 784 SER A CA 1
ATOM 6340 C C . SER A 1 784 ? 26.811 -5.528 36.987 1.00 40.00 784 SER A C 1
ATOM 6342 O O . SER A 1 784 ? 25.863 -4.904 36.503 1.00 40.00 784 SER A O 1
ATOM 6344 N N . LEU A 1 785 ? 27.668 -4.968 37.849 1.00 40.28 785 LEU A N 1
ATOM 6345 C CA . LEU A 1 785 ? 27.756 -3.524 38.101 1.00 40.28 785 LEU A CA 1
ATOM 6346 C C . LEU A 1 785 ? 27.709 -2.693 36.800 1.00 40.28 785 LEU A C 1
ATOM 6348 O O . LEU A 1 785 ? 27.203 -1.578 36.815 1.00 40.28 785 LEU A O 1
ATOM 6352 N N . ASN A 1 786 ? 28.138 -3.252 35.663 1.00 40.59 786 ASN A N 1
ATOM 6353 C CA . ASN A 1 786 ? 28.133 -2.588 34.359 1.00 40.59 786 ASN A CA 1
ATOM 6354 C C . ASN A 1 786 ? 26.730 -2.207 33.851 1.00 40.59 786 ASN A C 1
ATOM 6356 O O . ASN A 1 786 ? 26.600 -1.181 33.201 1.00 40.59 786 ASN A O 1
ATOM 6360 N N . VAL A 1 787 ? 25.657 -2.949 34.156 1.00 42.16 787 VAL A N 1
ATOM 6361 C CA . VAL A 1 787 ? 24.298 -2.598 33.672 1.00 42.16 787 VAL A CA 1
ATOM 6362 C C . VAL A 1 787 ? 23.691 -1.445 34.479 1.00 42.16 787 VAL A C 1
ATOM 6364 O O . VAL A 1 787 ? 22.993 -0.590 33.927 1.00 42.16 787 VAL A O 1
ATOM 6367 N N . VAL A 1 788 ? 23.989 -1.379 35.778 1.00 43.53 788 VAL A N 1
ATOM 6368 C CA . VAL A 1 788 ? 23.598 -0.247 36.632 1.00 43.53 788 VAL A CA 1
ATOM 6369 C C . VAL A 1 788 ? 24.486 0.967 36.341 1.00 43.53 788 VAL A C 1
ATOM 6371 O O . VAL A 1 788 ? 23.968 2.076 36.226 1.00 43.53 788 VAL A O 1
ATOM 6374 N N . ALA A 1 789 ? 25.784 0.755 36.099 1.00 38.50 789 ALA A N 1
ATOM 6375 C CA . ALA A 1 789 ? 26.719 1.796 35.683 1.00 38.50 789 ALA A CA 1
ATOM 6376 C C . ALA A 1 789 ? 26.373 2.374 34.303 1.00 38.50 789 ALA A C 1
ATOM 6378 O O . ALA A 1 789 ? 26.447 3.581 34.143 1.00 38.50 789 ALA A O 1
ATOM 6379 N N . VAL A 1 790 ? 25.898 1.575 33.339 1.00 45.59 790 VAL A N 1
ATOM 6380 C CA . VAL A 1 790 ? 25.424 2.070 32.029 1.00 45.59 790 VAL A CA 1
ATOM 6381 C C . VAL A 1 790 ? 24.127 2.876 32.171 1.00 45.59 790 VAL A C 1
ATOM 6383 O O . VAL A 1 790 ? 23.968 3.906 31.520 1.00 45.59 790 VAL A O 1
ATOM 6386 N N . ARG A 1 791 ? 23.215 2.494 33.079 1.00 40.25 791 ARG A N 1
ATOM 6387 C CA . ARG A 1 791 ? 22.015 3.300 33.387 1.00 40.25 791 ARG A CA 1
ATOM 6388 C C . ARG A 1 791 ? 22.346 4.612 34.113 1.00 40.25 791 ARG A C 1
ATOM 6390 O O . ARG A 1 791 ? 21.690 5.617 33.849 1.00 40.25 791 ARG A O 1
ATOM 6397 N N . GLY A 1 792 ? 23.360 4.619 34.981 1.00 35.44 792 GLY A N 1
ATOM 6398 C CA . GLY A 1 792 ? 23.904 5.834 35.600 1.00 35.44 792 GLY A CA 1
ATOM 6399 C C . GLY A 1 792 ? 24.680 6.712 34.610 1.00 35.44 792 GLY A C 1
ATOM 6400 O O . GLY A 1 792 ? 24.486 7.924 34.577 1.00 35.44 792 GLY A O 1
ATOM 6401 N N . ALA A 1 793 ? 25.473 6.101 33.728 1.00 36.28 793 ALA A N 1
ATOM 6402 C CA . ALA A 1 793 ? 26.260 6.778 32.701 1.00 36.28 793 ALA A CA 1
ATOM 6403 C C . ALA A 1 793 ? 25.380 7.400 31.609 1.00 36.28 793 ALA A C 1
ATOM 6405 O O . ALA A 1 793 ? 25.678 8.494 31.151 1.00 36.28 793 ALA A O 1
ATOM 6406 N N . HIS A 1 794 ? 24.241 6.797 31.251 1.00 37.59 794 HIS A N 1
ATOM 6407 C CA . HIS A 1 794 ? 23.276 7.429 30.342 1.00 37.59 794 HIS A CA 1
ATOM 6408 C C . HIS A 1 794 ? 22.536 8.628 30.960 1.00 37.59 794 HIS A C 1
ATOM 6410 O O . HIS A 1 794 ? 22.083 9.494 30.218 1.00 37.59 794 HIS A O 1
ATOM 6416 N N . LYS A 1 795 ? 22.448 8.731 32.296 1.00 38.47 795 LYS A N 1
ATOM 6417 C CA . LYS A 1 795 ? 22.010 9.971 32.971 1.00 38.47 795 LYS A CA 1
ATOM 6418 C C . LYS A 1 795 ? 23.092 11.067 32.946 1.00 38.47 795 LYS A C 1
ATOM 6420 O O . LYS A 1 795 ? 22.748 12.247 33.048 1.00 38.47 795 LYS A O 1
ATOM 6425 N N . ALA A 1 796 ? 24.361 10.679 32.792 1.00 34.12 796 ALA A N 1
ATOM 6426 C CA . ALA A 1 796 ? 25.535 11.555 32.767 1.00 34.12 796 ALA A CA 1
ATOM 6427 C C . ALA A 1 796 ? 26.077 11.865 31.355 1.00 34.12 796 ALA A C 1
ATOM 6429 O O . ALA A 1 796 ? 26.905 12.759 31.218 1.00 34.12 796 ALA A O 1
ATOM 6430 N N . ALA A 1 797 ? 25.615 11.174 30.308 1.00 32.50 797 ALA A N 1
ATOM 6431 C CA . ALA A 1 797 ? 26.020 11.429 28.929 1.00 32.50 797 ALA A CA 1
ATOM 6432 C C . ALA A 1 797 ? 25.376 12.730 28.422 1.00 32.50 797 ALA A C 1
ATOM 6434 O O . ALA A 1 797 ? 24.304 12.736 27.814 1.00 32.50 797 ALA A O 1
ATOM 6435 N N . SER A 1 798 ? 26.027 13.849 28.730 1.00 36.81 798 SER A N 1
ATOM 6436 C CA . SER A 1 798 ? 25.833 15.121 28.052 1.00 36.81 798 SER A CA 1
ATOM 6437 C C . SER A 1 798 ? 26.127 14.974 26.556 1.00 36.81 798 SER A C 1
ATOM 6439 O O . SER A 1 798 ? 26.989 14.214 26.120 1.00 36.81 798 SER A O 1
ATOM 6441 N N . SER A 1 799 ? 25.324 15.693 25.781 1.00 40.41 799 SER A N 1
ATOM 6442 C CA . SER A 1 799 ? 25.273 15.769 24.325 1.00 40.41 799 SER A CA 1
ATOM 6443 C C . SER A 1 799 ? 26.636 15.757 23.624 1.00 40.41 799 SER A C 1
ATOM 6445 O O . SER A 1 799 ? 27.427 16.684 23.796 1.00 40.41 799 SER A O 1
ATOM 6447 N N . ALA A 1 800 ? 26.841 14.794 22.722 1.00 34.31 800 ALA A N 1
ATOM 6448 C CA . ALA A 1 800 ? 27.736 15.001 21.589 1.00 34.31 800 ALA A CA 1
ATOM 6449 C C . ALA A 1 800 ? 27.157 16.150 20.744 1.00 34.31 800 ALA A C 1
ATOM 6451 O O . ALA A 1 800 ? 26.039 16.062 20.232 1.00 34.31 800 ALA A O 1
ATOM 6452 N N . THR A 1 801 ? 27.887 17.256 20.679 1.00 38.38 801 THR A N 1
ATOM 6453 C CA . THR A 1 801 ? 27.545 18.491 19.974 1.00 38.38 801 THR A CA 1
ATOM 6454 C C . THR A 1 801 ? 27.562 18.266 18.463 1.00 38.38 801 THR A C 1
ATOM 6456 O O . THR A 1 801 ? 28.570 18.469 17.793 1.00 38.38 801 THR A O 1
ATOM 6459 N N . ALA A 1 802 ? 26.421 17.866 17.901 1.00 43.00 802 ALA A N 1
ATOM 6460 C CA . ALA A 1 802 ? 26.139 18.155 16.500 1.00 43.00 802 ALA A CA 1
ATOM 6461 C C . ALA A 1 802 ? 26.064 19.684 16.336 1.00 43.00 802 ALA A C 1
ATOM 6463 O O . ALA A 1 802 ? 25.462 20.361 17.173 1.00 43.00 802 ALA A O 1
ATOM 6464 N N . SER A 1 803 ? 26.684 20.235 15.288 1.00 47.97 803 SER A N 1
ATOM 6465 C CA . SER A 1 803 ? 26.616 21.666 14.975 1.00 47.97 803 SER A CA 1
ATOM 6466 C C . SER A 1 803 ? 25.151 22.089 14.851 1.00 47.97 803 SER A C 1
ATOM 6468 O O . SER A 1 803 ? 24.452 21.660 13.930 1.00 47.97 803 SER A O 1
ATOM 6470 N N . LYS A 1 804 ? 24.669 22.885 15.807 1.00 58.81 804 LYS A N 1
ATOM 6471 C CA . LYS A 1 804 ? 23.294 23.384 15.825 1.00 58.81 804 LYS A CA 1
ATOM 6472 C C . LYS A 1 804 ? 23.111 24.288 14.591 1.00 58.81 804 LYS A C 1
ATOM 6474 O O . LYS A 1 804 ? 23.931 25.190 14.410 1.00 58.81 804 LYS A O 1
ATOM 6479 N N . PRO A 1 805 ? 22.116 24.049 13.718 1.00 65.50 805 PRO A N 1
ATOM 6480 C CA . PRO A 1 805 ? 21.868 24.930 12.583 1.00 65.50 805 PRO A CA 1
ATOM 6481 C C . PRO A 1 805 ? 21.527 26.326 13.116 1.00 65.50 805 PRO A C 1
ATOM 6483 O O . PRO A 1 805 ? 20.681 26.464 14.000 1.00 65.50 805 PRO A O 1
ATOM 6486 N N . VAL A 1 806 ? 22.237 27.343 12.627 1.00 77.06 806 VAL A N 1
ATOM 6487 C CA . VAL A 1 806 ? 22.081 28.728 13.085 1.00 77.06 806 VAL A CA 1
ATOM 6488 C C . VAL A 1 806 ? 20.799 29.301 12.493 1.00 77.06 806 VAL A C 1
ATOM 6490 O O . VAL A 1 806 ? 20.622 29.314 11.275 1.00 77.06 806 VAL A O 1
ATOM 6493 N N . GLU A 1 807 ? 19.910 29.773 13.361 1.00 83.81 807 GLU A N 1
ATOM 6494 C CA . GLU A 1 807 ? 18.730 30.529 12.958 1.00 83.81 807 GLU A CA 1
ATOM 6495 C C . GLU A 1 807 ? 19.140 31.954 12.572 1.00 83.81 807 GLU A C 1
ATOM 6497 O O . GLU A 1 807 ? 19.862 32.623 13.311 1.00 83.81 807 GLU A O 1
ATOM 6502 N N . LYS A 1 808 ? 18.685 32.417 11.405 1.00 89.00 808 LYS A N 1
ATOM 6503 C CA . LYS A 1 808 ? 18.886 33.792 10.934 1.00 89.00 808 LYS A CA 1
ATOM 6504 C C . LYS A 1 808 ? 17.538 34.486 10.833 1.00 89.00 808 LYS A C 1
ATOM 6506 O O . LYS A 1 808 ? 16.637 33.962 10.180 1.00 89.00 808 LYS A O 1
ATOM 6511 N N . VAL A 1 809 ? 17.414 35.652 11.458 1.00 90.12 809 VAL A N 1
ATOM 6512 C CA . VAL A 1 809 ? 16.204 36.479 11.426 1.00 90.12 809 VAL A CA 1
ATOM 6513 C C . VAL A 1 809 ? 16.586 37.883 10.981 1.00 90.12 809 VAL A C 1
ATOM 6515 O O . VAL A 1 809 ? 17.467 38.503 11.574 1.00 90.12 809 VAL A O 1
ATOM 6518 N N . THR A 1 810 ? 15.898 38.395 9.967 1.00 91.69 810 THR A N 1
ATOM 6519 C CA . THR A 1 810 ? 16.120 39.729 9.408 1.00 91.69 810 THR A CA 1
ATOM 6520 C C . THR A 1 810 ? 14.787 40.439 9.267 1.00 91.69 810 THR A C 1
ATOM 6522 O O . THR A 1 810 ? 13.806 39.870 8.792 1.00 91.69 810 THR A O 1
ATOM 6525 N N . LYS A 1 811 ? 14.737 41.696 9.705 1.00 89.88 811 LYS A N 1
ATOM 6526 C CA . LYS A 1 811 ? 13.574 42.561 9.523 1.00 89.88 811 LYS A CA 1
ATOM 6527 C C . LYS A 1 811 ? 13.852 43.502 8.358 1.00 89.88 811 LYS A C 1
ATOM 6529 O O . LYS A 1 811 ? 14.797 44.282 8.425 1.00 89.88 811 LYS A O 1
ATOM 6534 N N . LEU A 1 812 ? 13.050 43.394 7.307 1.00 89.25 812 LEU A N 1
ATOM 6535 C CA . LEU A 1 812 ? 13.210 44.162 6.077 1.00 89.25 812 LEU A CA 1
ATOM 6536 C C . LEU A 1 812 ? 12.717 45.606 6.246 1.00 89.25 812 LEU A C 1
ATOM 6538 O O . LEU A 1 812 ? 11.907 45.907 7.130 1.00 89.25 812 LEU A O 1
ATOM 6542 N N . GLY A 1 813 ? 13.176 46.503 5.367 1.00 82.81 813 GLY A N 1
ATOM 6543 C CA . GLY A 1 813 ? 12.790 47.922 5.377 1.00 82.81 813 GLY A CA 1
ATOM 6544 C C . GLY A 1 813 ? 11.292 48.154 5.141 1.00 82.81 813 GLY A C 1
ATOM 6545 O O . GLY A 1 813 ? 10.732 49.128 5.638 1.00 82.81 813 GLY A O 1
ATOM 6546 N N . ASN A 1 814 ? 10.620 47.220 4.460 1.00 82.75 814 ASN A N 1
ATOM 6547 C CA . ASN A 1 814 ? 9.168 47.219 4.254 1.00 82.75 814 ASN A CA 1
ATOM 6548 C C . ASN A 1 814 ? 8.361 46.733 5.480 1.00 82.75 814 ASN A C 1
ATOM 6550 O O . ASN A 1 814 ? 7.132 46.734 5.440 1.00 82.75 814 ASN A O 1
ATOM 6554 N N . GLY A 1 815 ? 9.021 46.321 6.569 1.00 85.75 815 GLY A N 1
ATOM 6555 C CA . GLY A 1 815 ? 8.394 45.854 7.808 1.00 85.75 815 GLY A CA 1
ATOM 6556 C C . GLY A 1 815 ? 8.169 44.340 7.908 1.00 85.75 815 GLY A C 1
ATOM 6557 O O . GLY A 1 815 ? 7.811 43.882 8.995 1.00 85.75 815 GLY A O 1
ATOM 6558 N N . LEU A 1 816 ? 8.418 43.571 6.839 1.00 89.56 816 LEU A N 1
ATOM 6559 C CA . LEU A 1 816 ? 8.313 42.107 6.830 1.00 89.56 816 LEU A CA 1
ATOM 6560 C C . LEU A 1 816 ? 9.446 41.478 7.654 1.00 89.56 816 LEU A C 1
ATOM 6562 O O . LEU A 1 816 ? 10.621 41.810 7.482 1.00 89.56 816 LEU A O 1
ATOM 6566 N N . THR A 1 817 ? 9.104 40.542 8.540 1.00 91.00 817 THR A N 1
ATOM 6567 C CA . THR A 1 817 ? 10.107 39.755 9.276 1.00 91.00 817 THR A CA 1
ATOM 6568 C C . THR A 1 817 ? 10.359 38.440 8.550 1.00 91.00 817 THR A C 1
ATOM 6570 O O . THR A 1 817 ? 9.429 37.665 8.328 1.00 91.00 817 THR A O 1
ATOM 6573 N N . VAL A 1 818 ? 11.617 38.178 8.207 1.00 91.94 818 VAL A N 1
ATOM 6574 C CA . VAL A 1 818 ? 12.069 36.968 7.519 1.00 91.94 818 VAL A CA 1
ATOM 6575 C C . VAL A 1 818 ? 12.912 36.128 8.472 1.00 91.94 818 VAL A C 1
ATOM 6577 O O . VAL A 1 818 ? 13.880 36.626 9.043 1.00 91.94 818 VAL A O 1
ATOM 6580 N N . GLY A 1 819 ? 12.568 34.853 8.645 1.00 91.75 819 GLY A N 1
ATOM 6581 C CA . GLY A 1 819 ? 13.322 33.908 9.470 1.00 91.75 819 GLY A CA 1
ATOM 6582 C C . GLY A 1 819 ? 13.676 32.636 8.708 1.00 91.75 819 GLY A C 1
ATOM 6583 O O . GLY A 1 819 ? 12.853 32.096 7.973 1.00 91.75 819 GLY A O 1
ATOM 6584 N N . THR A 1 820 ? 14.895 32.130 8.884 1.00 91.00 820 THR A N 1
ATOM 6585 C CA . THR A 1 820 ? 15.330 30.883 8.243 1.00 91.00 820 THR A CA 1
ATOM 6586 C C . THR A 1 820 ? 16.156 29.997 9.150 1.00 91.00 820 THR A C 1
ATOM 6588 O O . THR A 1 820 ? 17.024 30.483 9.877 1.00 91.00 820 THR A O 1
ATOM 6591 N N . ILE A 1 821 ? 15.977 28.687 8.991 1.00 88.12 821 ILE A N 1
ATOM 6592 C CA . ILE A 1 821 ? 16.877 27.667 9.532 1.00 88.12 821 ILE A CA 1
ATOM 6593 C C . ILE A 1 821 ? 17.291 26.731 8.402 1.00 88.12 821 ILE A C 1
ATOM 6595 O O . ILE A 1 821 ? 16.508 25.878 7.982 1.00 88.12 821 ILE A O 1
A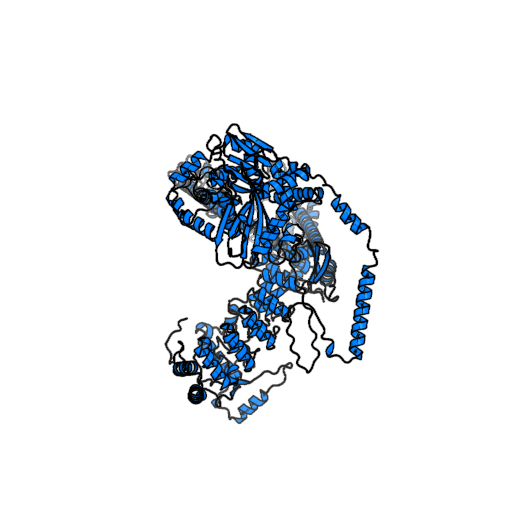TOM 6599 N N . ASP A 1 822 ? 18.529 26.852 7.924 1.00 86.25 822 ASP A N 1
ATOM 6600 C CA . ASP A 1 822 ? 19.056 25.958 6.891 1.00 86.25 822 ASP A CA 1
ATOM 6601 C C . ASP A 1 822 ? 19.793 24.766 7.519 1.00 86.25 822 ASP A C 1
ATOM 6603 O O . ASP A 1 822 ? 20.938 24.878 7.955 1.00 86.25 822 ASP A O 1
ATOM 6607 N N . SER A 1 823 ? 19.128 23.606 7.572 1.00 82.12 823 SER A N 1
ATOM 6608 C CA . SER A 1 823 ? 19.755 22.330 7.962 1.00 82.12 823 SER A CA 1
ATOM 6609 C C . SER A 1 823 ? 20.182 21.487 6.755 1.00 82.12 823 SER A C 1
ATOM 6611 O O . SER A 1 823 ? 20.519 20.315 6.916 1.00 82.12 823 SER A O 1
ATOM 6613 N N . LYS A 1 824 ? 20.129 22.056 5.544 1.00 81.25 824 LYS A N 1
ATOM 6614 C CA . LYS A 1 824 ? 20.434 21.416 4.260 1.00 81.25 824 LYS A CA 1
ATOM 6615 C C . LYS A 1 824 ? 19.692 20.101 3.977 1.00 81.25 824 LYS A C 1
ATOM 6617 O O . LYS A 1 824 ? 20.212 19.238 3.273 1.00 81.25 824 LYS A O 1
ATOM 6622 N N . LYS A 1 825 ? 18.477 19.937 4.508 1.00 83.56 825 LYS A N 1
ATOM 6623 C CA . LYS A 1 825 ? 17.613 18.783 4.196 1.00 83.56 825 LYS A CA 1
ATOM 6624 C C . LYS A 1 825 ? 16.956 18.950 2.810 1.00 83.56 825 LYS A C 1
ATOM 6626 O O . LYS A 1 825 ? 16.839 20.080 2.342 1.00 83.56 825 LYS A O 1
ATOM 6631 N N . PRO A 1 826 ? 16.516 17.854 2.159 1.00 87.56 826 PRO A N 1
ATOM 6632 C CA . PRO A 1 826 ? 16.006 17.891 0.780 1.00 87.56 826 PRO A CA 1
ATOM 6633 C C . PRO A 1 826 ? 14.628 18.549 0.619 1.00 87.56 826 PRO A C 1
ATOM 6635 O O . PRO A 1 826 ? 14.260 18.918 -0.492 1.00 87.56 826 PRO A O 1
ATOM 6638 N N . LEU A 1 827 ? 13.861 18.687 1.704 1.00 90.12 827 LEU A N 1
ATOM 6639 C CA . LEU A 1 827 ? 12.547 19.326 1.693 1.00 90.12 827 LEU A CA 1
ATOM 6640 C C . LEU A 1 827 ? 12.624 20.697 2.353 1.00 90.12 827 LEU A C 1
ATOM 6642 O O . LEU A 1 827 ? 13.066 20.819 3.503 1.00 90.12 827 LEU A O 1
ATOM 6646 N N . THR A 1 828 ? 12.142 21.697 1.630 1.00 91.00 828 THR A N 1
ATOM 6647 C CA . THR A 1 828 ? 11.983 23.061 2.107 1.00 91.00 828 THR A CA 1
ATOM 6648 C C . THR A 1 828 ? 10.544 23.268 2.529 1.00 91.00 828 THR A C 1
ATOM 6650 O O . THR A 1 828 ? 9.607 22.958 1.795 1.00 91.00 828 THR A O 1
ATOM 6653 N N . GLN A 1 829 ? 10.366 23.809 3.726 1.00 91.44 829 GLN A N 1
ATOM 6654 C CA . GLN A 1 829 ? 9.051 24.191 4.201 1.00 91.44 829 GLN A CA 1
ATOM 6655 C C . GLN A 1 829 ? 9.006 25.693 4.421 1.00 91.44 829 GLN A C 1
ATOM 6657 O O . GLN A 1 829 ? 9.803 26.228 5.192 1.00 91.44 829 GLN A O 1
ATOM 6662 N N . LEU A 1 830 ? 8.058 26.341 3.757 1.00 91.62 830 LEU A N 1
ATOM 6663 C CA . LEU A 1 830 ? 7.805 27.769 3.813 1.00 91.62 830 LEU A CA 1
ATOM 6664 C C . LEU A 1 830 ? 6.505 28.025 4.572 1.00 91.62 830 LEU A C 1
ATOM 6666 O O . LEU A 1 830 ? 5.514 27.332 4.359 1.00 91.62 830 LEU A O 1
ATOM 6670 N N . VAL A 1 831 ? 6.493 29.030 5.437 1.00 93.25 831 VAL A N 1
ATOM 6671 C CA . VAL A 1 831 ? 5.312 29.486 6.168 1.00 93.25 831 VAL A CA 1
ATOM 6672 C C . VAL A 1 831 ? 5.207 30.993 6.008 1.00 93.25 831 VAL A C 1
ATOM 6674 O O . VAL A 1 831 ? 6.118 31.721 6.392 1.00 93.25 831 VAL A O 1
ATOM 6677 N N . LEU A 1 832 ? 4.090 31.458 5.456 1.00 92.75 832 LEU A N 1
ATOM 6678 C CA . LEU A 1 832 ? 3.725 32.870 5.437 1.00 92.75 832 LEU A CA 1
ATOM 6679 C C . LEU A 1 832 ? 2.502 33.046 6.331 1.00 92.75 832 LEU A C 1
ATOM 6681 O O . LEU A 1 832 ? 1.434 32.502 6.044 1.00 92.75 832 LEU A O 1
ATOM 6685 N N . ALA A 1 833 ? 2.672 33.777 7.427 1.00 93.06 833 ALA A N 1
ATOM 6686 C CA . ALA A 1 833 ? 1.608 34.034 8.387 1.00 93.06 833 ALA A CA 1
ATOM 6687 C C . ALA A 1 833 ? 1.374 35.531 8.568 1.00 93.06 833 ALA A C 1
ATOM 6689 O O . ALA A 1 833 ? 2.300 36.333 8.462 1.00 93.06 833 ALA A O 1
ATOM 6690 N N . PHE A 1 834 ? 0.135 35.875 8.904 1.00 92.12 834 PHE A N 1
ATOM 6691 C CA . PHE A 1 834 ? -0.340 37.215 9.203 1.00 92.12 834 PHE A CA 1
ATOM 6692 C C . PHE A 1 834 ? -0.989 37.264 10.588 1.00 92.12 834 PHE A C 1
ATOM 6694 O O . PHE A 1 834 ? -1.638 36.308 11.027 1.00 92.12 834 PHE A O 1
ATOM 6701 N N . ARG A 1 835 ? -0.893 38.419 11.252 1.00 90.62 835 ARG A N 1
ATOM 6702 C CA . ARG A 1 835 ? -1.687 38.760 12.447 1.00 90.62 835 ARG A CA 1
ATOM 6703 C C . ARG A 1 835 ? -3.154 39.019 12.085 1.00 90.62 835 ARG A C 1
ATOM 6705 O O . ARG A 1 835 ? -3.604 40.163 11.986 1.00 90.62 835 ARG A O 1
ATOM 6712 N N . ALA A 1 836 ? -3.870 37.928 11.831 1.00 90.44 836 ALA A N 1
ATOM 6713 C CA . ALA A 1 836 ? -5.210 37.929 11.249 1.00 90.44 836 ALA A CA 1
ATOM 6714 C C . ALA A 1 836 ? -6.074 36.742 11.734 1.00 90.44 836 ALA A C 1
ATOM 6716 O O . ALA A 1 836 ? -6.856 36.185 10.969 1.00 90.44 836 ALA A O 1
ATOM 6717 N N . GLY A 1 837 ? -5.897 36.312 12.989 1.00 91.38 837 GLY A N 1
ATOM 6718 C CA . GLY A 1 837 ? -6.707 35.254 13.609 1.00 91.38 837 GLY A CA 1
ATOM 6719 C C . GLY A 1 837 ? -8.074 35.721 14.135 1.00 91.38 837 GLY A C 1
ATOM 6720 O O . GLY A 1 837 ? -8.415 36.904 14.061 1.00 91.38 837 GLY A O 1
ATOM 6721 N N . SER A 1 838 ? -8.853 34.799 14.713 1.00 91.62 838 SER A N 1
ATOM 6722 C CA . SER A 1 838 ? -10.232 35.069 15.177 1.00 91.62 838 SER A CA 1
ATOM 6723 C C . SER A 1 838 ? -10.340 36.153 16.261 1.00 91.62 838 SER A C 1
ATOM 6725 O O . SER A 1 838 ? -11.406 36.732 16.478 1.00 91.62 838 SER A O 1
ATOM 6727 N N . ARG A 1 839 ? -9.226 36.490 16.919 1.00 90.69 839 ARG A N 1
ATOM 6728 C CA . ARG A 1 839 ? -9.123 37.605 17.865 1.00 90.69 839 ARG A CA 1
ATOM 6729 C C . ARG A 1 839 ? -9.407 38.968 17.237 1.00 90.69 839 ARG A C 1
ATOM 6731 O O . ARG A 1 839 ? -9.846 39.874 17.940 1.00 90.69 839 ARG A O 1
ATOM 6738 N N . TYR A 1 840 ? -9.113 39.121 15.950 1.00 90.50 840 TYR A N 1
ATOM 6739 C CA . TYR A 1 840 ? -9.270 40.380 15.224 1.00 90.50 840 TYR A CA 1
ATOM 6740 C C . TYR A 1 840 ? -10.676 40.548 14.629 1.00 90.50 840 TYR A C 1
ATOM 6742 O O . TYR A 1 840 ? -10.966 41.586 14.035 1.00 90.50 840 TYR A O 1
ATOM 6750 N N . GLU A 1 841 ? -11.550 39.553 14.797 1.00 89.25 841 GLU A N 1
ATOM 6751 C CA . GLU A 1 841 ? -12.947 39.625 14.378 1.00 89.25 841 GLU A CA 1
ATOM 6752 C C . GLU A 1 841 ? -13.749 40.552 15.295 1.00 89.25 841 GLU A C 1
ATOM 6754 O O . GLU A 1 841 ? -13.624 40.528 16.523 1.00 89.25 841 GLU A O 1
ATOM 6759 N N . GLN A 1 842 ? -14.629 41.345 14.690 1.00 84.88 842 GLN A N 1
ATOM 6760 C CA . GLN A 1 842 ? -15.675 42.046 15.427 1.00 84.88 842 GLN A CA 1
ATOM 6761 C C . GLN A 1 842 ? -16.783 41.065 15.839 1.00 84.88 842 GLN A C 1
ATOM 6763 O O . GLN A 1 842 ? -16.955 40.006 15.236 1.00 84.88 842 GLN A O 1
ATOM 6768 N N . ALA A 1 843 ? -17.591 41.422 16.841 1.00 78.81 843 ALA A N 1
ATOM 6769 C CA . ALA A 1 843 ? -18.645 40.542 17.360 1.00 78.81 843 ALA A CA 1
ATOM 6770 C C . ALA A 1 843 ? -19.697 40.132 16.302 1.00 78.81 843 ALA A C 1
ATOM 6772 O O . ALA A 1 843 ? -20.276 39.053 16.392 1.00 78.81 843 ALA A O 1
ATOM 6773 N N . ASN A 1 844 ? -19.928 40.972 15.289 1.00 83.62 844 ASN A N 1
ATOM 6774 C CA . ASN A 1 844 ? -20.826 40.716 14.157 1.00 83.62 844 ASN A CA 1
ATOM 6775 C C . ASN A 1 844 ? -20.167 39.937 12.997 1.00 83.62 844 ASN A C 1
ATOM 6777 O O . ASN A 1 844 ? -20.851 39.593 12.039 1.00 83.62 844 ASN A O 1
ATOM 6781 N N . GLN A 1 845 ? -18.863 39.653 13.071 1.00 87.38 845 GLN A N 1
ATOM 6782 C CA . GLN A 1 845 ? -18.064 39.003 12.022 1.00 87.38 845 GLN A CA 1
ATOM 6783 C C . GLN A 1 845 ? -17.613 37.584 12.417 1.00 87.38 845 GLN A C 1
ATOM 6785 O O . GLN A 1 845 ? -16.603 37.088 11.922 1.00 87.38 845 GLN A O 1
ATOM 6790 N N . ALA A 1 846 ? -18.351 36.920 13.309 1.00 86.62 846 ALA A N 1
ATOM 6791 C CA . ALA A 1 846 ? -17.973 35.613 13.839 1.00 86.62 846 ALA A CA 1
ATOM 6792 C C . ALA A 1 846 ? -17.828 34.550 12.731 1.00 86.62 846 ALA A C 1
ATOM 6794 O O . ALA A 1 846 ? -18.812 34.168 12.087 1.00 86.62 846 ALA A O 1
ATOM 6795 N N . GLY A 1 847 ? -16.610 34.029 12.561 1.00 88.06 847 GLY A N 1
ATOM 6796 C CA . GLY A 1 847 ? -16.290 33.027 11.540 1.00 88.06 847 GLY A CA 1
ATOM 6797 C C . GLY A 1 847 ? -15.711 33.594 10.241 1.00 88.06 847 GLY A C 1
ATOM 6798 O O . GLY A 1 847 ? -15.559 32.854 9.263 1.00 88.06 847 GLY A O 1
ATOM 6799 N N . LEU A 1 848 ? -15.362 34.882 10.215 1.00 92.12 848 LEU A N 1
ATOM 6800 C CA . LEU A 1 848 ? -14.712 35.531 9.078 1.00 92.12 848 LEU A CA 1
ATOM 6801 C C . LEU A 1 848 ? -13.357 34.882 8.763 1.00 92.12 848 LEU A C 1
ATOM 6803 O O . LEU A 1 848 ? -13.106 34.501 7.622 1.00 92.12 848 LEU A O 1
ATOM 6807 N N . THR A 1 849 ? -12.505 34.665 9.763 1.00 92.44 849 THR A N 1
ATOM 6808 C CA . THR A 1 849 ? -11.176 34.056 9.573 1.00 92.44 849 THR A CA 1
ATOM 6809 C C . THR A 1 849 ? -11.260 32.571 9.223 1.00 92.44 849 THR A C 1
ATOM 6811 O O . THR A 1 849 ? -10.454 32.074 8.436 1.00 92.44 849 THR A O 1
ATOM 6814 N N . HIS A 1 850 ? -12.286 31.870 9.718 1.00 93.12 850 HIS A N 1
ATOM 6815 C CA . HIS A 1 850 ? -12.612 30.506 9.292 1.00 93.12 850 HIS A CA 1
ATOM 6816 C C . HIS A 1 850 ? -12.967 30.452 7.799 1.00 93.12 850 HIS A C 1
ATOM 6818 O O . HIS A 1 850 ? -12.525 29.553 7.087 1.00 93.12 850 HIS A O 1
ATOM 6824 N N . THR A 1 851 ? -13.710 31.453 7.317 1.00 92.44 851 THR A N 1
ATOM 6825 C CA . THR A 1 851 ? -14.038 31.600 5.896 1.00 92.44 851 THR A CA 1
ATOM 6826 C C . THR A 1 851 ? -12.765 31.851 5.083 1.00 92.44 851 THR A C 1
ATOM 6828 O O . THR A 1 851 ? -12.496 31.107 4.147 1.00 92.44 851 THR A O 1
ATOM 6831 N N . ILE A 1 852 ? -11.923 32.810 5.494 1.00 92.69 852 ILE A N 1
ATOM 6832 C CA . ILE A 1 852 ? -10.631 33.118 4.844 1.00 92.69 852 ILE A CA 1
ATOM 6833 C C . ILE A 1 852 ? -9.728 31.883 4.743 1.00 92.69 852 ILE A C 1
ATOM 6835 O O . ILE A 1 852 ? -9.107 31.662 3.706 1.00 92.69 852 ILE A O 1
ATOM 6839 N N . ARG A 1 853 ? -9.675 31.046 5.785 1.00 92.94 853 ARG A N 1
ATOM 6840 C CA . ARG A 1 853 ? -8.910 29.792 5.754 1.00 92.94 853 ARG A CA 1
ATOM 6841 C C . ARG A 1 853 ? -9.314 28.904 4.588 1.00 92.94 853 ARG A C 1
ATOM 6843 O O . ARG A 1 853 ? -8.462 28.421 3.854 1.00 92.94 853 ARG A O 1
ATOM 6850 N N . ASN A 1 854 ? -10.616 28.716 4.424 1.00 92.00 854 ASN A N 1
ATOM 6851 C CA . ASN A 1 854 ? -11.168 27.830 3.411 1.00 92.00 854 ASN A CA 1
ATOM 6852 C C . ASN A 1 854 ? -11.173 28.460 2.001 1.00 92.00 854 ASN A C 1
ATOM 6854 O O . ASN A 1 854 ? -11.490 27.775 1.031 1.00 92.00 854 ASN A O 1
ATOM 6858 N N . PHE A 1 855 ? -10.774 29.732 1.873 1.00 91.00 855 PHE A N 1
ATOM 6859 C CA . PHE A 1 855 ? -10.483 30.387 0.594 1.00 91.00 855 PHE A CA 1
ATOM 6860 C C . PHE A 1 855 ? -9.091 30.050 0.035 1.00 91.00 855 PHE A C 1
ATOM 6862 O O . PHE A 1 855 ? -8.831 30.307 -1.140 1.00 91.00 855 PHE A O 1
ATOM 6869 N N . VAL A 1 856 ? -8.188 29.463 0.828 1.00 88.94 856 VAL A N 1
ATOM 6870 C CA . VAL A 1 856 ? -6.854 29.080 0.343 1.00 88.94 856 VAL A CA 1
ATOM 6871 C C . VAL A 1 856 ? -6.986 27.964 -0.701 1.00 88.94 856 VAL A C 1
ATOM 6873 O O . VAL A 1 856 ? -7.544 26.906 -0.424 1.00 88.94 856 VAL A O 1
ATOM 6876 N N . GLY A 1 857 ? -6.478 28.210 -1.913 1.00 85.38 857 GLY A N 1
ATOM 6877 C CA . GLY A 1 857 ? -6.636 27.323 -3.077 1.00 85.38 857 GLY A CA 1
ATOM 6878 C C . GLY A 1 857 ? -7.772 27.718 -4.034 1.00 85.38 857 GLY A C 1
ATOM 6879 O O . GLY A 1 857 ? -7.935 27.076 -5.071 1.00 85.38 857 GLY A O 1
ATOM 6880 N N . ARG A 1 858 ? -8.536 28.773 -3.716 1.00 90.62 858 ARG A N 1
ATOM 6881 C CA . ARG A 1 858 ? -9.468 29.449 -4.640 1.00 90.62 858 ARG A CA 1
ATOM 6882 C C . ARG A 1 858 ? -8.757 30.550 -5.431 1.00 90.62 858 ARG A C 1
ATOM 6884 O O . ARG A 1 858 ? -7.535 30.684 -5.340 1.00 90.62 858 ARG A O 1
ATOM 6891 N N . ASP A 1 859 ? -9.500 31.298 -6.244 1.00 91.44 859 ASP A N 1
ATOM 6892 C CA . ASP A 1 859 ? -8.917 32.327 -7.100 1.00 91.44 859 ASP A CA 1
ATOM 6893 C C . ASP A 1 859 ? -8.213 33.420 -6.276 1.00 91.44 859 ASP A C 1
ATOM 6895 O O . ASP A 1 859 ? -8.750 33.968 -5.305 1.00 91.44 859 ASP A O 1
ATOM 6899 N N . SER A 1 860 ? -6.994 33.770 -6.690 1.00 89.25 860 SER A N 1
ATOM 6900 C CA . SER A 1 860 ? -6.336 35.000 -6.258 1.00 89.25 860 SER A CA 1
ATOM 6901 C C . SER A 1 860 ? -6.782 36.162 -7.147 1.00 89.25 860 SER A C 1
ATOM 6903 O O . SER A 1 860 ? -7.446 35.976 -8.169 1.00 89.25 860 SER A O 1
ATOM 6905 N N . LYS A 1 861 ? -6.406 37.394 -6.789 1.00 85.19 861 LYS A N 1
ATOM 6906 C CA . LYS A 1 861 ? -6.679 38.566 -7.640 1.00 85.19 861 LYS A CA 1
ATOM 6907 C C . LYS A 1 861 ? -6.073 38.434 -9.046 1.00 85.19 861 LYS A C 1
ATOM 6909 O O . LYS A 1 861 ? -6.654 38.940 -10.000 1.00 85.19 861 LYS A O 1
ATOM 6914 N N . ASN A 1 862 ? -4.933 37.748 -9.162 1.00 86.19 862 ASN A N 1
ATOM 6915 C CA . ASN A 1 862 ? -4.137 37.695 -10.392 1.00 86.19 862 ASN A CA 1
ATOM 6916 C C . ASN A 1 862 ? -4.119 36.309 -11.058 1.00 86.19 862 ASN A C 1
ATOM 6918 O O . ASN A 1 862 ? -3.719 36.209 -12.213 1.00 86.19 862 ASN A O 1
ATOM 6922 N N . HIS A 1 863 ? -4.509 35.243 -10.352 1.00 88.00 863 HIS A N 1
ATOM 6923 C CA . HIS A 1 863 ? -4.409 33.865 -10.837 1.00 88.00 863 HIS A CA 1
ATOM 6924 C C . HIS A 1 863 ? -5.644 33.049 -10.454 1.00 88.00 863 HIS A C 1
ATOM 6926 O O . HIS A 1 863 ? -6.182 33.189 -9.357 1.00 88.00 863 HIS A O 1
ATOM 6932 N N . PHE A 1 864 ? -6.051 32.137 -11.336 1.00 90.19 864 PHE A N 1
ATOM 6933 C CA . PHE A 1 864 ? -7.087 31.154 -11.025 1.00 90.19 864 PHE A CA 1
ATOM 6934 C C . PHE A 1 864 ? -6.597 30.157 -9.963 1.00 90.19 864 PHE A C 1
ATOM 6936 O O . PHE A 1 864 ? -5.441 29.728 -9.989 1.00 90.19 864 PHE A O 1
ATOM 6943 N N . GLY A 1 865 ? -7.476 29.743 -9.054 1.00 87.38 865 GLY A N 1
ATOM 6944 C CA . GLY A 1 865 ? -7.164 28.822 -7.962 1.00 87.38 865 GLY A CA 1
ATOM 6945 C C . GLY A 1 865 ? -6.707 27.460 -8.471 1.00 87.38 865 GLY A C 1
ATOM 6946 O O . GLY A 1 865 ? -5.739 26.898 -7.961 1.00 87.38 865 GLY A O 1
ATOM 6947 N N . THR A 1 866 ? -7.308 26.976 -9.563 1.00 89.50 866 THR A N 1
ATOM 6948 C CA . THR A 1 866 ? -6.864 25.757 -10.257 1.00 89.50 866 THR A CA 1
ATOM 6949 C C . THR A 1 866 ? -5.425 25.872 -10.743 1.00 89.50 866 THR A C 1
ATOM 6951 O O . THR A 1 866 ? -4.665 24.922 -10.588 1.00 89.50 866 THR A O 1
ATOM 6954 N N . ALA A 1 867 ? -5.019 27.034 -11.259 1.00 89.38 867 ALA A N 1
ATOM 6955 C CA . ALA A 1 867 ? -3.647 27.267 -11.688 1.00 89.38 867 ALA A CA 1
ATOM 6956 C C . ALA A 1 867 ? -2.683 27.268 -10.496 1.00 89.38 867 ALA A C 1
ATOM 6958 O O . ALA A 1 867 ? -1.627 26.655 -10.595 1.00 89.38 867 ALA A O 1
ATOM 6959 N N . ILE A 1 868 ? -3.049 27.882 -9.364 1.00 88.06 868 ILE A N 1
ATOM 6960 C CA . ILE A 1 868 ? -2.233 27.901 -8.134 1.00 88.06 868 ILE A CA 1
ATOM 6961 C C . ILE A 1 868 ? -2.053 26.482 -7.572 1.00 88.06 868 ILE A C 1
ATOM 6963 O O . ILE A 1 868 ? -0.934 26.082 -7.247 1.00 88.06 868 ILE A O 1
ATOM 6967 N N . VAL A 1 869 ? -3.135 25.704 -7.482 1.00 88.94 869 VAL A N 1
ATOM 6968 C CA . VAL A 1 869 ? -3.105 24.328 -6.957 1.00 88.94 869 VAL A CA 1
ATOM 6969 C C . VAL A 1 869 ? -2.365 23.388 -7.906 1.00 88.94 869 VAL A C 1
ATOM 6971 O O . VAL A 1 869 ? -1.518 22.618 -7.459 1.00 88.94 869 VAL A O 1
ATOM 6974 N N . TRP A 1 870 ? -2.633 23.468 -9.212 1.00 88.94 870 TRP A N 1
ATOM 6975 C CA . TRP A 1 870 ? -1.958 22.643 -10.218 1.00 88.94 870 TRP A CA 1
ATOM 6976 C C . TRP A 1 870 ? -0.463 22.939 -10.277 1.00 88.94 870 TRP A C 1
ATOM 6978 O O . TRP A 1 870 ? 0.356 22.027 -10.301 1.00 88.94 870 TRP A O 1
ATOM 6988 N N . SER A 1 871 ? -0.108 24.217 -10.201 1.00 86.25 871 SER A N 1
ATOM 6989 C CA . SER A 1 871 ? 1.270 24.670 -10.090 1.00 86.25 871 SER A CA 1
ATOM 6990 C C . SER A 1 871 ? 1.973 24.100 -8.864 1.00 86.25 871 SER A C 1
ATOM 6992 O O . SER A 1 871 ? 3.059 23.545 -8.986 1.00 86.25 871 SER A O 1
ATOM 6994 N N . ALA A 1 872 ? 1.351 24.183 -7.684 1.00 88.00 872 ALA A N 1
ATOM 6995 C CA . ALA A 1 872 ? 1.904 23.580 -6.477 1.00 88.00 872 ALA A CA 1
ATOM 6996 C C . ALA A 1 872 ? 2.095 22.062 -6.646 1.00 88.00 872 ALA A C 1
ATOM 6998 O O . ALA A 1 872 ? 3.163 21.545 -6.325 1.00 88.00 872 ALA A O 1
ATOM 6999 N N . ALA A 1 873 ? 1.104 21.366 -7.211 1.00 88.19 873 ALA A N 1
ATOM 7000 C CA . ALA A 1 873 ? 1.144 19.923 -7.434 1.00 88.19 873 ALA A CA 1
ATOM 7001 C C . ALA A 1 873 ? 2.220 19.494 -8.448 1.00 88.19 873 ALA A C 1
ATOM 7003 O O . ALA A 1 873 ? 2.886 18.485 -8.226 1.00 88.19 873 ALA A O 1
ATOM 7004 N N . ASN A 1 874 ? 2.439 20.268 -9.516 1.00 88.81 874 ASN A N 1
ATOM 7005 C CA . ASN A 1 874 ? 3.443 19.977 -10.546 1.00 88.81 874 ASN A CA 1
ATOM 7006 C C . ASN A 1 874 ? 4.872 19.926 -9.973 1.00 88.81 874 ASN A C 1
ATOM 7008 O O . ASN A 1 874 ? 5.693 19.126 -10.410 1.00 88.81 874 ASN A O 1
ATOM 7012 N N . TYR A 1 875 ? 5.154 20.729 -8.943 1.00 86.06 875 TYR A N 1
ATOM 7013 C CA . TYR A 1 875 ? 6.433 20.710 -8.221 1.00 86.06 875 TYR A CA 1
ATOM 7014 C C . TYR A 1 875 ? 6.425 19.789 -6.985 1.00 86.06 875 TYR A C 1
ATOM 7016 O O . TYR A 1 875 ? 7.313 19.882 -6.138 1.00 86.06 875 TYR A O 1
ATOM 7024 N N . GLY A 1 876 ? 5.424 18.908 -6.844 1.00 86.31 876 GLY A N 1
ATOM 7025 C CA . GLY A 1 876 ? 5.286 18.005 -5.694 1.00 86.31 876 GLY A CA 1
ATOM 7026 C C . GLY A 1 876 ? 5.002 18.726 -4.371 1.00 86.31 876 GLY A C 1
ATOM 7027 O O . GLY A 1 876 ? 5.311 18.206 -3.298 1.00 86.31 876 GLY A O 1
ATOM 7028 N N . GLY A 1 877 ? 4.466 19.946 -4.445 1.00 88.00 877 GLY A N 1
ATOM 7029 C CA . GLY A 1 877 ? 4.226 20.821 -3.310 1.00 88.00 877 GLY A CA 1
ATOM 7030 C C . GLY A 1 877 ? 2.929 20.520 -2.563 1.00 88.00 877 GLY A C 1
ATOM 7031 O O . GLY A 1 877 ? 1.886 20.282 -3.169 1.00 88.00 877 GLY A O 1
ATOM 7032 N N . VAL A 1 878 ? 2.969 20.598 -1.230 1.00 90.75 878 VAL A N 1
ATOM 7033 C CA . VAL A 1 878 ? 1.789 20.461 -0.361 1.00 90.75 878 VAL A CA 1
ATOM 7034 C C . VAL A 1 878 ? 1.466 21.803 0.288 1.00 90.75 878 VAL A C 1
ATOM 7036 O O . VAL A 1 878 ? 2.226 22.286 1.126 1.00 90.75 878 VAL A O 1
ATOM 7039 N N . VAL A 1 879 ? 0.324 22.389 -0.083 1.00 90.06 879 VAL A N 1
ATOM 7040 C CA . VAL A 1 879 ? -0.214 23.627 0.506 1.00 90.06 879 VAL A CA 1
ATOM 7041 C C . VAL A 1 879 ? -1.167 23.272 1.649 1.00 90.06 879 VAL A C 1
ATOM 7043 O O . VAL A 1 879 ? -2.097 22.490 1.462 1.00 90.06 879 VAL A O 1
ATOM 7046 N N . LYS A 1 880 ? -0.975 23.869 2.828 1.00 92.00 880 LYS A N 1
ATOM 7047 C CA . LYS A 1 880 ? -1.910 23.786 3.960 1.00 92.00 880 LYS A CA 1
ATOM 7048 C C . LYS A 1 880 ? -2.169 25.178 4.516 1.00 92.00 880 LYS A C 1
ATOM 7050 O O . LYS A 1 880 ? -1.235 25.941 4.733 1.00 92.00 880 LYS A O 1
ATOM 7055 N N . SER A 1 881 ? -3.421 25.499 4.800 1.00 91.75 881 SER A N 1
ATOM 7056 C CA . SER A 1 881 ? -3.796 26.706 5.540 1.00 91.75 881 SER A CA 1
ATOM 7057 C C . SER A 1 881 ? -4.029 26.378 7.009 1.00 91.75 881 SER A C 1
ATOM 7059 O O . SER A 1 881 ? -4.641 25.355 7.317 1.00 91.75 881 SER A O 1
ATOM 7061 N N . PHE A 1 882 ? -3.635 27.267 7.911 1.00 91.56 882 PHE A N 1
ATOM 7062 C CA . PHE A 1 882 ? -3.953 27.159 9.329 1.00 91.56 882 PHE A CA 1
ATOM 7063 C C . PHE A 1 882 ? -4.486 28.485 9.867 1.00 91.56 882 PHE A C 1
ATOM 7065 O O . PHE A 1 882 ? -4.099 29.570 9.431 1.00 91.56 882 PHE A O 1
ATOM 7072 N N . THR A 1 883 ? -5.378 28.385 10.848 1.00 91.25 883 THR A N 1
ATOM 7073 C CA . THR A 1 883 ? -5.832 29.520 11.648 1.00 91.25 883 THR A CA 1
ATOM 7074 C C . THR A 1 883 ? -5.635 29.211 13.118 1.00 91.25 883 THR A C 1
ATOM 7076 O O . THR A 1 883 ? -5.812 28.088 13.584 1.00 91.25 883 THR A O 1
ATOM 7079 N N . SER A 1 884 ? -5.265 30.242 13.852 1.00 90.12 884 SER A N 1
ATOM 7080 C CA . SER A 1 884 ? -5.243 30.299 15.300 1.00 90.12 884 SER A CA 1
ATOM 7081 C C . SER A 1 884 ? -6.020 31.544 15.730 1.00 90.12 884 SER A C 1
ATOM 7083 O O . SER A 1 884 ? -6.512 32.318 14.907 1.00 90.12 884 SER A O 1
ATOM 7085 N N . ARG A 1 885 ? -6.122 31.766 17.038 1.00 90.00 885 ARG A N 1
ATOM 7086 C CA . ARG A 1 885 ? -6.736 32.980 17.587 1.00 90.00 885 ARG A CA 1
ATOM 7087 C C . ARG A 1 885 ? -5.949 34.234 17.215 1.00 90.00 885 ARG A C 1
ATOM 7089 O O . ARG A 1 885 ? -6.560 35.250 16.914 1.00 90.00 885 ARG A O 1
ATOM 7096 N N . ASP A 1 886 ? -4.620 34.150 17.156 1.00 88.25 886 ASP A N 1
ATOM 7097 C CA . ASP A 1 886 ? -3.765 35.298 16.819 1.00 88.25 886 ASP A CA 1
ATOM 7098 C C . ASP A 1 886 ? -3.343 35.339 15.339 1.00 88.25 886 ASP A C 1
ATOM 7100 O O . ASP A 1 886 ? -3.044 36.410 14.814 1.00 88.25 886 ASP A O 1
ATOM 7104 N N . LEU A 1 887 ? -3.308 34.195 14.650 1.00 90.94 887 LEU A N 1
ATOM 7105 C CA . LEU A 1 887 ? -2.639 34.069 13.352 1.00 90.94 887 LEU A CA 1
ATOM 7106 C C . LEU A 1 887 ? -3.519 33.404 12.304 1.00 90.94 887 LEU A C 1
ATOM 7108 O O . LEU A 1 887 ? -4.236 32.453 12.597 1.00 90.94 887 LEU A O 1
ATOM 7112 N N . PHE A 1 888 ? -3.368 33.843 11.065 1.00 93.75 888 PHE A N 1
ATOM 7113 C CA . PHE A 1 888 ? -3.755 33.092 9.876 1.00 93.75 888 PHE A CA 1
ATOM 7114 C C . PHE A 1 888 ? -2.501 32.894 9.034 1.00 93.75 888 PHE A C 1
ATOM 7116 O O . PHE A 1 888 ? -1.706 33.821 8.903 1.00 93.75 888 PHE A O 1
ATOM 7123 N N . GLY A 1 889 ? -2.297 31.708 8.476 1.00 93.12 889 GLY A N 1
ATOM 7124 C CA . GLY A 1 889 ? -1.140 31.470 7.630 1.00 93.12 889 GLY A CA 1
ATOM 7125 C C . GLY A 1 889 ? -1.319 30.313 6.671 1.00 93.12 889 GLY A C 1
ATOM 7126 O O . GLY A 1 889 ? -2.213 29.476 6.812 1.00 93.12 889 GLY A O 1
ATOM 7127 N N . VAL A 1 890 ? -0.429 30.279 5.690 1.00 93.06 890 VAL A N 1
ATOM 7128 C CA . VAL A 1 890 ? -0.310 29.198 4.720 1.00 93.06 890 VAL A CA 1
ATOM 7129 C C . VAL A 1 890 ? 1.089 28.615 4.849 1.00 93.06 890 VAL A C 1
ATOM 7131 O O . VAL A 1 890 ? 2.079 29.344 4.901 1.00 93.06 890 VAL A O 1
ATOM 7134 N N . SER A 1 891 ? 1.169 27.294 4.934 1.00 93.25 891 SER A N 1
ATOM 7135 C CA . SER A 1 891 ? 2.411 26.538 4.859 1.00 93.25 891 SER A CA 1
ATOM 7136 C C . SER A 1 891 ? 2.487 25.804 3.525 1.00 93.25 891 SER A C 1
ATOM 7138 O O . SER A 1 891 ? 1.521 25.146 3.136 1.00 93.25 891 SER A O 1
ATOM 7140 N N . LEU A 1 892 ? 3.634 25.880 2.861 1.00 91.81 892 LEU A N 1
ATOM 7141 C CA . LEU A 1 892 ? 3.930 25.189 1.614 1.00 91.81 892 LEU A CA 1
ATOM 7142 C C . LEU A 1 892 ? 5.206 24.361 1.784 1.00 91.81 892 LEU A C 1
ATOM 7144 O O . LEU A 1 892 ? 6.271 24.906 2.073 1.00 91.81 892 LEU A O 1
ATOM 7148 N N . THR A 1 893 ? 5.095 23.051 1.594 1.00 92.88 893 THR A N 1
ATOM 7149 C CA . THR A 1 893 ? 6.233 22.121 1.612 1.00 92.88 893 THR A CA 1
ATOM 7150 C C . THR A 1 893 ? 6.579 21.729 0.184 1.00 92.88 893 THR A C 1
ATOM 7152 O O . THR A 1 893 ? 5.706 21.216 -0.506 1.00 92.88 893 THR A O 1
ATOM 7155 N N . VAL A 1 894 ? 7.821 21.948 -0.251 1.00 93.19 894 VAL A N 1
ATOM 7156 C CA . VAL A 1 894 ? 8.320 21.644 -1.608 1.00 93.19 894 VAL A CA 1
ATOM 7157 C C . VAL A 1 894 ? 9.723 21.022 -1.563 1.00 93.19 894 VAL A C 1
ATOM 7159 O O . VAL A 1 894 ? 10.439 21.185 -0.570 1.00 93.19 894 VAL A O 1
ATOM 7162 N N . PRO A 1 895 ? 10.166 20.328 -2.625 1.00 92.94 895 PRO A N 1
ATOM 7163 C CA . PRO A 1 895 ? 11.577 20.001 -2.809 1.00 92.94 895 PRO A CA 1
ATOM 7164 C C . PRO A 1 895 ? 12.444 21.265 -2.804 1.00 92.94 895 PRO A C 1
ATOM 7166 O O . PRO A 1 895 ? 12.041 22.307 -3.325 1.00 92.94 895 PRO A O 1
ATOM 7169 N N . ARG A 1 896 ? 13.650 21.173 -2.235 1.00 89.62 896 ARG A N 1
ATOM 7170 C CA . ARG A 1 896 ? 14.546 22.326 -2.055 1.00 89.62 896 ARG A CA 1
ATOM 7171 C C . ARG A 1 896 ? 14.873 23.060 -3.354 1.00 89.62 896 ARG A C 1
ATOM 7173 O O . ARG A 1 896 ? 14.919 24.289 -3.360 1.00 89.62 896 ARG A O 1
ATOM 7180 N N . ASP A 1 897 ? 15.024 22.335 -4.454 1.00 89.25 897 ASP A N 1
ATOM 7181 C CA . ASP A 1 897 ? 15.371 22.914 -5.757 1.00 89.25 897 ASP A CA 1
ATOM 7182 C C . ASP A 1 897 ? 14.236 23.771 -6.347 1.00 89.25 897 ASP A C 1
ATOM 7184 O O . ASP A 1 897 ? 14.466 24.619 -7.203 1.00 89.25 897 ASP A O 1
ATOM 7188 N N . SER A 1 898 ? 13.002 23.599 -5.861 1.00 89.69 898 SER A N 1
ATOM 7189 C CA . SER A 1 898 ? 11.811 24.337 -6.306 1.00 89.69 898 SER A CA 1
ATOM 7190 C C . SER A 1 898 ? 11.430 25.501 -5.377 1.00 89.69 898 SER A C 1
ATOM 7192 O O . SER A 1 898 ? 10.329 26.046 -5.476 1.00 89.69 898 SER A O 1
ATOM 7194 N N . THR A 1 899 ? 12.326 25.903 -4.468 1.00 86.56 899 THR A N 1
ATOM 7195 C CA . THR A 1 899 ? 12.058 26.936 -3.450 1.00 86.56 899 THR A CA 1
ATOM 7196 C C . THR A 1 899 ? 11.693 28.297 -4.056 1.00 86.56 899 THR A C 1
ATOM 7198 O O . THR A 1 899 ? 10.760 28.944 -3.583 1.00 86.56 899 THR A O 1
ATOM 7201 N N . SER A 1 900 ? 12.367 28.716 -5.132 1.00 83.31 900 SER A N 1
ATOM 7202 C CA . SER A 1 900 ? 12.116 30.001 -5.806 1.00 83.31 900 SER A CA 1
ATOM 7203 C C . SER A 1 900 ? 10.681 30.118 -6.334 1.00 83.31 900 SER A C 1
ATOM 7205 O O . SER A 1 900 ? 10.031 31.150 -6.171 1.00 83.31 900 SER A O 1
ATOM 7207 N N . TYR A 1 901 ? 10.153 29.033 -6.900 1.00 84.56 901 TYR A N 1
ATOM 7208 C CA . TYR A 1 901 ? 8.779 28.963 -7.390 1.00 84.56 901 TYR A CA 1
ATOM 7209 C C . TYR A 1 901 ? 7.752 28.973 -6.253 1.00 84.56 901 TYR A C 1
ATOM 7211 O O . TYR A 1 901 ? 6.715 29.641 -6.319 1.00 84.56 901 TYR A O 1
ATOM 7219 N N . ALA A 1 902 ? 8.063 28.252 -5.177 1.00 87.94 902 ALA A N 1
ATOM 7220 C CA . ALA A 1 902 ? 7.186 28.107 -4.029 1.00 87.94 902 ALA A CA 1
ATOM 7221 C C . ALA A 1 902 ? 6.859 29.453 -3.364 1.00 87.94 902 ALA A C 1
ATOM 7223 O O . ALA A 1 902 ? 5.739 29.637 -2.889 1.00 87.94 902 ALA A O 1
ATOM 7224 N N . PHE A 1 903 ? 7.772 30.427 -3.395 1.00 86.94 903 PHE A N 1
ATOM 7225 C CA . PHE A 1 903 ? 7.493 31.767 -2.879 1.00 86.94 903 PHE A CA 1
ATOM 7226 C C . PHE A 1 903 ? 6.350 32.472 -3.615 1.00 86.94 903 PHE A C 1
ATOM 7228 O O . PHE A 1 903 ? 5.475 33.061 -2.976 1.00 86.94 903 PHE A O 1
ATOM 7235 N N . HIS A 1 904 ? 6.313 32.375 -4.946 1.00 84.50 904 HIS A N 1
ATOM 7236 C CA . HIS A 1 904 ? 5.256 32.991 -5.746 1.00 84.50 904 HIS A CA 1
ATOM 7237 C C . HIS A 1 904 ? 3.896 32.349 -5.466 1.00 84.50 904 HIS A C 1
ATOM 7239 O O . HIS A 1 904 ? 2.919 33.063 -5.235 1.00 84.50 904 HIS A O 1
ATOM 7245 N N . VAL A 1 905 ? 3.842 31.014 -5.413 1.00 88.19 905 VAL A N 1
ATOM 7246 C CA . VAL A 1 905 ? 2.622 30.269 -5.065 1.00 88.19 905 VAL A CA 1
ATOM 7247 C C . VAL A 1 905 ? 2.138 30.652 -3.669 1.00 88.19 905 VAL A C 1
ATOM 7249 O O . VAL A 1 905 ? 0.968 30.985 -3.488 1.00 88.19 905 VAL A O 1
ATOM 7252 N N . LEU A 1 906 ? 3.045 30.653 -2.689 1.00 88.56 906 LEU A N 1
ATOM 7253 C CA . LEU A 1 906 ? 2.734 30.971 -1.300 1.00 88.56 906 LEU A CA 1
ATOM 7254 C C . LEU A 1 906 ? 2.180 32.389 -1.154 1.00 88.56 906 LEU A C 1
ATOM 7256 O O . LEU A 1 906 ? 1.179 32.596 -0.469 1.00 88.56 906 LEU A O 1
ATOM 7260 N N . ALA A 1 907 ? 2.796 33.367 -1.815 1.00 85.00 907 ALA A N 1
ATOM 7261 C CA . ALA A 1 907 ? 2.356 34.744 -1.701 1.00 85.00 907 ALA A CA 1
ATOM 7262 C C . ALA A 1 907 ? 1.030 35.011 -2.425 1.00 85.00 907 ALA A C 1
ATOM 7264 O O . ALA A 1 907 ? 0.207 35.766 -1.916 1.00 85.00 907 ALA A O 1
ATOM 7265 N N . GLN A 1 908 ? 0.768 34.363 -3.564 1.00 86.06 908 GLN A N 1
ATOM 7266 C CA . GLN A 1 908 ? -0.538 34.459 -4.226 1.00 86.06 908 GLN A CA 1
ATOM 7267 C C . GLN A 1 908 ? -1.644 33.794 -3.398 1.00 86.06 908 GLN A C 1
ATOM 7269 O O . GLN A 1 908 ? -2.709 34.385 -3.226 1.00 86.06 908 GLN A O 1
ATOM 7274 N N . ALA A 1 909 ? -1.377 32.607 -2.845 1.00 86.44 909 ALA A N 1
ATOM 7275 C CA . ALA A 1 909 ? -2.347 31.846 -2.062 1.00 86.44 909 ALA A CA 1
ATOM 7276 C C . ALA A 1 909 ? -2.678 32.492 -0.706 1.00 86.44 909 ALA A C 1
ATOM 7278 O O . ALA A 1 909 ? -3.810 32.381 -0.241 1.00 86.44 909 ALA A O 1
ATOM 7279 N N . ALA A 1 910 ? -1.706 33.149 -0.063 1.00 84.31 910 ALA A N 1
ATOM 7280 C CA . ALA A 1 910 ? -1.876 33.707 1.277 1.00 84.31 910 ALA A CA 1
ATOM 7281 C C . ALA A 1 910 ? -2.185 35.213 1.293 1.00 84.31 910 ALA A C 1
ATOM 7283 O O . ALA A 1 910 ? -2.966 35.653 2.132 1.00 84.31 910 ALA A O 1
ATOM 7284 N N . ALA A 1 911 ? -1.566 36.012 0.413 1.00 82.25 911 ALA A N 1
ATOM 7285 C CA . ALA A 1 911 ? -1.591 37.473 0.534 1.00 82.25 911 ALA A CA 1
ATOM 7286 C C . ALA A 1 911 ? -2.672 38.162 -0.309 1.00 82.25 911 ALA A C 1
ATOM 7288 O O . ALA A 1 911 ? -3.132 39.233 0.076 1.00 82.25 911 ALA A O 1
ATOM 7289 N N . ASN A 1 912 ? -3.086 37.579 -1.443 1.00 85.19 912 ASN A N 1
ATOM 7290 C CA . ASN A 1 912 ? -4.018 38.226 -2.380 1.00 85.19 912 ASN A CA 1
ATOM 7291 C C . ASN A 1 912 ? -5.192 37.335 -2.827 1.00 85.19 912 ASN A C 1
ATOM 7293 O O . ASN A 1 912 ? -5.404 37.178 -4.034 1.00 85.19 912 ASN A O 1
ATOM 7297 N N . PRO A 1 913 ? -5.992 36.777 -1.902 1.00 88.38 913 PRO A N 1
ATOM 7298 C CA . PRO A 1 913 ? -7.237 36.100 -2.268 1.00 88.38 913 PRO A CA 1
ATOM 7299 C C . PRO A 1 913 ? -8.209 37.053 -2.994 1.00 88.38 913 PRO A C 1
ATOM 7301 O O . PRO A 1 913 ? -8.277 38.246 -2.686 1.00 88.38 913 PRO A O 1
ATOM 7304 N N . GLY A 1 914 ? -8.951 36.533 -3.979 1.00 87.88 914 GLY A N 1
ATOM 7305 C CA . GLY A 1 914 ? -9.880 37.314 -4.805 1.00 87.88 914 GLY A CA 1
ATOM 7306 C C . GLY A 1 914 ? -11.246 37.593 -4.161 1.00 87.88 914 GLY A C 1
ATOM 7307 O O . GLY A 1 914 ? -11.867 38.597 -4.494 1.00 87.88 914 GLY A O 1
ATOM 7308 N N . PHE A 1 915 ? -11.701 36.734 -3.239 1.00 92.38 915 PHE A N 1
ATOM 7309 C CA . PHE A 1 915 ? -12.999 36.805 -2.539 1.00 92.38 915 PHE A CA 1
ATOM 7310 C C . PHE A 1 915 ? -14.204 37.088 -3.449 1.00 92.38 915 PHE A C 1
ATOM 7312 O O . PHE A 1 915 ? -14.979 38.017 -3.215 1.00 92.38 915 PHE A O 1
ATOM 7319 N N . LYS A 1 916 ? -14.399 36.285 -4.498 1.00 91.38 916 LYS A N 1
ATOM 7320 C CA . LYS A 1 916 ? -15.544 36.472 -5.400 1.00 91.38 916 LYS A CA 1
ATOM 7321 C C . LYS A 1 916 ? -16.854 36.059 -4.700 1.00 91.38 916 LYS A C 1
ATOM 7323 O O . LYS A 1 916 ? -16.861 35.048 -3.998 1.00 91.38 916 LYS A O 1
ATOM 7328 N N . PRO A 1 917 ? -17.987 36.767 -4.895 1.00 91.94 917 PRO A N 1
ATOM 7329 C CA . PRO A 1 917 ? -19.237 36.469 -4.183 1.00 91.94 917 PRO A CA 1
ATOM 7330 C C . PRO A 1 917 ? -19.750 35.030 -4.344 1.00 91.94 917 PRO A C 1
ATOM 7332 O O . PRO A 1 917 ? -20.253 34.452 -3.385 1.00 91.94 917 PRO A O 1
ATOM 7335 N N . TRP A 1 918 ? -19.598 34.432 -5.529 1.00 91.31 918 TRP A N 1
ATOM 7336 C CA . TRP A 1 918 ? -19.995 33.039 -5.773 1.00 91.31 918 TRP A CA 1
ATOM 7337 C C . TRP A 1 918 ? -19.055 32.025 -5.104 1.00 91.31 918 TRP A C 1
ATOM 7339 O O . TRP A 1 918 ? -19.522 31.008 -4.605 1.00 91.31 918 TRP A O 1
ATOM 7349 N N . GLU A 1 919 ? -17.757 32.321 -4.988 1.00 91.00 919 GLU A N 1
ATOM 7350 C CA . GLU A 1 919 ? -16.810 31.453 -4.271 1.00 91.00 919 GLU A CA 1
ATOM 7351 C C . GLU A 1 919 ? -17.087 31.418 -2.763 1.00 91.00 919 GLU A C 1
ATOM 7353 O O . GLU A 1 919 ? -16.846 30.400 -2.115 1.00 91.00 919 GLU A O 1
ATOM 7358 N N . VAL A 1 920 ? -17.637 32.501 -2.193 1.00 91.25 920 VAL A N 1
ATOM 7359 C CA . VAL A 1 920 ? -18.064 32.516 -0.782 1.00 91.25 920 VAL A CA 1
ATOM 7360 C C . VAL A 1 920 ? -19.143 31.457 -0.548 1.00 91.25 920 VAL A C 1
ATOM 7362 O O . VAL A 1 920 ? -19.100 30.755 0.462 1.00 91.25 920 VAL A O 1
ATOM 7365 N N . ALA A 1 921 ? -20.081 31.301 -1.489 1.00 91.06 921 ALA A N 1
ATOM 7366 C CA . ALA A 1 921 ? -21.131 30.288 -1.406 1.00 91.06 921 ALA A CA 1
ATOM 7367 C C . ALA A 1 921 ? -20.564 28.857 -1.511 1.00 91.06 921 ALA A C 1
ATOM 7369 O O . ALA A 1 921 ? -20.993 27.974 -0.763 1.00 91.06 921 ALA A O 1
ATOM 7370 N N . ASP A 1 922 ? -19.553 28.648 -2.358 1.00 91.38 922 ASP A N 1
ATOM 7371 C CA . ASP A 1 922 ? -18.892 27.349 -2.557 1.00 91.38 922 ASP A CA 1
ATOM 7372 C C . ASP A 1 922 ? -18.114 26.850 -1.331 1.00 91.38 922 ASP A C 1
ATOM 7374 O O . ASP A 1 922 ? -17.867 25.651 -1.194 1.00 91.38 922 ASP A O 1
ATOM 7378 N N . VAL A 1 923 ? -17.695 27.757 -0.445 1.00 91.88 923 VAL A N 1
ATOM 7379 C CA . VAL A 1 923 ? -16.930 27.437 0.771 1.00 91.88 923 VAL A CA 1
ATOM 7380 C C . VAL A 1 923 ? -17.842 27.029 1.940 1.00 91.88 923 VAL A C 1
ATOM 7382 O O . VAL A 1 923 ? -17.413 26.357 2.879 1.00 91.88 923 VAL A O 1
ATOM 7385 N N . LEU A 1 924 ? -19.135 27.356 1.900 1.00 92.00 924 LEU A N 1
ATOM 7386 C CA . LEU A 1 924 ? -20.051 27.056 3.009 1.00 92.00 924 LEU A CA 1
ATOM 7387 C C . LEU A 1 924 ? -20.163 25.554 3.348 1.00 92.00 924 LEU A C 1
ATOM 7389 O O . LEU A 1 924 ? -20.210 25.227 4.539 1.00 92.00 924 LEU A O 1
ATOM 7393 N N . PRO A 1 925 ? -20.193 24.613 2.379 1.00 93.56 925 PRO A N 1
ATOM 7394 C CA . PRO A 1 925 ? -20.209 23.183 2.679 1.00 93.56 925 PRO A CA 1
ATOM 7395 C C . PRO A 1 925 ? -18.953 22.708 3.414 1.00 93.56 925 PRO A C 1
ATOM 7397 O O . PRO A 1 925 ? -19.074 21.910 4.342 1.00 93.56 925 PRO A O 1
ATOM 7400 N N . THR A 1 926 ? -17.766 23.220 3.064 1.00 92.19 926 THR A N 1
ATOM 7401 C CA . THR A 1 926 ? -16.520 22.828 3.743 1.00 92.19 926 THR A CA 1
ATOM 7402 C C . THR A 1 926 ? -16.498 23.346 5.175 1.00 92.19 926 THR A C 1
ATOM 7404 O O . THR A 1 926 ? -16.187 22.587 6.083 1.00 92.19 926 THR A O 1
ATOM 7407 N N . MET A 1 927 ? -16.978 24.570 5.418 1.00 92.31 927 MET A N 1
ATOM 7408 C CA . MET A 1 927 ? -17.134 25.100 6.779 1.00 92.31 927 MET A CA 1
ATOM 7409 C C . MET A 1 927 ? -18.107 24.276 7.636 1.00 92.31 927 MET A C 1
ATOM 7411 O O . MET A 1 927 ? -17.893 24.107 8.839 1.00 92.31 927 MET A O 1
ATOM 7415 N N . ARG A 1 928 ? -19.196 23.768 7.041 1.00 92.75 928 ARG A N 1
ATOM 7416 C CA . ARG A 1 928 ? -20.128 22.862 7.734 1.00 92.75 928 ARG A CA 1
ATOM 7417 C C . ARG A 1 928 ? -19.474 21.512 8.025 1.00 92.75 928 ARG A C 1
ATOM 7419 O O . ARG A 1 928 ? -19.665 20.989 9.120 1.00 92.75 928 ARG A O 1
ATOM 7426 N N . ALA A 1 929 ? -18.681 20.989 7.090 1.00 93.25 929 ALA A N 1
ATOM 7427 C CA . ALA A 1 929 ? -17.907 19.768 7.287 1.00 93.25 929 ALA A CA 1
ATOM 7428 C C . ALA A 1 929 ? -16.866 19.932 8.407 1.00 93.25 929 ALA A C 1
ATOM 7430 O O . ALA A 1 929 ? -16.812 19.095 9.303 1.00 93.25 929 ALA A O 1
ATOM 7431 N N . ASP A 1 930 ? -16.129 21.046 8.432 1.00 91.44 930 ASP A N 1
ATOM 7432 C CA . ASP A 1 930 ? -15.163 21.374 9.486 1.00 91.44 930 ASP A CA 1
ATOM 7433 C C . ASP A 1 930 ? -15.815 21.356 10.872 1.00 91.44 930 ASP A C 1
ATOM 7435 O O . ASP A 1 930 ? -15.263 20.793 11.814 1.00 91.44 930 ASP A O 1
ATOM 7439 N N . ASN A 1 931 ? -17.025 21.913 10.991 1.00 89.94 931 ASN A N 1
ATOM 7440 C CA . ASN A 1 931 ? -17.803 21.850 12.228 1.00 89.94 931 ASN A CA 1
ATOM 7441 C C . ASN A 1 931 ? -18.259 20.427 12.588 1.00 89.94 931 ASN A C 1
ATOM 7443 O O . ASN A 1 931 ? -18.339 20.119 13.776 1.00 89.94 931 ASN A O 1
ATOM 7447 N N . GLY A 1 932 ? -18.552 19.578 11.600 1.00 89.38 932 GLY A N 1
ATOM 7448 C CA . GLY A 1 932 ? -18.916 18.172 11.801 1.00 89.38 932 GLY A CA 1
ATOM 7449 C C . GLY A 1 932 ? -17.747 17.287 12.247 1.00 89.38 932 GLY A C 1
ATOM 7450 O O . GLY A 1 932 ? -17.960 16.336 12.993 1.00 89.38 932 GLY A O 1
ATOM 7451 N N . PHE A 1 933 ? -16.514 17.620 11.850 1.00 92.19 933 PHE A N 1
ATOM 7452 C CA . PHE A 1 933 ? -15.299 16.875 12.210 1.00 92.19 933 PHE A CA 1
ATOM 7453 C C . PHE A 1 933 ? -14.657 17.301 13.539 1.00 92.19 933 PHE A C 1
ATOM 7455 O O . PHE A 1 933 ? -13.632 16.742 13.932 1.00 92.19 933 PHE A O 1
ATOM 7462 N N . ARG A 1 934 ? -15.238 18.272 14.253 1.00 91.81 934 ARG A N 1
ATOM 7463 C CA . ARG A 1 934 ? -14.697 18.744 15.534 1.00 91.81 934 ARG A CA 1
ATOM 7464 C C . ARG A 1 934 ? -14.681 17.633 16.573 1.00 91.81 934 ARG A C 1
ATOM 7466 O O . ARG A 1 934 ? -15.703 17.017 16.874 1.00 91.81 934 ARG A O 1
ATOM 7473 N N . THR A 1 935 ? -13.526 17.440 17.196 1.00 93.25 935 THR A N 1
ATOM 7474 C CA . THR A 1 935 ? -13.385 16.511 18.313 1.00 93.25 935 THR A CA 1
ATOM 7475 C C . THR A 1 935 ? -13.900 17.138 19.610 1.00 93.25 935 THR A C 1
ATOM 7477 O O . THR A 1 935 ? -14.000 18.361 19.748 1.00 93.25 935 THR A O 1
ATOM 7480 N N . ALA A 1 936 ? -14.181 16.307 20.618 1.00 92.12 936 ALA A N 1
ATOM 7481 C CA . ALA A 1 936 ? -14.530 16.797 21.952 1.00 92.12 936 ALA A CA 1
ATOM 7482 C C . ALA A 1 936 ? -13.449 17.733 22.533 1.00 92.12 936 ALA A C 1
ATOM 7484 O O . ALA A 1 936 ? -13.776 18.696 23.221 1.00 92.12 936 ALA A O 1
ATOM 7485 N N . TYR A 1 937 ? -12.170 17.499 22.215 1.00 93.62 937 TYR A N 1
ATOM 7486 C CA . TYR A 1 937 ? -11.071 18.382 22.610 1.00 93.62 937 TYR A CA 1
ATOM 7487 C C . TYR A 1 937 ? -11.217 19.785 22.001 1.00 93.62 937 TYR A C 1
ATOM 7489 O O . TYR A 1 937 ? -11.133 20.770 22.731 1.00 93.62 937 TYR A O 1
ATOM 7497 N N . ASP A 1 938 ? -11.539 19.889 20.708 1.00 92.94 938 ASP A N 1
ATOM 7498 C CA . ASP A 1 938 ? -11.714 21.178 20.020 1.00 92.94 938 ASP A CA 1
ATOM 7499 C C . ASP A 1 938 ? -12.871 21.999 20.601 1.00 92.94 938 ASP A C 1
ATOM 7501 O O . ASP A 1 938 ? -12.820 23.230 20.647 1.00 92.94 938 ASP A O 1
ATOM 7505 N N . TYR A 1 939 ? -13.939 21.334 21.053 1.00 93.06 939 TYR A N 1
ATOM 7506 C CA . TYR A 1 939 ? -15.025 22.008 21.763 1.00 93.06 939 TYR A CA 1
ATOM 7507 C C . TYR A 1 939 ? -14.567 22.535 23.120 1.00 93.06 939 TYR A C 1
ATOM 7509 O O . TYR A 1 939 ? -14.771 23.713 23.402 1.00 93.06 939 TYR A O 1
ATOM 7517 N N . VAL A 1 940 ? -13.925 21.710 23.951 1.00 94.50 940 VAL A N 1
ATOM 7518 C CA . VAL A 1 940 ? -13.505 22.142 25.294 1.00 94.50 940 VAL A CA 1
ATOM 7519 C C . VAL A 1 940 ? -12.439 23.239 25.226 1.00 94.50 940 VAL A C 1
ATOM 7521 O O . VAL A 1 940 ? -12.493 24.176 26.020 1.00 94.50 940 VAL A O 1
ATOM 7524 N N . VAL A 1 941 ? -11.523 23.186 24.251 1.00 94.69 941 VAL A N 1
ATOM 7525 C CA . VAL A 1 941 ? -10.532 24.248 24.013 1.00 94.69 941 VAL A CA 1
ATOM 7526 C C . VAL A 1 941 ? -11.213 25.571 23.656 1.00 94.69 941 VAL A C 1
ATOM 7528 O O . VAL A 1 941 ? -10.848 26.617 24.186 1.00 94.69 941 VAL A O 1
ATOM 7531 N N . ASP A 1 942 ? -12.239 25.570 22.812 1.00 93.06 942 ASP A N 1
ATOM 7532 C CA . ASP A 1 942 ? -12.984 26.800 22.532 1.00 93.06 942 ASP A CA 1
ATOM 7533 C C . ASP A 1 942 ? -13.758 27.317 23.753 1.00 93.06 942 ASP A C 1
ATOM 7535 O O . ASP A 1 942 ? -13.757 28.520 24.030 1.00 93.06 942 ASP A O 1
ATOM 7539 N N . LEU A 1 943 ? -14.387 26.414 24.511 1.00 94.38 943 LEU A N 1
ATOM 7540 C CA . LEU A 1 943 ? -15.144 26.765 25.711 1.00 94.38 943 LEU A CA 1
ATOM 7541 C C . LEU A 1 943 ? -14.243 27.348 26.810 1.00 94.38 943 LEU A C 1
ATOM 7543 O O . LEU A 1 943 ? -14.647 28.319 27.449 1.00 94.38 943 LEU A O 1
ATOM 7547 N N . ILE A 1 944 ? -13.020 26.831 27.001 1.00 95.69 944 ILE A N 1
ATOM 7548 C CA . ILE A 1 944 ? -12.098 27.362 28.019 1.00 95.69 944 ILE A CA 1
ATOM 7549 C C . ILE A 1 944 ? -11.629 28.772 27.672 1.00 95.69 944 ILE A C 1
ATOM 7551 O O . ILE A 1 944 ? -11.557 29.618 28.558 1.00 95.69 944 ILE A O 1
ATOM 7555 N N . HIS A 1 945 ? -11.381 29.072 26.395 1.00 94.31 945 HIS A N 1
ATOM 7556 C CA . HIS A 1 945 ? -11.011 30.427 25.980 1.00 94.31 945 HIS A CA 1
ATOM 7557 C C . HIS A 1 945 ? -12.171 31.405 26.178 1.00 94.31 945 HIS A C 1
ATOM 7559 O O . HIS A 1 945 ? -11.963 32.513 26.675 1.00 94.31 945 HIS A O 1
ATOM 7565 N N . LYS A 1 946 ? -13.403 30.978 25.872 1.00 92.50 946 LYS A N 1
ATOM 7566 C CA . LYS A 1 946 ? -14.614 31.763 26.142 1.00 92.50 946 LYS A CA 1
ATOM 7567 C C . LYS A 1 946 ? -14.820 32.011 27.643 1.00 92.50 946 LYS A C 1
ATOM 7569 O O . LYS A 1 946 ? -15.209 33.112 28.029 1.00 92.50 946 LYS A O 1
ATOM 7574 N N . ALA A 1 947 ? -14.536 31.012 28.482 1.00 93.31 947 ALA A N 1
ATOM 7575 C CA . ALA A 1 947 ? -14.617 31.117 29.938 1.00 93.31 947 ALA A CA 1
ATOM 7576 C C . ALA A 1 947 ? -13.543 32.059 30.512 1.00 93.31 947 ALA A C 1
ATOM 7578 O O . ALA A 1 947 ? -13.849 32.913 31.346 1.00 93.31 947 ALA A O 1
ATOM 7579 N N . ALA A 1 948 ? -12.302 31.922 30.038 1.00 93.25 948 ALA A N 1
ATOM 7580 C CA . ALA A 1 948 ? -11.132 32.641 30.527 1.00 93.25 948 ALA A CA 1
ATOM 7581 C C . ALA A 1 948 ? -11.104 34.121 30.106 1.00 93.25 948 ALA A C 1
ATOM 7583 O O . ALA A 1 948 ? -10.799 34.988 30.929 1.00 93.25 948 ALA A O 1
ATOM 7584 N N . TYR A 1 949 ? -11.442 34.426 28.849 1.00 92.31 949 TYR A N 1
ATOM 7585 C CA . TYR A 1 949 ? -11.316 35.759 28.244 1.00 92.31 949 TYR A CA 1
ATOM 7586 C C . TYR A 1 949 ? -12.678 36.417 27.995 1.00 92.31 949 TYR A C 1
ATOM 7588 O O . TYR A 1 949 ? -13.036 36.773 26.871 1.00 92.31 949 TYR A O 1
ATOM 7596 N N . ARG A 1 950 ? -13.456 36.606 29.068 1.00 84.88 950 ARG A N 1
ATOM 7597 C CA . ARG A 1 950 ? -14.800 37.206 28.999 1.00 84.88 950 ARG A CA 1
ATOM 7598 C C . ARG A 1 950 ? -14.759 38.605 28.360 1.00 84.88 950 ARG A C 1
ATOM 7600 O O . ARG A 1 950 ? -14.125 39.522 28.902 1.00 84.88 950 ARG A O 1
ATOM 7607 N N . ASN A 1 951 ? -15.491 38.775 27.258 1.00 80.69 951 ASN A N 1
ATOM 7608 C CA . ASN A 1 951 ? -15.608 40.006 26.458 1.00 80.69 951 ASN A CA 1
ATOM 7609 C C . ASN A 1 951 ? -14.308 40.455 25.754 1.00 80.69 951 ASN A C 1
ATOM 7611 O O . ASN A 1 951 ? -14.232 41.597 25.310 1.00 80.69 951 ASN A O 1
ATOM 7615 N N . GLY A 1 952 ? -13.283 39.598 25.680 1.00 83.56 952 GLY A N 1
ATOM 7616 C CA . GLY A 1 952 ? -12.056 39.851 24.918 1.00 83.56 952 GLY A CA 1
ATOM 7617 C C . GLY A 1 952 ? -12.038 39.076 23.599 1.00 83.56 952 GLY A C 1
ATOM 7618 O O . GLY A 1 952 ? -12.659 38.020 23.497 1.00 83.56 952 GLY A O 1
ATOM 7619 N N . GLY A 1 953 ? -11.284 39.559 22.606 1.00 86.94 953 GLY A N 1
ATOM 7620 C CA . GLY A 1 953 ? -11.165 38.900 21.296 1.00 86.94 953 GLY A CA 1
ATOM 7621 C C . GLY A 1 953 ? -10.614 37.468 21.370 1.00 86.94 953 GLY A C 1
ATOM 7622 O O . GLY A 1 953 ? -10.995 36.624 20.567 1.00 86.94 953 GLY A O 1
ATOM 7623 N N . LEU A 1 954 ? -9.791 37.135 22.376 1.00 90.12 954 LEU A N 1
ATOM 7624 C CA . LEU A 1 954 ? -9.316 35.755 22.593 1.00 90.12 954 LEU A CA 1
ATOM 7625 C C . LEU A 1 954 ? -10.442 34.760 22.939 1.00 90.12 954 LEU A C 1
ATOM 7627 O O . LEU A 1 954 ? -10.265 33.552 22.769 1.00 90.12 954 LEU A O 1
ATOM 7631 N N . GLY A 1 955 ? -11.596 35.253 23.399 1.00 89.62 955 GLY A N 1
ATOM 7632 C CA . GLY A 1 955 ? -12.786 34.445 23.661 1.00 89.62 955 GLY A CA 1
ATOM 7633 C C . GLY A 1 955 ? -13.546 34.025 22.398 1.00 89.62 955 GLY A C 1
ATOM 7634 O O . GLY A 1 955 ? -14.423 33.162 22.488 1.00 89.62 955 GLY A O 1
ATOM 7635 N N . ASN A 1 956 ? -13.218 34.591 21.231 1.00 90.75 956 ASN A N 1
ATOM 7636 C CA . ASN A 1 956 ? -13.828 34.207 19.961 1.00 90.75 956 ASN A CA 1
ATOM 7637 C C . ASN A 1 956 ? -13.443 32.762 19.593 1.00 90.75 956 ASN A C 1
ATOM 7639 O O . ASN A 1 956 ? -12.318 32.301 19.825 1.00 90.75 956 ASN A O 1
ATOM 7643 N N . SER A 1 957 ? -14.395 32.020 19.021 1.00 90.69 957 SER A N 1
ATOM 7644 C CA . SER A 1 957 ? -14.128 30.676 18.497 1.00 90.69 957 SER A CA 1
ATOM 7645 C C . SER A 1 957 ? -13.312 30.778 17.210 1.00 90.69 957 SER A C 1
ATOM 7647 O O . SER A 1 957 ? -13.437 31.741 16.460 1.00 90.69 957 SER A O 1
ATOM 7649 N N . ILE A 1 958 ? -12.462 29.780 16.963 1.00 92.19 958 ILE A N 1
ATOM 7650 C CA . ILE A 1 958 ? -11.755 29.640 15.681 1.00 92.19 958 ILE A CA 1
ATOM 7651 C C . ILE A 1 958 ? -12.733 29.206 14.578 1.00 92.19 958 ILE A C 1
ATOM 7653 O O . ILE A 1 958 ? -12.524 29.499 13.404 1.00 92.19 958 ILE A O 1
ATOM 7657 N N . TYR A 1 959 ? -13.808 28.515 14.957 1.00 91.94 959 TYR A N 1
ATOM 7658 C CA . TYR A 1 959 ? -14.806 27.988 14.042 1.00 91.94 959 TYR A CA 1
ATOM 7659 C C . TYR A 1 959 ? -16.040 28.886 14.009 1.00 91.94 959 TYR A C 1
ATOM 7661 O O . TYR A 1 959 ? -16.519 29.366 15.037 1.00 91.94 959 TYR A O 1
ATOM 7669 N N . ALA A 1 960 ? -16.602 29.055 12.815 1.00 91.06 960 ALA A N 1
ATOM 7670 C CA . ALA A 1 960 ? -17.858 29.772 12.633 1.00 91.06 960 ALA A CA 1
ATOM 7671 C C . ALA A 1 960 ? -19.019 29.019 13.318 1.00 91.06 960 ALA A C 1
ATOM 7673 O O . ALA A 1 960 ? -19.214 27.832 13.034 1.00 91.06 960 ALA A O 1
ATOM 7674 N N . PRO A 1 961 ? -19.818 29.664 14.187 1.00 88.88 961 PRO A N 1
ATOM 7675 C CA . PRO A 1 961 ? -21.082 29.103 14.659 1.00 88.88 961 PRO A CA 1
ATOM 7676 C C . PRO A 1 961 ? -21.998 28.703 13.498 1.00 88.88 961 PRO A C 1
ATOM 7678 O O . PRO A 1 961 ? -22.094 29.425 12.511 1.00 88.88 961 PRO A O 1
ATOM 7681 N N . CYS A 1 962 ? -22.743 27.600 13.627 1.00 87.81 962 CYS A N 1
ATOM 7682 C CA . CYS A 1 962 ? -23.643 27.146 12.557 1.00 87.81 962 CYS A CA 1
ATOM 7683 C C . CYS A 1 962 ? -24.677 28.206 12.131 1.00 87.81 962 CYS A C 1
ATOM 7685 O O . CYS A 1 962 ? -25.097 28.202 10.979 1.00 87.81 962 CYS A O 1
ATOM 7687 N N . SER A 1 963 ? -25.056 29.120 13.031 1.00 87.69 963 SER A N 1
ATOM 7688 C CA . SER A 1 963 ? -25.983 30.224 12.761 1.00 87.69 963 SER A CA 1
ATOM 7689 C C . SER A 1 963 ? -25.379 31.378 11.954 1.00 87.69 963 SER A C 1
ATOM 7691 O O . SER A 1 963 ? -26.134 32.144 11.368 1.00 87.69 963 SER A O 1
ATOM 7693 N N . THR A 1 964 ? -24.050 31.525 11.924 1.00 85.62 964 THR A N 1
ATOM 7694 C CA . THR A 1 964 ? -23.353 32.606 11.198 1.00 85.62 964 THR A CA 1
ATOM 7695 C C . THR A 1 964 ? -22.693 32.121 9.905 1.00 85.62 964 THR A C 1
ATOM 7697 O O . THR A 1 964 ? -22.144 32.914 9.143 1.00 85.62 964 THR A O 1
ATOM 7700 N N . ILE A 1 965 ? -22.767 30.820 9.596 1.00 89.56 965 ILE A N 1
ATOM 7701 C CA . ILE A 1 965 ? -22.294 30.290 8.311 1.00 89.56 965 ILE A CA 1
ATOM 7702 C C . ILE A 1 965 ? -23.160 30.870 7.187 1.00 89.56 965 ILE A C 1
ATOM 7704 O O . ILE A 1 965 ? -24.344 30.555 7.079 1.00 89.56 965 ILE A O 1
ATOM 7708 N N . GLY A 1 966 ? -22.542 31.689 6.335 1.00 85.50 966 GLY A N 1
ATOM 7709 C CA . GLY A 1 966 ? -23.200 32.384 5.226 1.00 85.50 966 GLY A CA 1
ATOM 7710 C C . GLY A 1 966 ? -23.578 33.839 5.514 1.00 85.50 966 GLY A C 1
ATOM 7711 O O . GLY A 1 966 ? -24.088 34.498 4.615 1.00 85.50 966 GLY A O 1
ATOM 7712 N N . SER A 1 967 ? -23.314 34.367 6.719 1.00 86.62 967 SER A N 1
ATOM 7713 C CA . SER A 1 967 ? -23.577 35.782 7.038 1.00 86.62 967 SER A CA 1
ATOM 7714 C C . SER A 1 967 ? -22.443 36.732 6.632 1.00 86.62 967 SER A C 1
ATOM 7716 O O . SER A 1 967 ? -22.633 37.946 6.632 1.00 86.62 967 SER A O 1
ATOM 7718 N N . VAL A 1 968 ? -21.253 36.206 6.326 1.00 88.81 968 VAL A N 1
ATOM 7719 C CA . VAL A 1 968 ? -20.072 36.997 5.952 1.00 88.81 968 VAL A CA 1
ATOM 7720 C C . VAL A 1 968 ? -20.092 37.274 4.449 1.00 88.81 968 VAL A C 1
ATOM 7722 O O . VAL A 1 968 ? -20.186 36.352 3.642 1.00 88.81 968 VAL A O 1
ATOM 7725 N N . SER A 1 969 ? -19.988 38.548 4.070 1.00 91.06 969 SER A N 1
ATOM 7726 C CA . SER A 1 969 ? -19.990 38.983 2.670 1.00 91.06 969 SER A CA 1
ATOM 7727 C C . SER A 1 969 ? -18.577 39.028 2.073 1.00 91.06 969 SER A C 1
ATOM 7729 O O . SER A 1 969 ? -17.584 39.194 2.786 1.00 91.06 969 SER A O 1
ATOM 7731 N N . ALA A 1 970 ? -18.484 38.963 0.743 1.00 92.94 970 ALA A N 1
ATOM 7732 C CA . ALA A 1 970 ? -17.229 39.167 0.015 1.00 92.94 970 ALA A CA 1
ATOM 7733 C C . ALA A 1 970 ? -16.556 40.514 0.352 1.00 92.94 970 ALA A C 1
ATOM 7735 O O . ALA A 1 970 ? -15.347 40.563 0.561 1.00 92.94 970 ALA A O 1
ATOM 7736 N N . GLN A 1 971 ? -17.346 41.586 0.492 1.00 92.12 971 GLN A N 1
ATOM 7737 C CA . GLN A 1 971 ? -16.849 42.924 0.835 1.00 92.12 971 GLN A CA 1
ATOM 7738 C C . GLN A 1 971 ? -16.175 42.934 2.212 1.00 92.12 971 GLN A C 1
ATOM 7740 O O . GLN A 1 971 ? -15.037 43.382 2.347 1.00 92.12 971 GLN A O 1
ATOM 7745 N N . THR A 1 972 ? -16.818 42.325 3.214 1.00 92.38 972 THR A N 1
ATOM 7746 C CA . THR A 1 972 ? -16.245 42.216 4.565 1.00 92.38 972 THR A CA 1
ATOM 7747 C C . THR A 1 972 ? -14.950 41.399 4.602 1.00 92.38 972 THR A C 1
ATOM 7749 O O . THR A 1 972 ? -14.055 41.711 5.386 1.00 92.38 972 THR A O 1
ATOM 7752 N N . LEU A 1 973 ? -14.810 40.384 3.737 1.00 92.94 973 LEU A N 1
ATOM 7753 C CA . LEU A 1 973 ? -13.568 39.611 3.602 1.00 92.94 973 LEU A CA 1
ATOM 7754 C C . LEU A 1 973 ? -12.451 40.453 2.978 1.00 92.94 973 LEU A C 1
ATOM 7756 O O . LEU A 1 973 ? -11.329 40.451 3.487 1.00 92.94 973 LEU A O 1
ATOM 7760 N N . SER A 1 974 ? -12.759 41.208 1.918 1.00 91.38 974 SER A N 1
ATOM 7761 C CA . SER A 1 974 ? -11.785 42.099 1.282 1.00 91.38 974 SER A CA 1
ATOM 7762 C C . SER A 1 974 ? -11.319 43.217 2.213 1.00 91.38 974 SER A C 1
ATOM 7764 O O . SER A 1 974 ? -10.117 43.438 2.324 1.00 91.38 974 SER A O 1
ATOM 7766 N N . GLU A 1 975 ? -12.228 43.861 2.949 1.00 91.81 975 GLU A N 1
ATOM 7767 C CA . GLU A 1 975 ? -11.890 44.920 3.909 1.00 91.81 975 GLU A CA 1
ATOM 7768 C C . GLU A 1 975 ? -10.976 44.402 5.026 1.00 91.81 975 GLU A C 1
ATOM 7770 O O . GLU A 1 975 ? -10.000 45.053 5.407 1.00 91.81 975 GLU A O 1
ATOM 7775 N N . PHE A 1 976 ? -11.261 43.199 5.533 1.00 91.94 976 PHE A N 1
ATOM 7776 C CA . PHE A 1 976 ? -10.434 42.570 6.554 1.00 91.94 976 PHE A CA 1
ATOM 7777 C C . PHE A 1 976 ? -9.038 42.223 6.022 1.00 91.94 976 PHE A C 1
ATOM 7779 O O . PHE A 1 976 ? -8.037 42.545 6.666 1.00 91.94 976 PHE A O 1
ATOM 7786 N N . ALA A 1 977 ? -8.948 41.618 4.835 1.00 91.00 977 ALA A N 1
ATOM 7787 C CA . ALA A 1 977 ? -7.665 41.284 4.222 1.00 91.00 977 ALA A CA 1
ATOM 7788 C C . ALA A 1 977 ? -6.835 42.535 3.904 1.00 91.00 977 ALA A C 1
ATOM 7790 O O . ALA A 1 977 ? -5.644 42.558 4.192 1.00 91.00 977 ALA A O 1
ATOM 7791 N N . GLU A 1 978 ? -7.445 43.609 3.400 1.00 89.44 978 GLU A N 1
ATOM 7792 C CA . GLU A 1 978 ? -6.730 44.860 3.123 1.00 89.44 978 GLU A CA 1
ATOM 7793 C C . GLU A 1 978 ? -6.135 45.508 4.375 1.00 89.44 978 GLU A C 1
ATOM 7795 O O . GLU A 1 978 ? -5.072 46.126 4.301 1.00 89.44 978 GLU A O 1
ATOM 7800 N N . LYS A 1 979 ? -6.796 45.344 5.523 1.00 90.00 979 LYS A N 1
ATOM 7801 C CA . LYS A 1 979 ? -6.322 45.855 6.810 1.00 90.00 979 LYS A CA 1
ATOM 7802 C C . LYS A 1 979 ? -5.242 44.972 7.441 1.00 90.00 979 LYS A C 1
ATOM 7804 O O . LYS A 1 979 ? -4.329 45.489 8.083 1.00 90.00 979 LYS A O 1
ATOM 7809 N N . HIS A 1 980 ? -5.359 43.649 7.312 1.00 90.25 980 HIS A N 1
ATOM 7810 C CA . HIS A 1 980 ? -4.534 42.701 8.065 1.00 90.25 980 HIS A CA 1
ATOM 7811 C C . HIS A 1 980 ? -3.397 42.057 7.255 1.00 90.25 980 HIS A C 1
ATOM 7813 O O . HIS A 1 980 ? -2.367 41.727 7.847 1.00 90.25 980 HIS A O 1
ATOM 7819 N N . PHE A 1 981 ? -3.521 41.912 5.931 1.00 91.25 981 PHE A N 1
ATOM 7820 C CA . PHE A 1 981 ? -2.513 41.276 5.065 1.00 91.25 981 PHE A CA 1
ATOM 7821 C C . PHE A 1 981 ? -1.485 42.294 4.564 1.00 91.25 981 PHE A C 1
ATOM 7823 O O . PHE A 1 981 ? -1.314 42.529 3.367 1.00 91.25 981 PHE A O 1
ATOM 7830 N N . VAL A 1 982 ? -0.803 42.917 5.522 1.00 90.25 982 VAL A N 1
ATOM 7831 C CA . VAL A 1 982 ? 0.237 43.921 5.283 1.00 90.25 982 VAL A CA 1
ATOM 7832 C C . VAL A 1 982 ? 1.600 43.426 5.753 1.00 90.25 982 VAL A C 1
ATOM 7834 O O . VAL A 1 982 ? 1.684 42.619 6.680 1.00 90.25 982 VAL A O 1
ATOM 7837 N N . THR A 1 983 ? 2.676 43.932 5.151 1.00 88.94 983 THR A N 1
ATOM 7838 C CA . THR A 1 983 ? 4.061 43.530 5.457 1.00 88.94 983 THR A CA 1
ATOM 7839 C C . THR A 1 983 ? 4.414 43.671 6.939 1.00 88.94 983 THR A C 1
ATOM 7841 O O . THR A 1 983 ? 5.003 42.757 7.508 1.00 88.94 983 THR A O 1
ATOM 7844 N N . GLY A 1 984 ? 3.981 44.745 7.611 1.00 86.75 984 GLY A N 1
ATOM 7845 C CA . GLY A 1 984 ? 4.201 44.938 9.050 1.00 86.75 984 GLY A CA 1
ATOM 7846 C C . GLY A 1 984 ? 3.476 43.929 9.954 1.00 86.75 984 GLY A C 1
ATOM 7847 O O . GLY A 1 984 ? 3.842 43.779 11.118 1.00 86.75 984 GLY A O 1
ATOM 7848 N N . ASN A 1 985 ? 2.470 43.223 9.430 1.00 89.56 985 ASN A N 1
ATOM 7849 C CA . ASN A 1 985 ? 1.732 42.157 10.111 1.00 89.56 985 ASN A CA 1
ATOM 7850 C C . ASN A 1 985 ? 2.111 40.757 9.623 1.00 89.56 985 ASN A C 1
ATOM 7852 O O . ASN A 1 985 ? 1.445 39.801 10.023 1.00 89.56 985 ASN A O 1
ATOM 7856 N N . ALA A 1 986 ? 3.141 40.628 8.788 1.00 91.06 986 ALA A N 1
ATOM 7857 C CA . ALA A 1 986 ? 3.530 39.377 8.162 1.00 91.06 986 ALA A CA 1
ATOM 7858 C C . ALA A 1 986 ? 4.870 38.853 8.702 1.00 91.06 986 ALA A C 1
ATOM 7860 O O . ALA A 1 986 ? 5.800 39.614 8.981 1.00 91.06 986 ALA A O 1
ATOM 7861 N N . VAL A 1 987 ? 4.973 37.530 8.809 1.00 91.69 987 VAL A N 1
ATOM 7862 C CA . VAL A 1 987 ? 6.232 36.814 9.048 1.00 91.69 987 VAL A CA 1
ATOM 7863 C C . VAL A 1 987 ? 6.364 35.741 7.978 1.00 91.69 987 VAL A C 1
ATOM 7865 O O . VAL A 1 987 ? 5.448 34.936 7.785 1.00 91.69 987 VAL A O 1
ATOM 7868 N N . LEU A 1 988 ? 7.511 35.733 7.301 1.00 92.31 988 LEU A N 1
ATOM 7869 C CA . LEU A 1 988 ? 7.905 34.691 6.363 1.00 92.31 988 LEU A CA 1
ATOM 7870 C C . LEU A 1 988 ? 8.989 33.832 7.019 1.00 92.31 988 LEU A C 1
ATOM 7872 O O . LEU A 1 988 ? 10.088 34.312 7.290 1.00 92.31 988 LEU A O 1
ATOM 7876 N N . PHE A 1 989 ? 8.684 32.564 7.277 1.00 92.31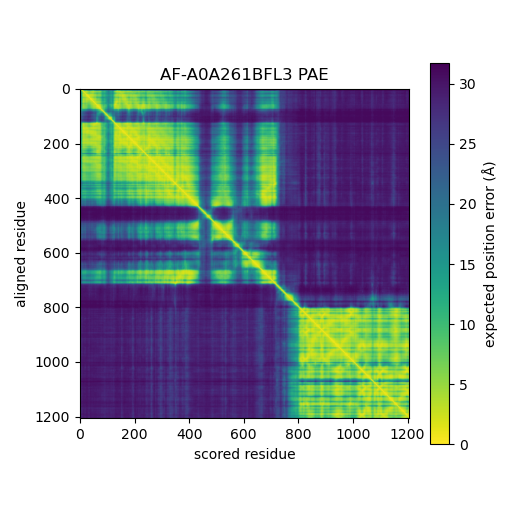 989 PHE A N 1
ATOM 7877 C CA . PHE A 1 989 ? 9.610 31.627 7.900 1.00 92.31 989 PHE A CA 1
ATOM 7878 C C . PHE A 1 989 ? 9.885 30.433 6.990 1.00 92.31 989 PHE A C 1
ATOM 7880 O O . PHE A 1 989 ? 8.952 29.833 6.459 1.00 92.31 989 PHE A O 1
ATOM 7887 N N . ALA A 1 990 ? 11.152 30.050 6.840 1.00 91.75 990 ALA A N 1
ATOM 7888 C CA . ALA A 1 990 ? 11.534 28.873 6.068 1.00 91.75 990 ALA A CA 1
ATOM 7889 C C . ALA A 1 990 ? 12.474 27.929 6.814 1.00 91.75 990 ALA A C 1
ATOM 7891 O O . ALA A 1 990 ? 13.435 28.339 7.466 1.00 91.75 990 ALA A O 1
ATOM 7892 N N . THR A 1 991 ? 12.248 26.630 6.638 1.00 90.25 991 THR A N 1
ATOM 7893 C CA . THR A 1 991 ? 13.204 25.590 7.026 1.00 90.25 991 THR A CA 1
ATOM 7894 C C . THR A 1 991 ? 13.827 24.973 5.777 1.00 90.25 991 THR A C 1
ATOM 7896 O O . THR A 1 991 ? 13.127 24.682 4.811 1.00 90.25 991 THR A O 1
ATOM 7899 N N . ASN A 1 992 ? 15.149 24.782 5.795 1.00 89.25 992 ASN A N 1
ATOM 7900 C CA . ASN A 1 992 ? 15.961 24.263 4.685 1.00 89.25 992 ASN A CA 1
ATOM 7901 C C . ASN A 1 992 ? 15.904 25.110 3.399 1.00 89.25 992 ASN A C 1
ATOM 7903 O O . ASN A 1 992 ? 15.945 24.566 2.300 1.00 89.25 992 ASN A O 1
ATOM 7907 N N . ALA A 1 993 ? 15.822 26.434 3.531 1.00 89.62 993 ALA A N 1
ATOM 7908 C CA . ALA A 1 993 ? 15.979 27.389 2.431 1.00 89.62 993 ALA A CA 1
ATOM 7909 C C . ALA A 1 993 ? 17.188 28.294 2.686 1.00 89.62 993 ALA A C 1
ATOM 7911 O O . ALA A 1 993 ? 17.549 28.528 3.844 1.00 89.62 993 ALA A O 1
ATOM 7912 N N . ALA A 1 994 ? 17.796 28.821 1.622 1.00 89.69 994 ALA A N 1
ATOM 7913 C CA . ALA A 1 994 ? 18.830 29.835 1.767 1.00 89.69 994 ALA A CA 1
ATOM 7914 C C . ALA A 1 994 ? 18.211 31.150 2.271 1.00 89.69 994 ALA A C 1
ATOM 7916 O O . ALA A 1 994 ? 17.144 31.566 1.824 1.00 89.69 994 ALA A O 1
ATOM 7917 N N . HIS A 1 995 ? 18.881 31.799 3.226 1.00 91.62 995 HIS A N 1
ATOM 7918 C CA . HIS A 1 995 ? 18.390 33.040 3.834 1.00 91.62 995 HIS A CA 1
ATOM 7919 C C . HIS A 1 995 ? 18.321 34.196 2.831 1.00 91.62 995 HIS A C 1
ATOM 7921 O O . HIS A 1 995 ? 17.375 34.976 2.843 1.00 91.62 995 HIS A O 1
ATOM 7927 N N . GLU A 1 996 ? 19.315 34.269 1.950 1.00 90.56 996 GLU A N 1
ATOM 7928 C CA . GLU A 1 996 ? 19.451 35.322 0.943 1.00 90.56 996 GLU A CA 1
ATOM 7929 C C . GLU A 1 996 ? 18.281 35.306 -0.049 1.00 90.56 996 GLU A C 1
ATOM 7931 O O . GLU A 1 996 ? 17.724 36.362 -0.338 1.00 90.56 996 GLU A O 1
ATOM 7936 N N . ASP A 1 997 ? 17.819 34.121 -0.462 1.00 88.12 997 ASP A N 1
ATOM 7937 C CA . ASP A 1 997 ? 16.673 33.970 -1.368 1.00 88.12 997 ASP A CA 1
ATOM 7938 C C . ASP A 1 997 ? 15.377 34.528 -0.763 1.00 88.12 997 ASP A C 1
ATOM 7940 O O . ASP A 1 997 ? 14.578 35.155 -1.458 1.00 88.12 997 ASP A O 1
ATOM 7944 N N . LEU A 1 998 ? 15.166 34.335 0.546 1.00 88.75 998 LEU A N 1
ATOM 7945 C CA . LEU A 1 998 ? 13.981 34.853 1.233 1.00 88.75 998 LEU A CA 1
ATOM 7946 C C . LEU A 1 998 ? 14.032 36.365 1.439 1.00 88.75 998 LEU A C 1
ATOM 7948 O O . LEU A 1 998 ? 12.998 37.023 1.343 1.00 88.75 998 LEU A O 1
ATOM 7952 N N . VAL A 1 999 ? 15.212 36.903 1.750 1.00 90.38 999 VAL A N 1
ATOM 7953 C CA . VAL A 1 999 ? 15.424 38.352 1.863 1.00 90.38 999 VAL A CA 1
ATOM 7954 C C . VAL A 1 999 ? 15.165 39.003 0.504 1.00 90.38 999 VAL A C 1
ATOM 7956 O O . VAL A 1 999 ? 14.356 39.923 0.416 1.00 90.38 999 VAL A O 1
ATOM 7959 N N . LEU A 1 1000 ? 15.734 38.443 -0.569 1.00 88.06 1000 LEU A N 1
ATOM 7960 C CA . LEU A 1 1000 ? 15.520 38.904 -1.940 1.00 88.06 1000 LEU A CA 1
ATOM 7961 C C . LEU A 1 1000 ? 14.040 38.848 -2.343 1.00 88.06 1000 LEU A C 1
ATOM 7963 O O . LEU A 1 1000 ? 13.521 39.796 -2.936 1.00 88.06 1000 LEU A O 1
ATOM 7967 N N . PHE A 1 1001 ? 13.349 37.751 -2.019 1.00 86.38 1001 PHE A N 1
ATOM 7968 C CA . PHE A 1 1001 ? 11.920 37.618 -2.287 1.00 86.38 1001 PHE A CA 1
ATOM 7969 C C . PHE A 1 1001 ? 11.098 38.651 -1.507 1.00 86.38 1001 PHE A C 1
ATOM 7971 O O . PHE A 1 1001 ? 10.216 39.300 -2.072 1.00 86.38 1001 PHE A O 1
ATOM 7978 N N . GLY A 1 1002 ? 11.402 38.818 -0.219 1.00 83.62 1002 GLY A N 1
ATOM 7979 C CA . GLY A 1 1002 ? 10.721 39.756 0.662 1.00 83.62 1002 GLY A CA 1
ATOM 7980 C C . GLY A 1 1002 ? 10.892 41.220 0.251 1.00 83.62 1002 GLY A C 1
ATOM 7981 O O . GLY A 1 1002 ? 9.942 41.984 0.417 1.00 83.62 1002 GLY A O 1
ATOM 7982 N N . ASP A 1 1003 ? 12.049 41.593 -0.303 1.00 82.81 1003 ASP A N 1
ATOM 7983 C CA . ASP A 1 1003 ? 12.346 42.959 -0.754 1.00 82.81 1003 ASP A CA 1
ATOM 7984 C C . ASP A 1 1003 ? 11.796 43.267 -2.159 1.00 82.81 1003 ASP A C 1
ATOM 7986 O O . ASP A 1 1003 ? 11.204 44.328 -2.356 1.00 82.81 1003 ASP A O 1
ATOM 7990 N N . ASN A 1 1004 ? 11.949 42.353 -3.130 1.00 72.44 1004 ASN A N 1
ATOM 7991 C CA . ASN A 1 1004 ? 11.700 42.648 -4.552 1.00 72.44 1004 ASN A CA 1
ATOM 7992 C C . ASN A 1 1004 ? 10.424 42.022 -5.141 1.00 72.44 1004 ASN A C 1
ATOM 7994 O O . ASN A 1 1004 ? 9.882 42.548 -6.112 1.00 72.44 1004 ASN A O 1
ATOM 7998 N N . TYR A 1 1005 ? 9.951 40.891 -4.604 1.00 62.78 1005 TYR A N 1
ATOM 7999 C CA . TYR A 1 1005 ? 8.975 40.026 -5.291 1.00 62.78 1005 TYR A CA 1
ATOM 8000 C C . TYR A 1 1005 ? 7.723 39.701 -4.475 1.00 62.78 1005 TYR A C 1
ATOM 8002 O O . TYR A 1 1005 ? 6.857 38.959 -4.944 1.00 62.78 1005 TYR A O 1
ATOM 8010 N N . SER A 1 1006 ? 7.598 40.254 -3.270 1.00 67.75 1006 SER A N 1
ATOM 8011 C CA . SER A 1 1006 ? 6.454 40.004 -2.405 1.00 67.75 1006 SER A CA 1
ATOM 8012 C C . SER A 1 1006 ? 5.235 40.820 -2.860 1.00 67.75 1006 SER A C 1
ATOM 8014 O O . SER A 1 1006 ? 5.247 42.045 -2.753 1.00 67.75 1006 SER A O 1
ATOM 8016 N N . PRO A 1 1007 ? 4.134 40.190 -3.315 1.00 72.25 1007 PRO A N 1
ATOM 8017 C CA . PRO A 1 1007 ? 2.895 40.881 -3.667 1.00 72.25 1007 PRO A CA 1
ATOM 8018 C C . PRO A 1 1007 ? 2.094 41.335 -2.425 1.00 72.25 1007 PRO A C 1
ATOM 8020 O O . PRO A 1 1007 ? 0.901 41.621 -2.533 1.00 72.25 1007 PRO A O 1
ATOM 8023 N N . ILE A 1 1008 ? 2.712 41.360 -1.238 1.00 84.50 1008 ILE A N 1
ATOM 8024 C CA . ILE A 1 1008 ? 2.094 41.796 0.019 1.00 84.50 1008 ILE A CA 1
ATOM 8025 C C . ILE A 1 1008 ? 2.057 43.327 0.051 1.00 84.50 1008 ILE A C 1
ATOM 8027 O O . ILE A 1 1008 ? 3.033 43.998 -0.275 1.00 84.50 1008 ILE A O 1
ATOM 8031 N N . ARG A 1 1009 ? 0.932 43.896 0.484 1.00 84.06 1009 ARG A N 1
ATOM 8032 C CA . ARG A 1 1009 ? 0.758 45.349 0.569 1.00 84.06 1009 ARG A CA 1
ATOM 8033 C C . ARG A 1 1009 ? 1.639 45.929 1.684 1.00 84.06 1009 ARG A C 1
ATOM 8035 O O . ARG A 1 1009 ? 1.635 45.426 2.808 1.00 84.06 1009 ARG A O 1
ATOM 8042 N N . ASN A 1 1010 ? 2.359 47.015 1.405 1.00 86.12 1010 ASN A N 1
ATOM 8043 C CA . ASN A 1 1010 ? 3.126 47.718 2.436 1.00 86.12 1010 ASN A CA 1
ATOM 8044 C C . ASN A 1 1010 ? 2.171 48.394 3.430 1.00 86.12 1010 ASN A C 1
ATOM 8046 O O . ASN A 1 1010 ? 1.303 49.169 3.030 1.00 86.12 1010 ASN A O 1
ATOM 8050 N N . GLY A 1 1011 ? 2.332 48.112 4.722 1.00 83.00 1011 GLY A N 1
ATOM 8051 C CA . GLY A 1 1011 ? 1.488 48.689 5.768 1.00 83.00 1011 GLY A CA 1
ATOM 8052 C C . GLY A 1 1011 ? 2.041 48.463 7.170 1.00 83.00 1011 GLY A C 1
ATOM 8053 O O . GLY A 1 1011 ? 2.873 47.582 7.395 1.00 83.00 1011 GLY A O 1
ATOM 8054 N N . SER A 1 1012 ? 1.594 49.287 8.118 1.00 81.75 1012 SER A N 1
ATOM 8055 C CA . SER A 1 1012 ? 2.021 49.220 9.515 1.00 81.75 1012 SER A CA 1
ATOM 8056 C C . SER A 1 1012 ? 1.355 48.066 10.269 1.00 81.75 1012 SER A C 1
ATOM 8058 O O . SER A 1 1012 ? 0.267 47.605 9.925 1.00 81.75 1012 SER A O 1
ATOM 8060 N N . ALA A 1 1013 ? 2.027 47.585 11.317 1.00 77.69 1013 ALA A N 1
ATOM 8061 C CA . ALA A 1 1013 ? 1.503 46.515 12.155 1.00 77.69 1013 ALA A CA 1
ATOM 8062 C C . ALA A 1 1013 ? 0.229 46.957 12.900 1.00 77.69 1013 ALA A C 1
ATOM 8064 O O . ALA A 1 1013 ? 0.190 48.036 13.492 1.00 77.69 1013 ALA A O 1
ATOM 8065 N N . VAL A 1 1014 ? -0.785 46.093 12.938 1.00 81.75 1014 VAL A N 1
ATOM 8066 C CA . VAL A 1 1014 ? -2.025 46.305 13.697 1.00 81.75 1014 VAL A CA 1
ATOM 8067 C C . VAL A 1 1014 ? -1.852 45.681 15.079 1.00 81.75 1014 VAL A C 1
ATOM 8069 O O . VAL A 1 1014 ? -1.629 44.473 15.215 1.00 81.75 1014 VAL A O 1
ATOM 8072 N N . SER A 1 1015 ? -1.940 46.503 16.123 1.00 72.38 1015 SER A N 1
ATOM 8073 C CA . SER A 1 1015 ? -1.881 46.025 17.502 1.00 72.38 1015 SER A CA 1
ATOM 8074 C C . SER A 1 1015 ? -3.183 45.299 17.883 1.00 72.38 1015 SER A C 1
ATOM 8076 O O . SER A 1 1015 ? -4.276 45.761 17.549 1.00 72.38 1015 SER A O 1
ATOM 8078 N N . PRO A 1 1016 ? -3.100 44.140 18.559 1.00 72.69 1016 PRO A N 1
ATOM 8079 C CA . PRO A 1 1016 ? -4.285 43.418 19.004 1.00 72.69 1016 PRO A CA 1
ATOM 8080 C C . PRO A 1 1016 ? -4.995 44.141 20.157 1.00 72.69 1016 PRO A C 1
ATOM 8082 O O . PRO A 1 1016 ? -4.353 44.755 21.010 1.00 72.69 1016 PRO A O 1
ATOM 8085 N N . SER A 1 1017 ? -6.321 43.999 20.246 1.00 77.62 1017 SER A N 1
ATOM 8086 C CA . SER A 1 1017 ? -7.086 44.437 21.420 1.00 77.62 1017 SER A CA 1
ATOM 8087 C C . SER A 1 1017 ? -6.722 43.581 22.638 1.00 77.62 1017 SER A C 1
ATOM 8089 O O . SER A 1 1017 ? -6.861 42.351 22.584 1.00 77.62 1017 SER A O 1
ATOM 8091 N N . SER A 1 1018 ? -6.272 44.208 23.729 1.00 81.75 1018 SER A N 1
ATOM 8092 C CA . SER A 1 1018 ? -5.864 43.514 24.962 1.00 81.75 1018 SER A CA 1
ATOM 8093 C C . SER A 1 1018 ? -6.983 42.619 25.508 1.00 81.75 1018 SER A C 1
ATOM 8095 O O . SER A 1 1018 ? -8.138 43.036 25.587 1.00 81.75 1018 SER A O 1
ATOM 8097 N N . SER A 1 1019 ? -6.657 41.370 25.847 1.00 86.19 1019 SER A N 1
ATOM 8098 C CA . SER A 1 1019 ? -7.611 40.385 26.377 1.00 86.19 1019 SER A CA 1
ATOM 8099 C C . SER A 1 1019 ? -7.138 39.870 27.734 1.00 86.19 1019 SER A C 1
ATOM 8101 O O . SER A 1 1019 ? -6.408 38.889 27.830 1.00 86.19 1019 SER A O 1
ATOM 8103 N N . ALA A 1 1020 ? -7.564 40.547 28.803 1.00 88.50 1020 ALA A N 1
ATOM 8104 C CA . ALA A 1 1020 ? -7.203 40.177 30.168 1.00 88.50 1020 ALA A CA 1
ATOM 8105 C C . ALA A 1 1020 ? -7.867 38.862 30.610 1.00 88.50 1020 ALA A C 1
ATOM 8107 O O . ALA A 1 1020 ? -9.050 38.625 30.343 1.00 88.50 1020 ALA A O 1
ATOM 8108 N N . TYR A 1 1021 ? -7.116 38.042 31.345 1.00 91.75 1021 TYR A N 1
ATOM 8109 C CA . TYR A 1 1021 ? -7.620 36.815 31.950 1.00 91.75 1021 TYR A CA 1
ATOM 8110 C C . TYR A 1 1021 ? -8.579 37.132 33.107 1.00 91.75 1021 TYR A C 1
ATOM 8112 O O . TYR A 1 1021 ? -8.237 37.851 34.047 1.00 91.75 1021 TYR A O 1
ATOM 8120 N N . LYS A 1 1022 ? -9.805 36.602 33.049 1.00 90.06 1022 LYS A N 1
ATOM 8121 C CA . LYS A 1 1022 ? -10.876 36.905 34.013 1.00 90.06 1022 LYS A CA 1
ATOM 8122 C C . LYS A 1 1022 ? -11.388 35.696 34.784 1.00 90.06 1022 LYS A C 1
ATOM 8124 O O . LYS A 1 1022 ? -12.157 35.914 35.719 1.00 90.06 1022 LYS A O 1
ATOM 8129 N N . GLY A 1 1023 ? -10.942 34.481 34.470 1.00 89.19 1023 GLY A N 1
ATOM 8130 C CA . GLY A 1 1023 ? -11.456 33.255 35.087 1.00 89.19 1023 GLY A CA 1
ATOM 8131 C C . GLY A 1 1023 ? -12.906 32.950 34.690 1.00 89.19 1023 GLY A C 1
ATOM 8132 O O . GLY A 1 1023 ? -13.639 33.835 34.242 1.00 89.19 1023 GLY A O 1
ATOM 8133 N N . GLY A 1 1024 ? -13.363 31.717 34.901 1.00 91.00 1024 GLY A N 1
ATOM 8134 C CA . GLY A 1 1024 ? -14.775 31.382 34.725 1.00 91.00 1024 GLY A CA 1
ATOM 8135 C C . GLY A 1 1024 ? -15.081 29.954 34.341 1.00 91.00 1024 GLY A C 1
ATOM 8136 O O . GLY A 1 1024 ? -14.184 29.155 34.119 1.00 91.00 1024 GLY A O 1
ATOM 8137 N N . GLU A 1 1025 ? -16.366 29.653 34.204 1.00 93.19 1025 GLU A N 1
ATOM 8138 C CA . GLU A 1 1025 ? -16.805 28.336 33.766 1.00 93.19 1025 GLU A CA 1
ATOM 8139 C C . GLU A 1 1025 ? -17.795 28.382 32.616 1.00 93.19 1025 GLU A C 1
ATOM 8141 O O . GLU A 1 1025 ? -18.631 29.281 32.526 1.00 93.19 1025 GLU A O 1
ATOM 8146 N N . VAL A 1 1026 ? -17.674 27.398 31.724 1.00 94.38 1026 VAL A N 1
ATOM 8147 C CA . VAL A 1 1026 ? -18.642 27.141 30.659 1.00 94.38 1026 VAL A CA 1
ATOM 8148 C C . VAL A 1 1026 ? -18.808 25.633 30.495 1.00 94.38 1026 VAL A C 1
ATOM 8150 O O . VAL A 1 1026 ? -17.836 24.896 30.339 1.00 94.38 1026 VAL A O 1
ATOM 8153 N N . ARG A 1 1027 ? -20.059 25.178 30.501 1.00 93.25 1027 ARG A N 1
ATOM 8154 C CA . ARG A 1 1027 ? -20.434 23.764 30.449 1.00 93.25 1027 ARG A CA 1
ATOM 8155 C C . ARG A 1 1027 ? -21.315 23.509 29.235 1.00 93.25 1027 ARG A C 1
ATOM 8157 O O . ARG A 1 1027 ? -22.207 24.309 28.953 1.00 93.25 1027 ARG A O 1
ATOM 8164 N N . ARG A 1 1028 ? -21.080 22.410 28.521 1.00 93.12 1028 ARG A N 1
ATOM 8165 C CA . ARG A 1 1028 ? -21.939 21.977 27.415 1.00 93.12 1028 ARG A CA 1
ATOM 8166 C C . ARG A 1 1028 ? -22.253 20.493 27.540 1.00 93.12 1028 ARG A C 1
ATOM 8168 O O . ARG A 1 1028 ? -21.395 19.656 27.274 1.00 93.12 1028 ARG A O 1
ATOM 8175 N N . ASP A 1 1029 ? -23.489 20.206 27.921 1.00 92.75 1029 ASP A N 1
ATOM 8176 C CA . ASP A 1 1029 ? -23.976 18.841 28.074 1.00 92.75 1029 ASP A CA 1
ATOM 8177 C C . ASP A 1 1029 ? -24.298 18.217 26.708 1.00 92.75 1029 ASP A C 1
ATOM 8179 O O . ASP A 1 1029 ? -24.916 18.855 25.849 1.00 92.75 1029 ASP A O 1
ATOM 8183 N N . VAL A 1 1030 ? -23.805 16.999 26.490 1.00 90.31 1030 VAL A N 1
ATOM 8184 C CA . VAL A 1 1030 ? -24.016 16.184 25.285 1.00 90.31 1030 VAL A CA 1
ATOM 8185 C C . VAL A 1 1030 ? -24.056 14.724 25.715 1.00 90.31 1030 VAL A C 1
ATOM 8187 O O . VAL A 1 1030 ? -23.223 14.304 26.518 1.00 90.31 1030 VAL A O 1
ATOM 8190 N N . ASP A 1 1031 ? -24.969 13.942 25.138 1.00 88.12 1031 ASP A N 1
ATOM 8191 C CA . ASP A 1 1031 ? -25.079 12.510 25.416 1.00 88.12 1031 ASP A CA 1
ATOM 8192 C C . ASP A 1 1031 ? -23.792 11.769 25.003 1.00 88.12 1031 ASP A C 1
ATOM 8194 O O . ASP A 1 1031 ? -23.511 11.531 23.827 1.00 88.12 1031 ASP A O 1
ATOM 8198 N N . SER A 1 1032 ? -22.943 11.498 25.991 1.00 89.62 1032 SER A N 1
ATOM 8199 C CA . SER A 1 1032 ? -21.635 10.868 25.845 1.00 89.62 1032 SER A CA 1
ATOM 8200 C C . SER A 1 1032 ? -21.295 10.116 27.123 1.00 89.62 1032 SER A C 1
ATOM 8202 O O . SER A 1 1032 ? -21.604 10.548 28.229 1.00 89.62 1032 SER A O 1
ATOM 8204 N N . LYS A 1 1033 ? -20.578 8.999 27.004 1.00 90.38 1033 LYS A N 1
ATOM 8205 C CA . LYS A 1 1033 ? -20.103 8.242 28.170 1.00 90.38 1033 LYS A CA 1
ATOM 8206 C C . LYS A 1 1033 ? -19.052 9.007 28.993 1.00 90.38 1033 LYS A C 1
ATOM 8208 O O . LYS A 1 1033 ? -18.907 8.777 30.197 1.00 90.38 1033 LYS A O 1
ATOM 8213 N N . TYR A 1 1034 ? -18.296 9.887 28.342 1.00 92.56 1034 TYR A N 1
ATOM 8214 C CA . TYR A 1 1034 ? -17.140 10.557 28.928 1.00 92.56 1034 TYR A CA 1
ATOM 8215 C C . TYR A 1 1034 ? -17.389 12.049 29.133 1.00 92.56 1034 TYR A C 1
ATOM 8217 O O . TYR A 1 1034 ? -18.030 12.712 28.316 1.00 92.56 1034 TYR A O 1
ATOM 8225 N N . ALA A 1 1035 ? -16.820 12.568 30.216 1.00 94.25 1035 ALA A N 1
ATOM 8226 C CA . ALA A 1 1035 ? -16.690 13.985 30.497 1.00 94.25 1035 ALA A CA 1
ATOM 8227 C C . ALA A 1 1035 ? -15.291 14.445 30.068 1.00 94.25 1035 ALA A C 1
ATOM 8229 O O . ALA A 1 1035 ? -14.281 13.982 30.608 1.00 94.25 1035 ALA A O 1
ATOM 8230 N N . HIS A 1 1036 ? -15.225 15.358 29.102 1.00 95.31 1036 HIS A N 1
ATOM 8231 C CA . HIS A 1 1036 ? -13.993 16.041 28.721 1.00 95.31 1036 HIS A CA 1
ATOM 8232 C C . HIS A 1 1036 ? -13.942 17.384 29.448 1.00 95.31 1036 HIS A C 1
ATOM 8234 O O . HIS A 1 1036 ? -14.826 18.214 29.253 1.00 95.31 1036 HIS A O 1
ATOM 8240 N N . VAL A 1 1037 ? -12.924 17.601 30.281 1.00 95.25 1037 VAL A N 1
ATOM 8241 C CA . VAL A 1 1037 ? -12.811 18.773 31.159 1.00 95.25 1037 VAL A CA 1
ATOM 8242 C C . VAL A 1 1037 ? -11.432 19.410 31.008 1.00 95.25 1037 VAL A C 1
ATOM 8244 O O . VAL A 1 1037 ? -10.422 18.728 31.140 1.00 95.25 1037 VAL A O 1
ATOM 8247 N N . ILE A 1 1038 ? -11.357 20.716 30.755 1.00 96.06 1038 ILE A N 1
ATOM 8248 C CA . ILE A 1 1038 ? -10.113 21.490 30.884 1.00 96.06 1038 ILE A CA 1
ATOM 8249 C C . ILE A 1 1038 ? -10.227 22.361 32.125 1.00 96.06 1038 ILE A C 1
ATOM 8251 O O . ILE A 1 1038 ? -11.177 23.130 32.255 1.00 96.06 1038 ILE A O 1
ATOM 8255 N N . VAL A 1 1039 ? -9.227 22.268 32.999 1.00 94.62 1039 VAL A N 1
ATOM 8256 C CA . VAL A 1 1039 ? -9.030 23.187 34.123 1.00 94.62 1039 VAL A CA 1
ATOM 8257 C C . VAL A 1 1039 ? -7.752 23.971 33.860 1.00 94.62 1039 VAL A C 1
ATOM 8259 O O . VAL A 1 1039 ? -6.674 23.381 33.777 1.00 94.62 1039 VAL A O 1
ATOM 8262 N N . ALA A 1 1040 ? -7.857 25.287 33.692 1.00 94.69 1040 ALA A N 1
ATOM 8263 C CA . ALA A 1 1040 ? -6.728 26.138 33.324 1.00 94.69 1040 ALA A CA 1
ATOM 8264 C C . ALA A 1 1040 ? -6.691 27.439 34.127 1.00 94.69 1040 ALA A C 1
ATOM 8266 O O . ALA A 1 1040 ? -7.726 27.977 34.504 1.00 94.69 1040 ALA A O 1
ATOM 8267 N N . GLY A 1 1041 ? -5.484 27.940 34.367 1.00 93.50 1041 GLY A N 1
ATOM 8268 C CA . GLY A 1 1041 ? -5.212 29.244 34.962 1.00 93.50 1041 GLY A CA 1
ATOM 8269 C C . GLY A 1 1041 ? -4.529 30.194 33.986 1.00 93.50 1041 GLY A C 1
ATOM 8270 O O . GLY A 1 1041 ? -4.272 29.844 32.830 1.00 93.50 1041 GLY A O 1
ATOM 8271 N N . GLU A 1 1042 ? -4.179 31.384 34.474 1.00 92.12 1042 GLU A N 1
ATOM 8272 C CA . GLU A 1 1042 ? -3.367 32.334 33.711 1.00 92.12 1042 GLU A CA 1
ATOM 8273 C C . GLU A 1 1042 ? -1.956 31.767 33.477 1.00 92.12 1042 GLU A C 1
ATOM 8275 O O . GLU A 1 1042 ? -1.206 31.500 34.420 1.00 92.12 1042 GLU A O 1
ATOM 8280 N N . GLY A 1 1043 ? -1.607 31.585 32.207 1.00 90.31 1043 GLY A N 1
ATOM 8281 C CA . GLY A 1 1043 ? -0.296 31.144 31.743 1.00 90.31 1043 GLY A CA 1
ATOM 8282 C C . GLY A 1 1043 ? 0.652 32.302 31.420 1.00 90.31 1043 GLY A C 1
ATOM 8283 O O . GLY A 1 1043 ? 0.387 33.476 31.690 1.00 90.31 1043 GLY A O 1
ATOM 8284 N N . ALA A 1 1044 ? 1.795 31.960 30.837 1.00 88.12 1044 ALA A N 1
ATOM 8285 C CA . ALA A 1 1044 ? 2.774 32.912 30.344 1.00 88.12 1044 ALA A CA 1
ATOM 8286 C C . ALA A 1 1044 ? 2.297 33.578 29.046 1.00 88.12 1044 ALA A C 1
ATOM 8288 O O . ALA A 1 1044 ? 1.800 32.916 28.134 1.00 88.12 1044 ALA A O 1
ATOM 8289 N N . ALA A 1 1045 ? 2.490 34.895 28.962 1.00 86.19 1045 ALA A N 1
ATOM 8290 C CA . ALA A 1 1045 ? 2.340 35.636 27.719 1.00 86.19 1045 ALA A CA 1
ATOM 8291 C C . ALA A 1 1045 ? 3.529 35.357 26.793 1.00 86.19 1045 ALA A C 1
ATOM 8293 O O . ALA A 1 1045 ? 4.667 35.185 27.240 1.00 86.19 1045 ALA A O 1
ATOM 8294 N N . GLY A 1 1046 ? 3.259 35.337 25.495 1.00 79.19 1046 GLY A N 1
ATOM 8295 C CA . GLY A 1 1046 ? 4.233 34.976 24.479 1.00 79.19 1046 GLY A CA 1
ATOM 8296 C C . GLY A 1 1046 ? 5.394 35.970 24.325 1.00 79.19 1046 GLY A C 1
ATOM 8297 O O . GLY A 1 1046 ? 6.507 35.590 23.977 1.00 79.19 1046 GLY A O 1
ATOM 8298 N N . ASN A 1 1047 ? 5.181 37.236 24.695 1.00 82.25 1047 ASN A N 1
ATOM 8299 C CA . ASN A 1 1047 ? 6.227 38.262 24.729 1.00 82.25 1047 ASN A CA 1
ATOM 8300 C C . ASN A 1 1047 ? 7.335 38.019 25.777 1.00 82.25 1047 ASN A C 1
ATOM 8302 O O . ASN A 1 1047 ? 8.354 38.705 25.748 1.00 82.25 1047 ASN A O 1
ATOM 8306 N N . ASN A 1 1048 ? 7.155 37.075 26.706 1.00 85.62 1048 ASN A N 1
ATOM 8307 C CA . ASN A 1 1048 ? 8.115 36.783 27.763 1.00 85.62 1048 ASN A CA 1
ATOM 8308 C C . ASN A 1 1048 ? 8.693 35.370 27.603 1.00 85.62 1048 ASN A C 1
ATOM 8310 O O . ASN A 1 1048 ? 8.213 34.404 28.203 1.00 85.62 1048 ASN A O 1
ATOM 8314 N N . ALA A 1 1049 ? 9.780 35.260 26.835 1.00 84.00 1049 ALA A N 1
ATOM 8315 C CA . ALA A 1 1049 ? 10.447 33.990 26.543 1.00 84.00 1049 ALA A CA 1
ATOM 8316 C C . ALA A 1 1049 ? 10.905 33.230 27.806 1.00 84.00 1049 ALA A C 1
ATOM 8318 O O . ALA A 1 1049 ? 10.856 31.998 27.841 1.00 84.00 1049 ALA A O 1
ATOM 8319 N N . LYS A 1 1050 ? 11.284 33.941 28.882 1.00 87.62 1050 LYS A N 1
ATOM 8320 C CA . LYS A 1 1050 ? 11.633 33.314 30.168 1.00 87.62 1050 LYS A CA 1
ATOM 8321 C C . LYS A 1 1050 ? 10.411 32.661 30.815 1.00 87.62 1050 LYS A C 1
ATOM 8323 O O . LYS A 1 1050 ? 10.516 31.537 31.296 1.00 87.62 1050 LYS A O 1
ATOM 8328 N N . ALA A 1 1051 ? 9.258 33.329 30.803 1.00 87.00 1051 ALA A N 1
ATOM 8329 C CA . ALA A 1 1051 ? 8.015 32.777 31.344 1.00 87.00 1051 ALA A CA 1
ATOM 8330 C C . ALA A 1 1051 ? 7.489 31.588 30.514 1.00 87.00 1051 ALA A C 1
ATOM 8332 O O . ALA A 1 1051 ? 6.935 30.640 31.067 1.00 87.00 1051 ALA A O 1
ATOM 8333 N N . LEU A 1 1052 ? 7.711 31.586 29.196 1.00 87.31 1052 LEU A N 1
ATOM 8334 C CA . LEU A 1 1052 ? 7.417 30.423 28.351 1.00 87.31 1052 LEU A CA 1
ATOM 8335 C C . LEU A 1 1052 ? 8.311 29.226 28.688 1.00 87.31 1052 LEU A C 1
ATOM 8337 O O . LEU A 1 1052 ? 7.828 28.098 28.796 1.00 87.31 1052 LEU A O 1
ATOM 8341 N N . ALA A 1 1053 ? 9.606 29.464 28.909 1.00 88.81 1053 ALA A N 1
ATOM 8342 C CA . ALA A 1 1053 ? 10.534 28.419 29.324 1.00 88.81 1053 ALA A CA 1
ATOM 8343 C C . ALA A 1 1053 ? 10.152 27.827 30.694 1.00 88.81 1053 ALA A C 1
ATOM 8345 O O . ALA A 1 1053 ? 10.160 26.605 30.853 1.00 88.81 1053 ALA A O 1
ATOM 8346 N N . THR A 1 1054 ? 9.759 28.659 31.668 1.00 91.06 1054 THR A N 1
ATOM 8347 C CA . THR A 1 1054 ? 9.298 28.175 32.984 1.00 91.06 1054 THR A CA 1
ATOM 8348 C C . THR A 1 1054 ? 7.997 27.377 32.870 1.00 91.06 1054 THR A C 1
ATOM 8350 O O . THR A 1 1054 ? 7.878 26.319 33.491 1.00 91.06 1054 THR A O 1
ATOM 8353 N N . GLN A 1 1055 ? 7.057 27.814 32.027 1.00 90.81 1055 GLN A N 1
ATOM 8354 C CA . GLN A 1 1055 ? 5.816 27.090 31.746 1.00 90.81 1055 GLN A CA 1
ATOM 8355 C C . GLN A 1 1055 ? 6.073 25.726 31.085 1.00 90.81 1055 GLN A C 1
ATOM 8357 O O . GLN A 1 1055 ? 5.488 24.725 31.499 1.00 90.81 1055 GLN A O 1
ATOM 8362 N N . ALA A 1 1056 ? 6.977 25.639 30.107 1.00 89.31 1056 ALA A N 1
ATOM 8363 C CA . ALA A 1 1056 ? 7.323 24.371 29.459 1.00 89.31 1056 ALA A CA 1
ATOM 8364 C C . ALA A 1 1056 ? 7.926 23.351 30.450 1.00 89.31 1056 ALA A C 1
ATOM 8366 O O . ALA A 1 1056 ? 7.613 22.154 30.401 1.00 89.31 1056 ALA A O 1
ATOM 8367 N N . VAL A 1 1057 ? 8.757 23.828 31.386 1.00 90.81 1057 VAL A N 1
ATOM 8368 C CA . VAL A 1 1057 ? 9.311 23.013 32.480 1.00 90.81 1057 VAL A CA 1
ATOM 8369 C C . VAL A 1 1057 ? 8.200 22.554 33.430 1.00 90.81 1057 VAL A C 1
ATOM 8371 O O . VAL A 1 1057 ? 8.152 21.370 33.762 1.00 90.81 1057 VAL A O 1
ATOM 8374 N N . LEU A 1 1058 ? 7.267 23.440 33.803 1.00 89.56 1058 LEU A N 1
ATOM 8375 C CA . LEU A 1 1058 ? 6.116 23.107 34.653 1.00 89.56 1058 LEU A CA 1
ATOM 8376 C C . LEU A 1 1058 ? 5.246 21.997 34.039 1.00 89.56 1058 LEU A C 1
ATOM 8378 O O . LEU A 1 1058 ? 4.960 21.000 34.698 1.00 89.56 1058 LEU A O 1
ATOM 8382 N N . LEU A 1 1059 ? 4.864 22.128 32.768 1.00 88.44 1059 LEU A N 1
ATOM 8383 C CA . LEU A 1 1059 ? 4.002 21.153 32.086 1.00 88.44 1059 LEU A CA 1
ATOM 8384 C C . LEU A 1 1059 ? 4.686 19.789 31.939 1.00 88.44 1059 LEU A C 1
ATOM 8386 O O . LEU A 1 1059 ? 4.053 18.748 32.114 1.00 88.44 1059 LEU A O 1
ATOM 8390 N N . THR A 1 1060 ? 5.998 19.785 31.687 1.00 88.25 1060 THR A N 1
ATOM 8391 C CA . THR A 1 1060 ? 6.788 18.547 31.656 1.00 88.25 1060 THR A CA 1
ATOM 8392 C C . THR A 1 1060 ? 6.831 17.877 33.031 1.00 88.25 1060 THR A C 1
ATOM 8394 O O . THR A 1 1060 ? 6.778 16.651 33.117 1.00 88.25 1060 THR A O 1
ATOM 8397 N N . ALA A 1 1061 ? 6.887 18.668 34.106 1.00 86.94 1061 ALA A N 1
ATOM 8398 C CA . ALA A 1 1061 ? 6.918 18.170 35.476 1.00 86.94 1061 ALA A CA 1
ATOM 8399 C C . ALA A 1 1061 ? 5.569 17.589 35.942 1.00 86.94 1061 ALA A C 1
ATOM 8401 O O . ALA A 1 1061 ? 5.545 16.620 36.704 1.00 86.94 1061 ALA A O 1
ATOM 8402 N N . LEU A 1 1062 ? 4.450 18.146 35.465 1.00 85.62 1062 LEU A N 1
ATOM 8403 C CA . LEU A 1 1062 ? 3.108 17.595 35.692 1.00 85.62 1062 LEU A CA 1
ATOM 8404 C C . LEU A 1 1062 ? 2.952 16.209 35.037 1.00 85.62 1062 LEU A C 1
ATOM 8406 O O . LEU A 1 1062 ? 2.401 15.284 35.651 1.00 85.62 1062 LEU A O 1
ATOM 8410 N N . GLY A 1 1063 ? 3.521 16.052 33.835 1.00 80.62 1063 GLY A N 1
ATOM 8411 C CA . GLY A 1 1063 ? 3.534 14.810 33.062 1.00 80.62 1063 GLY A CA 1
ATOM 8412 C C . GLY A 1 1063 ? 2.178 14.472 32.436 1.00 80.62 1063 GLY A C 1
ATOM 8413 O O . GLY A 1 1063 ? 1.165 15.093 32.732 1.00 80.62 1063 GLY A O 1
ATOM 8414 N N . ASN A 1 1064 ? 2.142 13.459 31.571 1.00 80.75 1064 ASN A N 1
ATOM 8415 C CA . ASN A 1 1064 ? 0.903 12.987 30.947 1.00 80.75 1064 ASN A CA 1
ATOM 8416 C C . ASN A 1 1064 ? 0.549 11.607 31.486 1.00 80.75 1064 ASN A C 1
ATOM 8418 O O . ASN A 1 1064 ? 1.414 10.743 31.587 1.00 80.75 1064 ASN A O 1
ATOM 8422 N N . SER A 1 1065 ? -0.719 11.383 31.801 1.00 77.81 1065 SER A N 1
ATOM 8423 C CA . SER A 1 1065 ? -1.228 10.057 32.137 1.00 77.81 1065 SER A CA 1
ATOM 8424 C C . SER A 1 1065 ? -1.777 9.354 30.897 1.00 77.81 1065 SER A C 1
ATOM 8426 O O . SER A 1 1065 ? -2.093 9.983 29.888 1.00 77.81 1065 SER A O 1
ATOM 8428 N N . SER A 1 1066 ? -1.856 8.030 30.964 1.00 66.75 1066 SER A N 1
ATOM 8429 C CA . SER A 1 1066 ? -2.461 7.209 29.925 1.00 66.75 1066 SER A CA 1
ATOM 8430 C C . SER A 1 1066 ? -3.323 6.146 30.597 1.00 66.75 1066 SER A C 1
ATOM 8432 O O . SER A 1 1066 ? -2.860 5.544 31.569 1.00 66.75 1066 SER A O 1
ATOM 8434 N N . PRO A 1 1067 ? -4.524 5.850 30.070 1.00 57.25 1067 PRO A N 1
ATOM 8435 C CA . PRO A 1 1067 ? -5.367 4.778 30.596 1.00 57.25 1067 PRO A CA 1
ATOM 8436 C C . PRO A 1 1067 ? -4.776 3.379 30.323 1.00 57.25 1067 PRO A C 1
ATOM 8438 O O . PRO A 1 1067 ? -5.279 2.372 30.818 1.00 57.25 1067 PRO A O 1
ATOM 8441 N N . VAL A 1 1068 ? -3.696 3.283 29.533 1.00 59.84 1068 VAL A N 1
ATOM 8442 C CA . VAL A 1 1068 ? -3.037 2.017 29.197 1.00 59.84 1068 VAL A CA 1
ATOM 8443 C C . VAL A 1 1068 ? -2.084 1.594 30.323 1.00 59.84 1068 VAL A C 1
ATOM 8445 O O . VAL A 1 1068 ? -1.054 2.225 30.556 1.00 59.84 1068 VAL A O 1
ATOM 8448 N N . LYS A 1 1069 ? -2.392 0.456 30.964 1.00 51.75 1069 LYS A N 1
ATOM 8449 C CA . LYS A 1 1069 ? -1.715 -0.117 32.153 1.00 51.75 1069 LYS A CA 1
ATOM 8450 C C . LYS A 1 1069 ? -0.179 -0.228 32.078 1.00 51.75 1069 LYS A C 1
ATOM 8452 O O . LYS A 1 1069 ? 0.472 -0.270 33.117 1.00 51.75 1069 LYS A O 1
ATOM 8457 N N . PHE A 1 1070 ? 0.405 -0.290 30.880 1.00 56.41 1070 PHE A N 1
ATOM 8458 C CA . PHE A 1 1070 ? 1.853 -0.437 30.662 1.00 56.41 1070 PHE A CA 1
ATOM 8459 C C . PHE A 1 1070 ? 2.465 0.700 29.834 1.00 56.41 1070 PHE A C 1
ATOM 8461 O O . PHE A 1 1070 ? 3.504 0.515 29.201 1.00 56.41 1070 PHE A O 1
ATOM 8468 N N . SER A 1 1071 ? 1.831 1.874 29.811 1.00 52.16 1071 SER A N 1
ATOM 8469 C CA . SER A 1 1071 ? 2.417 3.040 29.154 1.00 52.16 1071 SER A CA 1
ATOM 8470 C C . SER A 1 1071 ? 3.708 3.466 29.861 1.00 52.16 1071 SER A C 1
ATOM 8472 O O . SER A 1 1071 ? 3.734 3.655 31.077 1.00 52.16 1071 SER A O 1
ATOM 8474 N N . SER A 1 1072 ? 4.780 3.675 29.093 1.00 48.97 1072 SER A N 1
ATOM 8475 C CA . SER A 1 1072 ? 6.033 4.270 29.579 1.00 48.97 1072 SER A CA 1
ATOM 8476 C C . SER A 1 1072 ? 5.851 5.707 30.086 1.00 48.97 1072 SER A C 1
ATOM 8478 O O . SER A 1 1072 ? 6.733 6.233 30.760 1.00 48.97 1072 SER A O 1
ATOM 8480 N N . SER A 1 1073 ? 4.704 6.327 29.790 1.00 50.06 1073 SER A N 1
ATOM 8481 C CA . SER A 1 1073 ? 4.296 7.651 30.262 1.00 50.06 1073 SER A CA 1
ATOM 8482 C C . SER A 1 1073 ? 3.564 7.619 31.610 1.00 50.06 1073 SER A C 1
ATOM 8484 O O . SER A 1 1073 ? 3.304 8.673 32.170 1.00 50.06 1073 SER A O 1
ATOM 8486 N N . ALA A 1 1074 ? 3.251 6.446 32.177 1.00 50.72 1074 ALA A N 1
ATOM 8487 C CA . ALA A 1 1074 ? 2.438 6.315 33.395 1.00 50.72 1074 ALA A CA 1
ATOM 8488 C C . ALA A 1 1074 ? 3.142 6.733 34.711 1.00 50.72 1074 ALA A C 1
ATOM 8490 O O . ALA A 1 1074 ? 2.664 6.412 35.799 1.00 50.72 1074 ALA A O 1
ATOM 8491 N N . SER A 1 1075 ? 4.269 7.452 34.649 1.00 59.09 1075 SER A N 1
ATOM 8492 C CA . SER A 1 1075 ? 4.927 8.036 35.822 1.00 59.09 1075 SER A CA 1
ATOM 8493 C C . SER A 1 1075 ? 4.873 9.564 35.762 1.00 59.09 1075 SER A C 1
ATOM 8495 O O . SER A 1 1075 ? 5.594 10.186 34.986 1.00 59.09 1075 SER A O 1
ATOM 8497 N N . GLY A 1 1076 ? 4.036 10.170 36.601 1.00 67.56 1076 GLY A N 1
ATOM 8498 C CA . GLY A 1 1076 ? 3.885 11.621 36.720 1.00 67.56 1076 GLY A CA 1
ATOM 8499 C C . GLY A 1 1076 ? 2.893 11.973 37.826 1.00 67.56 1076 GLY A C 1
ATOM 8500 O O . GLY A 1 1076 ? 2.153 11.100 38.292 1.00 67.56 1076 GLY A O 1
ATOM 8501 N N . VAL A 1 1077 ? 2.878 13.233 38.264 1.00 78.44 1077 VAL A N 1
ATOM 8502 C CA . VAL A 1 1077 ? 1.957 13.704 39.314 1.00 78.44 1077 VAL A CA 1
ATOM 8503 C C . VAL A 1 1077 ? 0.504 13.533 38.858 1.00 78.44 1077 VAL A C 1
ATOM 8505 O O . VAL A 1 1077 ? -0.313 12.987 39.598 1.00 78.44 1077 VAL A O 1
ATOM 8508 N N . LEU A 1 1078 ? 0.215 13.872 37.597 1.00 81.81 1078 LEU A N 1
ATOM 8509 C CA . LEU A 1 1078 ? -1.120 13.727 37.012 1.00 81.81 1078 LEU A CA 1
ATOM 8510 C C . LEU A 1 1078 ? -1.546 12.266 36.811 1.00 81.81 1078 LEU A C 1
ATOM 8512 O O . LEU A 1 1078 ? -2.714 11.940 36.997 1.00 81.81 1078 LEU A O 1
ATOM 8516 N N . ALA A 1 1079 ? -0.609 11.361 36.507 1.00 79.38 1079 ALA A N 1
ATOM 8517 C CA . ALA A 1 1079 ? -0.908 9.932 36.368 1.00 79.38 1079 ALA A CA 1
ATOM 8518 C C . ALA A 1 1079 ? -1.306 9.274 37.693 1.00 79.38 1079 ALA A C 1
ATOM 8520 O O . ALA A 1 1079 ? -2.187 8.418 37.712 1.00 79.38 1079 ALA A O 1
ATOM 8521 N N . LYS A 1 1080 ? -0.706 9.705 38.808 1.00 80.12 1080 LYS A N 1
ATOM 8522 C CA . LYS A 1 1080 ? -1.113 9.250 40.144 1.00 80.12 1080 LYS A CA 1
ATOM 8523 C C . LYS A 1 1080 ? -2.475 9.816 40.551 1.00 80.12 1080 LYS A C 1
ATOM 8525 O O . LYS A 1 1080 ? -3.243 9.107 41.189 1.00 80.12 1080 LYS A O 1
ATOM 8530 N N . ALA A 1 1081 ? -2.764 11.063 40.177 1.00 82.75 1081 ALA A N 1
ATOM 8531 C CA . ALA A 1 1081 ? -4.008 11.742 40.533 1.00 82.75 1081 ALA A CA 1
ATOM 8532 C C . ALA A 1 1081 ? -5.230 11.249 39.733 1.00 82.75 1081 ALA A C 1
ATOM 8534 O O . ALA A 1 1081 ? -6.320 11.155 40.292 1.00 82.75 1081 ALA A O 1
ATOM 8535 N N . ALA A 1 1082 ? -5.057 10.907 38.449 1.00 81.44 1082 ALA A N 1
ATOM 8536 C CA . ALA A 1 1082 ? -6.160 10.497 37.572 1.00 81.44 1082 ALA A CA 1
ATOM 8537 C C . ALA A 1 1082 ? -6.696 9.073 37.846 1.00 81.44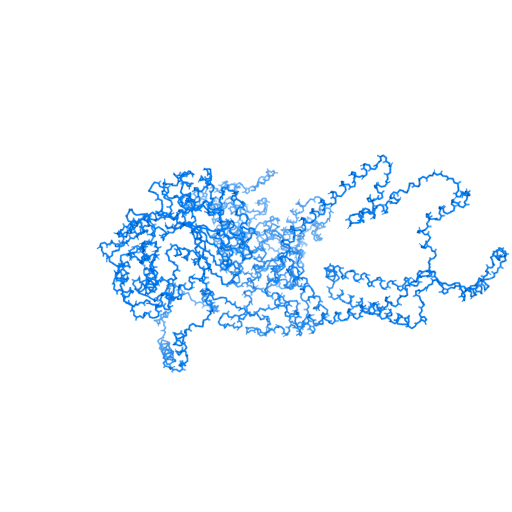 1082 ALA A C 1
ATOM 8539 O O . ALA A 1 1082 ? -7.870 8.796 37.604 1.00 81.44 1082 ALA A O 1
ATOM 8540 N N . GLY A 1 1083 ? -5.865 8.171 38.384 1.00 77.69 1083 GLY A N 1
ATOM 8541 C CA . GLY A 1 1083 ? -6.274 6.805 38.733 1.00 77.69 1083 GLY A CA 1
ATOM 8542 C C . GLY A 1 1083 ? -6.630 5.923 37.524 1.00 77.69 1083 GLY A C 1
ATOM 8543 O O . GLY A 1 1083 ? -6.170 6.154 36.411 1.00 77.69 1083 GLY A O 1
ATOM 8544 N N . ALA A 1 1084 ? -7.426 4.868 37.745 1.00 75.56 1084 ALA A N 1
ATOM 8545 C CA . ALA A 1 1084 ? -7.800 3.900 36.702 1.00 75.56 1084 ALA A CA 1
ATOM 8546 C C . ALA A 1 1084 ? -9.001 4.333 35.835 1.00 75.56 1084 ALA A C 1
ATOM 8548 O O . ALA A 1 1084 ? -9.209 3.770 34.762 1.00 75.56 1084 ALA A O 1
ATOM 8549 N N . HIS A 1 1085 ? -9.792 5.302 36.305 1.00 74.88 1085 HIS A N 1
ATOM 8550 C CA . HIS A 1 1085 ? -11.080 5.694 35.713 1.00 74.88 1085 HIS A CA 1
ATOM 8551 C C . HIS A 1 1085 ? -11.005 6.969 34.854 1.00 74.88 1085 HIS A C 1
ATOM 8553 O O . HIS A 1 1085 ? -12.026 7.431 34.342 1.00 74.88 1085 HIS A O 1
ATOM 8559 N N . GLY A 1 1086 ? -9.811 7.540 34.674 1.00 80.06 1086 GLY A N 1
ATOM 8560 C CA . GLY A 1 1086 ? -9.617 8.750 33.885 1.00 80.06 1086 GLY A CA 1
ATOM 8561 C C . GLY A 1 1086 ? -8.189 8.928 33.378 1.00 80.06 1086 GLY A C 1
ATOM 8562 O O . GLY A 1 1086 ? -7.264 8.220 33.770 1.00 80.06 1086 GLY A O 1
ATOM 8563 N N . SER A 1 1087 ? -8.023 9.892 32.479 1.00 87.81 1087 SER A N 1
ATOM 8564 C CA . SER A 1 1087 ? -6.750 10.294 31.890 1.00 87.81 1087 SER A CA 1
ATOM 8565 C C . SER A 1 1087 ? -6.623 11.812 31.953 1.00 87.81 1087 SER A C 1
ATOM 8567 O O . SER A 1 1087 ? -7.468 12.528 31.435 1.00 87.81 1087 SER A O 1
ATOM 8569 N N . ALA A 1 1088 ? -5.555 12.303 32.563 1.00 88.75 1088 ALA A N 1
ATOM 8570 C CA . ALA A 1 1088 ? -5.133 13.696 32.595 1.00 88.75 1088 ALA A CA 1
ATOM 8571 C C . ALA A 1 1088 ? -3.860 13.938 31.755 1.00 88.75 1088 ALA A C 1
ATOM 8573 O O . ALA A 1 1088 ? -2.916 13.144 31.804 1.00 88.75 1088 ALA A O 1
ATOM 8574 N N . SER A 1 1089 ? -3.802 15.049 31.027 1.00 89.44 1089 SER A N 1
ATOM 8575 C CA . SER A 1 1089 ? -2.631 15.526 30.280 1.00 89.44 1089 SER A CA 1
ATOM 8576 C C . SER A 1 1089 ? -2.431 17.021 30.491 1.00 89.44 1089 SER A C 1
ATOM 8578 O O . SER A 1 1089 ? -3.406 17.763 30.597 1.00 89.44 1089 SER A O 1
ATOM 8580 N N . ALA A 1 1090 ? -1.185 17.482 30.513 1.00 89.06 1090 ALA A N 1
ATOM 8581 C CA . ALA A 1 1090 ? -0.892 18.905 30.641 1.00 89.06 1090 ALA A CA 1
ATOM 8582 C C . ALA A 1 1090 ? -1.394 19.687 29.405 1.00 89.06 1090 ALA A C 1
ATOM 8584 O O . ALA A 1 1090 ? -1.282 19.215 28.274 1.00 89.06 1090 ALA A O 1
ATOM 8585 N N . TYR A 1 1091 ? -1.956 20.876 29.622 1.00 91.62 1091 TYR A N 1
ATOM 8586 C CA . TYR A 1 1091 ? -2.542 21.739 28.593 1.00 91.62 1091 TYR A CA 1
ATOM 8587 C C . TYR A 1 1091 ? -1.874 23.115 28.594 1.00 91.62 1091 TYR A C 1
ATOM 8589 O O . TYR A 1 1091 ? -1.604 23.679 29.655 1.00 91.62 1091 TYR A O 1
ATOM 8597 N N . GLN A 1 1092 ? -1.651 23.673 27.404 1.00 90.38 1092 GLN A N 1
ATOM 8598 C CA . GLN A 1 1092 ? -1.185 25.045 27.235 1.00 90.38 1092 GLN A CA 1
ATOM 8599 C C . GLN A 1 1092 ? -1.748 25.700 25.979 1.00 90.38 1092 GLN A C 1
ATOM 8601 O O . GLN A 1 1092 ? -1.923 25.041 24.957 1.00 90.38 1092 GLN A O 1
ATOM 8606 N N . ALA A 1 1093 ? -1.949 27.012 26.058 1.00 90.25 1093 ALA A N 1
ATOM 8607 C CA . ALA A 1 1093 ? -2.185 27.895 24.925 1.00 90.25 1093 ALA A CA 1
ATOM 8608 C C . ALA A 1 1093 ? -1.431 29.207 25.168 1.00 90.25 1093 ALA A C 1
ATOM 8610 O O . ALA A 1 1093 ? -1.520 29.782 26.250 1.00 90.25 1093 ALA A O 1
ATOM 8611 N N . VAL A 1 1094 ? -0.662 29.670 24.189 1.00 88.12 1094 VAL A N 1
ATOM 8612 C CA . VAL A 1 1094 ? 0.177 30.869 24.317 1.00 88.12 1094 VAL A CA 1
ATOM 8613 C C . VAL A 1 1094 ? -0.301 31.908 23.312 1.00 88.12 1094 VAL A C 1
ATOM 8615 O O . VAL A 1 1094 ? -0.413 31.602 22.126 1.00 88.12 1094 VAL A O 1
ATOM 8618 N N . HIS A 1 1095 ? -0.552 33.127 23.788 1.00 88.19 1095 HIS A N 1
ATOM 8619 C CA . HIS A 1 1095 ? -0.960 34.278 22.981 1.00 88.19 1095 HIS A CA 1
ATOM 8620 C C . HIS A 1 1095 ? -0.006 35.457 23.193 1.00 88.19 1095 HIS A C 1
ATOM 8622 O O . HIS A 1 1095 ? 0.877 35.417 24.047 1.00 88.19 1095 HIS A O 1
ATOM 8628 N N . SER A 1 1096 ? -0.155 36.528 22.412 1.00 83.56 1096 SER A N 1
ATOM 8629 C CA . SER A 1 1096 ? 0.790 37.658 22.440 1.00 83.56 1096 SER A CA 1
ATOM 8630 C C . SER A 1 1096 ? 0.879 38.389 23.786 1.00 83.56 1096 SER A C 1
ATOM 8632 O O . SER A 1 1096 ? 1.970 38.763 24.207 1.00 83.56 1096 SER A O 1
ATOM 8634 N N . ASP A 1 1097 ? -0.256 38.611 24.449 1.00 84.50 1097 ASP A N 1
ATOM 8635 C CA . ASP A 1 1097 ? -0.410 39.405 25.680 1.00 84.50 1097 ASP A CA 1
ATOM 8636 C C . ASP A 1 1097 ? -0.871 38.579 26.892 1.00 84.50 1097 ASP A C 1
ATOM 8638 O O . ASP A 1 1097 ? -0.857 39.072 28.017 1.00 84.50 1097 ASP A O 1
ATOM 8642 N N . SER A 1 1098 ? -1.275 37.325 26.681 1.00 87.81 1098 SER A N 1
ATOM 8643 C CA . SER A 1 1098 ? -1.741 36.413 27.726 1.00 87.81 1098 SER A CA 1
ATOM 8644 C C . SER A 1 1098 ? -1.476 34.957 27.327 1.00 87.81 1098 SER A C 1
ATOM 8646 O O . SER A 1 1098 ? -1.041 34.676 26.215 1.00 87.81 1098 SER A O 1
ATOM 8648 N N . GLY A 1 1099 ? -1.739 34.015 28.224 1.00 89.50 1099 GLY A N 1
ATOM 8649 C CA . GLY A 1 1099 ? -1.694 32.589 27.934 1.00 89.50 1099 GLY A CA 1
ATOM 8650 C C . GLY A 1 1099 ? -2.565 31.809 28.904 1.00 89.50 1099 GLY A C 1
ATOM 8651 O O . GLY A 1 1099 ? -3.013 32.335 29.925 1.00 89.50 1099 GLY A O 1
ATOM 8652 N N . LEU A 1 1100 ? -2.777 30.539 28.593 1.00 92.75 1100 LEU A N 1
ATOM 8653 C CA . LEU A 1 1100 ? -3.425 29.557 29.446 1.00 92.75 1100 LEU A CA 1
ATOM 8654 C C . LEU A 1 1100 ? -2.462 28.405 29.690 1.00 92.75 1100 LEU A C 1
ATOM 8656 O O . LEU A 1 1100 ? -1.793 27.922 28.775 1.00 92.75 1100 LEU A O 1
ATOM 8660 N N . ALA A 1 1101 ? -2.436 27.928 30.923 1.00 93.25 1101 ALA A N 1
ATOM 8661 C CA . ALA A 1 1101 ? -1.770 26.688 31.278 1.00 93.25 1101 ALA A CA 1
ATOM 8662 C C . ALA A 1 1101 ? -2.648 25.922 32.265 1.00 93.25 1101 ALA A C 1
ATOM 8664 O O . ALA A 1 1101 ? -3.347 26.516 33.087 1.00 93.25 1101 ALA A O 1
ATOM 8665 N N . GLY A 1 1102 ? -2.659 24.598 32.161 1.00 92.75 1102 GLY A N 1
ATOM 8666 C CA . GLY A 1 1102 ? -3.581 23.785 32.939 1.00 92.75 1102 GLY A CA 1
ATOM 8667 C C . GLY A 1 1102 ? -3.494 22.301 32.642 1.00 92.75 1102 GLY A C 1
ATOM 8668 O O . GLY A 1 1102 ? -2.455 21.783 32.234 1.00 92.75 1102 GLY A O 1
ATOM 8669 N N . VAL A 1 1103 ? -4.614 21.618 32.854 1.00 92.88 1103 VAL A N 1
ATOM 8670 C CA . VAL A 1 1103 ? -4.751 20.175 32.673 1.00 92.88 1103 VAL A CA 1
ATOM 8671 C C . VAL A 1 1103 ? -6.024 19.876 31.892 1.00 92.88 1103 VAL A C 1
ATOM 8673 O O . VAL A 1 1103 ? -7.091 20.413 32.181 1.00 92.88 1103 VAL A O 1
ATOM 8676 N N . TYR A 1 1104 ? -5.902 18.994 30.907 1.00 94.38 1104 TYR A N 1
ATOM 8677 C CA . TYR A 1 1104 ? -7.011 18.367 30.206 1.00 94.38 1104 TYR A CA 1
ATOM 8678 C C . TYR A 1 1104 ? -7.280 16.992 30.813 1.00 94.38 1104 TYR A C 1
ATOM 8680 O O . TYR A 1 1104 ? -6.371 16.170 30.897 1.00 94.38 1104 TYR A O 1
ATOM 8688 N N . VAL A 1 1105 ? -8.512 16.750 31.243 1.00 92.81 1105 VAL A N 1
ATOM 8689 C CA . VAL A 1 1105 ? -8.969 15.536 31.918 1.00 92.81 1105 VAL A CA 1
ATOM 8690 C C . VAL A 1 1105 ? -10.083 14.896 31.099 1.00 92.81 1105 VAL A C 1
ATOM 8692 O O . VAL A 1 1105 ? -11.034 15.557 30.688 1.00 92.81 1105 VAL A O 1
ATOM 8695 N N . VAL A 1 1106 ? -9.978 13.591 30.888 1.00 92.25 1106 VAL A N 1
ATOM 8696 C CA . VAL A 1 1106 ? -11.025 12.741 30.325 1.00 92.25 1106 VAL A CA 1
ATOM 8697 C C . VAL A 1 1106 ? -11.396 11.721 31.388 1.00 92.25 1106 VAL A C 1
ATOM 8699 O O . VAL A 1 1106 ? -10.549 10.925 31.794 1.00 92.25 1106 VAL A O 1
ATOM 8702 N N . ALA A 1 1107 ? -12.638 11.751 31.857 1.00 91.50 1107 ALA A N 1
ATOM 8703 C CA . ALA A 1 1107 ? -13.135 10.854 32.896 1.00 91.50 1107 ALA A CA 1
ATOM 8704 C C . ALA A 1 1107 ? -14.460 10.215 32.474 1.00 91.50 1107 ALA A C 1
ATOM 8706 O O . ALA A 1 1107 ? -15.204 10.770 31.668 1.00 91.50 1107 ALA A O 1
ATOM 8707 N N . GLU A 1 1108 ? -14.761 9.034 33.007 1.00 91.00 1108 GLU A N 1
ATOM 8708 C CA . GLU A 1 1108 ? -16.107 8.465 32.907 1.00 91.00 1108 GLU A CA 1
ATOM 8709 C C . GLU A 1 1108 ? -17.095 9.337 33.696 1.00 91.00 1108 GLU A C 1
ATOM 8711 O O . GLU A 1 1108 ? -16.770 9.767 34.803 1.00 91.00 1108 GLU A O 1
ATOM 8716 N N . GLY A 1 1109 ? -18.285 9.603 33.136 1.00 86.25 1109 GLY A N 1
ATOM 8717 C CA . GLY A 1 1109 ? -19.231 10.585 33.687 1.00 86.25 1109 GLY A CA 1
ATOM 8718 C C . GLY A 1 1109 ? -19.505 10.409 35.185 1.00 86.25 1109 GLY A C 1
ATOM 8719 O O . GLY A 1 1109 ? -19.387 11.364 35.938 1.00 86.25 1109 GLY A O 1
ATOM 8720 N N . ALA A 1 1110 ? -19.733 9.175 35.647 1.00 88.94 1110 ALA A N 1
ATOM 8721 C CA . ALA A 1 1110 ? -20.015 8.873 37.056 1.00 88.94 1110 ALA A CA 1
ATOM 8722 C C . ALA A 1 1110 ? -18.839 9.120 38.026 1.00 88.94 1110 ALA A C 1
ATOM 8724 O O . ALA A 1 1110 ? -19.048 9.220 39.229 1.00 88.94 1110 ALA A O 1
ATOM 8725 N N . GLN A 1 1111 ? -17.599 9.177 37.530 1.00 89.56 1111 GLN A N 1
ATOM 8726 C CA . GLN A 1 1111 ? -16.384 9.353 38.341 1.00 89.56 1111 GLN A CA 1
ATOM 8727 C C . GLN A 1 1111 ? -15.706 10.709 38.092 1.00 89.56 1111 GLN A C 1
ATOM 8729 O O . GLN A 1 1111 ? -14.613 10.967 38.604 1.00 89.56 1111 GLN A O 1
ATOM 8734 N N . ALA A 1 1112 ? -16.343 11.594 37.316 1.00 90.00 1112 ALA A N 1
ATOM 8735 C CA . ALA A 1 1112 ? -15.779 12.883 36.932 1.00 90.00 1112 ALA A CA 1
ATOM 8736 C C . ALA A 1 1112 ? -15.440 13.759 38.151 1.00 90.00 1112 ALA A C 1
ATOM 8738 O O . ALA A 1 1112 ? -14.361 14.355 38.181 1.00 90.00 1112 ALA A O 1
ATOM 8739 N N . ASN A 1 1113 ? -16.289 13.765 39.186 1.00 92.50 1113 ASN A N 1
ATOM 8740 C CA . ASN A 1 1113 ? -16.056 14.513 40.423 1.00 92.50 1113 ASN A CA 1
ATOM 8741 C C . ASN A 1 1113 ? -14.742 14.121 41.110 1.00 92.50 1113 ASN A C 1
ATOM 8743 O O . ASN A 1 1113 ? -13.878 14.962 41.375 1.00 92.50 1113 ASN A O 1
ATOM 8747 N N . GLN A 1 1114 ? -14.558 12.818 41.337 1.00 90.00 1114 GLN A N 1
ATOM 8748 C CA . GLN A 1 1114 ? -13.388 12.294 42.033 1.00 90.00 1114 GLN A CA 1
ATOM 8749 C C . GLN A 1 1114 ? -12.101 12.571 41.248 1.00 90.00 1114 GLN A C 1
ATOM 8751 O O . GLN A 1 1114 ? -11.115 13.045 41.814 1.00 90.00 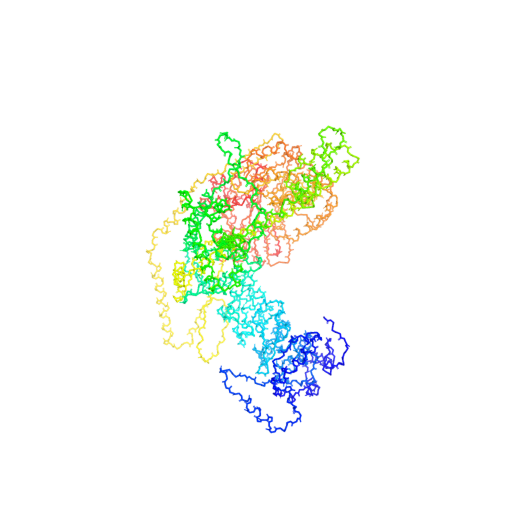1114 GLN A O 1
ATOM 8756 N N . VAL A 1 1115 ? -12.106 12.306 39.938 1.00 90.19 1115 VAL A N 1
ATOM 8757 C CA . VAL A 1 1115 ? -10.915 12.464 39.090 1.00 90.19 1115 VAL A CA 1
ATOM 8758 C C . VAL A 1 1115 ? -10.507 13.936 38.985 1.00 90.19 1115 VAL A C 1
ATOM 8760 O O . VAL A 1 1115 ? -9.329 14.253 39.158 1.00 90.19 1115 VAL A O 1
ATOM 8763 N N . VAL A 1 1116 ? -11.455 14.848 38.741 1.00 92.38 1116 VAL A N 1
ATOM 8764 C CA . VAL A 1 1116 ? -11.154 16.281 38.591 1.00 92.38 1116 VAL A CA 1
ATOM 8765 C C . VAL A 1 1116 ? -10.669 16.880 39.914 1.00 92.38 1116 VAL A C 1
ATOM 8767 O O . VAL A 1 1116 ? -9.646 17.564 39.923 1.00 92.38 1116 VAL A O 1
ATOM 8770 N N . THR A 1 1117 ? -11.319 16.563 41.037 1.00 93.00 1117 THR A N 1
ATOM 8771 C CA . THR A 1 1117 ? -10.915 17.056 42.365 1.00 93.00 1117 THR A CA 1
ATOM 8772 C C . THR A 1 1117 ? -9.509 16.582 42.743 1.00 93.00 1117 THR A C 1
ATOM 8774 O O . THR A 1 1117 ? -8.685 17.377 43.196 1.00 93.00 1117 THR A O 1
ATOM 8777 N N . ASN A 1 1118 ? -9.177 15.313 42.477 1.00 90.88 1118 ASN A N 1
ATOM 8778 C CA . ASN A 1 1118 ? -7.837 14.776 42.732 1.00 90.88 1118 ASN A CA 1
ATOM 8779 C C . ASN A 1 1118 ? -6.763 15.467 41.882 1.00 90.88 1118 ASN A C 1
ATOM 8781 O O . ASN A 1 1118 ? -5.678 15.784 42.375 1.00 90.88 1118 ASN A O 1
ATOM 8785 N N . VAL A 1 1119 ? -7.055 15.705 40.600 1.00 90.31 1119 VAL A N 1
ATOM 8786 C CA . VAL A 1 1119 ? -6.135 16.367 39.666 1.00 90.31 1119 VAL A CA 1
ATOM 8787 C C . VAL A 1 1119 ? -5.891 17.824 40.065 1.00 90.31 1119 VAL A C 1
ATOM 8789 O O . VAL A 1 1119 ? -4.740 18.261 40.090 1.00 90.31 1119 VAL A O 1
ATOM 8792 N N . VAL A 1 1120 ? -6.940 18.566 40.429 1.00 91.12 1120 VAL A N 1
ATOM 8793 C CA . VAL A 1 1120 ? -6.812 19.956 40.895 1.00 91.12 1120 VAL A CA 1
ATOM 8794 C C . VAL A 1 1120 ? -6.100 20.024 42.247 1.00 91.12 1120 VAL A C 1
ATOM 8796 O O . VAL A 1 1120 ? -5.226 20.873 42.433 1.00 91.12 1120 VAL A O 1
ATOM 8799 N N . GLY A 1 1121 ? -6.384 19.093 43.161 1.00 89.56 1121 GLY A N 1
ATOM 8800 C CA . GLY A 1 1121 ? -5.658 18.965 44.425 1.00 89.56 1121 GLY A CA 1
ATOM 8801 C C . GLY A 1 1121 ? -4.154 18.774 44.206 1.00 89.56 1121 GLY A C 1
ATOM 8802 O O . GLY A 1 1121 ? -3.345 19.491 44.795 1.00 89.56 1121 GLY A O 1
ATOM 8803 N N . ALA A 1 1122 ? -3.776 17.886 43.281 1.00 87.56 1122 ALA A N 1
ATOM 8804 C CA . ALA A 1 1122 ? -2.380 17.637 42.929 1.00 87.56 1122 ALA A CA 1
ATOM 8805 C C . ALA A 1 1122 ? -1.683 18.852 42.283 1.00 87.56 1122 ALA A C 1
ATOM 8807 O O . ALA A 1 1122 ? -0.476 19.033 42.455 1.00 87.56 1122 ALA A O 1
ATOM 8808 N N . LEU A 1 1123 ? -2.437 19.690 41.564 1.00 87.44 1123 LEU A N 1
ATOM 8809 C CA . LEU A 1 1123 ? -1.957 20.932 40.957 1.00 87.44 1123 LEU A CA 1
ATOM 8810 C C . LEU A 1 1123 ? -1.718 22.031 42.007 1.00 87.44 1123 LEU A C 1
ATOM 8812 O O . LEU A 1 1123 ? -0.688 22.701 41.961 1.00 87.44 1123 LEU A O 1
ATOM 8816 N N . LYS A 1 1124 ? -2.621 22.178 42.991 1.00 87.88 1124 LYS A N 1
ATOM 8817 C CA . LYS A 1 1124 ? -2.478 23.128 44.114 1.00 87.88 1124 LYS A CA 1
ATOM 8818 C C . LYS A 1 1124 ? -1.322 22.764 45.049 1.00 87.88 1124 LYS A C 1
ATOM 8820 O O . LYS A 1 1124 ? -0.631 23.651 45.544 1.00 87.88 1124 LYS A O 1
ATOM 8825 N N . SER A 1 1125 ? -1.074 21.472 45.273 1.00 86.12 1125 SER A N 1
ATOM 8826 C CA . SER A 1 1125 ? 0.009 20.984 46.141 1.00 86.12 1125 SER A CA 1
ATOM 8827 C C . SER A 1 1125 ? 1.324 20.690 45.402 1.00 86.12 1125 SER A C 1
ATOM 8829 O O . SER A 1 1125 ? 2.162 19.947 45.920 1.00 86.12 1125 SER A O 1
ATOM 8831 N N . PHE A 1 1126 ? 1.501 21.193 44.179 1.00 84.94 1126 PHE A N 1
ATOM 8832 C CA . PHE A 1 1126 ? 2.615 20.804 43.317 1.00 84.94 1126 PHE A CA 1
ATOM 8833 C C . PHE A 1 1126 ? 3.981 21.274 43.858 1.00 84.94 1126 PHE A C 1
ATOM 8835 O O . PHE A 1 1126 ? 4.178 22.455 44.142 1.00 84.94 1126 PHE A O 1
ATOM 8842 N N . LYS A 1 1127 ? 4.940 20.342 43.966 1.00 82.62 1127 LYS A N 1
ATOM 8843 C CA . LYS A 1 1127 ? 6.347 20.593 44.327 1.00 82.62 1127 LYS A CA 1
ATOM 8844 C C . LYS A 1 1127 ? 7.278 19.793 43.420 1.00 82.62 1127 LYS A C 1
ATOM 8846 O O . LYS A 1 1127 ? 7.015 18.622 43.137 1.00 82.62 1127 LYS A O 1
ATOM 8851 N N . VAL A 1 1128 ? 8.381 20.404 42.989 1.00 77.62 1128 VAL A N 1
ATOM 8852 C CA . VAL A 1 1128 ? 9.350 19.765 42.084 1.00 77.62 1128 VAL A CA 1
ATOM 8853 C C . VAL A 1 1128 ? 10.414 19.021 42.893 1.00 77.62 1128 VAL A C 1
ATOM 8855 O O . VAL A 1 1128 ? 11.147 19.637 43.656 1.00 77.62 1128 VAL A O 1
ATOM 8858 N N . ALA A 1 1129 ? 10.524 17.700 42.712 1.00 71.62 1129 ALA A N 1
ATOM 8859 C CA . ALA A 1 1129 ? 11.519 16.883 43.418 1.00 71.62 1129 ALA A CA 1
ATOM 8860 C C . ALA A 1 1129 ? 12.907 16.865 42.739 1.00 71.62 1129 ALA A C 1
ATOM 8862 O O . ALA A 1 1129 ? 13.917 16.956 43.426 1.00 71.62 1129 ALA A O 1
ATOM 8863 N N . ASP A 1 1130 ? 12.970 16.759 41.405 1.00 81.88 1130 ASP A N 1
ATOM 8864 C CA . ASP A 1 1130 ? 14.224 16.692 40.628 1.00 81.88 1130 ASP A CA 1
ATOM 8865 C C . ASP A 1 1130 ? 14.160 17.663 39.436 1.00 81.88 1130 ASP A C 1
ATOM 8867 O O . ASP A 1 1130 ? 13.704 17.321 38.342 1.00 81.88 1130 ASP A O 1
ATOM 8871 N N . ILE A 1 1131 ? 14.571 18.914 39.664 1.00 84.94 1131 ILE A N 1
ATOM 8872 C CA . ILE A 1 1131 ? 14.490 19.984 38.658 1.00 84.94 1131 ILE A CA 1
ATOM 8873 C C . ILE A 1 1131 ? 15.433 19.744 37.470 1.00 84.94 1131 ILE A C 1
ATOM 8875 O O . ILE A 1 1131 ? 15.095 20.088 36.337 1.00 84.94 1131 ILE A O 1
ATOM 8879 N N . GLU A 1 1132 ? 16.599 19.132 37.687 1.00 85.69 1132 GLU A N 1
ATOM 8880 C CA . GLU A 1 1132 ? 17.581 18.908 36.622 1.00 85.69 1132 GLU A CA 1
ATOM 8881 C C . GLU A 1 1132 ? 17.109 17.845 35.630 1.00 85.69 1132 GLU A C 1
ATOM 8883 O O . GLU A 1 1132 ? 17.248 18.026 34.414 1.00 85.69 1132 GLU A O 1
ATOM 8888 N N . ALA A 1 1133 ? 16.502 16.760 36.122 1.00 84.50 1133 ALA A N 1
ATOM 8889 C CA . ALA A 1 1133 ? 15.899 15.752 35.258 1.00 84.50 1133 ALA A CA 1
ATOM 8890 C C . ALA A 1 1133 ? 14.743 16.335 34.433 1.00 84.50 1133 ALA A C 1
ATOM 8892 O O . ALA A 1 1133 ? 14.666 16.090 33.225 1.00 84.50 1133 ALA A O 1
ATOM 8893 N N . VAL A 1 1134 ? 13.887 17.155 35.056 1.00 85.62 1134 VAL A N 1
ATOM 8894 C CA . VAL A 1 1134 ? 12.751 17.796 34.379 1.00 85.62 1134 VAL A CA 1
ATOM 8895 C C . VAL A 1 1134 ? 13.227 18.776 33.307 1.00 85.62 1134 VAL A C 1
ATOM 8897 O O . VAL A 1 1134 ? 12.712 18.732 32.194 1.00 85.62 1134 VAL A O 1
ATOM 8900 N N . LYS A 1 1135 ? 14.238 19.614 33.577 1.00 89.19 1135 LYS A N 1
ATOM 8901 C CA . LYS A 1 1135 ? 14.821 20.520 32.568 1.00 89.19 1135 LYS A CA 1
ATOM 8902 C C . LYS A 1 1135 ? 15.332 19.766 31.349 1.00 89.19 1135 LYS A C 1
ATOM 8904 O O . LYS A 1 1135 ? 15.020 20.136 30.219 1.00 89.19 1135 LYS A O 1
ATOM 8909 N N . LYS A 1 1136 ? 16.096 18.691 31.574 1.00 86.75 1136 LYS A N 1
ATOM 8910 C CA . LYS A 1 1136 ? 16.616 17.838 30.495 1.00 86.75 1136 LYS A CA 1
ATOM 8911 C C . LYS A 1 1136 ? 15.472 17.213 29.698 1.00 86.75 1136 LYS A C 1
ATOM 8913 O O . LYS A 1 1136 ? 15.527 17.176 28.472 1.00 86.75 1136 LYS A O 1
ATOM 8918 N N . GLN A 1 1137 ? 14.420 16.752 30.374 1.00 86.00 1137 GLN A N 1
ATOM 8919 C CA . GLN A 1 1137 ? 13.238 16.202 29.716 1.00 86.00 1137 GLN A CA 1
ATOM 8920 C C . GLN A 1 1137 ? 12.475 17.264 28.912 1.00 86.00 1137 GLN A C 1
ATOM 8922 O O . GLN A 1 1137 ? 12.101 16.990 27.776 1.00 86.00 1137 GLN A O 1
ATOM 8927 N N . ALA A 1 1138 ? 12.296 18.470 29.454 1.00 85.56 1138 ALA A N 1
ATOM 8928 C CA . ALA A 1 1138 ? 11.609 19.580 28.797 1.00 85.56 1138 ALA A CA 1
ATOM 8929 C C . ALA A 1 1138 ? 12.370 20.041 27.547 1.00 85.56 1138 ALA A C 1
ATOM 8931 O O . ALA A 1 1138 ? 11.781 20.166 26.476 1.00 85.56 1138 ALA A O 1
ATOM 8932 N N . HIS A 1 1139 ? 13.692 20.192 27.655 1.00 87.19 1139 HIS A N 1
ATOM 8933 C CA . HIS A 1 1139 ? 14.556 20.529 26.526 1.00 87.19 1139 HIS A CA 1
ATOM 8934 C C . HIS A 1 1139 ? 14.503 19.449 25.432 1.00 87.19 1139 HIS A C 1
ATOM 8936 O O . HIS A 1 1139 ? 14.315 19.759 24.260 1.00 87.19 1139 HIS A O 1
ATOM 8942 N N . ASN A 1 1140 ? 14.564 18.167 25.809 1.00 85.00 1140 ASN A N 1
ATOM 8943 C CA . ASN A 1 1140 ? 14.435 17.058 24.859 1.00 85.00 1140 ASN A CA 1
ATOM 8944 C C . ASN A 1 1140 ? 13.047 16.983 24.212 1.00 85.00 1140 ASN A C 1
ATOM 8946 O O . ASN A 1 1140 ? 12.946 16.649 23.035 1.00 85.00 1140 ASN A O 1
ATOM 8950 N N . ASN A 1 1141 ? 11.976 17.268 24.953 1.00 83.38 1141 ASN A N 1
ATOM 8951 C CA . ASN A 1 1141 ? 10.621 17.299 24.406 1.00 83.38 1141 ASN A CA 1
ATOM 8952 C C . ASN A 1 1141 ? 10.460 18.442 23.399 1.00 83.38 1141 ASN A C 1
ATOM 8954 O O . ASN A 1 1141 ? 9.918 18.207 22.322 1.00 83.38 1141 ASN A O 1
ATOM 8958 N N . ALA A 1 1142 ? 10.994 19.628 23.707 1.00 80.19 1142 ALA A N 1
ATOM 8959 C CA . ALA A 1 1142 ? 11.016 20.756 22.782 1.00 80.19 1142 ALA A CA 1
ATOM 8960 C C . ALA A 1 1142 ? 11.807 20.418 21.506 1.00 80.19 1142 ALA A C 1
ATOM 8962 O O . ALA A 1 1142 ? 11.284 20.560 20.408 1.00 80.19 1142 ALA A O 1
ATOM 8963 N N . LEU A 1 1143 ? 13.010 19.841 21.628 1.00 80.50 1143 LEU A N 1
ATOM 8964 C CA . LEU A 1 1143 ? 13.800 19.406 20.467 1.00 80.50 1143 LEU A CA 1
ATOM 8965 C C . LEU A 1 1143 ? 13.127 18.286 19.653 1.00 80.50 1143 LEU A C 1
ATOM 8967 O O . LEU A 1 1143 ? 13.251 18.250 18.430 1.00 80.50 1143 LEU A O 1
ATOM 8971 N N . ARG A 1 1144 ? 12.403 17.362 20.300 1.00 80.12 1144 ARG A N 1
ATOM 8972 C CA . ARG A 1 1144 ? 11.615 16.329 19.603 1.00 80.12 1144 ARG A CA 1
ATOM 8973 C C . ARG A 1 1144 ? 10.436 16.926 18.847 1.00 80.12 1144 ARG A C 1
ATOM 8975 O O . ARG A 1 1144 ? 10.148 16.468 17.744 1.00 80.12 1144 ARG A O 1
ATOM 8982 N N . ALA A 1 1145 ? 9.775 17.936 19.410 1.00 71.19 1145 ALA A N 1
ATOM 8983 C CA . ALA A 1 1145 ? 8.761 18.696 18.690 1.00 71.19 1145 ALA A CA 1
ATOM 8984 C C . ALA A 1 1145 ? 9.389 19.396 17.472 1.00 71.19 1145 ALA A C 1
ATOM 8986 O O . ALA A 1 1145 ? 8.867 19.264 16.367 1.00 71.19 1145 ALA A O 1
ATOM 8987 N N . SER A 1 1146 ? 10.584 19.981 17.637 1.00 69.19 1146 SER A N 1
ATOM 8988 C CA . SER A 1 1146 ? 11.377 20.576 16.550 1.00 69.19 1146 SER A CA 1
ATOM 8989 C C . SER A 1 1146 ? 11.813 19.602 15.449 1.00 69.19 1146 SER A C 1
ATOM 8991 O O . SER A 1 1146 ? 12.186 20.037 14.361 1.00 69.19 1146 SER A O 1
ATOM 8993 N N . ALA A 1 1147 ? 11.780 18.285 15.684 1.00 67.56 1147 ALA A N 1
ATOM 8994 C CA . ALA A 1 1147 ? 12.105 17.300 14.653 1.00 67.56 1147 ALA A CA 1
ATOM 8995 C C . ALA A 1 1147 ? 11.057 17.260 13.524 1.00 67.56 1147 ALA A C 1
ATOM 8997 O O . ALA A 1 1147 ? 11.398 16.889 12.399 1.00 67.56 1147 ALA A O 1
ATOM 8998 N N . HIS A 1 1148 ? 9.814 17.662 13.811 1.00 73.56 1148 HIS A N 1
ATOM 8999 C CA . HIS A 1 1148 ? 8.770 17.850 12.807 1.00 73.56 1148 HIS A CA 1
ATOM 9000 C C . HIS A 1 1148 ? 8.872 19.278 12.263 1.00 73.56 1148 HIS A C 1
ATOM 9002 O O . HIS A 1 1148 ? 8.498 20.224 12.957 1.00 73.56 1148 HIS A O 1
ATOM 9008 N N . SER A 1 1149 ? 9.367 19.432 11.029 1.00 70.50 1149 SER A N 1
ATOM 9009 C CA . SER A 1 1149 ? 9.524 20.746 10.383 1.00 70.50 1149 SER A CA 1
ATOM 9010 C C . SER A 1 1149 ? 8.223 21.548 10.413 1.00 70.50 1149 SER A C 1
ATOM 9012 O O . SER A 1 1149 ? 8.254 22.732 10.753 1.00 70.50 1149 SER A O 1
ATOM 9014 N N . ASP A 1 1150 ? 7.090 20.877 10.154 1.00 74.25 1150 ASP A N 1
ATOM 9015 C CA . ASP A 1 1150 ? 5.778 21.513 10.006 1.00 74.25 1150 ASP A CA 1
ATOM 9016 C C . ASP A 1 1150 ? 5.302 22.223 11.270 1.00 74.25 1150 ASP A C 1
ATOM 9018 O O . ASP A 1 1150 ? 4.994 23.413 11.248 1.00 74.25 1150 ASP A O 1
ATOM 9022 N N . ASN A 1 1151 ? 5.294 21.514 12.395 1.00 79.94 1151 ASN A N 1
ATOM 9023 C CA . ASN A 1 1151 ? 4.827 22.083 13.655 1.00 79.94 1151 ASN A CA 1
ATOM 9024 C C . ASN A 1 1151 ? 5.804 23.131 14.185 1.00 79.94 1151 ASN A C 1
ATOM 9026 O O . ASN A 1 1151 ? 5.387 24.167 14.697 1.00 79.94 1151 ASN A O 1
ATOM 9030 N N . TYR A 1 1152 ? 7.102 22.883 14.016 1.00 83.06 1152 TYR A N 1
ATOM 9031 C CA . TYR A 1 1152 ? 8.135 23.793 14.479 1.00 83.06 1152 TYR A CA 1
ATOM 9032 C C . TYR A 1 1152 ? 8.136 25.120 13.726 1.00 83.06 1152 TYR A C 1
ATOM 9034 O O . TYR A 1 1152 ? 8.266 26.168 14.346 1.00 83.06 1152 TYR A O 1
ATOM 9042 N N . SER A 1 1153 ? 7.983 25.100 12.402 1.00 83.56 1153 SER A N 1
ATOM 9043 C CA . SER A 1 1153 ? 7.943 26.324 11.599 1.00 83.56 1153 SER A CA 1
ATOM 9044 C C . SER A 1 1153 ? 6.734 27.187 11.946 1.00 83.56 1153 SER A C 1
ATOM 9046 O O . SER A 1 1153 ? 6.888 28.396 12.092 1.00 83.56 1153 SER A O 1
ATOM 9048 N N . ILE A 1 1154 ? 5.558 26.592 12.164 1.00 86.19 1154 ILE A N 1
ATOM 9049 C CA . ILE A 1 1154 ? 4.351 27.315 12.594 1.00 86.19 1154 ILE A CA 1
ATOM 9050 C C . ILE A 1 1154 ? 4.523 27.883 14.011 1.00 86.19 1154 ILE A C 1
ATOM 9052 O O . ILE A 1 1154 ? 4.237 29.059 14.249 1.00 86.19 1154 ILE A O 1
ATOM 9056 N N . GLU A 1 1155 ? 5.026 27.079 14.951 1.00 81.44 1155 GLU A N 1
ATOM 9057 C CA . GLU A 1 1155 ? 5.282 27.512 16.328 1.00 81.44 1155 GLU A CA 1
ATOM 9058 C C . GLU A 1 1155 ? 6.349 28.611 16.386 1.00 81.44 1155 GLU A C 1
ATOM 9060 O O . GLU A 1 1155 ? 6.181 29.611 17.080 1.00 81.44 1155 GLU A O 1
ATOM 9065 N N . ARG A 1 1156 ? 7.425 28.490 15.607 1.00 84.88 1156 ARG A N 1
ATOM 9066 C CA . ARG A 1 1156 ? 8.465 29.515 15.552 1.00 84.88 1156 ARG A CA 1
ATOM 9067 C C . ARG A 1 1156 ? 7.965 30.788 14.882 1.00 84.88 1156 ARG A C 1
ATOM 9069 O O . ARG A 1 1156 ? 8.252 31.875 15.371 1.00 84.88 1156 ARG A O 1
ATOM 9076 N N . THR A 1 1157 ? 7.155 30.669 13.832 1.00 86.12 1157 THR A N 1
ATOM 9077 C CA . THR A 1 1157 ? 6.493 31.817 13.194 1.00 86.12 1157 THR A CA 1
ATOM 9078 C C . THR A 1 1157 ? 5.648 32.591 14.206 1.00 86.12 1157 THR A C 1
ATOM 9080 O O . THR A 1 1157 ? 5.711 33.818 14.239 1.00 86.12 1157 THR A O 1
ATOM 9083 N N . SER A 1 1158 ? 4.909 31.899 15.082 1.00 84.31 1158 SER A N 1
ATOM 9084 C CA . SER A 1 1158 ? 4.106 32.563 16.116 1.00 84.31 1158 SER A CA 1
ATOM 9085 C C . SER A 1 1158 ? 4.952 33.303 17.155 1.00 84.31 1158 SER A C 1
ATOM 9087 O O . SER A 1 1158 ? 4.581 34.398 17.580 1.00 84.31 1158 SER A O 1
ATOM 9089 N N . GLN A 1 1159 ? 6.122 32.761 17.496 1.00 81.62 1159 GLN A N 1
ATOM 9090 C CA . GLN A 1 1159 ? 7.078 33.390 18.407 1.00 81.62 1159 GLN A CA 1
ATOM 9091 C C . GLN A 1 1159 ? 7.785 34.595 17.787 1.00 81.62 1159 GLN A C 1
ATOM 9093 O O . GLN A 1 1159 ? 7.951 35.606 18.464 1.00 81.62 1159 GLN A O 1
ATOM 9098 N N . LEU A 1 1160 ? 8.156 34.532 16.504 1.00 86.12 1160 LEU A N 1
ATOM 9099 C CA . LEU A 1 1160 ? 8.833 35.632 15.806 1.00 86.12 1160 LEU A CA 1
ATOM 9100 C C . LEU A 1 1160 ? 7.974 36.898 15.715 1.00 86.12 1160 LEU A C 1
ATOM 9102 O O . LEU A 1 1160 ? 8.511 38.002 15.641 1.00 86.12 1160 LEU A O 1
ATOM 9106 N N . PHE A 1 1161 ? 6.647 36.770 15.803 1.00 81.50 1161 PHE A N 1
ATOM 9107 C CA . PHE A 1 1161 ? 5.764 37.924 15.971 1.00 81.50 1161 PHE A CA 1
ATOM 9108 C C . PHE A 1 1161 ? 5.942 38.650 17.313 1.00 81.50 1161 PHE A C 1
ATOM 9110 O O . PHE A 1 1161 ? 5.440 39.765 17.450 1.00 81.50 1161 PHE A O 1
ATOM 9117 N N . GLN A 1 1162 ? 6.556 38.031 18.319 1.00 76.00 1162 GLN A N 1
ATOM 9118 C CA . GLN A 1 1162 ? 6.592 38.505 19.705 1.00 76.00 1162 GLN A CA 1
ATOM 9119 C C . GLN A 1 1162 ? 8.020 38.832 20.155 1.00 76.00 1162 GLN A C 1
ATOM 9121 O O . GLN A 1 1162 ? 8.275 39.956 20.581 1.00 76.00 1162 GLN A O 1
ATOM 9126 N N . SER A 1 1163 ? 8.943 37.872 20.039 1.00 71.62 1163 SER A N 1
ATOM 9127 C CA . SER A 1 1163 ? 10.350 38.010 20.428 1.00 71.62 1163 SER A CA 1
ATOM 9128 C C . SER A 1 1163 ? 11.272 37.273 19.460 1.00 71.62 1163 SER A C 1
ATOM 9130 O O . SER A 1 1163 ? 10.938 36.197 18.967 1.00 71.62 1163 SER A O 1
ATOM 9132 N N . GLN A 1 1164 ? 12.472 37.814 19.237 1.00 69.81 1164 GLN A N 1
ATOM 9133 C CA . GLN A 1 1164 ? 13.512 37.127 18.460 1.00 69.81 1164 GLN A CA 1
ATOM 9134 C C . GLN A 1 1164 ? 14.145 35.966 19.247 1.00 69.81 1164 GLN A C 1
ATOM 9136 O O . GLN A 1 1164 ? 14.589 34.985 18.649 1.00 69.81 1164 GLN A O 1
ATOM 9141 N N . ASP A 1 1165 ? 14.123 36.032 20.580 1.00 73.19 1165 ASP A N 1
ATOM 9142 C CA . ASP A 1 1165 ? 14.713 35.014 21.447 1.00 73.19 1165 ASP A CA 1
ATOM 9143 C C . ASP A 1 1165 ? 13.999 33.663 21.320 1.00 73.19 1165 ASP A C 1
ATOM 9145 O O . ASP A 1 1165 ? 12.776 33.569 21.168 1.00 73.19 1165 ASP A O 1
ATOM 9149 N N . ASN A 1 1166 ? 14.775 32.583 21.390 1.00 77.88 1166 ASN A N 1
ATOM 9150 C CA . ASN A 1 1166 ? 14.257 31.223 21.378 1.00 77.88 1166 ASN A CA 1
ATOM 9151 C C . ASN A 1 1166 ? 14.139 30.695 22.816 1.00 77.88 1166 ASN A C 1
ATOM 9153 O O . ASN A 1 1166 ? 15.142 30.471 23.497 1.00 77.88 1166 ASN A O 1
ATOM 9157 N N . TYR A 1 1167 ? 12.909 30.448 23.276 1.00 83.12 1167 TYR A N 1
ATOM 9158 C CA . TYR A 1 1167 ? 12.641 29.975 24.641 1.00 83.12 1167 TYR A CA 1
ATOM 9159 C C . TYR A 1 1167 ? 13.348 28.645 24.972 1.00 83.12 1167 TYR A C 1
ATOM 9161 O O . TYR A 1 1167 ? 13.658 28.396 26.137 1.00 83.12 1167 TYR A O 1
ATOM 9169 N N . ILE A 1 1168 ? 13.657 27.812 23.966 1.00 82.81 1168 ILE A N 1
ATOM 9170 C CA . ILE A 1 1168 ? 14.359 26.527 24.134 1.00 82.81 1168 ILE A CA 1
ATOM 9171 C C . ILE A 1 1168 ? 15.744 26.727 24.767 1.00 82.81 1168 ILE A C 1
ATOM 9173 O O . ILE A 1 1168 ? 16.196 25.882 25.547 1.00 82.81 1168 ILE A O 1
ATOM 9177 N N . GLU A 1 1169 ? 16.407 27.846 24.465 1.00 82.81 1169 GLU A N 1
ATOM 9178 C CA . GLU A 1 1169 ? 17.736 28.189 24.989 1.00 82.81 1169 GLU A CA 1
ATOM 9179 C C . GLU A 1 1169 ? 17.686 28.686 26.435 1.00 82.81 1169 GLU A C 1
ATOM 9181 O O . GLU A 1 1169 ? 18.672 28.585 27.160 1.00 82.81 1169 GLU A O 1
ATOM 9186 N N . LEU A 1 1170 ? 16.517 29.143 26.889 1.00 86.62 1170 LEU A N 1
ATOM 9187 C CA . LEU A 1 1170 ? 16.297 29.628 28.250 1.00 86.62 1170 LEU A CA 1
ATOM 9188 C C . LEU A 1 1170 ? 15.873 28.517 29.226 1.00 86.62 1170 LEU A C 1
ATOM 9190 O O . LEU A 1 1170 ? 15.945 28.719 30.438 1.00 86.62 1170 LEU A O 1
ATOM 9194 N N . ILE A 1 1171 ? 15.486 27.329 28.737 1.00 88.69 1171 ILE A N 1
ATOM 9195 C CA . ILE A 1 1171 ? 15.074 26.175 29.567 1.00 88.69 1171 ILE A CA 1
ATOM 9196 C C . ILE A 1 1171 ? 16.133 25.777 30.619 1.00 88.69 1171 ILE A C 1
ATOM 9198 O O . ILE A 1 1171 ? 15.760 25.561 31.778 1.00 88.69 1171 ILE A O 1
ATOM 9202 N N . PRO A 1 1172 ? 17.441 25.688 30.297 1.00 88.19 1172 PRO A N 1
ATOM 9203 C CA . PRO A 1 1172 ? 18.463 25.339 31.287 1.00 88.19 1172 PRO A CA 1
ATOM 9204 C C . PRO A 1 1172 ? 18.539 26.325 32.466 1.00 88.19 1172 PRO A C 1
ATOM 9206 O O . PRO A 1 1172 ? 18.862 25.913 33.584 1.00 88.19 1172 PRO A O 1
ATOM 9209 N N . ASN A 1 1173 ? 18.165 27.590 32.246 1.00 88.75 1173 ASN A N 1
ATOM 9210 C CA . ASN A 1 1173 ? 18.305 28.688 33.208 1.00 88.75 1173 ASN A CA 1
ATOM 9211 C C . ASN A 1 1173 ? 17.133 28.802 34.205 1.00 88.75 1173 ASN A C 1
ATOM 9213 O O . ASN A 1 1173 ? 17.175 29.637 35.105 1.00 88.75 1173 ASN A O 1
ATOM 9217 N N . VAL A 1 1174 ? 16.088 27.978 34.076 1.00 90.00 1174 VAL A N 1
ATOM 9218 C CA . VAL A 1 1174 ? 14.881 28.025 34.929 1.00 90.00 1174 VAL A CA 1
ATOM 9219 C C . VAL A 1 1174 ? 15.176 27.551 36.361 1.00 90.00 1174 VAL A C 1
ATOM 9221 O O . VAL A 1 1174 ? 15.783 26.505 36.540 1.00 90.00 1174 VAL A O 1
ATOM 9224 N N . SER A 1 1175 ? 14.747 28.243 37.415 1.00 89.81 1175 SER A N 1
ATOM 9225 C CA . SER A 1 1175 ? 14.922 27.752 38.798 1.00 89.81 1175 SER A CA 1
ATOM 9226 C C . SER A 1 1175 ? 13.700 26.969 39.309 1.00 89.81 1175 SER A C 1
ATOM 9228 O O . SER A 1 1175 ? 12.607 27.076 38.757 1.00 89.81 1175 SER A O 1
ATOM 9230 N N . ALA A 1 1176 ? 13.858 26.179 40.379 1.00 87.81 1176 ALA A N 1
ATOM 9231 C CA . ALA A 1 1176 ? 12.729 25.480 41.006 1.00 87.81 1176 ALA A CA 1
ATOM 9232 C C . ALA A 1 1176 ? 11.696 26.463 41.595 1.00 87.81 1176 ALA A C 1
ATOM 9234 O O . ALA A 1 1176 ? 10.494 26.250 41.448 1.00 87.81 1176 ALA A O 1
ATOM 9235 N N . SER A 1 1177 ? 12.156 27.583 42.166 1.00 87.69 1177 SER A N 1
ATOM 9236 C CA . SER A 1 1177 ? 11.291 28.659 42.662 1.00 87.69 1177 SER A CA 1
ATOM 9237 C C . SER A 1 1177 ? 10.468 29.313 41.554 1.00 87.69 1177 SER A C 1
ATOM 9239 O O . SER A 1 1177 ? 9.309 29.649 41.787 1.00 87.69 1177 SER A O 1
ATOM 9241 N N . ASP A 1 1178 ? 11.021 29.447 40.342 1.00 88.19 1178 ASP A N 1
ATOM 9242 C CA . ASP A 1 1178 ? 10.276 29.990 39.198 1.00 88.19 1178 ASP A CA 1
ATOM 9243 C C . ASP A 1 1178 ? 9.112 29.068 38.801 1.00 88.19 1178 ASP A C 1
ATOM 9245 O O . ASP A 1 1178 ? 8.024 29.539 38.472 1.00 88.19 1178 ASP A O 1
ATOM 9249 N N . VAL A 1 1179 ? 9.324 27.747 38.858 1.00 89.62 1179 VAL A N 1
ATOM 9250 C CA . VAL A 1 1179 ? 8.300 26.741 38.531 1.00 89.62 1179 VAL A CA 1
ATOM 9251 C C . VAL A 1 1179 ? 7.202 26.710 39.595 1.00 89.62 1179 VAL A C 1
ATOM 9253 O O . VAL A 1 1179 ? 6.021 26.652 39.259 1.00 89.62 1179 VAL A O 1
ATOM 9256 N N . GLU A 1 1180 ? 7.564 26.798 40.876 1.00 88.56 1180 GLU A N 1
ATOM 9257 C CA . GLU A 1 1180 ? 6.592 26.869 41.973 1.00 88.56 1180 GLU A CA 1
ATOM 9258 C C . GLU A 1 1180 ? 5.792 28.180 41.957 1.00 88.56 1180 GLU A C 1
ATOM 9260 O O . GLU A 1 1180 ? 4.583 28.172 42.196 1.00 88.56 1180 GLU A O 1
ATOM 9265 N N . ALA A 1 1181 ? 6.432 29.306 41.629 1.00 88.44 1181 ALA A N 1
ATOM 9266 C CA . ALA A 1 1181 ? 5.748 30.583 41.441 1.00 88.44 1181 ALA A CA 1
ATOM 9267 C C . ALA A 1 1181 ? 4.765 30.526 40.260 1.00 88.44 1181 ALA A C 1
ATOM 9269 O O . ALA A 1 1181 ? 3.635 31.003 40.379 1.00 88.44 1181 ALA A O 1
ATOM 9270 N N . ALA A 1 1182 ? 5.157 29.888 39.151 1.00 87.56 1182 ALA A N 1
ATOM 9271 C CA . ALA A 1 1182 ? 4.280 29.666 38.005 1.00 87.56 1182 ALA A CA 1
ATOM 9272 C C . ALA A 1 1182 ? 3.083 28.764 38.357 1.00 87.56 1182 ALA A C 1
ATOM 9274 O O . ALA A 1 1182 ? 1.953 29.086 37.993 1.00 87.56 1182 ALA A O 1
ATOM 9275 N N . ALA A 1 1183 ? 3.299 27.688 39.124 1.00 88.31 1183 ALA A N 1
ATOM 9276 C CA . ALA A 1 1183 ? 2.223 26.817 39.601 1.00 88.31 1183 ALA A CA 1
ATOM 9277 C C . ALA A 1 1183 ? 1.225 27.576 40.496 1.00 88.31 1183 ALA A C 1
ATOM 9279 O O . ALA A 1 1183 ? 0.017 27.482 40.287 1.00 88.31 1183 ALA A O 1
ATOM 9280 N N . LYS A 1 1184 ? 1.716 28.405 41.431 1.00 88.38 1184 LYS A N 1
ATOM 9281 C CA . LYS A 1 1184 ? 0.864 29.251 42.286 1.00 88.38 1184 LYS A CA 1
ATOM 9282 C C . LYS A 1 1184 ? 0.065 30.274 41.482 1.00 88.38 1184 LYS A C 1
ATOM 9284 O O . LYS A 1 1184 ? -1.127 30.447 41.742 1.00 88.38 1184 LYS A O 1
ATOM 9289 N N . LYS A 1 1185 ? 0.699 30.929 40.499 1.00 87.75 1185 LYS A N 1
ATOM 9290 C CA . LYS A 1 1185 ? 0.032 31.889 39.606 1.00 87.75 1185 LYS A CA 1
ATOM 9291 C C . LYS A 1 1185 ? -1.122 31.218 38.860 1.00 87.75 1185 LYS A C 1
ATOM 9293 O O . LYS A 1 1185 ? -2.233 31.742 38.861 1.00 87.75 1185 LYS A O 1
ATOM 9298 N N . LEU A 1 1186 ? -0.880 30.025 38.324 1.00 87.56 1186 LEU A N 1
ATOM 9299 C CA . LEU A 1 1186 ? -1.870 29.226 37.611 1.00 87.56 1186 LEU A CA 1
ATOM 9300 C C . LEU A 1 1186 ? -3.061 28.836 38.502 1.00 87.56 1186 LEU A C 1
ATOM 9302 O O . LEU A 1 1186 ? -4.207 28.934 38.078 1.00 87.56 1186 LEU A O 1
ATOM 9306 N N . THR A 1 1187 ? -2.826 28.457 39.759 1.00 87.00 1187 THR A N 1
ATOM 9307 C CA . THR A 1 1187 ? -3.908 28.045 40.674 1.00 87.00 1187 THR A CA 1
ATOM 9308 C C . THR A 1 1187 ? -4.661 29.197 41.340 1.00 87.00 1187 THR A C 1
ATOM 9310 O O . THR A 1 1187 ? -5.670 28.950 41.991 1.00 87.00 1187 THR A O 1
ATOM 9313 N N . SER A 1 1188 ? -4.188 30.441 41.204 1.00 86.88 1188 SER A N 1
ATOM 9314 C CA . SER A 1 1188 ? -4.784 31.603 41.883 1.00 86.88 1188 SER A CA 1
ATOM 9315 C C . SER A 1 1188 ? -6.219 31.896 41.435 1.00 86.88 1188 SER A C 1
ATOM 9317 O O . SER A 1 1188 ? -7.053 32.300 42.242 1.00 86.88 1188 SER A O 1
ATOM 9319 N N . LYS A 1 1189 ? -6.512 31.682 40.149 1.00 90.62 1189 LYS A N 1
ATOM 9320 C CA . LYS A 1 1189 ? -7.827 31.905 39.558 1.00 90.62 1189 LYS A CA 1
ATOM 9321 C C . LYS A 1 1189 ? -8.046 30.916 38.424 1.00 90.62 1189 LYS A C 1
ATOM 9323 O O . LYS A 1 1189 ? -7.424 31.032 37.369 1.00 90.62 1189 LYS A O 1
ATOM 9328 N N . LEU A 1 1190 ? -8.928 29.948 38.642 1.00 93.62 1190 LEU A N 1
ATOM 9329 C CA . LEU A 1 1190 ? -9.174 28.866 37.695 1.00 93.62 1190 LEU A CA 1
ATOM 9330 C C . LEU A 1 1190 ? -10.294 29.208 36.707 1.00 93.62 1190 LEU A C 1
ATOM 9332 O O . LEU A 1 1190 ? -11.223 29.965 36.996 1.00 93.62 1190 LEU A O 1
ATOM 9336 N N . SER A 1 1191 ? -10.179 28.619 35.526 1.00 95.00 1191 SER A N 1
ATOM 9337 C CA . SER A 1 1191 ? -11.230 28.507 34.532 1.00 95.00 1191 SER A CA 1
ATOM 9338 C C . SER A 1 1191 ? -11.510 27.032 34.271 1.00 95.00 1191 SER A C 1
ATOM 9340 O O . SER A 1 1191 ? -10.571 26.239 34.180 1.00 95.00 1191 SER A O 1
ATOM 9342 N N . VAL A 1 1192 ? -12.782 26.661 34.135 1.00 95.56 1192 VAL A N 1
ATOM 9343 C CA . VAL A 1 1192 ? -13.209 25.279 33.879 1.00 95.56 1192 VAL A CA 1
ATOM 9344 C C . VAL A 1 1192 ? -14.102 25.231 32.649 1.00 95.56 1192 VAL A C 1
ATOM 9346 O O . VAL A 1 1192 ? -15.087 25.957 32.544 1.00 95.56 1192 VAL A O 1
ATOM 9349 N N . ALA A 1 1193 ? -13.779 24.348 31.715 1.00 96.62 1193 ALA A N 1
ATOM 9350 C CA . ALA A 1 1193 ? -14.631 24.056 30.574 1.00 96.62 1193 ALA A CA 1
ATOM 9351 C C . ALA A 1 1193 ? -14.934 22.568 30.516 1.00 96.62 1193 ALA A C 1
ATOM 9353 O O . ALA A 1 1193 ? -14.021 21.761 30.685 1.00 96.62 1193 ALA A O 1
ATOM 9354 N N . SER A 1 1194 ? -16.187 22.206 30.244 1.00 95.56 1194 SER A N 1
ATOM 9355 C CA . SER A 1 1194 ? -16.597 20.805 30.141 1.00 95.56 1194 SER A CA 1
ATOM 9356 C C . SER A 1 1194 ? -17.523 20.529 28.956 1.00 95.56 1194 SER A C 1
ATOM 9358 O O . SER A 1 1194 ? -18.351 21.362 28.579 1.00 95.56 1194 SER A O 1
ATOM 9360 N N . TYR A 1 1195 ? -17.356 19.344 28.367 1.00 95.75 1195 TYR A N 1
ATOM 9361 C CA . TYR A 1 1195 ? -18.120 18.839 27.225 1.00 95.75 1195 TYR A CA 1
ATOM 9362 C C . TYR A 1 1195 ? -18.369 17.328 27.362 1.00 95.75 1195 TYR A C 1
ATOM 9364 O O . TYR A 1 1195 ? -17.453 16.588 27.731 1.00 95.75 1195 TYR A O 1
ATOM 9372 N N . GLY A 1 1196 ? -19.576 16.863 27.029 1.00 94.50 1196 GLY A N 1
ATOM 9373 C CA . GLY A 1 1196 ? -20.000 15.463 27.187 1.00 94.50 1196 GLY A CA 1
ATOM 9374 C C . GLY A 1 1196 ? -20.961 15.314 28.364 1.00 94.50 1196 GLY A C 1
ATOM 9375 O O . GLY A 1 1196 ? -21.776 16.202 28.568 1.00 94.50 1196 GLY A O 1
ATOM 9376 N N . ASN A 1 1197 ? -20.845 14.247 29.158 1.00 93.06 1197 ASN A N 1
ATOM 9377 C CA . ASN A 1 1197 ? -21.675 14.071 30.358 1.00 93.06 1197 ASN A CA 1
ATOM 9378 C C . ASN A 1 1197 ? -21.128 14.908 31.521 1.00 93.06 1197 ASN A C 1
ATOM 9380 O O . ASN A 1 1197 ? -20.154 14.529 32.172 1.00 93.06 1197 ASN A O 1
ATOM 9384 N N . VAL A 1 1198 ? -21.731 16.077 31.749 1.00 91.00 1198 VAL A N 1
ATOM 9385 C CA . VAL A 1 1198 ? -21.209 17.093 32.683 1.00 91.00 1198 VAL A CA 1
ATOM 9386 C C . VAL A 1 1198 ? -21.815 17.000 34.093 1.00 91.00 1198 VAL A C 1
ATOM 9388 O O . VAL A 1 1198 ? -21.356 17.696 34.997 1.00 91.00 1198 VAL A O 1
ATOM 9391 N N . ASN A 1 1199 ? -22.803 16.133 34.319 1.00 89.69 1199 ASN A N 1
ATOM 9392 C CA . ASN A 1 1199 ? -23.626 16.136 35.539 1.00 89.69 1199 ASN A CA 1
ATOM 9393 C C . ASN A 1 1199 ? -22.819 16.058 36.848 1.00 89.69 1199 ASN A C 1
ATOM 9395 O O . ASN A 1 1199 ? -23.103 16.794 37.787 1.00 89.69 1199 ASN A O 1
ATOM 9399 N N . GLU A 1 1200 ? -21.770 15.237 36.881 1.00 91.12 1200 GLU A N 1
ATOM 9400 C CA . GLU A 1 1200 ? -20.909 15.032 38.058 1.00 91.12 1200 GLU A CA 1
ATOM 9401 C C . GLU A 1 1200 ? -19.613 15.870 38.020 1.00 91.12 1200 GLU A C 1
ATOM 9403 O O . GLU A 1 1200 ? -18.694 15.650 38.807 1.00 91.12 1200 GLU A O 1
ATOM 9408 N N . VAL A 1 1201 ? -19.463 16.818 37.088 1.00 91.81 1201 VAL A N 1
ATOM 9409 C CA . VAL A 1 1201 ? -18.254 17.661 37.009 1.00 91.81 1201 VAL A CA 1
ATOM 9410 C C . VAL A 1 1201 ? -18.309 18.757 38.090 1.00 91.81 1201 VAL A C 1
ATOM 9412 O O . VAL A 1 1201 ? -19.285 19.517 38.131 1.00 91.81 1201 VAL A O 1
ATOM 9415 N N . PRO A 1 1202 ? -17.265 18.922 38.927 1.00 92.25 1202 PRO A N 1
ATOM 9416 C CA . PRO A 1 1202 ? -17.266 19.883 40.029 1.00 92.25 1202 PRO A CA 1
ATOM 9417 C C . PRO A 1 1202 ? -17.209 21.328 39.514 1.00 92.25 1202 PRO A C 1
ATOM 9419 O O . PRO A 1 1202 ? -16.610 21.612 38.475 1.00 92.25 1202 PRO A O 1
ATOM 9422 N N . TYR A 1 1203 ? -17.894 22.238 40.209 1.00 91.00 1203 TYR A N 1
ATOM 9423 C CA . TYR A 1 1203 ? -17.960 23.671 39.881 1.00 91.00 1203 TYR A CA 1
ATOM 9424 C C . TYR A 1 1203 ? -16.680 24.399 40.288 1.00 91.00 1203 TYR A C 1
ATOM 9426 O O . TYR A 1 1203 ? -15.987 23.957 41.204 1.00 91.00 1203 TYR A O 1
ATOM 9434 N N . VAL A 1 1204 ? -16.365 25.523 39.635 1.00 88.94 1204 VAL A N 1
ATOM 9435 C CA . VAL A 1 1204 ? -15.145 26.296 39.953 1.00 88.94 1204 VAL A CA 1
ATOM 9436 C C . VAL A 1 1204 ? -15.094 26.693 41.428 1.00 88.94 1204 VAL A C 1
ATOM 9438 O O . VAL A 1 1204 ? -14.036 26.595 42.035 1.00 88.94 1204 VAL A O 1
ATOM 9441 N N . ASP A 1 1205 ? -16.232 27.059 42.020 1.00 87.38 1205 ASP A N 1
ATOM 9442 C CA . ASP A 1 1205 ? -16.313 27.461 43.431 1.00 87.38 1205 ASP A CA 1
ATOM 9443 C C . ASP A 1 1205 ? -16.027 26.303 44.404 1.00 87.38 1205 ASP A C 1
ATOM 9445 O O . ASP A 1 1205 ? -15.640 26.528 45.549 1.00 87.38 1205 ASP A O 1
ATOM 9449 N N . SER A 1 1206 ? -16.203 25.057 43.948 1.00 84.81 1206 SER A N 1
ATOM 9450 C CA . SER A 1 1206 ? -15.916 23.847 44.729 1.00 84.81 1206 SER A CA 1
ATOM 9451 C C . SER A 1 1206 ? -14.475 23.344 44.593 1.00 84.81 1206 SER A C 1
ATOM 9453 O O . SER A 1 1206 ? -14.088 22.433 45.326 1.00 84.81 1206 SER A O 1
ATOM 9455 N N . LEU A 1 1207 ? -13.695 23.909 43.661 1.00 82.56 1207 LEU A N 1
ATOM 9456 C CA . LEU A 1 1207 ? -12.353 23.448 43.291 1.00 82.56 1207 LEU A CA 1
ATOM 9457 C C . LEU A 1 1207 ? -11.242 24.254 43.946 1.00 82.56 1207 LEU A C 1
ATOM 9459 O O . LEU A 1 1207 ? -10.369 23.604 44.564 1.00 82.56 1207 LEU A O 1
#

pLDDT: mean 75.82, std 19.75, range [22.86, 96.62]